Protein AF-0000000078974158 (afdb_homodimer)

InterPro domains:
  IPR003010 Carbon-nitrogen hydrolase [PF00795] (379-495)
  IPR003010 Carbon-nitrogen hydrolase [PS50263] (247-515)
  IPR036526 Carbon-nitrogen hydrolase superfamily [G3DSA:3.60.110.10] (365-525)
  IPR036526 Carbon-nitrogen hydrolase superfamily [SSF56317] (377-516)
  IPR050345 Aliphatic Amidase/Beta-Ureidopropionase [PTHR43674] (375-516)

Secondary structure (DSSP, 8-state):
---------S----HHHHHHHHHHHHHHHSSTT--THHHHHHHHHHHHHHHHHHHH-S-HHHHHHHHHHHHHHHHHHHTTTTT-SSS--HHHHHHHHHHHHHHHHHHIIIIIHHHHHHHHHHHHHSPPPPP-----TT-SS-SS--------HHHHHHHHHHHHHHHHHHHHHHHHHHHHH-STTSHHHHGGGSHHHHTTHHHHTTTTTTTHHHHHHHHHHTGGG--HHHHHHHHHHHHHHHHHHHHHHHHTTTTGGG--------------EEE--SHHHHHHHHHHHHHHHHHH---STTT---EEEEEEEE--S-HHHHHHHHHHHHHHSSS------------------------------------------EEEEEEEE-TTS-EEEEEE-SSPPTTTTTTBPP--S---EEEETTEEEEE--GGGGG-HHHHHHHHHTT-SEEEEEE---TTHHHHHHHHHHHHHHHHT-EEEEEESSEEEEEE-TTS-EEEEEEE-S-S--------PPP---HIIIIITHHHHHHHHHHHHHHHHHHHS-HHHHHHHHS---TTTHHHHHHHHHHHHHHHT--SGGG-/---------S----HHHHHHHHHHHHHHHSSTT--THHHHHHHHHHHHHHHHHHHH-S-HHHHHHHHHHHHHHHHHHHTTTTT-SSS--HHHHHHHHHHHHHHHHHHIIIIIHHHHHHHHHHHHHSPPPPP-----TT-SS-SS--------HHHHHHHHHHHHHHHHHHHHHHHHHHHHH-STTSHHHHGGGSHHHHTTHHHHTTTTTTTHHHHHHHHHHTGGG--HHHHHHHHHHHHHHHHHHHHHHHHTTTTTTT--------------EEE--SHHHHHHHHHHHHHHHHHH---STTT---EEEEEEEE--S-HHHHHHHHHHHHHHHSS------------------------------------------EEEEEEEE-TTS-EEEEEE-SSPPTTTTTTBPP--S---EEEETTEEEEE--GGGGG-HHHHHHHHHTT-SEEEEEE---TTHHHHHHHHHHHHHHHHT-EEEEEESSEEEEEE-TTS-EEEEEEE-S-S--------PPP---HIIIIITHHHHHHHHHHHHHHHHHHHS-HHHHHHHH----TTTHHHHHHHHHHHHHHHT--SGGG-

Nearest PDB structures (foldseek):
  5h8k-assembly1_H  TM=8.531E-01  e=5.763E-06  Medicago truncatula
  2dyu-assembly1_B  TM=6.683E-01  e=2.625E-07  Helicobacter pylori 26695
  2e2k-assembly1_E  TM=6.947E-01  e=7.468E-07  Helicobacter pylori 26695
  5g3p-assembly1_D  TM=6.534E-01  e=3.330E-07  Bacillus cereus
  2e2l-assembly1_E  TM=6.759E-01  e=2.569E-06  Helicobacter pylori 26695

Structure (mmCIF, N/CA/C/O backbone):
data_AF-0000000078974158-model_v1
#
loop_
_entity.id
_entity.type
_entity.pdbx_description
1 polymer 'CN hydrolase domain-containing protein'
#
loop_
_atom_site.group_PDB
_atom_site.id
_atom_site.type_symbol
_atom_site.label_atom_id
_atom_site.label_alt_id
_atom_site.label_comp_id
_atom_site.label_asym_id
_atom_site.label_entity_id
_atom_site.label_seq_id
_atom_site.pdbx_PDB_ins_code
_atom_site.Cartn_x
_atom_site.Cartn_y
_atom_site.Cartn_z
_atom_site.occupancy
_atom_site.B_iso_or_equiv
_atom_site.auth_seq_id
_atom_site.auth_comp_id
_atom_site.auth_asym_id
_atom_site.auth_atom_id
_atom_site.pdbx_PDB_model_num
ATOM 1 N N . MET A 1 1 ? 9.812 44.406 45.031 1 24.45 1 MET A N 1
ATOM 2 C CA . MET A 1 1 ? 9.266 44.031 43.75 1 24.45 1 MET A CA 1
ATOM 3 C C . MET A 1 1 ? 9.68 42.594 43.375 1 24.45 1 MET A C 1
ATOM 5 O O . MET A 1 1 ? 10.875 42.312 43.25 1 24.45 1 MET A O 1
ATOM 9 N N . ARG A 1 2 ? 8.914 41.594 43.812 1 34.78 2 ARG A N 1
ATOM 10 C CA . ARG A 1 2 ? 9.297 40.219 43.688 1 34.78 2 ARG A CA 1
ATOM 11 C C . ARG A 1 2 ? 9.422 39.812 42.219 1 34.78 2 ARG A C 1
ATOM 13 O O . ARG A 1 2 ? 8.633 40.281 41.375 1 34.78 2 ARG A O 1
ATOM 20 N N . PRO A 1 3 ? 10.633 39.406 41.812 1 33.94 3 PRO A N 1
ATOM 21 C CA . PRO A 1 3 ? 10.789 39.125 40.375 1 33.94 3 PRO A CA 1
ATOM 22 C C . PRO A 1 3 ? 9.68 38.25 39.812 1 33.94 3 PRO A C 1
ATOM 24 O O . PRO A 1 3 ? 9.07 37.469 40.562 1 33.94 3 PRO A O 1
ATOM 27 N N . PRO A 1 4 ? 9 38.719 38.719 1 33.38 4 PRO A N 1
ATOM 28 C CA . PRO A 1 4 ? 7.887 37.969 38.156 1 33.38 4 PRO A CA 1
ATOM 29 C C . PRO A 1 4 ? 8.172 36.469 38.031 1 33.38 4 PRO A C 1
ATOM 31 O O . PRO A 1 4 ? 9.336 36.094 37.906 1 33.38 4 PRO A O 1
ATOM 34 N N . ALA A 1 5 ? 7.293 35.656 38.594 1 32.59 5 ALA A N 1
ATOM 35 C CA . ALA A 1 5 ? 7.34 34.188 38.562 1 32.59 5 ALA A CA 1
ATOM 36 C C . ALA A 1 5 ? 7.707 33.688 37.156 1 32.59 5 ALA A C 1
ATOM 38 O O . ALA A 1 5 ? 7.109 34.125 36.156 1 32.59 5 ALA A O 1
ATOM 39 N N . ILE A 1 6 ? 8.898 33.312 36.938 1 31.23 6 ILE A N 1
ATOM 40 C CA . ILE A 1 6 ? 9.367 32.656 35.75 1 31.23 6 ILE A CA 1
ATOM 41 C C . ILE A 1 6 ? 8.336 31.625 35.281 1 31.23 6 ILE A C 1
ATOM 43 O O . ILE A 1 6 ? 7.973 30.719 36.062 1 31.23 6 ILE A O 1
ATOM 47 N N . VAL A 1 7 ? 7.32 32.031 34.562 1 31.41 7 VAL A N 1
ATOM 48 C CA . VAL A 1 7 ? 6.402 31.094 33.906 1 31.41 7 VAL A CA 1
ATOM 49 C C . VAL A 1 7 ? 7.133 29.797 33.562 1 31.41 7 VAL A C 1
ATOM 51 O O . VAL A 1 7 ? 8.125 29.812 32.844 1 31.41 7 VAL A O 1
ATOM 54 N N . THR A 1 8 ? 7.164 28.938 34.5 1 33.91 8 THR A N 1
ATOM 55 C CA . THR A 1 8 ? 7.664 27.594 34.25 1 33.91 8 THR A CA 1
ATOM 56 C C . THR A 1 8 ? 7.094 27.031 32.938 1 33.91 8 THR A C 1
ATOM 58 O O . THR A 1 8 ? 5.875 27 32.75 1 33.91 8 THR A O 1
ATOM 61 N N . GLY A 1 9 ? 7.652 27.25 31.812 1 33.34 9 GLY A N 1
ATOM 62 C CA . GLY A 1 9 ? 7.383 26.641 30.516 1 33.34 9 GLY A CA 1
ATOM 63 C C . GLY A 1 9 ? 6.871 25.219 30.609 1 33.34 9 GLY A C 1
ATOM 64 O O . GLY A 1 9 ? 6.93 24.609 31.672 1 33.34 9 GLY A O 1
ATOM 65 N N . PRO A 1 10 ? 5.816 24.922 29.812 1 37.66 10 PRO A N 1
ATOM 66 C CA . PRO A 1 10 ? 5.324 23.531 29.891 1 37.66 10 PRO A CA 1
ATOM 67 C C . PRO A 1 10 ? 6.41 22.547 30.297 1 37.66 10 PRO A C 1
ATOM 69 O O . PRO A 1 10 ? 7.594 22.766 30.031 1 37.66 10 PRO A O 1
ATOM 72 N N . ARG A 1 11 ? 6.215 21.859 31.312 1 43.19 11 ARG A N 1
ATOM 73 C CA . ARG A 1 11 ? 7.098 20.812 31.812 1 43.19 11 ARG A CA 1
ATOM 74 C C . ARG A 1 11 ? 7.777 20.062 30.672 1 43.19 11 ARG A C 1
ATOM 76 O O . ARG A 1 11 ? 7.152 19.797 29.641 1 43.19 11 ARG A O 1
ATOM 83 N N . PRO A 1 12 ? 9.109 20 30.375 1 44.88 12 PRO A N 1
ATOM 84 C CA . PRO A 1 12 ? 9.961 19.438 29.328 1 44.88 12 PRO A CA 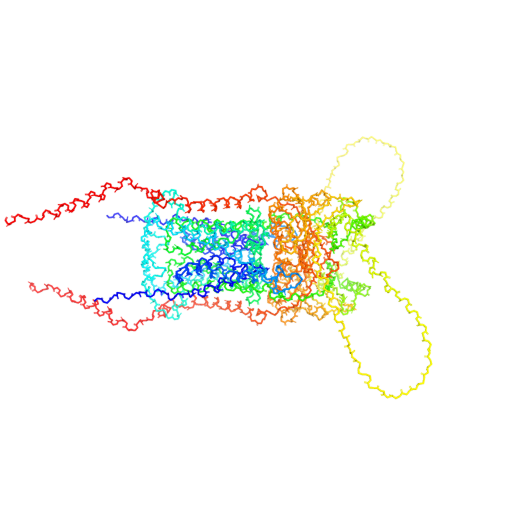1
ATOM 85 C C . PRO A 1 12 ? 9.508 18.047 28.875 1 44.88 12 PRO A C 1
ATOM 87 O O . PRO A 1 12 ? 9.383 17.141 29.703 1 44.88 12 PRO A O 1
ATOM 90 N N . VAL A 1 13 ? 8.484 17.828 28.188 1 53.09 13 VAL A N 1
ATOM 91 C CA . VAL A 1 13 ? 8.617 16.531 27.531 1 53.09 13 VAL A CA 1
ATOM 92 C C . VAL A 1 13 ? 10.086 16.109 27.531 1 53.09 13 VAL A C 1
ATOM 94 O O . VAL A 1 13 ? 10.938 16.812 26.953 1 53.09 13 VAL A O 1
ATOM 97 N N . SER A 1 14 ? 10.516 15.266 28.469 1 76.56 14 SER A N 1
ATOM 98 C CA . SER A 1 14 ? 11.898 15 28.828 1 76.56 14 SER A CA 1
ATOM 99 C C . SER A 1 14 ? 12.719 14.578 27.625 1 76.56 14 SER A C 1
ATOM 101 O O . SER A 1 14 ? 12.188 13.992 26.672 1 76.56 14 SER A O 1
ATOM 103 N N . VAL A 1 15 ? 13.719 15.344 27.328 1 86.56 15 VAL A N 1
ATOM 104 C CA . VAL A 1 15 ? 14.727 15.039 26.312 1 86.56 15 VAL A CA 1
ATOM 105 C C . VAL A 1 15 ? 14.984 13.531 26.281 1 86.56 15 VAL A C 1
ATOM 107 O O . VAL A 1 15 ? 15.18 12.953 25.203 1 86.56 15 VAL A O 1
ATOM 110 N N . LEU A 1 16 ? 14.719 12.977 27.469 1 89.25 16 LEU A N 1
ATOM 111 C CA . LEU A 1 16 ? 14.906 11.531 27.531 1 89.25 16 LEU A CA 1
ATOM 112 C C . LEU A 1 16 ? 13.805 10.812 26.766 1 89.25 16 LEU A C 1
ATOM 114 O O . LEU A 1 16 ? 14.07 9.828 26.062 1 89.25 16 LEU A O 1
ATOM 118 N N . GLY A 1 17 ? 12.609 11.289 26.969 1 91.5 17 GLY A N 1
ATOM 119 C CA . GLY A 1 17 ? 11.508 10.719 26.203 1 91.5 17 GLY A CA 1
ATOM 120 C C . GLY A 1 17 ? 11.664 10.891 24.703 1 91.5 17 GLY A C 1
ATOM 121 O O . GLY A 1 17 ? 11.391 9.969 23.938 1 91.5 17 GLY A O 1
ATOM 122 N N . LEU A 1 18 ? 12.117 12 24.344 1 90.75 18 LEU A N 1
ATOM 123 C CA . LEU A 1 18 ? 12.32 12.273 22.922 1 90.75 18 LEU A CA 1
ATOM 124 C C . LEU A 1 18 ? 13.422 11.391 22.344 1 90.75 18 LEU A C 1
ATOM 126 O O . LEU A 1 18 ? 13.32 10.922 21.219 1 90.75 18 LEU A O 1
ATOM 130 N N . LEU A 1 19 ? 14.461 11.203 23.156 1 93.69 19 LEU A N 1
ATOM 131 C CA . LEU A 1 19 ? 15.555 10.344 22.719 1 93.69 19 LEU A CA 1
ATOM 132 C C . LEU A 1 19 ? 15.078 8.906 22.531 1 93.69 19 LEU A C 1
ATOM 134 O O . LEU A 1 19 ? 15.445 8.242 21.562 1 93.69 19 LEU A O 1
ATOM 138 N N . LEU A 1 20 ? 14.227 8.492 23.375 1 93.88 20 LEU A N 1
ATOM 139 C CA . LEU A 1 20 ? 13.672 7.152 23.266 1 93.88 20 LEU A CA 1
ATOM 140 C C . LEU A 1 20 ? 12.789 7.035 22.031 1 93.88 20 LEU A C 1
ATOM 142 O O . LEU A 1 20 ? 12.859 6.043 21.297 1 93.88 20 LEU A O 1
ATOM 146 N N . VAL A 1 21 ? 11.953 8.023 21.781 1 91.94 21 VAL A N 1
ATOM 147 C CA . VAL A 1 21 ? 11.078 8 20.625 1 91.94 21 VAL A CA 1
ATOM 148 C C . VAL A 1 21 ? 11.906 8.047 19.344 1 91.94 21 VAL A C 1
ATOM 150 O O . VAL A 1 21 ? 11.547 7.426 18.328 1 91.94 21 VAL A O 1
ATOM 153 N N . THR A 1 22 ? 13 8.797 19.406 1 93.62 22 THR A N 1
ATOM 154 C CA . THR A 1 22 ? 13.914 8.828 18.266 1 93.62 22 THR A CA 1
ATOM 155 C C . THR A 1 22 ? 14.469 7.434 17.984 1 93.62 22 THR A C 1
ATOM 157 O O . THR A 1 22 ? 14.492 6.992 16.828 1 93.62 22 THR A O 1
ATOM 160 N N . THR A 1 23 ? 14.867 6.766 19.031 1 95.31 23 THR A N 1
ATOM 161 C CA . THR A 1 23 ? 15.391 5.414 18.875 1 95.31 23 THR A CA 1
ATOM 162 C C . THR A 1 23 ? 14.32 4.484 18.297 1 95.31 23 THR A C 1
ATOM 164 O O . THR A 1 23 ? 14.586 3.732 17.359 1 95.31 23 THR A O 1
ATOM 167 N N . LEU A 1 24 ? 13.148 4.609 18.766 1 92.12 24 LEU A N 1
ATOM 168 C CA . LEU A 1 24 ? 12.07 3.719 18.359 1 92.12 24 LEU A CA 1
ATOM 169 C C . LEU A 1 24 ? 11.648 4.008 16.922 1 92.12 24 LEU A C 1
ATOM 171 O O . LEU A 1 24 ? 11.43 3.08 16.141 1 92.12 24 LEU A O 1
ATOM 175 N N . THR A 1 25 ? 11.484 5.246 16.578 1 90.75 25 THR A N 1
ATOM 176 C CA . THR A 1 25 ? 11.07 5.586 15.219 1 90.75 25 THR A CA 1
ATOM 177 C C . THR A 1 25 ? 12.156 5.211 14.219 1 90.75 25 THR A C 1
ATOM 179 O O . THR A 1 25 ? 11.859 4.836 13.078 1 90.75 25 THR A O 1
ATOM 182 N N . THR A 1 26 ? 13.406 5.348 14.633 1 92.12 26 THR A N 1
ATOM 183 C CA . THR A 1 26 ? 14.5 4.922 13.766 1 92.12 26 THR A CA 1
ATOM 184 C C . THR A 1 26 ? 14.539 3.402 13.648 1 92.12 26 THR A C 1
ATOM 186 O O . THR A 1 26 ? 14.742 2.861 12.555 1 92.12 26 THR A O 1
ATOM 189 N N . ALA A 1 27 ? 14.266 2.732 14.719 1 92.5 27 ALA A N 1
ATOM 190 C CA . ALA A 1 27 ? 14.344 1.274 14.773 1 92.5 27 ALA A CA 1
ATOM 191 C C . ALA A 1 27 ? 13.25 0.629 13.93 1 92.5 27 ALA A C 1
ATOM 193 O O . ALA A 1 27 ? 13.469 -0.41 13.305 1 92.5 27 ALA A O 1
ATOM 194 N N . PHE A 1 28 ? 12.102 1.317 13.844 1 90.88 28 PHE A N 1
ATOM 195 C CA . PHE A 1 28 ? 10.969 0.617 13.25 1 90.88 28 PHE A CA 1
ATOM 196 C C . PHE A 1 28 ? 10.461 1.358 12.016 1 90.88 28 PHE A C 1
ATOM 198 O O . PHE A 1 28 ? 9.719 0.796 11.203 1 90.88 28 PHE A O 1
ATOM 205 N N . GLY A 1 29 ? 10.797 2.57 11.898 1 88.38 29 GLY A N 1
ATOM 206 C CA . GLY A 1 29 ? 10.328 3.352 10.766 1 88.38 29 GLY A CA 1
ATOM 207 C C . GLY A 1 29 ? 10.992 2.967 9.461 1 88.38 29 GLY A C 1
ATOM 208 O O . GLY A 1 29 ? 10.312 2.648 8.477 1 88.38 29 GLY A O 1
ATOM 209 N N . ASN A 1 30 ? 12.25 3.07 9.422 1 87 30 ASN A N 1
ATOM 210 C CA . ASN A 1 30 ? 13.062 2.68 8.273 1 87 30 ASN A CA 1
ATOM 211 C C . ASN A 1 30 ? 13.969 1.498 8.602 1 87 30 ASN A C 1
ATOM 213 O O . ASN A 1 30 ? 15.141 1.686 8.93 1 87 30 ASN A O 1
ATOM 217 N N . SER A 1 31 ? 13.406 0.315 8.57 1 88.5 31 SER A N 1
ATOM 218 C CA . SER A 1 31 ? 14.078 -0.92 8.945 1 88.5 31 SER A CA 1
ATOM 219 C C . SER A 1 31 ? 13.906 -1.998 7.887 1 88.5 31 SER A C 1
ATOM 221 O O . SER A 1 31 ? 13.336 -1.743 6.82 1 88.5 31 SER A O 1
ATOM 223 N N . LEU A 1 32 ? 14.484 -3.135 8.164 1 87.38 32 LEU A N 1
ATOM 224 C CA . LEU A 1 32 ? 14.281 -4.277 7.281 1 87.38 32 LEU A CA 1
ATOM 225 C C . LEU A 1 32 ? 12.805 -4.66 7.223 1 87.38 32 LEU A C 1
ATOM 227 O O . LEU A 1 32 ? 12.32 -5.117 6.184 1 87.38 32 LEU A O 1
ATOM 231 N N . GLN A 1 33 ? 12.078 -4.48 8.234 1 85.25 33 GLN A N 1
ATOM 232 C CA . GLN A 1 33 ? 10.633 -4.633 8.336 1 85.25 33 GLN A CA 1
ATOM 233 C C . GLN A 1 33 ? 9.977 -3.346 8.828 1 85.25 33 GLN A C 1
ATOM 235 O O . GLN A 1 33 ? 9.57 -3.254 9.992 1 85.25 33 GLN A O 1
ATOM 240 N N . SER A 1 34 ? 9.805 -2.492 7.914 1 89.75 34 SER A N 1
ATOM 241 C CA . SER A 1 34 ? 9.5 -1.106 8.25 1 89.75 34 SER A CA 1
ATOM 242 C C . SER A 1 34 ? 8 -0.914 8.492 1 89.75 34 SER A C 1
ATOM 244 O O . SER A 1 34 ? 7.176 -1.499 7.789 1 89.75 34 SER A O 1
ATOM 246 N N . ILE A 1 35 ? 7.719 -0.189 9.516 1 89.62 35 ILE A N 1
ATOM 247 C CA . ILE A 1 35 ? 6.406 0.429 9.672 1 89.62 35 ILE A CA 1
ATOM 248 C C . ILE A 1 35 ? 6.398 1.8 9 1 89.62 35 ILE A C 1
ATOM 250 O O . ILE A 1 35 ? 6.785 2.799 9.609 1 89.62 35 ILE A O 1
ATOM 254 N N . SER A 1 36 ? 5.918 1.83 7.773 1 87.31 36 SER A N 1
ATOM 255 C CA . SER A 1 36 ? 6.16 2.924 6.836 1 87.31 36 SER A CA 1
ATOM 256 C C . SER A 1 36 ? 5.609 4.242 7.371 1 87.31 36 SER A C 1
ATOM 258 O O . SER A 1 36 ? 6.172 5.309 7.117 1 87.31 36 SER A O 1
ATOM 260 N N . VAL A 1 37 ? 4.57 4.25 8.141 1 83.5 37 VAL A N 1
ATOM 261 C CA . VAL A 1 37 ? 3.941 5.48 8.609 1 83.5 37 VAL A CA 1
ATOM 262 C C . VAL A 1 37 ? 4.887 6.215 9.555 1 83.5 37 VAL A C 1
ATOM 264 O O . VAL A 1 37 ? 4.82 7.441 9.688 1 83.5 37 VAL A O 1
ATOM 267 N N . LEU A 1 38 ? 5.77 5.469 10.195 1 87.25 38 LEU A N 1
ATOM 268 C CA . LEU A 1 38 ? 6.703 6.066 11.148 1 87.25 38 LEU A CA 1
ATOM 269 C C . LEU A 1 38 ? 7.789 6.852 10.414 1 87.25 38 LEU A C 1
ATOM 271 O O . LEU A 1 38 ? 8.469 7.684 11.016 1 87.25 38 LEU A O 1
ATOM 275 N N . VAL A 1 39 ? 7.938 6.578 9.109 1 87.12 39 VAL A N 1
ATOM 276 C CA . VAL A 1 39 ? 8.945 7.285 8.32 1 87.12 39 VAL A CA 1
ATOM 277 C C . VAL A 1 39 ? 8.609 8.773 8.273 1 87.12 39 VAL A C 1
ATOM 279 O O . VAL A 1 39 ? 9.508 9.617 8.297 1 87.12 39 VAL A O 1
ATOM 282 N N . TRP A 1 40 ? 7.352 9.07 8.312 1 81.81 40 TRP A N 1
ATOM 283 C CA . TRP A 1 40 ? 6.918 10.461 8.211 1 81.81 40 TRP A CA 1
ATOM 284 C C . TRP A 1 40 ? 7.109 11.188 9.539 1 81.81 40 TRP A C 1
ATOM 286 O O . TRP A 1 40 ? 7.273 12.414 9.57 1 81.81 40 TRP A O 1
ATOM 296 N N . LEU A 1 41 ? 7.172 10.469 10.625 1 80.19 41 LEU A N 1
ATOM 297 C CA . LEU A 1 41 ? 7.281 11.055 11.961 1 80.19 41 LEU A CA 1
ATOM 298 C C . LEU A 1 41 ? 8.742 11.227 12.359 1 80.19 41 LEU A C 1
ATOM 300 O O . LEU A 1 41 ? 9.07 12.117 13.148 1 80.19 41 LEU A O 1
ATOM 304 N N . GLN A 1 42 ? 9.562 10.445 11.758 1 85.19 42 GLN A N 1
ATOM 305 C CA . GLN A 1 42 ? 10.945 10.352 12.227 1 85.19 42 GLN A CA 1
ATOM 306 C C . GLN A 1 42 ? 11.656 11.695 12.117 1 85.19 42 GLN A C 1
ATOM 308 O O . GLN A 1 42 ? 12.281 12.156 13.07 1 85.19 42 GLN A O 1
ATOM 313 N N . PRO A 1 43 ? 11.547 12.367 10.969 1 83.06 43 PRO A N 1
ATOM 314 C CA . PRO A 1 43 ? 12.25 13.648 10.891 1 83.06 43 PRO A CA 1
ATOM 315 C C . PRO A 1 43 ? 11.727 14.672 11.898 1 83.06 43 PRO A C 1
ATOM 317 O O . PRO A 1 43 ? 12.492 15.484 12.414 1 83.06 43 PRO A O 1
ATOM 320 N N . PHE A 1 44 ? 10.453 14.594 12.156 1 80.31 44 PHE A N 1
ATOM 321 C CA . PHE A 1 44 ? 9.852 15.508 13.125 1 80.31 44 PHE A CA 1
ATOM 322 C C . PHE A 1 44 ? 10.398 15.242 14.523 1 80.31 44 PHE A C 1
ATOM 324 O O . PHE A 1 44 ? 10.797 16.172 15.227 1 80.31 44 PHE A O 1
ATOM 331 N N . VAL A 1 45 ? 10.461 14.039 14.891 1 83.56 45 VAL A N 1
ATOM 332 C CA . VAL A 1 45 ? 10.945 13.633 16.203 1 83.56 45 VAL A CA 1
ATOM 333 C C . VAL A 1 45 ? 12.438 13.953 16.328 1 83.56 45 VAL A C 1
ATOM 335 O O . VAL A 1 45 ? 12.891 14.445 17.359 1 83.56 45 VAL A O 1
ATOM 338 N N . LEU A 1 46 ? 13.133 13.727 15.266 1 88.81 46 LEU A N 1
ATOM 339 C CA . LEU A 1 46 ? 14.57 13.953 15.273 1 88.81 46 LEU A CA 1
ATOM 340 C C . LEU A 1 46 ? 14.891 15.43 15.461 1 88.81 46 LEU A C 1
ATOM 342 O O . LEU A 1 46 ? 15.789 15.781 16.234 1 88.81 46 LEU A O 1
ATOM 346 N N . LEU A 1 47 ? 14.164 16.297 14.789 1 85.31 47 LEU A N 1
ATOM 347 C CA . LEU A 1 47 ? 14.391 17.734 14.922 1 85.31 47 LEU A CA 1
ATOM 348 C C . LEU A 1 47 ? 14.078 18.203 16.328 1 85.31 47 LEU A C 1
ATOM 350 O O . LEU A 1 47 ? 14.836 18.984 16.922 1 85.31 47 LEU A O 1
ATOM 354 N N . LEU A 1 48 ? 12.992 17.656 16.906 1 81.75 48 LEU A N 1
ATOM 355 C CA . LEU A 1 48 ? 12.625 18.016 18.281 1 81.75 48 LEU A CA 1
ATOM 356 C C . LEU A 1 48 ? 13.68 17.516 19.266 1 81.75 48 LEU A C 1
ATOM 358 O O . LEU A 1 48 ? 14.023 18.219 20.219 1 81.75 48 LEU A O 1
ATOM 362 N N . THR A 1 49 ? 14.109 16.344 19.016 1 88.44 49 THR A N 1
ATOM 363 C CA . THR A 1 49 ? 15.125 15.766 19.891 1 88.44 49 THR A CA 1
ATOM 364 C C . THR A 1 49 ? 16.422 16.562 19.828 1 88.44 49 THR A C 1
ATOM 366 O O . THR A 1 49 ? 17.031 16.828 20.859 1 88.44 49 THR A O 1
ATOM 369 N N . TYR A 1 50 ? 16.812 16.938 18.641 1 89.81 50 TYR A N 1
ATOM 370 C CA . TYR A 1 50 ? 18.047 17.703 18.484 1 89.81 50 TYR A CA 1
ATOM 371 C C . TYR A 1 50 ? 17.969 19.047 19.188 1 89.81 50 TYR A C 1
ATOM 373 O O . TYR A 1 50 ? 18.844 19.391 19.984 1 89.81 50 TYR A O 1
ATOM 381 N N . GLU A 1 51 ? 16.938 19.797 18.953 1 83.44 51 GLU A N 1
ATOM 382 C CA . GLU A 1 51 ? 16.75 21.109 19.578 1 83.44 51 GLU A CA 1
ATOM 383 C C . GLU A 1 51 ? 16.625 20.984 21.094 1 83.44 51 GLU A C 1
ATOM 385 O O . GLU A 1 51 ? 17.188 21.797 21.844 1 83.44 51 GLU A O 1
ATOM 390 N N . GLY A 1 52 ? 15.875 19.984 21.453 1 83.94 52 GLY A N 1
ATOM 391 C CA . GLY A 1 52 ? 15.734 19.75 22.891 1 83.94 52 GLY A CA 1
ATOM 392 C C . GLY A 1 52 ? 17.047 19.391 23.562 1 83.94 52 GLY A C 1
ATOM 393 O O . GLY A 1 52 ? 17.328 19.828 24.672 1 83.94 52 GLY A O 1
ATOM 394 N N . SER A 1 53 ? 17.859 18.625 22.953 1 88.62 53 SER A N 1
ATOM 395 C CA . SER A 1 53 ? 19.125 18.172 23.516 1 88.62 53 SER A CA 1
ATOM 396 C C . SER A 1 53 ? 20.125 19.328 23.594 1 88.62 53 SER A C 1
ATOM 398 O O . SER A 1 53 ? 20.844 19.453 24.594 1 88.62 53 SER A O 1
ATOM 400 N N . ILE A 1 54 ? 20.172 20.125 22.578 1 87.44 54 ILE A N 1
ATOM 401 C CA . ILE A 1 54 ? 21.109 21.25 22.562 1 87.44 54 ILE A CA 1
ATOM 402 C C . ILE A 1 54 ? 20.75 22.234 23.672 1 87.44 54 ILE A C 1
ATOM 404 O O . ILE A 1 54 ? 21.641 22.844 24.281 1 87.44 54 ILE A O 1
ATOM 408 N N . ARG A 1 55 ? 19.516 22.344 23.984 1 82.81 55 ARG A N 1
ATOM 409 C CA . ARG A 1 55 ? 19.078 23.281 25.016 1 82.81 55 ARG A CA 1
ATOM 410 C C . ARG A 1 55 ? 19.281 22.688 26.406 1 82.81 55 ARG A C 1
ATOM 412 O O . ARG A 1 55 ? 19.516 23.422 27.375 1 82.81 55 ARG A O 1
ATOM 419 N N . THR A 1 56 ? 19.141 21.453 26.531 1 82.62 56 THR A N 1
ATOM 420 C CA . THR A 1 56 ? 19.141 20.812 27.828 1 82.62 56 THR A CA 1
ATOM 421 C C . THR A 1 56 ? 20.562 20.547 28.312 1 82.62 56 THR A C 1
ATOM 423 O O . THR A 1 56 ? 20.891 20.812 29.469 1 82.62 56 THR A O 1
ATOM 426 N N . PHE A 1 57 ? 21.359 20.062 27.359 1 85.25 57 PHE A N 1
ATOM 427 C CA . PHE A 1 57 ? 22.719 19.688 27.781 1 85.25 57 PHE A CA 1
ATOM 428 C C . PHE A 1 57 ? 23.656 20.891 27.703 1 85.25 57 PHE A C 1
ATOM 430 O O . PHE A 1 57 ? 23.594 21.672 26.75 1 85.25 57 PHE A O 1
ATOM 437 N N . ARG A 1 58 ? 24.391 21.062 28.688 1 78.44 58 ARG A N 1
ATOM 438 C CA . ARG A 1 58 ? 25.312 22.203 28.781 1 78.44 58 ARG A CA 1
ATOM 439 C C . ARG A 1 58 ? 26.406 22.109 27.719 1 78.44 58 ARG A C 1
ATOM 441 O O . ARG A 1 58 ? 26.766 23.125 27.125 1 78.44 58 ARG A O 1
ATOM 448 N N . SER A 1 59 ? 26.859 20.875 27.469 1 86.5 59 SER A N 1
ATOM 449 C CA . SER A 1 59 ? 27.906 20.641 26.469 1 86.5 59 SER A CA 1
ATOM 450 C C . SER A 1 59 ? 27.297 20.266 25.125 1 86.5 59 SER A C 1
ATOM 452 O O . SER A 1 59 ? 26.562 19.281 25.016 1 86.5 59 SER A O 1
ATOM 454 N N . SER A 1 60 ? 27.656 21.078 24.141 1 89 60 SER A N 1
ATOM 455 C CA . SER A 1 60 ? 27.203 20.781 22.781 1 89 60 SER A CA 1
ATOM 456 C C . SER A 1 60 ? 27.734 19.422 22.312 1 89 60 SER A C 1
ATOM 458 O O . SER A 1 60 ? 27.031 18.688 21.609 1 89 60 SER A O 1
ATOM 460 N N . LEU A 1 61 ? 28.891 19.141 22.75 1 92 61 LEU A N 1
ATOM 461 C CA . LEU A 1 61 ? 29.5 17.875 22.359 1 92 61 LEU A CA 1
ATOM 462 C C . LEU A 1 61 ? 28.688 16.703 22.922 1 92 61 LEU A C 1
ATOM 464 O O . LEU A 1 61 ? 28.406 15.742 22.203 1 92 61 LEU A O 1
ATOM 468 N N . ILE A 1 62 ? 28.344 16.812 24.156 1 92.44 62 ILE A N 1
ATOM 469 C CA . ILE A 1 62 ? 27.578 15.75 24.797 1 92.44 62 ILE A CA 1
ATOM 470 C C . ILE A 1 62 ? 26.219 15.617 24.125 1 92.44 62 ILE A C 1
ATOM 472 O O . ILE A 1 62 ? 25.75 14.508 23.891 1 92.44 62 ILE A O 1
ATOM 476 N N . ALA A 1 63 ? 25.625 16.734 23.844 1 93.81 63 ALA A N 1
ATOM 477 C CA . ALA A 1 63 ? 24.328 16.719 23.172 1 93.81 63 ALA A CA 1
ATOM 478 C C . ALA A 1 63 ? 24.406 15.977 21.828 1 93.81 63 ALA A C 1
ATOM 480 O O . ALA A 1 63 ? 23.562 15.133 21.531 1 93.81 63 ALA A O 1
ATOM 481 N N . HIS A 1 64 ? 25.438 16.266 21.078 1 96.12 64 HIS A N 1
ATOM 482 C CA . HIS A 1 64 ? 25.594 15.625 19.781 1 96.12 64 HIS A CA 1
ATOM 483 C C . HIS A 1 64 ? 25.875 14.133 19.922 1 96.12 64 HIS A C 1
ATOM 485 O O . HIS A 1 64 ? 25.312 13.32 19.172 1 96.12 64 HIS A O 1
ATOM 491 N N . VAL A 1 65 ? 26.656 13.82 20.875 1 96 65 VAL A N 1
ATOM 492 C CA . VAL A 1 65 ? 26.984 12.414 21.078 1 96 65 VAL A CA 1
ATOM 493 C C . VAL A 1 65 ? 25.734 11.633 21.453 1 96 65 VAL A C 1
ATOM 495 O O . VAL A 1 65 ? 25.5 10.531 20.953 1 96 65 VAL A O 1
ATOM 498 N N . ILE A 1 66 ? 24.938 12.18 22.281 1 95.19 66 ILE A N 1
ATOM 499 C CA . ILE A 1 66 ? 23.75 11.484 22.75 1 95.19 66 ILE A CA 1
ATOM 500 C C . ILE A 1 66 ? 22.75 11.336 21.609 1 95.19 66 ILE A C 1
ATOM 502 O O . ILE A 1 66 ? 22.094 10.297 21.469 1 95.19 66 ILE A O 1
ATOM 506 N N . VAL A 1 67 ? 22.594 12.367 20.828 1 96.19 67 VAL A N 1
ATOM 507 C CA . VAL A 1 67 ? 21.688 12.305 19.672 1 96.19 67 VAL A CA 1
ATOM 508 C C . VAL A 1 67 ? 22.188 11.25 18.688 1 96.19 67 VAL A C 1
ATOM 510 O O . VAL A 1 67 ? 21.391 10.469 18.156 1 96.19 67 VAL A O 1
ATOM 513 N N . ILE A 1 68 ? 23.453 11.219 18.484 1 97.56 68 ILE A N 1
ATOM 514 C CA . ILE A 1 68 ? 24.062 10.234 17.578 1 97.56 68 ILE A CA 1
ATOM 515 C C . ILE A 1 68 ? 23.828 8.828 18.125 1 97.56 68 ILE A C 1
ATOM 517 O O . ILE A 1 68 ? 23.422 7.93 17.391 1 97.56 68 ILE A O 1
ATOM 521 N N . LEU A 1 69 ? 24 8.703 19.422 1 96.94 69 LEU A N 1
ATOM 522 C CA . LEU A 1 69 ? 23.844 7.387 20.031 1 96.94 69 LEU A CA 1
ATOM 523 C C . LEU A 1 69 ? 22.406 6.914 19.953 1 96.94 69 LEU A C 1
ATOM 525 O O . LEU A 1 69 ? 22.141 5.734 19.719 1 96.94 69 LEU A O 1
ATOM 529 N N . ALA A 1 70 ? 21.5 7.793 20.203 1 96.81 70 ALA A N 1
ATOM 530 C CA . ALA A 1 70 ? 20.078 7.438 20.125 1 96.81 70 ALA A CA 1
ATOM 531 C C . ALA A 1 70 ? 19.719 6.941 18.734 1 96.81 70 ALA A C 1
ATOM 533 O O . ALA A 1 70 ? 18.984 5.961 18.578 1 96.81 70 ALA A O 1
ATOM 534 N N . GLN A 1 71 ? 20.219 7.598 17.766 1 96.88 71 GLN A N 1
ATOM 535 C CA . GLN A 1 71 ? 19.953 7.176 16.391 1 96.88 71 GLN A CA 1
ATOM 536 C C . GLN A 1 71 ? 20.672 5.859 16.094 1 96.88 71 GLN A C 1
ATOM 538 O O . GLN A 1 71 ? 20.094 4.973 15.453 1 96.88 71 GLN A O 1
ATOM 543 N N . ALA A 1 72 ? 21.906 5.801 16.531 1 97.25 72 ALA A N 1
ATOM 544 C CA . ALA A 1 72 ? 22.734 4.625 16.234 1 97.25 72 ALA A CA 1
ATOM 545 C C . ALA A 1 72 ? 22.094 3.361 16.812 1 97.25 72 ALA A C 1
ATOM 547 O O . ALA A 1 72 ? 22.094 2.312 16.156 1 97.25 72 ALA A O 1
ATOM 548 N N . LEU A 1 73 ? 21.578 3.465 17.969 1 96 73 LEU A N 1
ATOM 549 C CA . LEU A 1 73 ? 20.891 2.332 18.578 1 96 73 LEU A CA 1
ATOM 550 C C . LEU A 1 73 ? 19.656 1.948 17.75 1 96 73 LEU A C 1
ATOM 552 O O . LEU A 1 73 ? 19.391 0.763 17.531 1 96 73 LEU A O 1
ATOM 556 N N . GLY A 1 74 ? 18.953 2.926 17.312 1 95.56 74 GLY A N 1
ATOM 557 C CA . GLY A 1 74 ? 17.812 2.664 16.438 1 95.56 74 GLY A CA 1
ATOM 558 C C . GLY A 1 74 ? 18.203 2 15.133 1 95.56 74 GLY A C 1
ATOM 559 O O . GLY A 1 74 ? 17.578 1.021 14.719 1 95.56 74 GLY A O 1
ATOM 560 N N . PHE A 1 75 ? 19.234 2.484 14.531 1 94.38 75 PHE A N 1
ATOM 561 C CA . PHE A 1 75 ? 19.703 1.924 13.273 1 94.38 75 PHE A CA 1
ATOM 562 C C . PHE A 1 75 ? 20.172 0.49 13.461 1 94.38 75 PHE A C 1
ATOM 564 O O . PHE A 1 75 ? 20.016 -0.347 12.57 1 94.38 75 PHE A O 1
ATOM 571 N N . THR A 1 76 ? 20.781 0.271 14.578 1 93 76 THR A N 1
ATOM 572 C CA . THR A 1 76 ? 21.266 -1.078 14.852 1 93 76 THR A CA 1
ATOM 573 C C . THR A 1 76 ? 20.109 -2.072 14.891 1 93 76 THR A C 1
ATOM 575 O O . THR A 1 76 ? 20.203 -3.156 14.312 1 93 76 THR A O 1
ATOM 578 N N . VAL A 1 77 ? 19.094 -1.666 15.523 1 90.62 77 VAL A N 1
ATOM 579 C CA . VAL A 1 77 ? 17.922 -2.525 15.578 1 90.62 77 VAL A CA 1
ATOM 580 C C . VAL A 1 77 ? 17.281 -2.613 14.188 1 90.62 77 VAL A C 1
ATOM 582 O O . VAL A 1 77 ? 16.906 -3.699 13.742 1 90.62 77 VAL A O 1
ATOM 585 N N . ALA A 1 78 ? 17.188 -1.52 13.516 1 92.81 78 ALA A N 1
ATOM 586 C CA . ALA A 1 78 ? 16.531 -1.438 12.211 1 92.81 78 ALA A CA 1
ATOM 587 C C . ALA A 1 78 ? 17.203 -2.373 11.211 1 92.81 78 ALA A C 1
ATOM 589 O O . ALA A 1 78 ? 16.531 -3 10.391 1 92.81 78 ALA A O 1
ATOM 590 N N . PHE A 1 79 ? 18.453 -2.525 11.312 1 90.88 79 PHE A N 1
ATOM 591 C CA . PHE A 1 79 ? 19.203 -3.254 10.289 1 90.88 79 PHE A CA 1
ATOM 592 C C . PHE A 1 79 ? 19.922 -4.449 10.898 1 90.88 79 PHE A C 1
ATOM 594 O O . PHE A 1 79 ? 20.922 -4.918 10.344 1 90.88 79 PHE A O 1
ATOM 601 N N . ALA A 1 80 ? 19.172 -4.828 12.008 1 84.44 80 ALA A N 1
ATOM 602 C CA . ALA A 1 80 ? 19.703 -6.035 12.641 1 84.44 80 ALA A CA 1
ATOM 603 C C . ALA A 1 80 ? 19.594 -7.234 11.703 1 84.44 80 ALA A C 1
ATOM 605 O O . ALA A 1 80 ? 18.547 -7.469 11.102 1 84.44 80 ALA A O 1
ATOM 606 N N . GLY A 1 81 ? 20.578 -7.781 11.117 1 83.69 81 GLY A N 1
ATOM 607 C CA . GLY A 1 81 ? 20.578 -8.945 10.242 1 83.69 81 GLY A CA 1
ATOM 608 C C . GLY A 1 81 ? 21.281 -8.711 8.922 1 83.69 81 GLY A C 1
ATOM 609 O O . GLY A 1 81 ? 21.625 -9.656 8.211 1 83.69 81 GLY A O 1
ATOM 610 N N . THR A 1 82 ? 21.312 -7.438 8.656 1 84.38 82 THR A N 1
ATOM 611 C CA . THR A 1 82 ? 21.891 -7.113 7.352 1 84.38 82 THR A CA 1
ATOM 612 C C . THR A 1 82 ? 23.297 -7.691 7.223 1 84.38 82 THR A C 1
ATOM 614 O O . THR A 1 82 ? 23.672 -8.203 6.164 1 84.38 82 THR A O 1
ATOM 617 N N . LEU A 1 83 ? 24.062 -7.656 8.32 1 82.56 83 LEU A N 1
ATOM 618 C CA . LEU A 1 83 ? 25.438 -8.125 8.266 1 82.56 83 LEU A CA 1
ATOM 619 C C . LEU A 1 83 ? 25.594 -9.445 9.023 1 82.56 83 LEU A C 1
ATOM 621 O O . LEU A 1 83 ? 26.688 -9.773 9.484 1 82.56 83 LEU A O 1
ATOM 625 N N . SER A 1 84 ? 24.453 -10.227 9.242 1 75.5 84 SER A N 1
ATOM 626 C CA . SER A 1 84 ? 24.469 -11.391 10.117 1 75.5 84 SER A CA 1
ATOM 627 C C . SER A 1 84 ? 24.438 -12.688 9.32 1 75.5 84 SER A C 1
ATOM 629 O O . SER A 1 84 ? 24.078 -13.742 9.844 1 75.5 84 SER A O 1
ATOM 631 N N . TYR A 1 85 ? 24.781 -12.797 8.164 1 73.19 85 TYR A N 1
ATOM 632 C CA . TYR A 1 85 ? 24.703 -14.062 7.441 1 73.19 85 TYR A CA 1
ATOM 633 C C . TYR A 1 85 ? 25.859 -14.977 7.824 1 73.19 85 TYR A C 1
ATOM 635 O O . TYR A 1 85 ? 27.031 -14.578 7.785 1 73.19 85 TYR A O 1
ATOM 643 N N . PRO A 1 86 ? 25.578 -16.188 8.25 1 70 86 PRO A N 1
ATOM 644 C CA . PRO A 1 86 ? 24.344 -16.953 8.211 1 70 86 PRO A CA 1
ATOM 645 C C . PRO A 1 86 ? 23.5 -16.781 9.469 1 70 86 PRO A C 1
ATOM 647 O O . PRO A 1 86 ? 22.312 -17.125 9.484 1 70 86 PRO A O 1
ATOM 650 N N . SER A 1 87 ? 24.234 -16.344 10.57 1 76.5 87 SER A N 1
ATOM 651 C CA . SER A 1 87 ? 23.5 -16.109 11.812 1 76.5 87 SER A CA 1
ATOM 652 C C . SER A 1 87 ? 23.891 -14.781 12.438 1 76.5 87 SER A C 1
ATOM 654 O O . SER A 1 87 ? 24.938 -14.219 12.102 1 76.5 87 SER A O 1
ATOM 656 N N . THR A 1 88 ? 23.062 -14.32 13.25 1 80.62 88 THR A N 1
ATOM 657 C CA . THR A 1 88 ? 23.375 -13.086 13.977 1 80.62 88 THR A CA 1
ATOM 658 C C . THR A 1 88 ? 24.344 -13.359 15.117 1 80.62 88 THR A C 1
ATOM 660 O O . THR A 1 88 ? 24.078 -14.211 15.969 1 80.62 88 THR A O 1
ATOM 663 N N . THR A 1 89 ? 25.547 -12.773 15.016 1 85.38 89 THR A N 1
ATOM 664 C CA . THR A 1 89 ? 26.562 -12.867 16.062 1 85.38 89 THR A CA 1
ATOM 665 C C . THR A 1 89 ? 26.797 -11.508 16.703 1 85.38 89 THR A C 1
ATOM 667 O O . THR A 1 89 ? 26.266 -10.492 16.25 1 85.38 89 THR A O 1
ATOM 670 N N . LEU A 1 90 ? 27.516 -11.539 17.75 1 87.62 90 LEU A N 1
ATOM 671 C CA . LEU A 1 90 ? 27.875 -10.281 18.406 1 87.62 90 LEU A CA 1
ATOM 672 C C . LEU A 1 90 ? 28.703 -9.398 17.484 1 87.62 90 LEU A C 1
ATOM 674 O O . LEU A 1 90 ? 28.531 -8.18 17.469 1 87.62 90 LEU A O 1
ATOM 678 N N . TYR A 1 91 ? 29.578 -10.031 16.703 1 85.94 91 TYR A N 1
ATOM 679 C CA . TYR A 1 91 ? 30.422 -9.281 15.781 1 85.94 91 TYR A CA 1
ATOM 680 C C . TYR A 1 91 ? 29.594 -8.625 14.688 1 85.94 91 TYR A C 1
ATOM 682 O O . TYR A 1 91 ? 29.828 -7.477 14.312 1 85.94 91 TYR A O 1
ATOM 690 N N . SER A 1 92 ? 28.641 -9.344 14.219 1 87.56 92 SER A N 1
ATOM 691 C CA . SER A 1 92 ? 27.781 -8.773 13.188 1 87.56 92 SER A CA 1
ATOM 692 C C . SER A 1 92 ? 26.953 -7.617 13.734 1 87.56 92 SER A C 1
ATOM 694 O O . SER A 1 92 ? 26.688 -6.641 13.023 1 87.56 92 SER A O 1
ATOM 696 N N . LEU A 1 93 ? 26.562 -7.727 14.961 1 90.25 93 LEU A N 1
ATOM 697 C CA . LEU A 1 93 ? 25.797 -6.645 15.578 1 90.25 93 LEU A CA 1
ATOM 698 C C . LEU A 1 93 ? 26.688 -5.422 15.805 1 90.25 93 LEU A C 1
ATOM 700 O O . LEU A 1 93 ? 26.219 -4.285 15.648 1 90.25 93 LEU A O 1
ATOM 704 N N . LEU A 1 94 ? 27.906 -5.688 16.156 1 91.19 94 LEU A N 1
ATOM 705 C CA . LEU A 1 94 ? 28.844 -4.582 16.328 1 91.19 94 LEU A CA 1
ATOM 706 C C . LEU A 1 94 ? 29.109 -3.881 15 1 91.19 94 LEU A C 1
ATOM 708 O O . LEU A 1 94 ? 29.219 -2.654 14.953 1 91.19 94 LEU A O 1
ATOM 712 N N . ASP A 1 95 ? 29.234 -4.68 13.984 1 90.31 95 ASP A N 1
ATOM 713 C CA . ASP A 1 95 ? 29.391 -4.086 12.656 1 90.31 95 ASP A CA 1
ATOM 714 C C . ASP A 1 95 ? 28.172 -3.248 12.281 1 90.31 95 ASP A C 1
ATOM 716 O O . ASP A 1 95 ? 28.312 -2.158 11.727 1 90.31 95 ASP A O 1
ATOM 720 N N . THR A 1 96 ? 27.047 -3.766 12.578 1 92.31 96 THR A N 1
ATOM 721 C CA . THR A 1 96 ? 25.828 -3.031 12.297 1 92.31 96 THR A CA 1
ATOM 722 C C . THR A 1 96 ? 25.75 -1.756 13.133 1 92.31 96 THR A C 1
ATOM 724 O O . THR A 1 96 ? 25.281 -0.721 12.656 1 92.31 96 THR A O 1
ATOM 727 N N . PHE A 1 97 ? 26.156 -1.879 14.344 1 94.62 97 PHE A N 1
ATOM 728 C CA . PHE A 1 97 ? 26.219 -0.692 15.188 1 94.62 97 PHE A CA 1
ATOM 729 C C . PHE A 1 97 ? 27.156 0.35 14.602 1 94.62 97 PHE A C 1
ATOM 731 O O . PHE A 1 97 ? 26.875 1.549 14.648 1 94.62 97 PHE A O 1
ATOM 738 N N . GLY A 1 98 ? 28.312 -0.091 14.109 1 93.69 98 GLY A N 1
ATOM 739 C CA . GLY A 1 98 ? 29.234 0.817 13.445 1 93.69 98 GLY A CA 1
ATOM 740 C C . GLY A 1 98 ? 28.609 1.521 12.25 1 93.69 98 GLY A C 1
ATOM 741 O O . GLY A 1 98 ? 28.75 2.736 12.102 1 93.69 98 GLY A O 1
ATOM 742 N N . LEU A 1 99 ? 27.938 0.793 11.469 1 91.69 99 LEU A N 1
ATOM 743 C CA . LEU A 1 99 ? 27.234 1.364 10.32 1 91.69 99 LEU A CA 1
ATOM 744 C C . LEU A 1 99 ? 26.172 2.365 10.773 1 91.69 99 LEU A C 1
ATOM 746 O O . LEU A 1 99 ? 26.062 3.457 10.211 1 91.69 99 LEU A O 1
ATOM 750 N N . GLY A 1 100 ? 25.422 1.955 11.75 1 94.19 100 GLY A N 1
ATOM 751 C CA . GLY A 1 100 ? 24.422 2.85 12.289 1 94.19 100 GLY A CA 1
ATOM 752 C C . GLY A 1 100 ? 25 4.129 12.867 1 94.19 100 GLY A C 1
ATOM 753 O O . GLY A 1 100 ? 24.422 5.203 12.711 1 94.19 100 GLY A O 1
ATOM 754 N N . THR A 1 101 ? 26.094 3.986 13.516 1 96.31 101 THR A N 1
ATOM 755 C CA . THR A 1 101 ? 26.75 5.156 14.078 1 96.31 101 THR A CA 1
ATOM 756 C C . THR A 1 101 ? 27.234 6.094 12.969 1 96.31 101 THR A C 1
ATOM 758 O O . THR A 1 101 ? 27.109 7.312 13.094 1 96.31 101 THR A O 1
ATOM 761 N N . ALA A 1 102 ? 27.75 5.5 11.914 1 95.31 102 ALA A N 1
ATOM 762 C CA . ALA A 1 102 ? 28.203 6.316 10.789 1 95.31 102 ALA A CA 1
ATOM 763 C C . ALA A 1 102 ? 27.047 7.086 10.172 1 95.31 102 ALA A C 1
ATOM 765 O O . ALA A 1 102 ? 27.156 8.281 9.891 1 95.31 102 ALA A O 1
ATOM 766 N N . LEU A 1 103 ? 25.938 6.473 10 1 94.5 103 LEU A N 1
ATOM 767 C CA . LEU A 1 103 ? 24.766 7.117 9.438 1 94.5 103 LEU A CA 1
ATOM 768 C C . LEU A 1 103 ? 24.234 8.188 10.383 1 94.5 103 LEU A C 1
ATOM 770 O O . LEU A 1 103 ? 23.859 9.281 9.945 1 94.5 103 LEU A O 1
ATOM 774 N N . ALA A 1 104 ? 24.188 7.852 11.648 1 97 104 ALA A N 1
ATOM 775 C CA . ALA A 1 104 ? 23.703 8.781 12.664 1 97 104 ALA A CA 1
ATOM 776 C C . ALA A 1 104 ? 24.594 10.016 12.742 1 97 104 ALA A C 1
ATOM 778 O O . ALA A 1 104 ? 24.094 11.148 12.82 1 97 104 ALA A O 1
ATOM 779 N N . ALA A 1 105 ? 25.875 9.773 12.719 1 97.12 105 ALA A N 1
ATOM 780 C CA . ALA A 1 105 ? 26.828 10.875 12.781 1 97.12 105 ALA A CA 1
ATOM 781 C C . ALA A 1 105 ? 26.703 11.773 11.547 1 97.12 105 ALA A C 1
ATOM 783 O O . ALA A 1 105 ? 26.719 13 11.664 1 97.12 105 ALA A O 1
ATOM 784 N N . SER A 1 106 ? 26.578 11.156 10.422 1 95.88 106 SER A N 1
ATOM 785 C CA . SER A 1 106 ? 26.422 11.93 9.195 1 95.88 106 SER A CA 1
ATOM 786 C C . SER A 1 106 ? 25.141 12.75 9.219 1 95.88 106 SER A C 1
ATOM 788 O O . SER A 1 106 ? 25.125 13.914 8.828 1 95.88 106 SER A O 1
ATOM 790 N N . THR A 1 107 ? 24.047 12.18 9.648 1 94 107 THR A N 1
ATOM 791 C CA . THR A 1 107 ? 22.766 12.875 9.719 1 94 107 THR A CA 1
ATOM 792 C C . THR A 1 107 ? 22.844 14.031 10.719 1 94 107 THR A C 1
ATOM 794 O O . THR A 1 107 ? 22.312 15.117 10.453 1 94 107 THR A O 1
ATOM 797 N N . THR A 1 108 ? 23.484 13.805 11.82 1 95.75 108 THR A N 1
ATOM 798 C CA . THR A 1 108 ? 23.531 14.812 12.875 1 95.75 108 THR A CA 1
ATOM 799 C C . THR A 1 108 ? 24.484 15.945 12.484 1 95.75 108 THR A C 1
ATOM 801 O O . THR A 1 108 ? 24.109 17.125 12.555 1 95.75 108 THR A O 1
ATOM 804 N N . LEU A 1 109 ? 25.672 15.578 11.961 1 94.94 109 LEU A N 1
ATOM 805 C CA . LEU A 1 109 ? 26.719 16.562 11.742 1 94.94 109 LEU A CA 1
ATOM 806 C C . LEU A 1 109 ? 26.562 17.234 10.383 1 94.94 109 LEU A C 1
ATOM 808 O O . LEU A 1 109 ? 26.953 18.391 10.211 1 94.94 109 LEU A O 1
ATOM 812 N N . CYS A 1 110 ? 25.938 16.531 9.461 1 94.69 110 CYS A N 1
ATOM 813 C CA . CYS A 1 110 ? 25.891 17.094 8.117 1 94.69 110 CYS A CA 1
ATOM 814 C C . CYS A 1 110 ? 24.484 17.547 7.758 1 94.69 110 CYS A C 1
ATOM 816 O O . CYS A 1 110 ? 24.266 18.188 6.727 1 94.69 110 CYS A O 1
ATOM 818 N N . ALA A 1 111 ? 23.516 17.25 8.547 1 92.88 111 ALA A N 1
ATOM 819 C CA . ALA A 1 111 ? 22.156 17.656 8.219 1 92.88 111 ALA A CA 1
ATOM 820 C C . ALA A 1 111 ? 21.516 18.438 9.375 1 92.88 111 ALA A C 1
ATOM 822 O O . ALA A 1 111 ? 21.234 19.625 9.25 1 92.88 111 ALA A O 1
ATOM 823 N N . LEU A 1 112 ? 21.453 17.859 10.562 1 91.56 112 LEU A N 1
ATOM 824 C CA . LEU A 1 112 ? 20.766 18.469 11.688 1 91.56 112 LEU A CA 1
ATOM 825 C C . LEU A 1 112 ? 21.484 19.734 12.141 1 91.56 112 LEU A C 1
ATOM 827 O O . LEU A 1 112 ? 20.859 20.797 12.297 1 91.56 112 LEU A O 1
ATOM 831 N N . LEU A 1 113 ? 22.75 19.625 12.367 1 93 113 LEU A N 1
ATOM 832 C CA . LEU A 1 113 ? 23.531 20.75 12.875 1 93 113 LEU A CA 1
ATOM 833 C C . LEU A 1 113 ? 23.5 21.922 11.891 1 93 113 LEU A C 1
ATOM 835 O O . LEU A 1 113 ? 23.109 23.031 12.242 1 93 113 LEU A O 1
ATOM 839 N N . PRO A 1 114 ? 23.859 21.672 10.648 1 92.62 114 PRO A N 1
ATOM 840 C CA . PRO A 1 114 ? 23.812 22.812 9.727 1 92.62 114 PRO A CA 1
ATOM 841 C C . PRO A 1 114 ? 22.406 23.359 9.531 1 92.62 114 PRO A C 1
ATOM 843 O O . PRO A 1 114 ? 22.219 24.562 9.359 1 92.62 114 PRO A O 1
ATOM 846 N N . ALA A 1 115 ? 21.406 22.516 9.484 1 89.56 115 ALA A N 1
ATOM 847 C CA . ALA A 1 115 ? 20.031 22.969 9.32 1 89.56 115 ALA A CA 1
ATOM 848 C C . ALA A 1 115 ? 19.609 23.875 10.484 1 89.56 115 ALA A C 1
ATOM 850 O O . ALA A 1 115 ? 18.953 24.906 10.281 1 89.56 115 ALA A O 1
ATOM 851 N N . SER A 1 116 ? 19.938 23.484 11.695 1 86.06 116 SER A N 1
ATOM 852 C CA . SER A 1 116 ? 19.625 24.297 12.867 1 86.06 116 SER A CA 1
ATOM 853 C C . SER A 1 116 ? 20.328 25.641 12.805 1 86.06 116 SER A C 1
ATOM 855 O O . SER A 1 116 ? 19.734 26.688 13.109 1 86.06 116 SER A O 1
ATOM 857 N N . ARG A 1 117 ? 21.547 25.641 12.414 1 86.5 117 ARG A N 1
ATOM 858 C CA . ARG A 1 117 ? 22.312 26.875 12.297 1 86.5 117 ARG A CA 1
ATOM 859 C C . ARG A 1 117 ? 21.719 27.781 11.219 1 86.5 117 ARG A C 1
ATOM 861 O O . ARG A 1 117 ? 21.656 29 11.398 1 86.5 117 ARG A O 1
ATOM 868 N N . LEU A 1 118 ? 21.375 27.203 10.148 1 86.31 118 LEU A N 1
ATOM 869 C CA . LEU A 1 118 ? 20.781 27.969 9.062 1 86.31 118 LEU A CA 1
ATOM 870 C C . LEU A 1 118 ? 19.438 28.547 9.484 1 86.31 118 LEU A C 1
ATOM 872 O O . LEU A 1 118 ? 19.109 29.688 9.141 1 86.31 118 LEU A O 1
ATOM 876 N N . SER A 1 119 ? 18.672 27.781 10.203 1 82.19 119 SER A N 1
ATOM 877 C CA . SER A 1 119 ? 17.375 28.25 10.688 1 82.19 119 SER A CA 1
ATOM 878 C C . SER A 1 119 ? 17.547 29.422 11.656 1 82.19 119 SER A C 1
ATOM 880 O O . SER A 1 119 ? 16.781 30.391 11.617 1 82.19 119 SER A O 1
ATOM 882 N N . ARG A 1 120 ? 18.484 29.344 12.492 1 77.81 120 ARG A N 1
ATOM 883 C CA . ARG A 1 120 ? 18.75 30.438 13.414 1 77.81 120 ARG A CA 1
ATOM 884 C C . ARG A 1 120 ? 19.234 31.672 12.672 1 77.81 120 ARG A C 1
ATOM 886 O O . ARG A 1 120 ? 18.859 32.812 13.008 1 77.81 120 ARG A O 1
ATOM 893 N N . LEU A 1 121 ? 20.047 31.422 11.75 1 79.38 121 LEU A N 1
ATOM 894 C CA . LEU A 1 121 ? 20.531 32.531 10.922 1 79.38 121 LEU A CA 1
ATOM 895 C C . LEU A 1 121 ? 19.375 33.219 10.219 1 79.38 121 LEU A C 1
ATOM 897 O O . LEU A 1 121 ? 19.312 34.438 10.172 1 79.38 121 LEU A O 1
ATOM 901 N N . ALA A 1 122 ? 18.5 32.469 9.688 1 79.31 122 ALA A N 1
ATOM 902 C CA . ALA A 1 122 ? 17.328 33.031 9.023 1 79.31 122 ALA A CA 1
ATOM 903 C C . ALA A 1 122 ? 16.469 33.812 10.008 1 79.31 122 ALA A C 1
ATOM 905 O O . ALA A 1 122 ? 15.961 34.875 9.672 1 79.31 122 ALA A O 1
ATOM 906 N N . ALA A 1 123 ? 16.281 33.312 11.148 1 74.5 123 ALA A N 1
ATOM 907 C CA . ALA A 1 123 ? 15.477 33.969 12.164 1 74.5 123 ALA A CA 1
ATOM 908 C C . ALA A 1 123 ? 16.094 35.312 12.578 1 74.5 123 ALA A C 1
ATOM 910 O O . ALA A 1 123 ? 15.367 36.25 12.906 1 74.5 123 ALA A O 1
ATOM 911 N N . GLU A 1 124 ? 17.328 35.344 12.578 1 75.31 124 GLU A N 1
ATOM 912 C CA . GLU A 1 124 ? 18.016 36.562 12.961 1 75.31 124 GLU A CA 1
ATOM 913 C C . GLU A 1 124 ? 17.922 37.625 11.859 1 75.31 124 GLU A C 1
ATOM 915 O O . GLU A 1 124 ? 17.906 38.812 12.148 1 75.31 124 GLU A O 1
ATOM 920 N N . LEU A 1 125 ? 17.859 37.156 10.727 1 74.44 125 LEU A N 1
ATOM 921 C CA . LEU A 1 125 ? 17.922 38.094 9.602 1 74.44 125 LEU A CA 1
ATOM 922 C C . LEU A 1 125 ? 16.516 38.562 9.211 1 74.44 125 LEU A C 1
ATOM 924 O O . LEU A 1 125 ? 16.359 39.625 8.586 1 74.44 125 LEU A O 1
ATOM 928 N N . LEU A 1 126 ? 15.484 37.781 9.516 1 73.19 126 LEU A N 1
ATOM 929 C CA . LEU A 1 126 ? 14.117 38.156 9.164 1 73.19 126 LEU A CA 1
ATOM 930 C C . LEU A 1 126 ? 13.492 39.031 10.242 1 73.19 126 LEU A C 1
ATOM 932 O O . LEU A 1 126 ? 13.797 38.875 11.43 1 73.19 126 LEU A O 1
ATOM 936 N N . PRO A 1 127 ? 12.711 40 9.703 1 65.94 127 PRO A N 1
ATOM 937 C CA . PRO A 1 127 ? 12.039 40.875 10.695 1 65.94 127 PRO A CA 1
ATOM 938 C C . PRO A 1 127 ? 11.07 40.094 11.578 1 65.94 127 PRO A C 1
ATOM 940 O O . PRO A 1 127 ? 10.586 39.031 11.18 1 65.94 127 PRO A O 1
ATOM 943 N N . PRO A 1 128 ? 10.906 40.469 12.797 1 61.06 128 PRO A N 1
ATOM 944 C CA . PRO A 1 128 ? 9.992 39.781 13.711 1 61.06 128 PRO A CA 1
ATOM 945 C C . PRO A 1 128 ? 8.578 39.688 13.164 1 61.06 128 PRO A C 1
ATOM 947 O O . PRO A 1 128 ? 8.117 40.562 12.438 1 61.06 128 PRO A O 1
ATOM 950 N N . PRO A 1 129 ? 8.008 38.5 13.258 1 58.44 129 PRO A N 1
ATOM 951 C CA . PRO A 1 129 ? 6.648 38.312 12.742 1 58.44 129 PRO A CA 1
ATOM 952 C C . PRO A 1 129 ? 5.66 39.344 13.281 1 58.44 129 PRO A C 1
ATOM 954 O O . PRO A 1 129 ? 5.777 39.781 14.43 1 58.44 129 PRO A O 1
ATOM 957 N N . PRO A 1 130 ? 4.871 39.938 12.203 1 54.53 130 PRO A N 1
ATOM 958 C CA . PRO A 1 130 ? 3.846 40.844 12.695 1 54.53 130 PRO A CA 1
ATOM 959 C C . PRO A 1 130 ? 2.92 40.188 13.727 1 54.53 130 PRO A C 1
ATOM 961 O O . PRO A 1 130 ? 2.797 38.969 13.766 1 54.53 130 PRO A O 1
ATOM 964 N N . PRO A 1 131 ? 2.445 41 14.602 1 48.25 131 PRO A N 1
ATOM 965 C CA . PRO A 1 131 ? 1.52 40.469 15.594 1 48.25 131 PRO A CA 1
ATOM 966 C C . PRO A 1 131 ? 0.368 39.688 14.969 1 48.25 131 PRO A C 1
ATOM 968 O O . PRO A 1 131 ? -0.029 39.969 13.836 1 48.25 131 PRO A O 1
ATOM 971 N N . ALA A 1 132 ? 0.037 38.531 15.398 1 48.28 132 ALA A N 1
ATOM 972 C CA . ALA A 1 132 ? -1.01 37.625 14.922 1 48.28 132 ALA A CA 1
ATOM 973 C C . ALA A 1 132 ? -2.283 38.406 14.578 1 48.28 132 ALA A C 1
ATOM 975 O O . ALA A 1 132 ? -2.678 39.312 15.312 1 48.28 132 ALA A O 1
ATOM 976 N N . PRO A 1 133 ? -2.752 38.281 13.352 1 46.09 133 PRO A N 1
ATOM 977 C CA . PRO A 1 133 ? -3.988 39 13.039 1 46.09 133 PRO A CA 1
ATOM 978 C C . PRO A 1 133 ? -5.109 38.719 14.039 1 46.09 133 PRO A C 1
ATOM 980 O O . PRO A 1 133 ? -5.164 37.625 14.609 1 46.09 133 PRO A O 1
ATOM 983 N N . THR A 1 134 ? -5.684 39.75 14.555 1 41.5 134 THR A N 1
ATOM 984 C CA . THR A 1 134 ? -6.91 39.625 15.336 1 41.5 134 THR A CA 1
ATOM 985 C C . THR A 1 134 ? -8.031 39.031 14.508 1 41.5 134 THR A C 1
ATOM 987 O O . THR A 1 134 ? -8.281 39.469 13.383 1 41.5 134 THR A O 1
ATOM 990 N N . TYR A 1 135 ? -8.156 37.75 14.477 1 38.5 135 TYR A N 1
ATOM 991 C CA . TYR A 1 135 ? -9.258 37.125 13.773 1 38.5 135 TYR A CA 1
ATOM 992 C C . TYR A 1 135 ? -10.602 37.594 14.344 1 38.5 135 TYR A C 1
ATOM 994 O O . TYR A 1 135 ? -10.781 37.625 15.562 1 38.5 135 TYR A O 1
ATOM 1002 N N . THR A 1 136 ? -11.234 38.5 13.602 1 36.25 136 THR A N 1
ATOM 1003 C CA . THR A 1 136 ? -12.617 38.688 14.016 1 36.25 136 THR A CA 1
ATOM 1004 C C . THR A 1 136 ? -13.406 37.375 13.859 1 36.25 136 THR A C 1
ATOM 1006 O O . THR A 1 136 ? -13.023 36.5 13.078 1 36.25 136 THR A O 1
ATOM 1009 N N . SER A 1 137 ? -14.484 37.281 14.672 1 34.44 137 SER A N 1
ATOM 1010 C CA . SER A 1 137 ? -15.336 36.125 15 1 34.44 137 SER A CA 1
ATOM 1011 C C . SER A 1 137 ? -15.695 35.312 13.758 1 34.44 137 SER A C 1
ATOM 1013 O O . SER A 1 137 ? -15.961 34.125 13.844 1 34.44 137 SER A O 1
ATOM 1015 N N . ASN A 1 138 ? -16.266 36.062 12.773 1 33.38 138 ASN A N 1
ATOM 1016 C CA . ASN A 1 138 ? -17.172 35.375 11.852 1 33.38 138 ASN A CA 1
ATOM 1017 C C . ASN A 1 138 ? -16.438 34.875 10.609 1 33.38 138 ASN A C 1
ATOM 1019 O O . ASN A 1 138 ? -17.047 34.344 9.695 1 33.38 138 ASN A O 1
ATOM 1023 N N . SER A 1 139 ? -15.336 35.594 10.148 1 33.75 139 SER A N 1
ATOM 1024 C CA . SER A 1 139 ? -14.906 35.25 8.789 1 33.75 139 SER A CA 1
ATOM 1025 C C . SER A 1 139 ? -13.711 34.312 8.797 1 33.75 139 SER A C 1
ATOM 1027 O O . SER A 1 139 ? -12.867 34.375 9.695 1 33.75 139 SER A O 1
ATOM 1029 N N . PHE A 1 140 ? -13.891 33.062 8.102 1 38.09 140 PHE A N 1
ATOM 1030 C CA . PHE A 1 140 ? -12.859 32.094 7.781 1 38.09 140 PHE A CA 1
ATOM 1031 C C . PHE A 1 140 ? -11.531 32.781 7.484 1 38.09 140 PHE A C 1
ATOM 1033 O O . PHE A 1 140 ? -10.469 32.188 7.637 1 38.09 140 PHE A O 1
ATOM 1040 N N . PHE A 1 141 ? -11.609 33.969 6.918 1 38.38 141 PHE A N 1
ATOM 1041 C CA . PHE A 1 141 ? -10.445 34.719 6.445 1 38.38 141 PHE A CA 1
ATOM 1042 C C . PHE A 1 141 ? -10.156 35.906 7.355 1 38.38 141 PHE A C 1
ATOM 1044 O O . PHE A 1 141 ? -11.078 36.562 7.852 1 38.38 141 PHE A O 1
ATOM 1051 N N . PRO A 1 142 ? -8.961 35.969 7.84 1 42.62 142 PRO A N 1
ATOM 1052 C CA . PRO A 1 142 ? -8.625 37.125 8.68 1 42.62 142 PRO A CA 1
ATOM 1053 C C . PRO A 1 142 ? -9.125 38.438 8.086 1 42.62 142 PRO A C 1
ATOM 1055 O O . PRO A 1 142 ? -9.234 38.562 6.863 1 42.62 142 PRO A O 1
ATOM 1058 N N . THR A 1 143 ? -9.945 39.188 8.789 1 43.47 143 THR A N 1
ATOM 1059 C CA . THR A 1 143 ? -10.5 40.438 8.344 1 43.47 143 THR A CA 1
ATOM 1060 C C . THR A 1 143 ? -9.398 41.375 7.848 1 43.47 143 THR A C 1
ATOM 1062 O O . THR A 1 143 ? -9.609 42.156 6.922 1 43.47 143 THR A O 1
ATOM 1065 N N . ALA A 1 144 ? -8.328 41.781 8.727 1 44.09 144 ALA A N 1
ATOM 1066 C CA . ALA A 1 144 ? -7.348 42.719 8.227 1 44.09 144 ALA A CA 1
ATOM 1067 C C . ALA A 1 144 ? -6.105 42 7.703 1 44.09 144 ALA A C 1
ATOM 1069 O O . ALA A 1 144 ? -5.609 41.062 8.328 1 44.09 144 ALA A O 1
ATOM 1070 N N . PRO A 1 145 ? -5.848 42.188 6.371 1 45.47 145 PRO A N 1
ATOM 1071 C CA . PRO A 1 145 ? -4.656 41.562 5.777 1 45.47 145 PRO A CA 1
ATOM 1072 C C . PRO A 1 145 ? -3.395 41.812 6.602 1 45.47 145 PRO A C 1
ATOM 1074 O O . PRO A 1 145 ? -3.15 42.938 7.039 1 45.47 145 PRO A O 1
ATOM 1077 N N . PRO A 1 146 ? -2.98 40.844 7.316 1 48.91 146 PRO A N 1
ATOM 1078 C CA . PRO A 1 146 ? -1.746 41.156 8.039 1 48.91 146 PRO A CA 1
ATOM 1079 C C . PRO A 1 146 ? -0.753 41.938 7.203 1 48.91 146 PRO A C 1
ATOM 1081 O O . PRO A 1 146 ? -0.82 41.906 5.969 1 48.91 146 PRO A O 1
ATOM 1084 N N . PRO A 1 147 ? -0.053 42.844 7.82 1 47.19 147 PRO A N 1
ATOM 1085 C CA . PRO A 1 147 ? 0.905 43.625 7.027 1 47.19 147 PRO A CA 1
ATOM 1086 C C . PRO A 1 147 ? 1.794 42.75 6.152 1 47.19 147 PRO A C 1
ATOM 1088 O O . PRO A 1 147 ? 2.268 41.688 6.605 1 47.19 147 PRO A O 1
ATOM 1091 N N . THR A 1 148 ? 1.539 42.719 4.852 1 52.97 148 THR A N 1
ATOM 1092 C CA . THR A 1 148 ? 2.363 42.031 3.854 1 52.97 148 THR A CA 1
ATOM 1093 C C . THR A 1 148 ? 3.83 42.438 4.012 1 52.97 148 THR A C 1
ATOM 1095 O O . THR A 1 148 ? 4.164 43.625 4.008 1 52.97 148 THR A O 1
ATOM 1098 N N . LEU A 1 149 ? 4.574 41.719 4.742 1 55.97 149 LEU A N 1
ATOM 1099 C CA . LEU A 1 149 ? 6.016 41.938 4.703 1 55.97 149 LEU A CA 1
ATOM 1100 C C . LEU A 1 149 ? 6.531 41.906 3.271 1 55.97 149 LEU A C 1
ATOM 1102 O O . LEU A 1 149 ? 6.281 40.938 2.537 1 55.97 149 LEU A O 1
ATOM 1106 N N . SER A 1 150 ? 6.727 43.031 2.666 1 64.31 150 SER A N 1
ATOM 1107 C CA . SER A 1 150 ? 7.363 43.062 1.354 1 64.31 150 SER A CA 1
ATOM 1108 C C . SER A 1 150 ? 8.789 42.531 1.412 1 64.31 150 SER A C 1
ATOM 1110 O O . SER A 1 150 ? 9.68 43.156 1.978 1 64.31 150 SER A O 1
ATOM 1112 N N . LEU A 1 151 ? 9.031 41.312 1.229 1 70.56 151 LEU A N 1
ATOM 1113 C CA . LEU A 1 151 ? 10.352 40.688 1.211 1 70.56 151 LEU A CA 1
ATOM 1114 C C . LEU A 1 151 ? 10.891 40.594 -0.212 1 70.56 151 LEU A C 1
ATOM 1116 O O . LEU A 1 151 ? 10.125 40.375 -1.158 1 70.56 151 LEU A O 1
ATOM 1120 N N . ASN A 1 152 ? 12.203 41 -0.384 1 75.38 152 ASN A N 1
ATOM 1121 C CA . ASN A 1 152 ? 12.852 40.688 -1.653 1 75.38 152 ASN A CA 1
ATOM 1122 C C . ASN A 1 152 ? 13.086 39.188 -1.823 1 75.38 152 ASN A C 1
ATOM 1124 O O . ASN A 1 152 ? 12.617 38.375 -1.016 1 75.38 152 ASN A O 1
ATOM 1128 N N . LEU A 1 153 ? 13.688 38.812 -2.867 1 77.88 153 LEU A N 1
ATOM 1129 C CA . LEU A 1 153 ? 13.906 37.406 -3.178 1 77.88 153 LEU A CA 1
ATOM 1130 C C . LEU A 1 153 ? 14.68 36.719 -2.061 1 77.88 153 LEU A C 1
ATOM 1132 O O . LEU A 1 153 ? 14.352 35.594 -1.671 1 77.88 153 LEU A O 1
ATOM 1136 N N . LEU A 1 154 ? 15.719 37.406 -1.629 1 76.88 154 LEU A N 1
ATOM 1137 C CA . LEU A 1 154 ? 16.516 36.844 -0.549 1 76.88 154 LEU A CA 1
ATOM 1138 C C . LEU A 1 154 ? 15.688 36.688 0.718 1 76.88 154 LEU A C 1
ATOM 1140 O O . LEU A 1 154 ? 15.836 35.719 1.442 1 76.88 154 LEU A O 1
ATOM 1144 N N . GLY A 1 155 ? 14.883 37.656 0.892 1 74.12 155 GLY A N 1
ATOM 1145 C CA . GLY A 1 155 ? 13.984 37.562 2.029 1 74.12 155 GLY A CA 1
ATOM 1146 C C . GLY A 1 155 ? 13.055 36.344 1.951 1 74.12 155 GLY A C 1
ATOM 1147 O O . GLY A 1 155 ? 12.82 35.688 2.953 1 74.12 155 GLY A O 1
ATOM 1148 N N . HIS A 1 156 ? 12.625 36.062 0.745 1 77.75 156 HIS A N 1
ATOM 1149 C CA . HIS A 1 156 ? 11.75 34.906 0.553 1 77.75 156 HIS A CA 1
ATOM 1150 C C . HIS A 1 156 ? 12.508 33.594 0.753 1 77.75 156 HIS A C 1
ATOM 1152 O O . HIS A 1 156 ? 11.977 32.656 1.338 1 77.75 156 HIS A O 1
ATOM 1158 N N . VAL A 1 157 ? 13.68 33.594 0.376 1 79.88 157 VAL A N 1
ATOM 1159 C CA . VAL A 1 157 ? 14.5 32.406 0.536 1 79.88 157 VAL A CA 1
ATOM 1160 C C . VAL A 1 157 ? 14.773 32.156 2.02 1 79.88 157 VAL A C 1
ATOM 1162 O O . VAL A 1 157 ? 14.664 31.016 2.494 1 79.88 157 VAL A O 1
ATOM 1165 N N . LEU A 1 158 ? 15.039 33.25 2.699 1 78.38 158 LEU A N 1
ATOM 1166 C CA . LEU A 1 158 ? 15.32 33.125 4.125 1 78.38 158 LEU A CA 1
ATOM 1167 C C . LEU A 1 158 ? 14.078 32.688 4.891 1 78.38 158 LEU A C 1
ATOM 1169 O O . LEU A 1 158 ? 14.18 32 5.91 1 78.38 158 LEU A O 1
ATOM 1173 N N . LEU A 1 159 ? 13.008 33.125 4.293 1 76.38 159 LEU A N 1
ATOM 1174 C CA . LEU A 1 159 ? 11.742 32.781 4.934 1 76.38 159 LEU A CA 1
ATOM 1175 C C . LEU A 1 159 ? 11.469 31.266 4.824 1 76.38 159 LEU A C 1
ATOM 1177 O O . LEU A 1 159 ? 10.961 30.656 5.766 1 76.38 159 LEU A O 1
ATOM 1181 N N . VAL A 1 160 ? 11.875 30.609 3.713 1 82.88 160 VAL A N 1
ATOM 1182 C CA . VAL A 1 160 ? 11.523 29.203 3.496 1 82.88 160 VAL A CA 1
ATOM 1183 C C . VAL A 1 160 ? 12.695 28.312 3.881 1 82.88 160 VAL A C 1
ATOM 1185 O O . VAL A 1 160 ? 12.531 27.094 4.039 1 82.88 160 VAL A O 1
ATOM 1188 N N . LEU A 1 161 ? 13.773 28.891 4.152 1 83.06 161 LEU A N 1
ATOM 1189 C CA . LEU A 1 161 ? 15.008 28.156 4.426 1 83.06 161 LEU A CA 1
ATOM 1190 C C . LEU A 1 161 ? 14.836 27.234 5.637 1 83.06 161 LEU A C 1
ATOM 1192 O O . LEU A 1 161 ? 15.234 26.062 5.598 1 83.06 161 LEU A O 1
ATOM 1196 N N . PRO A 1 162 ? 14.188 27.641 6.688 1 80.19 162 PRO A N 1
ATOM 1197 C CA . PRO A 1 162 ? 14.055 26.75 7.848 1 80.19 162 PRO A CA 1
ATOM 1198 C C . PRO A 1 162 ? 13.203 25.516 7.551 1 80.19 162 PRO A C 1
ATOM 1200 O O . PRO A 1 162 ? 13.367 24.484 8.203 1 80.19 162 PRO A O 1
ATOM 1203 N N . VAL A 1 163 ? 12.367 25.609 6.582 1 82.69 163 VAL A N 1
ATOM 1204 C CA . VAL A 1 163 ? 11.477 24.5 6.246 1 82.69 163 VAL A CA 1
ATOM 1205 C C . VAL A 1 163 ? 12.219 23.5 5.371 1 82.69 163 VAL A C 1
ATOM 1207 O O . VAL A 1 163 ? 12.031 22.281 5.52 1 82.69 163 VAL A O 1
ATOM 1210 N N . TRP A 1 164 ? 13.148 23.953 4.594 1 88.06 164 TRP A N 1
ATOM 1211 C CA . TRP A 1 164 ? 13.688 23.078 3.555 1 88.06 164 TRP A CA 1
ATOM 1212 C C . TRP A 1 164 ? 15.133 22.688 3.869 1 88.06 164 TRP A C 1
ATOM 1214 O O . TRP A 1 164 ? 15.672 21.75 3.275 1 88.06 164 TRP A O 1
ATOM 1224 N N . ALA A 1 165 ? 15.805 23.375 4.785 1 88.94 165 ALA A N 1
ATOM 1225 C CA . ALA A 1 165 ? 17.219 23.125 5.039 1 88.94 165 ALA A CA 1
ATOM 1226 C C . ALA A 1 165 ? 17.453 21.672 5.445 1 88.94 165 ALA A C 1
ATOM 1228 O O . ALA A 1 165 ? 18.297 20.984 4.848 1 88.94 165 ALA A O 1
ATOM 1229 N N . PHE A 1 166 ? 16.672 21.188 6.395 1 89.06 166 PHE A N 1
ATOM 1230 C CA . PHE A 1 166 ? 16.906 19.828 6.891 1 89.06 166 PHE A CA 1
ATOM 1231 C C . PHE A 1 166 ? 16.578 18.797 5.82 1 89.06 166 PHE A C 1
ATOM 1233 O O . PHE A 1 166 ? 17.391 17.906 5.543 1 89.06 166 PHE A O 1
ATOM 1240 N N . PRO A 1 167 ? 15.43 18.938 5.09 1 89.12 167 PRO A N 1
ATOM 1241 C CA . PRO A 1 167 ? 15.109 17.953 4.051 1 89.12 167 PRO A CA 1
ATOM 1242 C C . PRO A 1 167 ? 16.156 17.906 2.945 1 89.12 167 PRO A C 1
ATOM 1244 O O . PRO A 1 167 ? 16.5 16.812 2.465 1 89.12 167 PRO A O 1
ATOM 1247 N N . ILE A 1 168 ? 16.641 18.984 2.529 1 90.94 168 ILE A N 1
ATOM 1248 C CA . ILE A 1 168 ? 17.641 19.047 1.464 1 90.94 168 ILE A CA 1
ATOM 1249 C C . ILE A 1 168 ? 18.938 18.406 1.934 1 90.94 168 ILE A C 1
ATOM 1251 O O . ILE A 1 168 ? 19.5 17.562 1.237 1 90.94 168 ILE A O 1
ATOM 1255 N N . LEU A 1 169 ? 19.359 18.75 3.111 1 92.56 169 LEU A N 1
ATOM 1256 C CA . LEU A 1 169 ? 20.625 18.25 3.637 1 92.56 169 LEU A CA 1
ATOM 1257 C C . LEU A 1 169 ? 20.531 16.766 3.961 1 92.56 169 LEU A C 1
ATOM 1259 O O . LEU A 1 169 ? 21.453 16 3.672 1 92.56 169 LEU A O 1
ATOM 1263 N N . GLN A 1 170 ? 19.453 16.391 4.598 1 91.06 170 GLN A N 1
ATOM 1264 C CA . GLN A 1 170 ? 19.281 14.984 4.945 1 91.06 170 GLN A CA 1
ATOM 1265 C C . GLN A 1 170 ? 19.234 14.109 3.697 1 91.06 170 GLN A C 1
ATOM 1267 O O . GLN A 1 170 ? 19.844 13.031 3.668 1 91.06 170 GLN A O 1
ATOM 1272 N N . SER A 1 171 ? 18.5 14.531 2.664 1 91.31 171 SER A N 1
ATOM 1273 C CA . SER A 1 171 ? 18.422 13.766 1.421 1 91.31 171 SER A CA 1
ATOM 1274 C C . SER A 1 171 ? 19.797 13.633 0.771 1 91.31 171 SER A C 1
ATOM 1276 O O . SER A 1 171 ? 20.109 12.594 0.183 1 91.31 171 SER A O 1
ATOM 1278 N N . ALA A 1 172 ? 20.594 14.688 0.878 1 93.44 172 ALA A N 1
ATOM 1279 C CA . ALA A 1 172 ? 21.938 14.625 0.343 1 93.44 172 ALA A CA 1
ATOM 1280 C C . ALA A 1 172 ? 22.781 13.602 1.096 1 93.44 172 ALA A C 1
ATOM 1282 O O . ALA A 1 172 ? 23.562 12.859 0.487 1 93.44 172 ALA A O 1
ATOM 1283 N N . VAL A 1 173 ? 22.609 13.57 2.414 1 93.06 173 VAL A N 1
ATOM 1284 C CA . VAL A 1 173 ? 23.328 12.602 3.227 1 93.06 173 VAL A CA 1
ATOM 1285 C C . VAL A 1 173 ? 22.969 11.188 2.785 1 93.06 173 VAL A C 1
ATOM 1287 O O . VAL A 1 173 ? 23.844 10.344 2.586 1 93.06 173 VAL A O 1
ATOM 1290 N N . PHE A 1 174 ? 21.719 10.938 2.605 1 91.56 174 PHE A N 1
ATOM 1291 C CA . PHE A 1 174 ? 21.266 9.609 2.215 1 91.56 174 PHE A CA 1
ATOM 1292 C C . PHE A 1 174 ? 21.781 9.25 0.822 1 91.56 174 PHE A C 1
ATOM 1294 O O . PHE A 1 174 ? 22.203 8.117 0.581 1 91.56 174 PHE A O 1
ATOM 1301 N N . THR A 1 175 ? 21.688 10.219 -0.093 1 92 175 THR A N 1
ATOM 1302 C CA . THR A 1 175 ? 22.172 9.977 -1.452 1 92 175 THR A CA 1
ATOM 1303 C C . THR A 1 175 ? 23.641 9.617 -1.455 1 92 175 THR A C 1
ATOM 1305 O O . THR A 1 175 ? 24.047 8.625 -2.059 1 92 175 THR A O 1
ATOM 1308 N N . LEU A 1 176 ? 24.438 10.406 -0.748 1 93.94 176 LEU A N 1
ATOM 1309 C CA . LEU A 1 176 ? 25.875 10.188 -0.729 1 93.94 176 LEU A CA 1
ATOM 1310 C C . LEU A 1 176 ? 26.219 8.891 0.003 1 93.94 176 LEU A C 1
ATOM 1312 O O . LEU A 1 176 ? 27.109 8.148 -0.421 1 93.94 176 LEU A O 1
ATOM 1316 N N . ALA A 1 177 ? 25.547 8.648 1.097 1 93.19 177 ALA A N 1
ATOM 1317 C CA . ALA A 1 177 ? 25.734 7.367 1.777 1 93.19 177 ALA A CA 1
ATOM 1318 C C . ALA A 1 177 ? 25.375 6.199 0.865 1 93.19 177 ALA A C 1
ATOM 1320 O O . ALA A 1 177 ? 26.062 5.18 0.844 1 93.19 177 ALA A O 1
ATOM 1321 N N . GLY A 1 178 ? 24.328 6.352 0.104 1 92.5 178 GLY A N 1
ATOM 1322 C CA . GLY A 1 178 ? 23.875 5.316 -0.813 1 92.5 178 GLY A CA 1
ATOM 1323 C C . GLY A 1 178 ? 24.891 4.996 -1.896 1 92.5 178 GLY A C 1
ATOM 1324 O O . GLY A 1 178 ? 25.031 3.842 -2.305 1 92.5 178 GLY A O 1
ATOM 1325 N N . THR A 1 179 ? 25.656 5.984 -2.332 1 92 179 THR A N 1
ATOM 1326 C CA . THR A 1 179 ? 26.672 5.746 -3.35 1 92 179 THR A CA 1
ATOM 1327 C C . THR A 1 179 ? 27.797 4.867 -2.797 1 92 179 THR A C 1
ATOM 1329 O O . THR A 1 179 ? 28.5 4.191 -3.557 1 92 179 THR A O 1
ATOM 1332 N N . GLN A 1 180 ? 27.891 4.824 -1.475 1 90.31 180 GLN A N 1
ATOM 1333 C CA . GLN A 1 180 ? 28.984 4.074 -0.868 1 90.31 180 GLN A CA 1
ATOM 1334 C C . GLN A 1 180 ? 28.516 2.693 -0.415 1 90.31 180 GLN A C 1
ATOM 1336 O O . GLN A 1 180 ? 29.203 1.696 -0.634 1 90.31 180 GLN A O 1
ATOM 1341 N N . ILE A 1 181 ? 27.375 2.602 0.153 1 91.69 181 ILE A N 1
ATOM 1342 C CA . ILE A 1 181 ? 27 1.348 0.801 1 91.69 181 ILE A CA 1
ATOM 1343 C C . ILE A 1 181 ? 25.719 0.801 0.181 1 91.69 181 ILE A C 1
ATOM 1345 O O . ILE A 1 181 ? 25.219 -0.239 0.606 1 91.69 181 ILE A O 1
ATOM 1349 N N . GLY A 1 182 ? 25.203 1.397 -0.832 1 92.75 182 GLY A N 1
ATOM 1350 C CA . GLY A 1 182 ? 23.922 1.022 -1.383 1 92.75 182 GLY A CA 1
ATOM 1351 C C . GLY A 1 182 ? 22.766 1.846 -0.828 1 92.75 182 GLY A C 1
ATOM 1352 O O . GLY A 1 182 ? 22.922 2.512 0.198 1 92.75 182 GLY A O 1
ATOM 1353 N N . HIS A 1 183 ? 21.625 1.785 -1.438 1 92.62 183 HIS A N 1
ATOM 1354 C CA . HIS A 1 183 ? 20.531 2.691 -1.11 1 92.62 183 HIS A CA 1
ATOM 1355 C C . HIS A 1 183 ? 19.469 1.986 -0.286 1 92.62 183 HIS A C 1
ATOM 1357 O O . HIS A 1 183 ? 18.375 2.529 -0.083 1 92.62 183 HIS A O 1
ATOM 1363 N N . PHE A 1 184 ? 19.703 0.824 0.242 1 89.5 184 PHE A N 1
ATOM 1364 C CA . PHE A 1 184 ? 18.719 0.043 0.996 1 89.5 184 PHE A CA 1
ATOM 1365 C C . PHE A 1 184 ? 18.328 0.766 2.277 1 89.5 184 PHE A C 1
ATOM 1367 O O . PHE A 1 184 ? 17.234 0.529 2.816 1 89.5 184 PHE A O 1
ATOM 1374 N N . HIS A 1 185 ? 19.172 1.702 2.805 1 89.12 185 HIS A N 1
ATOM 1375 C CA . HIS A 1 185 ? 18.953 2.371 4.082 1 89.12 185 HIS A CA 1
ATOM 1376 C C . HIS A 1 185 ? 18.031 3.582 3.914 1 89.12 185 HIS A C 1
ATOM 1378 O O . HIS A 1 185 ? 17.625 4.191 4.902 1 89.12 185 HIS A O 1
ATOM 1384 N N . GLU A 1 186 ? 17.703 3.92 2.723 1 90.31 186 GLU A N 1
ATOM 1385 C CA . GLU A 1 186 ? 16.938 5.141 2.473 1 90.31 186 GLU A CA 1
ATOM 1386 C C . GLU A 1 186 ? 15.469 4.969 2.844 1 90.31 186 GLU A C 1
ATOM 1388 O O . GLU A 1 186 ? 14.883 3.914 2.588 1 90.31 186 GLU A O 1
ATOM 1393 N N . PRO A 1 187 ? 14.898 6.008 3.391 1 88.38 187 PRO A N 1
ATOM 1394 C CA . PRO A 1 187 ? 13.484 5.941 3.785 1 88.38 187 PRO A CA 1
ATOM 1395 C C . PRO A 1 187 ? 12.555 5.684 2.605 1 88.38 187 PRO A C 1
ATOM 1397 O O . PRO A 1 187 ? 11.461 5.148 2.785 1 88.38 187 PRO A O 1
ATOM 1400 N N . GLY A 1 188 ? 12.961 6.109 1.47 1 87.69 188 GLY A N 1
ATOM 1401 C CA . GLY A 1 188 ? 12.141 5.867 0.293 1 87.69 188 GLY A CA 1
ATOM 1402 C C . GLY A 1 188 ? 11.812 4.402 0.085 1 87.69 188 GLY A C 1
ATOM 1403 O O . GLY A 1 188 ? 10.758 4.07 -0.461 1 87.69 188 GLY A O 1
ATOM 1404 N N . VAL A 1 189 ? 12.664 3.482 0.48 1 91.19 189 VAL A N 1
ATOM 1405 C CA . VAL A 1 189 ? 12.445 2.049 0.319 1 91.19 189 VAL A CA 1
ATOM 1406 C C . VAL A 1 189 ? 11.344 1.587 1.274 1 91.19 189 VAL A C 1
ATOM 1408 O O . VAL A 1 189 ? 10.516 0.75 0.917 1 91.19 189 VAL A O 1
ATOM 1411 N N . ALA A 1 190 ? 11.336 2.164 2.441 1 89.12 190 ALA A N 1
ATOM 1412 C CA . ALA A 1 190 ? 10.32 1.823 3.432 1 89.12 190 ALA A CA 1
ATOM 1413 C C . ALA A 1 190 ? 8.93 2.238 2.955 1 89.12 190 ALA A C 1
ATOM 1415 O O . ALA A 1 190 ? 7.926 1.645 3.357 1 89.12 190 ALA A O 1
ATOM 1416 N N . LEU A 1 191 ? 8.859 3.217 2.102 1 88.75 191 LEU A N 1
ATOM 1417 C CA . LEU A 1 191 ? 7.586 3.775 1.67 1 88.75 191 LEU A CA 1
ATOM 1418 C C . LEU A 1 191 ? 7.094 3.086 0.402 1 88.75 191 LEU A C 1
ATOM 1420 O O . LEU A 1 191 ? 6.098 3.508 -0.191 1 88.75 191 LEU A O 1
ATOM 1424 N N . ALA A 1 192 ? 7.707 2.039 0.002 1 88.81 192 ALA A N 1
ATOM 1425 C CA . ALA A 1 192 ? 7.352 1.328 -1.223 1 88.81 192 ALA A CA 1
ATOM 1426 C C . ALA A 1 192 ? 6.051 0.553 -1.051 1 88.81 192 ALA A C 1
ATOM 1428 O O . ALA A 1 192 ? 5.457 0.098 -2.031 1 88.81 192 ALA A O 1
ATOM 1429 N N . ASP A 1 193 ? 5.559 0.423 0.121 1 88.44 193 ASP A N 1
ATOM 1430 C CA . ASP A 1 193 ? 4.387 -0.41 0.376 1 88.44 193 ASP A CA 1
ATOM 1431 C C . ASP A 1 193 ? 3.1 0.327 0.014 1 88.44 193 ASP A C 1
ATOM 1433 O O . ASP A 1 193 ? 2.016 -0.257 0.042 1 88.44 193 ASP A O 1
ATOM 1437 N N . TRP A 1 194 ? 3.164 1.533 -0.26 1 89.69 194 TRP A N 1
ATOM 1438 C CA . TRP A 1 194 ? 2.012 2.301 -0.715 1 89.69 194 TRP A CA 1
ATOM 1439 C C . TRP A 1 194 ? 2.137 2.646 -2.195 1 89.69 194 TRP A C 1
ATOM 1441 O O . TRP A 1 194 ? 2.855 3.578 -2.562 1 89.69 194 TRP A O 1
ATOM 1451 N N . PRO A 1 195 ? 1.363 2.047 -3.072 1 89.38 195 PRO A N 1
ATOM 1452 C CA . PRO A 1 195 ? 1.577 2.088 -4.52 1 89.38 195 PRO A CA 1
ATOM 1453 C C . PRO A 1 195 ? 1.544 3.506 -5.082 1 89.38 195 PRO A C 1
ATOM 1455 O O . PRO A 1 195 ? 2.393 3.869 -5.902 1 89.38 195 PRO A O 1
ATOM 1458 N N . PRO A 1 196 ? 0.625 4.418 -4.691 1 87.69 196 PRO A N 1
ATOM 1459 C CA . PRO A 1 196 ? 0.656 5.773 -5.25 1 87.69 196 PRO A CA 1
ATOM 1460 C C . PRO A 1 196 ? 1.978 6.492 -4.984 1 87.69 196 PRO A C 1
ATOM 1462 O O . PRO A 1 196 ? 2.494 7.188 -5.859 1 87.69 196 PRO A O 1
ATOM 1465 N N . LEU A 1 197 ? 2.477 6.293 -3.814 1 89.31 197 LEU A N 1
ATOM 1466 C CA . LEU A 1 197 ? 3.752 6.918 -3.482 1 89.31 197 LEU A CA 1
ATOM 1467 C C . LEU A 1 197 ? 4.902 6.219 -4.195 1 89.31 197 LEU A C 1
ATOM 1469 O O . LEU A 1 197 ? 5.852 6.871 -4.645 1 89.31 197 LEU A O 1
ATOM 1473 N N . ALA A 1 198 ? 4.844 4.895 -4.273 1 91.88 198 ALA A N 1
ATOM 1474 C CA . ALA A 1 198 ? 5.883 4.125 -4.945 1 91.88 198 ALA A CA 1
ATOM 1475 C C . ALA A 1 198 ? 6.016 4.539 -6.41 1 91.88 198 ALA A C 1
ATOM 1477 O O . ALA A 1 198 ? 7.117 4.57 -6.957 1 91.88 198 ALA A O 1
ATOM 1478 N N . GLN A 1 199 ? 4.93 4.957 -7.008 1 92.5 199 GLN A N 1
ATOM 1479 C CA . GLN A 1 199 ? 4.934 5.305 -8.43 1 92.5 199 GLN A CA 1
ATOM 1480 C C . GLN A 1 199 ? 5.703 6.598 -8.672 1 92.5 199 GLN A C 1
ATOM 1482 O O . GLN A 1 199 ? 6.109 6.875 -9.805 1 92.5 199 GLN A O 1
ATOM 1487 N N . LEU A 1 200 ? 5.84 7.391 -7.668 1 91.06 200 LEU A N 1
ATOM 1488 C CA . LEU A 1 200 ? 6.582 8.633 -7.836 1 91.06 200 LEU A CA 1
ATOM 1489 C C . LEU A 1 200 ? 8.047 8.352 -8.164 1 91.06 200 LEU A C 1
ATOM 1491 O O . LEU A 1 200 ? 8.758 9.227 -8.664 1 91.06 200 LEU A O 1
ATOM 1495 N N . ALA A 1 201 ? 8.5 7.16 -7.871 1 93.62 201 ALA A N 1
ATOM 1496 C CA . ALA A 1 201 ? 9.859 6.777 -8.25 1 93.62 201 ALA A CA 1
ATOM 1497 C C . ALA A 1 201 ? 10.047 6.82 -9.758 1 93.62 201 ALA A C 1
ATOM 1499 O O . ALA A 1 201 ? 11.164 7.004 -10.25 1 93.62 201 ALA A O 1
ATOM 1500 N N . SER A 1 202 ? 8.984 6.625 -10.523 1 94.31 202 SER A N 1
ATOM 1501 C CA . SER A 1 202 ? 9.062 6.676 -11.984 1 94.31 202 SER A CA 1
ATOM 1502 C C . SER A 1 202 ? 9.289 8.102 -12.477 1 94.31 202 SER A C 1
ATOM 1504 O O . SER A 1 202 ? 9.578 8.32 -13.648 1 94.31 202 SER A O 1
ATOM 1506 N N . ILE A 1 203 ? 9.148 9.078 -11.586 1 92.19 203 ILE A N 1
ATOM 1507 C CA . ILE A 1 203 ? 9.312 10.477 -11.969 1 92.19 203 ILE A CA 1
ATOM 1508 C C . ILE A 1 203 ? 10.578 11.039 -11.328 1 92.19 203 ILE A C 1
ATOM 1510 O O . ILE A 1 203 ? 11.445 11.578 -12.023 1 92.19 203 ILE A O 1
ATOM 1514 N N . ILE A 1 204 ? 10.734 10.852 -9.992 1 90.81 204 ILE A N 1
ATOM 1515 C CA . ILE A 1 204 ? 11.789 11.57 -9.289 1 90.81 204 ILE A CA 1
ATOM 1516 C C . ILE A 1 204 ? 12.742 10.578 -8.633 1 90.81 204 ILE A C 1
ATOM 1518 O O . ILE A 1 204 ? 13.664 10.977 -7.91 1 90.81 204 ILE A O 1
ATOM 1522 N N . GLY A 1 205 ? 12.562 9.297 -8.789 1 91.25 205 GLY A N 1
ATOM 1523 C CA . GLY A 1 205 ? 13.422 8.305 -8.164 1 91.25 205 GLY A CA 1
ATOM 1524 C C . GLY A 1 205 ? 13.258 8.242 -6.656 1 91.25 205 GLY A C 1
ATOM 1525 O O . GLY A 1 205 ? 12.148 8.375 -6.141 1 91.25 205 GLY A O 1
ATOM 1526 N N . LEU A 1 206 ? 14.266 7.953 -5.949 1 87.69 206 LEU A N 1
ATOM 1527 C CA . LEU A 1 206 ? 14.219 7.812 -4.496 1 87.69 206 LEU A CA 1
ATOM 1528 C C . LEU A 1 206 ? 14.383 9.164 -3.814 1 87.69 206 LEU A C 1
ATOM 1530 O O . LEU A 1 206 ? 14.227 9.273 -2.596 1 87.69 206 LEU A O 1
ATOM 1534 N N . TRP A 1 207 ? 14.555 10.156 -4.582 1 81.31 207 TRP A N 1
ATOM 1535 C CA . TRP A 1 207 ? 14.867 11.477 -4.043 1 81.31 207 TRP A CA 1
ATOM 1536 C C . TRP A 1 207 ? 13.688 12.031 -3.248 1 81.31 207 TRP A C 1
ATOM 1538 O O . TRP A 1 207 ? 12.555 12.023 -3.727 1 81.31 207 TRP A O 1
ATOM 1548 N N . GLY A 1 208 ? 13.93 12.469 -2.123 1 72.62 208 GLY A N 1
ATOM 1549 C CA . GLY A 1 208 ? 12.992 13.305 -1.392 1 72.62 208 GLY A CA 1
ATOM 1550 C C . GLY A 1 208 ? 11.906 12.5 -0.692 1 72.62 208 GLY A C 1
ATOM 1551 O O . GLY A 1 208 ? 11.07 13.07 0.012 1 72.62 208 GLY A O 1
ATOM 1552 N N . ARG A 1 209 ? 11.773 11.055 -0.984 1 74.75 209 ARG A N 1
ATOM 1553 C CA . ARG A 1 209 ? 10.664 10.25 -0.49 1 74.75 209 ARG A CA 1
ATOM 1554 C C . ARG A 1 209 ? 10.789 10 1.009 1 74.75 209 ARG A C 1
ATOM 1556 O O . ARG A 1 209 ? 9.805 9.688 1.679 1 74.75 209 ARG A O 1
ATOM 1563 N N . GLY A 1 210 ? 11.07 10.742 1.841 1 66.12 210 GLY A N 1
ATOM 1564 C CA . GLY A 1 210 ? 11.156 10.695 3.293 1 66.12 210 GLY A CA 1
ATOM 1565 C C . GLY A 1 210 ? 11.336 12.062 3.93 1 66.12 210 GLY A C 1
ATOM 1566 O O . GLY A 1 210 ? 11.055 12.242 5.117 1 66.12 210 GLY A O 1
ATOM 1567 N N . SER A 1 211 ? 11.75 12.891 3.129 1 71.06 211 SER A N 1
ATOM 1568 C CA . SER A 1 211 ? 12.094 14.188 3.711 1 71.06 211 SER A CA 1
ATOM 1569 C C . SER A 1 211 ? 10.867 15.07 3.865 1 71.06 211 SER A C 1
ATOM 1571 O O . SER A 1 211 ? 10.906 16.078 4.566 1 71.06 211 SER A O 1
ATOM 1573 N N . GLY A 1 212 ? 9.758 14.602 3.188 1 67.94 212 GLY A N 1
ATOM 1574 C CA . GLY A 1 212 ? 8.531 15.367 3.348 1 67.94 212 GLY A CA 1
ATOM 1575 C C . GLY A 1 212 ? 8.086 15.492 4.793 1 67.94 212 GLY A C 1
ATOM 1576 O O . GLY A 1 212 ? 7.562 16.531 5.203 1 67.94 212 GLY A O 1
ATOM 1577 N N . GLY A 1 213 ? 8.461 14.469 5.484 1 63.91 213 GLY A N 1
ATOM 1578 C CA . GLY A 1 213 ? 8.141 14.539 6.898 1 63.91 213 GLY A CA 1
ATOM 1579 C C . GLY A 1 213 ? 8.891 15.641 7.629 1 63.91 213 GLY A C 1
ATOM 1580 O O . GLY A 1 213 ? 8.336 16.312 8.5 1 63.91 213 GLY A O 1
ATOM 1581 N N . GLY A 1 214 ? 10.117 15.82 7.148 1 64.56 214 GLY A N 1
ATOM 1582 C CA . GLY A 1 214 ? 10.898 16.875 7.77 1 64.56 214 GLY A CA 1
ATOM 1583 C C . GLY A 1 214 ? 10.359 18.266 7.488 1 64.56 214 GLY A C 1
ATOM 1584 O O . GLY A 1 214 ? 10.281 19.109 8.391 1 64.56 214 GLY A O 1
ATOM 1585 N N . ALA A 1 215 ? 9.945 18.438 6.277 1 69.88 215 ALA A N 1
ATOM 1586 C CA . ALA A 1 215 ? 9.375 19.734 5.918 1 69.88 215 ALA A CA 1
ATOM 1587 C C . ALA A 1 215 ? 8.078 19.984 6.676 1 69.88 215 ALA A C 1
ATOM 1589 O O . ALA A 1 215 ? 7.832 21.109 7.141 1 69.88 215 ALA A O 1
ATOM 1590 N N . ALA A 1 216 ? 7.379 18.953 6.805 1 66.69 216 ALA A N 1
ATOM 1591 C CA . ALA A 1 216 ? 6.117 19.078 7.523 1 66.69 216 ALA A CA 1
ATOM 1592 C C . ALA A 1 216 ? 6.359 19.391 9 1 66.69 216 ALA A C 1
ATOM 1594 O O . ALA A 1 216 ? 5.656 20.219 9.586 1 66.69 216 ALA A O 1
ATOM 1595 N N . ALA A 1 217 ? 7.355 18.781 9.422 1 62.41 217 ALA A N 1
ATOM 1596 C CA . ALA A 1 217 ? 7.695 19 10.828 1 62.41 217 ALA A CA 1
ATOM 1597 C C . ALA A 1 217 ? 8.102 20.453 11.086 1 62.41 217 ALA A C 1
ATOM 1599 O O . ALA A 1 217 ? 7.617 21.078 12.031 1 62.41 217 ALA A O 1
ATOM 1600 N N . GLU A 1 218 ? 8.898 20.922 10.234 1 65.5 218 GLU A N 1
ATOM 1601 C CA . GLU A 1 218 ? 9.375 22.281 10.398 1 65.5 218 GLU A CA 1
ATOM 1602 C C . GLU A 1 218 ? 8.242 23.281 10.188 1 65.5 218 GLU A C 1
ATOM 1604 O O . GLU A 1 218 ? 8.148 24.281 10.906 1 65.5 218 GLU A O 1
ATOM 1609 N N . ALA A 1 219 ? 7.469 22.906 9.266 1 66.19 219 ALA A N 1
ATOM 1610 C CA . ALA A 1 219 ? 6.324 23.766 9.008 1 66.19 219 ALA A CA 1
ATOM 1611 C C . ALA A 1 219 ? 5.398 23.844 10.219 1 66.19 219 ALA A C 1
ATOM 1613 O O . ALA A 1 219 ? 4.93 24.922 10.586 1 66.19 219 ALA A O 1
ATOM 1614 N N . THR A 1 220 ? 5.203 22.734 10.789 1 60.09 220 THR A N 1
ATOM 1615 C CA . THR A 1 220 ? 4.285 22.672 11.922 1 60.09 220 THR A CA 1
ATOM 1616 C C . THR A 1 220 ? 4.879 23.375 13.141 1 60.09 220 THR A C 1
ATOM 1618 O O . THR A 1 220 ? 4.16 24.047 13.891 1 60.09 220 THR A O 1
ATOM 1621 N N . SER A 1 221 ? 6.133 23.188 13.312 1 56.75 221 SER A N 1
ATOM 1622 C CA . SER A 1 221 ? 6.777 23.781 14.484 1 56.75 221 SER A CA 1
ATOM 1623 C C . SER A 1 221 ? 6.789 25.297 14.406 1 56.75 221 SER A C 1
ATOM 1625 O O . SER A 1 221 ? 6.82 25.984 15.43 1 56.75 221 SER A O 1
ATOM 1627 N N . ARG A 1 222 ? 6.707 25.719 13.203 1 59.81 222 ARG A N 1
ATOM 1628 C CA . ARG A 1 222 ? 6.816 27.156 13.023 1 59.81 222 ARG A CA 1
ATOM 1629 C C . ARG A 1 222 ? 5.469 27.766 12.656 1 59.81 222 ARG A C 1
ATOM 1631 O O . ARG A 1 222 ? 5.387 28.953 12.344 1 59.81 222 ARG A O 1
ATOM 1638 N N . TRP A 1 223 ? 4.535 26.875 12.664 1 56.78 223 TRP A N 1
ATOM 1639 C CA . TRP A 1 223 ? 3.232 27.312 12.164 1 56.78 223 TRP A CA 1
ATOM 1640 C C . TRP A 1 223 ? 2.74 28.547 12.906 1 56.78 223 TRP A C 1
ATOM 1642 O O . TRP A 1 223 ? 2.191 29.469 12.297 1 56.78 223 TRP A O 1
ATOM 1652 N N . SER A 1 224 ? 2.883 28.438 14.203 1 51 224 SER A N 1
ATOM 1653 C CA . SER A 1 224 ? 2.346 29.547 15 1 51 224 SER A CA 1
ATOM 1654 C C . SER A 1 224 ? 3.076 30.844 14.703 1 51 224 SER A C 1
ATOM 1656 O O . SER A 1 224 ? 2.533 31.938 14.922 1 51 224 SER A O 1
ATOM 1658 N N . ARG A 1 225 ? 4.32 30.625 14.188 1 51.28 225 ARG A N 1
ATOM 1659 C CA . ARG A 1 225 ? 5.129 31.812 13.93 1 51.28 225 ARG A CA 1
ATOM 1660 C C . ARG A 1 225 ? 5.047 32.219 12.461 1 51.28 225 ARG A C 1
ATOM 1662 O O . ARG A 1 225 ? 5.73 33.156 12.039 1 51.28 225 ARG A O 1
ATOM 1669 N N . LEU A 1 226 ? 4.27 31.391 11.812 1 55.97 226 LEU A N 1
ATOM 1670 C CA . LEU A 1 226 ? 4.406 31.5 10.359 1 55.97 226 LEU A CA 1
ATOM 1671 C C . LEU A 1 226 ? 3.678 32.719 9.828 1 55.97 226 LEU A C 1
ATOM 1673 O O . LEU A 1 226 ? 2.545 33 10.234 1 55.97 226 LEU A O 1
ATOM 1677 N N . TYR A 1 227 ? 4.613 33.562 9.172 1 60.03 227 TYR A N 1
ATOM 1678 C CA . TYR A 1 227 ? 4.133 34.656 8.352 1 60.03 227 TYR A CA 1
ATOM 1679 C C . TYR A 1 227 ? 3.225 34.156 7.238 1 60.03 227 TYR A C 1
ATOM 1681 O O . TYR A 1 227 ? 3.289 33 6.855 1 60.03 227 TYR A O 1
ATOM 1689 N N . ARG A 1 228 ? 2.26 34.969 6.863 1 62.5 228 ARG A N 1
ATOM 1690 C CA . ARG A 1 228 ? 1.325 34.656 5.785 1 62.5 228 ARG A CA 1
ATOM 1691 C C . ARG A 1 228 ? 2.049 34.031 4.594 1 62.5 228 ARG A C 1
ATOM 1693 O O . ARG A 1 228 ? 1.615 33 4.062 1 62.5 228 ARG A O 1
ATOM 1700 N N . PRO A 1 229 ? 3.207 34.688 4.262 1 67.5 229 PRO A N 1
ATOM 1701 C CA . PRO A 1 229 ? 3.861 34.094 3.094 1 67.5 229 PRO A CA 1
ATOM 1702 C C . PRO A 1 229 ? 4.352 32.656 3.354 1 67.5 229 PRO A C 1
ATOM 1704 O O . PRO A 1 229 ? 4.309 31.812 2.455 1 67.5 229 PRO A O 1
ATOM 1707 N N . LEU A 1 230 ? 4.734 32.406 4.523 1 73.31 230 LEU A N 1
ATOM 1708 C CA . LEU A 1 230 ? 5.215 31.062 4.848 1 73.31 230 LEU A CA 1
ATOM 1709 C C . LEU A 1 230 ? 4.062 30.062 4.875 1 73.31 230 LEU A C 1
ATOM 1711 O O . LEU A 1 230 ? 4.207 28.938 4.414 1 73.31 230 LEU A O 1
ATOM 1715 N N . ARG A 1 231 ? 2.959 30.547 5.328 1 72.38 231 ARG A N 1
ATOM 1716 C CA . ARG A 1 231 ? 1.786 29.672 5.359 1 72.38 231 ARG A CA 1
ATOM 1717 C C . ARG A 1 231 ? 1.35 29.297 3.945 1 72.38 231 ARG A C 1
ATOM 1719 O O . ARG A 1 231 ? 1 28.141 3.686 1 72.38 231 ARG A O 1
ATOM 1726 N N . ARG A 1 232 ? 1.392 30.281 3.066 1 74.62 232 ARG A N 1
ATOM 1727 C CA . ARG A 1 232 ? 1.026 30.016 1.678 1 74.62 232 ARG A CA 1
ATOM 1728 C C . ARG A 1 232 ? 2.008 29.047 1.028 1 74.62 232 ARG A C 1
ATOM 1730 O O . ARG A 1 232 ? 1.607 28.188 0.242 1 74.62 232 ARG A O 1
ATOM 1737 N N . HIS A 1 233 ? 3.219 29.219 1.407 1 79.19 233 HIS A N 1
ATOM 1738 C CA . HIS A 1 233 ? 4.23 28.328 0.874 1 79.19 233 HIS A CA 1
ATOM 1739 C C . HIS A 1 233 ? 4 26.891 1.349 1 79.19 233 HIS A C 1
ATOM 1741 O O . HIS A 1 233 ? 4.023 25.953 0.547 1 79.19 233 HIS A O 1
ATOM 1747 N N . ILE A 1 234 ? 3.705 26.797 2.568 1 77.38 234 ILE A N 1
ATOM 1748 C CA . ILE A 1 234 ? 3.512 25.469 3.146 1 77.38 234 ILE A CA 1
ATOM 1749 C C . ILE A 1 234 ? 2.26 24.828 2.551 1 77.38 234 ILE A C 1
ATOM 1751 O O . ILE A 1 234 ? 2.27 23.641 2.201 1 77.38 234 ILE A O 1
ATOM 1755 N N . LEU A 1 235 ? 1.249 25.594 2.41 1 75.81 235 LEU A N 1
ATOM 1756 C CA . LEU A 1 235 ? 0.015 25.078 1.817 1 75.81 235 LEU A CA 1
ATOM 1757 C C . LEU A 1 235 ? 0.231 24.703 0.357 1 75.81 235 LEU A C 1
ATOM 1759 O O . LEU A 1 235 ? -0.301 23.688 -0.11 1 75.81 235 LEU A O 1
ATOM 1763 N N . GLY A 1 236 ? 1.001 25.516 -0.317 1 79.62 236 GLY A N 1
ATOM 1764 C CA . GLY A 1 236 ? 1.327 25.188 -1.696 1 79.62 236 GLY A CA 1
ATOM 1765 C C . GLY A 1 236 ? 2.094 23.891 -1.835 1 79.62 236 GLY A C 1
ATOM 1766 O O . GLY A 1 236 ? 1.771 23.062 -2.689 1 79.62 236 GLY A O 1
ATOM 1767 N N . VAL A 1 237 ? 2.984 23.656 -0.951 1 79.94 237 VAL A N 1
ATOM 1768 C CA . VAL A 1 237 ? 3.791 22.438 -0.976 1 79.94 237 VAL A CA 1
ATOM 1769 C C . VAL A 1 237 ? 2.918 21.234 -0.641 1 79.94 237 VAL A C 1
ATOM 1771 O O . VAL A 1 237 ? 3.045 20.172 -1.262 1 79.94 237 VAL A O 1
ATOM 1774 N N . ALA A 1 238 ? 2.08 21.391 0.304 1 77.81 238 ALA A N 1
ATOM 1775 C CA . ALA A 1 238 ? 1.17 20.312 0.68 1 77.81 238 ALA A CA 1
ATOM 1776 C C . ALA A 1 238 ? 0.264 19.922 -0.486 1 77.81 238 ALA A C 1
ATOM 1778 O O . ALA A 1 238 ? 0.053 18.75 -0.751 1 77.81 238 ALA A O 1
ATOM 1779 N N . CYS A 1 239 ? -0.251 20.938 -1.18 1 81.19 239 CYS A N 1
ATOM 1780 C CA . CYS A 1 239 ? -1.135 20.703 -2.314 1 81.19 239 CYS A CA 1
ATOM 1781 C C . CYS A 1 239 ? -0.393 20 -3.441 1 81.19 239 CYS A C 1
ATOM 1783 O O . CYS A 1 239 ? -0.901 19.031 -4.016 1 81.19 239 CYS A O 1
ATOM 1785 N N . VAL A 1 240 ? 0.787 20.438 -3.686 1 82.25 240 VAL A N 1
ATOM 1786 C CA . VAL A 1 240 ? 1.573 19.844 -4.754 1 82.25 240 VAL A CA 1
ATOM 1787 C C . VAL A 1 240 ? 1.922 18.406 -4.391 1 82.25 240 VAL A C 1
ATOM 1789 O O . VAL A 1 240 ? 1.862 17.5 -5.238 1 82.25 240 VAL A O 1
ATOM 1792 N N . SER A 1 241 ? 2.273 18.172 -3.133 1 81.94 241 SER A N 1
ATOM 1793 C CA . SER A 1 241 ? 2.592 16.828 -2.686 1 81.94 241 SER A CA 1
ATOM 1794 C C . SER A 1 241 ? 1.387 15.898 -2.826 1 81.94 241 SER A C 1
ATOM 1796 O O . SER A 1 241 ? 1.521 14.758 -3.279 1 81.94 241 SER A O 1
ATOM 1798 N N . TRP A 1 242 ? 0.268 16.406 -2.443 1 81.56 242 TRP A N 1
ATOM 1799 C CA . TRP A 1 242 ? -0.951 15.617 -2.561 1 81.56 242 TRP A CA 1
ATOM 1800 C C . TRP A 1 242 ? -1.266 15.32 -4.023 1 81.56 242 TRP A C 1
ATOM 1802 O O . TRP A 1 242 ? -1.649 14.195 -4.363 1 81.56 242 TRP A O 1
ATOM 1812 N N . LEU A 1 243 ? -1.128 16.328 -4.859 1 84.56 243 LEU A N 1
ATOM 1813 C CA . LEU A 1 243 ? -1.362 16.141 -6.289 1 84.56 243 LEU A CA 1
ATOM 1814 C C . LEU A 1 243 ? -0.41 15.109 -6.871 1 84.56 243 LEU A C 1
ATOM 1816 O O . LEU A 1 243 ? -0.81 14.289 -7.699 1 84.56 243 LEU A O 1
ATOM 1820 N N . LEU A 1 244 ? 0.781 15.148 -6.395 1 84.38 244 LEU A N 1
ATOM 1821 C CA . LEU A 1 244 ? 1.753 14.172 -6.871 1 84.38 244 LEU A CA 1
ATOM 1822 C C . LEU A 1 244 ? 1.353 12.758 -6.457 1 84.38 244 LEU A C 1
ATOM 1824 O O . LEU A 1 244 ? 1.508 11.812 -7.234 1 84.38 244 LEU A O 1
ATOM 1828 N N . VAL A 1 245 ? 0.846 12.617 -5.297 1 83.44 245 VAL A N 1
ATOM 1829 C CA . VAL A 1 245 ? 0.408 11.297 -4.844 1 83.44 245 VAL A CA 1
ATOM 1830 C C . VAL A 1 245 ? -0.807 10.852 -5.656 1 83.44 245 VAL A C 1
ATOM 1832 O O . VAL A 1 245 ? -0.943 9.672 -5.98 1 83.44 245 VAL A O 1
ATOM 1835 N N . VAL A 1 246 ? -1.674 11.82 -6.02 1 83.06 246 VAL A N 1
ATOM 1836 C CA . VAL A 1 246 ? -2.814 11.508 -6.875 1 83.06 246 VAL A CA 1
ATOM 1837 C C . VAL A 1 246 ? -2.322 11.039 -8.242 1 83.06 246 VAL A C 1
ATOM 1839 O O . VAL A 1 246 ? -2.814 10.047 -8.781 1 83.06 246 VAL A O 1
ATOM 1842 N N . VAL A 1 247 ? -1.362 11.727 -8.742 1 82.69 247 VAL A N 1
ATOM 1843 C CA . VAL A 1 247 ? -0.774 11.344 -10.016 1 82.69 247 VAL A CA 1
ATOM 1844 C C . VAL A 1 247 ? -0.18 9.938 -9.914 1 82.69 247 VAL A C 1
ATOM 1846 O O . VAL A 1 247 ? -0.385 9.102 -10.789 1 82.69 247 VAL A O 1
ATOM 1849 N N . GLY A 1 248 ? 0.524 9.781 -8.812 1 84.12 248 GLY A N 1
ATOM 1850 C CA . GLY A 1 248 ? 1.05 8.445 -8.578 1 84.12 248 GLY A CA 1
ATOM 1851 C C . GLY A 1 248 ? -0.027 7.379 -8.555 1 84.12 248 GLY A C 1
ATOM 1852 O O . GLY A 1 248 ? 0.156 6.289 -9.102 1 84.12 248 GLY A O 1
ATOM 1853 N N . GLY A 1 249 ? -1.1 7.672 -7.902 1 83.75 249 GLY A N 1
ATOM 1854 C CA . GLY A 1 249 ? -2.219 6.746 -7.875 1 83.75 249 GLY A CA 1
ATOM 1855 C C . GLY A 1 249 ? -2.764 6.426 -9.258 1 83.75 249 GLY A C 1
ATOM 1856 O O . GLY A 1 249 ? -3.133 5.281 -9.531 1 83.75 249 GLY A O 1
ATOM 1857 N N . GLY A 1 250 ? -2.861 7.41 -10.102 1 81.62 250 GLY A N 1
ATOM 1858 C CA . GLY A 1 250 ? -3.271 7.184 -11.477 1 81.62 250 GLY A CA 1
ATOM 1859 C C . GLY A 1 250 ? -2.287 6.34 -12.266 1 81.62 250 GLY A C 1
ATOM 1860 O O . GLY A 1 250 ? -2.689 5.492 -13.062 1 81.62 250 GLY A O 1
ATOM 1861 N N . LEU A 1 251 ? -1.018 6.508 -12.031 1 80.81 251 LEU A N 1
ATOM 1862 C CA . LEU A 1 251 ? 0.032 5.809 -12.758 1 80.81 251 LEU A CA 1
ATOM 1863 C C . LEU A 1 251 ? 0.026 4.32 -12.43 1 80.81 251 LEU A C 1
ATOM 1865 O O . LEU A 1 251 ? 0.534 3.506 -13.203 1 80.81 251 LEU A O 1
ATOM 1869 N N . VAL A 1 252 ? -0.49 3.951 -11.258 1 76.12 252 VAL A N 1
ATOM 1870 C CA . VAL A 1 252 ? -0.599 2.543 -10.891 1 76.12 252 VAL A CA 1
ATOM 1871 C C . VAL A 1 252 ? -1.378 1.786 -11.961 1 76.12 252 VAL A C 1
ATOM 1873 O O . VAL A 1 252 ? -1.08 0.625 -12.25 1 76.12 252 VAL A O 1
ATOM 1876 N N . TYR A 1 253 ? -2.348 2.387 -12.594 1 73.31 253 TYR A N 1
ATOM 1877 C CA . TYR A 1 253 ? -3.254 1.727 -13.523 1 73.31 253 TYR A CA 1
ATOM 1878 C C . TYR A 1 253 ? -2.93 2.107 -14.961 1 73.31 253 TYR A C 1
ATOM 1880 O O . TYR A 1 253 ? -3.721 1.85 -15.875 1 73.31 253 TYR A O 1
ATOM 1888 N N . SER A 1 254 ? -1.947 2.805 -15.234 1 63.16 254 SER A N 1
ATOM 1889 C CA . SER A 1 254 ? -1.656 3.332 -16.562 1 63.16 254 SER A CA 1
ATOM 1890 C C . SER A 1 254 ? -1.577 2.215 -17.594 1 63.16 254 SER A C 1
ATOM 1892 O O . SER A 1 254 ? -1.873 2.43 -18.766 1 63.16 254 SER A O 1
ATOM 1894 N N . ASP A 1 255 ? -1.102 1.014 -17.219 1 58 255 ASP A N 1
ATOM 1895 C CA . ASP A 1 255 ? -1.038 -0.038 -18.219 1 58 255 ASP A CA 1
ATOM 1896 C C . ASP A 1 255 ? -2.334 -0.843 -18.266 1 58 255 ASP A C 1
ATOM 1898 O O . ASP A 1 255 ? -2.535 -1.668 -19.156 1 58 255 ASP A O 1
ATOM 1902 N N . SER A 1 256 ? -2.953 -1.041 -17.141 1 54.03 256 SER A N 1
ATOM 1903 C CA . SER A 1 256 ? -4.082 -1.96 -17.031 1 54.03 256 SER A CA 1
ATOM 1904 C C . SER A 1 256 ? -5.312 -1.417 -17.75 1 54.03 256 SER A C 1
ATOM 1906 O O . SER A 1 256 ? -6.324 -2.111 -17.875 1 54.03 256 SER A O 1
ATOM 1908 N N . PHE A 1 257 ? -5.305 -0.041 -17.953 1 40.81 257 PHE A N 1
ATOM 1909 C CA . PHE A 1 257 ? -6.574 0.266 -18.594 1 40.81 257 PHE A CA 1
ATOM 1910 C C . PHE A 1 257 ? -6.809 -0.659 -19.781 1 40.81 257 PHE A C 1
ATOM 1912 O O . PHE A 1 257 ? -7.949 -1.013 -20.094 1 40.81 257 PHE A O 1
ATOM 1919 N N . TYR A 1 258 ? -5.625 -0.968 -20.547 1 32.53 258 TYR A N 1
ATOM 1920 C CA . TYR A 1 258 ? -5.82 -1.75 -21.766 1 32.53 258 TYR A CA 1
ATOM 1921 C C . TYR A 1 258 ? -5.23 -3.146 -21.609 1 32.53 258 TYR A C 1
ATOM 1923 O O . TYR A 1 258 ? -4.012 -3.324 -21.672 1 32.53 258 TYR A O 1
ATOM 1931 N N . GLN A 1 259 ? -5.734 -3.934 -20.766 1 37.94 259 GLN A N 1
ATOM 1932 C CA . GLN A 1 259 ? -5.309 -5.309 -20.531 1 37.94 259 GLN A CA 1
ATOM 1933 C C . GLN A 1 259 ? -4.953 -5.996 -21.859 1 37.94 259 GLN A C 1
ATOM 1935 O O . GLN A 1 259 ? -5.828 -6.25 -22.688 1 37.94 259 GLN A O 1
ATOM 1940 N N . ARG A 1 260 ? -3.977 -5.602 -22.547 1 37.56 260 ARG A N 1
ATOM 1941 C CA . ARG A 1 260 ? -3.605 -6.477 -23.656 1 37.56 260 ARG A CA 1
ATOM 1942 C C . ARG A 1 260 ? -3.342 -7.895 -23.156 1 37.56 260 ARG A C 1
ATOM 1944 O O . ARG A 1 260 ? -2.807 -8.094 -22.062 1 37.56 260 ARG A O 1
ATOM 1951 N N . PRO A 1 261 ? -4.059 -8.781 -23.672 1 39.97 261 PRO A N 1
ATOM 1952 C CA . PRO A 1 261 ? -3.789 -10.195 -23.391 1 39.97 261 PRO A CA 1
ATOM 1953 C C . PRO A 1 261 ? -2.299 -10.531 -23.422 1 39.97 261 PRO A C 1
ATOM 1955 O O . PRO A 1 261 ? -1.594 -10.125 -24.359 1 39.97 261 PRO A O 1
ATOM 1958 N N . VAL A 1 262 ? -1.652 -10.445 -22.344 1 40.25 262 VAL A N 1
ATOM 1959 C CA . VAL A 1 262 ? -0.249 -10.844 -22.359 1 40.25 262 VAL A CA 1
ATOM 1960 C C . VAL A 1 262 ? -0.141 -12.336 -22.656 1 40.25 262 VAL A C 1
ATOM 1962 O O . VAL A 1 262 ? -0.884 -13.148 -22.094 1 40.25 262 VAL A O 1
ATOM 1965 N N . GLY A 1 263 ? 0.196 -12.672 -23.781 1 43.03 263 GLY A N 1
ATOM 1966 C CA . GLY A 1 263 ? 0.488 -14.062 -24.078 1 43.03 263 GLY A CA 1
ATOM 1967 C C . GLY A 1 263 ? 1.254 -14.758 -22.984 1 43.03 263 GLY A C 1
ATOM 1968 O O . GLY A 1 263 ? 1.979 -14.117 -22.219 1 43.03 263 GLY A O 1
ATOM 1969 N N . ASP A 1 264 ? 0.646 -15.875 -22.438 1 45.59 264 ASP A N 1
ATOM 1970 C CA . ASP A 1 264 ? 1.135 -16.766 -21.391 1 45.59 264 ASP A CA 1
ATOM 1971 C C . ASP A 1 264 ? 2.527 -17.297 -21.719 1 45.59 264 ASP A C 1
ATOM 1973 O O . ASP A 1 264 ? 2.672 -18.203 -22.547 1 45.59 264 ASP A O 1
ATOM 1977 N N . ARG A 1 265 ? 3.482 -16.516 -22.094 1 46.19 265 ARG A N 1
ATOM 1978 C CA . ARG A 1 265 ? 4.77 -17.156 -22.328 1 46.19 265 ARG A CA 1
ATOM 1979 C C . ARG A 1 265 ? 5.406 -17.594 -21.016 1 46.19 265 ARG A C 1
ATOM 1981 O O . ARG A 1 265 ? 5.359 -16.844 -20.016 1 46.19 265 ARG A O 1
ATOM 1988 N N . ILE A 1 266 ? 5.523 -18.969 -20.844 1 46.59 266 ILE A N 1
ATOM 1989 C CA . ILE A 1 266 ? 6.176 -19.578 -19.688 1 46.59 266 ILE A CA 1
ATOM 1990 C C . ILE A 1 266 ? 7.691 -19.469 -19.828 1 46.59 266 ILE A C 1
ATOM 1992 O O . ILE A 1 266 ? 8.242 -19.797 -20.891 1 46.59 266 ILE A O 1
ATOM 1996 N N . VAL A 1 267 ? 8.336 -18.641 -19.078 1 46.78 267 VAL A N 1
ATOM 1997 C CA . VAL A 1 267 ? 9.789 -18.656 -19 1 46.78 267 VAL A CA 1
ATOM 1998 C C . VAL A 1 267 ? 10.227 -19.531 -17.828 1 46.78 267 VAL A C 1
ATOM 2000 O O . VAL A 1 267 ? 9.734 -19.391 -16.703 1 46.78 267 VAL A O 1
ATOM 2003 N N . LEU A 1 268 ? 10.805 -20.719 -18.203 1 45.78 268 LEU A N 1
ATOM 2004 C CA . LEU A 1 268 ? 11.383 -21.562 -17.156 1 45.78 268 LEU A CA 1
ATOM 2005 C C . LEU A 1 268 ? 12.773 -21.062 -16.766 1 45.78 268 LEU A C 1
ATOM 2007 O O . LEU A 1 268 ? 13.586 -20.734 -17.641 1 45.78 268 LEU A O 1
ATOM 2011 N N . TRP A 1 269 ? 12.875 -20.5 -15.562 1 46.12 269 TRP A N 1
ATOM 2012 C CA . TRP A 1 269 ? 14.188 -20.141 -15.047 1 46.12 269 TRP A CA 1
ATOM 2013 C C . TRP A 1 269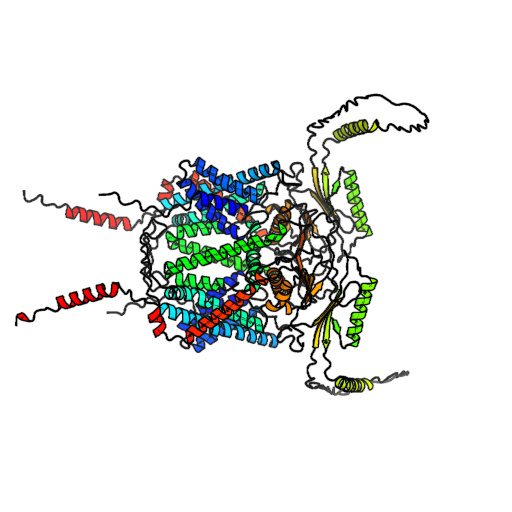 ? 14.547 -20.969 -13.82 1 46.12 269 TRP A C 1
ATOM 2015 O O . TRP A 1 269 ? 13.68 -21.281 -13 1 46.12 269 TRP A O 1
ATOM 2025 N N . ALA A 1 270 ? 15.562 -21.859 -13.992 1 46.47 270 ALA A N 1
ATOM 2026 C CA . ALA A 1 270 ? 16.094 -22.516 -12.805 1 46.47 270 ALA A CA 1
ATOM 2027 C C . ALA A 1 270 ? 17.453 -21.969 -12.422 1 46.47 270 ALA A C 1
ATOM 2029 O O . ALA A 1 270 ? 18.266 -21.641 -13.297 1 46.47 270 ALA A O 1
ATOM 2030 N N . GLU A 1 271 ? 17.578 -21.359 -11.188 1 49.88 271 GLU A N 1
ATOM 2031 C CA . GLU A 1 271 ? 18.875 -20.891 -10.734 1 49.88 271 GLU A CA 1
ATOM 2032 C C . GLU A 1 271 ? 19.406 -21.75 -9.578 1 49.88 271 GLU A C 1
ATOM 2034 O O . GLU A 1 271 ? 18.625 -22.219 -8.75 1 49.88 271 GLU A O 1
ATOM 2039 N N . GLU A 1 272 ? 20.516 -22.406 -9.844 1 51.59 272 GLU A N 1
ATOM 2040 C CA . GLU A 1 272 ? 21.203 -22.984 -8.695 1 51.59 272 GLU A CA 1
ATOM 2041 C C . GLU A 1 272 ? 22.484 -22.219 -8.375 1 51.59 272 GLU A C 1
ATOM 2043 O O . GLU A 1 272 ? 23.266 -21.906 -9.273 1 51.59 272 GLU A O 1
ATOM 2048 N N . ALA A 1 273 ? 22.484 -21.547 -7.191 1 55.91 273 ALA A N 1
ATOM 2049 C CA . ALA A 1 273 ? 23.766 -21 -6.734 1 55.91 273 ALA A CA 1
ATOM 2050 C C . ALA A 1 273 ? 24.781 -22.109 -6.48 1 55.91 273 ALA A C 1
ATOM 2052 O O . ALA A 1 273 ? 24.562 -22.984 -5.648 1 55.91 273 ALA A O 1
ATOM 2053 N N . VAL A 1 274 ? 25.797 -22.188 -7.445 1 67.56 274 VAL A N 1
ATOM 2054 C CA . VAL A 1 274 ? 26.812 -23.219 -7.301 1 67.56 274 VAL A CA 1
ATOM 2055 C C . VAL A 1 274 ? 28.188 -22.562 -7.113 1 67.56 274 VAL A C 1
ATOM 2057 O O . VAL A 1 274 ? 28.406 -21.438 -7.543 1 67.56 274 VAL A O 1
ATOM 2060 N N . ARG A 1 275 ? 28.969 -23.109 -6.336 1 75.62 275 ARG A N 1
ATOM 2061 C CA . ARG A 1 275 ? 30.375 -22.734 -6.246 1 75.62 275 ARG A CA 1
ATOM 2062 C C . ARG A 1 275 ? 31.234 -23.609 -7.152 1 75.62 275 ARG A C 1
ATOM 2064 O O . ARG A 1 275 ? 31.156 -24.844 -7.094 1 75.62 275 ARG A O 1
ATOM 2071 N N . VAL A 1 276 ? 31.891 -22.891 -8.133 1 83.31 276 VAL A N 1
ATOM 2072 C CA . VAL A 1 276 ? 32.812 -23.625 -8.984 1 83.31 276 VAL A CA 1
ATOM 2073 C C . VAL A 1 276 ? 34.25 -23.438 -8.469 1 83.31 276 VAL A C 1
ATOM 2075 O O . VAL A 1 276 ? 34.625 -22.359 -8.023 1 83.31 276 VAL A O 1
ATOM 2078 N N . ARG A 1 277 ? 35.188 -24.516 -8.445 1 76.81 277 ARG A N 1
ATOM 2079 C CA . ARG A 1 277 ? 36.5 -24.516 -7.812 1 76.81 277 ARG A CA 1
ATOM 2080 C C . ARG A 1 277 ? 37.562 -23.984 -8.766 1 76.81 277 ARG A C 1
ATOM 2082 O O . ARG A 1 277 ? 38.594 -23.453 -8.32 1 76.81 277 ARG A O 1
ATOM 2089 N N . ASN A 1 278 ? 37.156 -24.172 -10.055 1 83.5 278 ASN A N 1
ATOM 2090 C CA . ASN A 1 278 ? 38.156 -23.766 -11.055 1 83.5 278 ASN A CA 1
ATOM 2091 C C . ASN A 1 278 ? 37.531 -23.594 -12.43 1 83.5 278 ASN A C 1
ATOM 2093 O O . ASN A 1 278 ? 36.312 -23.719 -12.578 1 83.5 278 ASN A O 1
ATOM 2097 N N . SER A 1 279 ? 38.406 -23.266 -13.406 1 89 279 SER A N 1
ATOM 2098 C CA . SER A 1 279 ? 37.938 -22.984 -14.758 1 89 279 SER A CA 1
ATOM 2099 C C . SER A 1 279 ? 37.406 -24.25 -15.43 1 89 279 SER A C 1
ATOM 2101 O O . SER A 1 279 ? 36.5 -24.172 -16.266 1 89 279 SER A O 1
ATOM 2103 N N . ALA A 1 280 ? 37.938 -25.344 -15.047 1 88.69 280 ALA A N 1
ATOM 2104 C CA . ALA A 1 280 ? 37.469 -26.594 -15.625 1 88.69 280 ALA A CA 1
ATOM 2105 C C . ALA A 1 280 ? 36.031 -26.891 -15.188 1 88.69 280 ALA A C 1
ATOM 2107 O O . ALA A 1 280 ? 35.188 -27.312 -16 1 88.69 280 ALA A O 1
ATOM 2108 N N . GLU A 1 281 ? 35.812 -26.719 -13.961 1 88.69 281 GLU A N 1
ATOM 2109 C CA . GLU A 1 281 ? 34.469 -26.922 -13.453 1 88.69 281 GLU A CA 1
ATOM 2110 C C . GLU A 1 281 ? 33.5 -25.906 -14.039 1 88.69 281 GLU A C 1
ATOM 2112 O O . GLU A 1 281 ? 32.312 -26.234 -14.281 1 88.69 281 GLU A O 1
ATOM 2117 N N . GLU A 1 282 ? 33.969 -24.719 -14.188 1 89.75 282 GLU A N 1
ATOM 2118 C CA . GLU A 1 282 ? 33.156 -23.719 -14.852 1 89.75 282 GLU A CA 1
ATOM 2119 C C . GLU A 1 282 ? 32.781 -24.156 -16.266 1 89.75 282 GLU A C 1
ATOM 2121 O O . GLU A 1 282 ? 31.609 -24.094 -16.656 1 89.75 282 GLU A O 1
ATOM 2126 N N . ALA A 1 283 ? 33.75 -24.594 -16.984 1 91.88 283 ALA A N 1
ATOM 2127 C CA . ALA A 1 283 ? 33.531 -25.062 -18.359 1 91.88 283 ALA A CA 1
ATOM 2128 C C . ALA A 1 283 ? 32.562 -26.234 -18.375 1 91.88 283 ALA A C 1
ATOM 2130 O O . ALA A 1 283 ? 31.703 -26.328 -19.266 1 91.88 283 ALA A O 1
ATOM 2131 N N . ALA A 1 284 ? 32.688 -27.078 -17.422 1 90.12 284 ALA A N 1
ATOM 2132 C CA . ALA A 1 284 ? 31.781 -28.234 -17.328 1 90.12 284 ALA A CA 1
ATOM 2133 C C . ALA A 1 284 ? 30.344 -27.797 -17.047 1 90.12 284 ALA A C 1
ATOM 2135 O O . ALA A 1 284 ? 29.406 -28.344 -17.609 1 90.12 284 ALA A O 1
ATOM 2136 N N . LEU A 1 285 ? 30.25 -26.859 -16.156 1 88.25 285 LEU A N 1
ATOM 2137 C CA . LEU A 1 285 ? 28.938 -26.328 -15.828 1 88.25 285 LEU A CA 1
ATOM 2138 C C . LEU A 1 285 ? 28.266 -25.719 -17.062 1 88.25 285 LEU A C 1
ATOM 2140 O O . LEU A 1 285 ? 27.094 -25.969 -17.328 1 88.25 285 LEU A O 1
ATOM 2144 N N . LEU A 1 286 ? 29 -24.953 -17.797 1 90.44 286 LEU A N 1
ATOM 2145 C CA . LEU A 1 286 ? 28.469 -24.297 -18.984 1 90.44 286 LEU A CA 1
ATOM 2146 C C . LEU A 1 286 ? 28.125 -25.328 -20.062 1 90.44 286 LEU A C 1
ATOM 2148 O O . LEU A 1 286 ? 27.109 -25.188 -20.75 1 90.44 286 LEU A O 1
ATOM 2152 N N . ALA A 1 287 ? 28.953 -26.297 -20.141 1 91.12 287 ALA A N 1
ATOM 2153 C CA . ALA A 1 287 ? 28.688 -27.359 -21.094 1 91.12 287 ALA A CA 1
ATOM 2154 C C . ALA A 1 287 ? 27.406 -28.109 -20.75 1 91.12 287 ALA A C 1
ATOM 2156 O O . ALA A 1 287 ? 26.609 -28.453 -21.625 1 91.12 287 ALA A O 1
ATOM 2157 N N . ALA A 1 288 ? 27.312 -28.406 -19.5 1 86.19 288 ALA A N 1
ATOM 2158 C CA . ALA A 1 288 ? 26.094 -29.078 -19.047 1 86.19 288 ALA A CA 1
ATOM 2159 C C . ALA A 1 288 ? 24.859 -28.234 -19.344 1 86.19 288 ALA A C 1
ATOM 2161 O O . ALA A 1 288 ? 23.828 -28.766 -19.734 1 86.19 288 ALA A O 1
ATOM 2162 N N . GLY A 1 289 ? 24.969 -26.938 -19.109 1 85.38 289 GLY A N 1
ATOM 2163 C CA . GLY A 1 289 ? 23.859 -26.047 -19.438 1 85.38 289 GLY A CA 1
ATOM 2164 C C . GLY A 1 289 ? 23.516 -26.047 -20.906 1 85.38 289 GLY A C 1
ATOM 2165 O O . GLY A 1 289 ? 22.344 -26.078 -21.266 1 85.38 289 GLY A O 1
ATOM 2166 N N . ARG A 1 290 ? 24.484 -26.094 -21.688 1 89.06 290 ARG A N 1
ATOM 2167 C CA . ARG A 1 290 ? 24.266 -26.141 -23.141 1 89.06 290 ARG A CA 1
ATOM 2168 C C . ARG A 1 290 ? 23.578 -27.438 -23.547 1 89.06 290 ARG A C 1
ATOM 2170 O O . ARG A 1 290 ? 22.672 -27.438 -24.375 1 89.06 290 ARG A O 1
ATOM 2177 N N . ASP A 1 291 ? 24.016 -28.484 -22.938 1 87.31 291 ASP A N 1
ATOM 2178 C CA . ASP A 1 291 ? 23.438 -29.781 -23.234 1 87.31 291 ASP A CA 1
ATOM 2179 C C . ASP A 1 291 ? 21.953 -29.828 -22.844 1 87.31 291 ASP A C 1
ATOM 2181 O O . ASP A 1 291 ? 21.125 -30.359 -23.594 1 87.31 291 ASP A O 1
ATOM 2185 N N . LEU A 1 292 ? 21.703 -29.281 -21.719 1 84.25 292 LEU A N 1
ATOM 2186 C CA . LEU A 1 292 ? 20.328 -29.234 -21.25 1 84.25 292 LEU A CA 1
ATOM 2187 C C . LEU A 1 292 ? 19.453 -28.453 -22.219 1 84.25 292 LEU A C 1
ATOM 2189 O O . LEU A 1 292 ? 18.312 -28.859 -22.5 1 84.25 292 LEU A O 1
ATOM 2193 N N . LEU A 1 293 ? 19.906 -27.344 -22.719 1 83.81 293 LEU A N 1
ATOM 2194 C CA . LEU A 1 293 ? 19.141 -26.5 -23.641 1 83.81 293 LEU A CA 1
ATOM 2195 C C . LEU A 1 293 ? 18.922 -27.188 -24.969 1 83.81 293 LEU A C 1
ATOM 2197 O O . LEU A 1 293 ? 17.844 -27.109 -25.562 1 83.81 293 LEU A O 1
ATOM 2201 N N . VAL A 1 294 ? 19.938 -27.906 -25.391 1 83.31 294 VAL A N 1
ATOM 2202 C CA . VAL A 1 294 ? 19.859 -28.578 -26.688 1 83.31 294 VAL A CA 1
ATOM 2203 C C . VAL A 1 294 ? 18.891 -29.75 -26.594 1 83.31 294 VAL A C 1
ATOM 2205 O O . VAL A 1 294 ? 18.141 -30.016 -27.547 1 83.31 294 VAL A O 1
ATOM 2208 N N . THR A 1 295 ? 18.906 -30.375 -25.438 1 83.44 295 THR A N 1
ATOM 2209 C CA . THR A 1 295 ? 18.094 -31.578 -25.297 1 83.44 295 THR A CA 1
ATOM 2210 C C . THR A 1 295 ? 16.656 -31.234 -24.953 1 83.44 295 THR A C 1
ATOM 2212 O O . THR A 1 295 ? 15.727 -31.891 -25.453 1 83.44 295 THR A O 1
ATOM 2215 N N . HIS A 1 296 ? 16.516 -30.297 -24.125 1 78.06 296 HIS A N 1
ATOM 2216 C CA . HIS A 1 296 ? 15.18 -30.094 -23.562 1 78.06 296 HIS A CA 1
ATOM 2217 C C . HIS A 1 296 ? 14.617 -28.719 -23.938 1 78.06 296 HIS A C 1
ATOM 2219 O O . HIS A 1 296 ? 13.43 -28.453 -23.734 1 78.06 296 HIS A O 1
ATOM 2225 N N . GLY A 1 297 ? 15.469 -27.875 -24.469 1 77.25 297 GLY A N 1
ATOM 2226 C CA . GLY A 1 297 ? 15.023 -26.516 -24.766 1 77.25 297 GLY A CA 1
ATOM 2227 C C . GLY A 1 297 ? 14.359 -26.391 -26.125 1 77.25 297 GLY A C 1
ATOM 2228 O O . GLY A 1 297 ? 14.328 -27.359 -26.891 1 77.25 297 GLY A O 1
ATOM 2229 N N . SER A 1 298 ? 13.648 -25.25 -26.234 1 77.94 298 SER A N 1
ATOM 2230 C CA . SER A 1 298 ? 13.055 -24.891 -27.516 1 77.94 298 SER A CA 1
ATOM 2231 C C . SER A 1 298 ? 13.703 -23.625 -28.078 1 77.94 298 SER A C 1
ATOM 2233 O O . SER A 1 298 ? 14.18 -22.781 -27.328 1 77.94 298 SER A O 1
ATOM 2235 N N . SER A 1 299 ? 13.867 -23.578 -29.375 1 75.19 299 SER A N 1
ATOM 2236 C CA . SER A 1 299 ? 14.43 -22.406 -30.031 1 75.19 299 SER A CA 1
ATOM 2237 C C . SER A 1 299 ? 13.375 -21.672 -30.859 1 75.19 299 SER A C 1
ATOM 2239 O O . SER A 1 299 ? 13.711 -20.844 -31.703 1 75.19 299 SER A O 1
ATOM 2241 N N . GLY A 1 300 ? 12.195 -22.062 -30.625 1 74.06 300 GLY A N 1
ATOM 2242 C CA . GLY A 1 300 ? 11.125 -21.422 -31.375 1 74.06 300 GLY A CA 1
ATOM 2243 C C . GLY A 1 300 ? 10.891 -19.984 -30.969 1 74.06 300 GLY A C 1
ATOM 2244 O O . GLY A 1 300 ? 11.25 -19.578 -29.859 1 74.06 300 GLY A O 1
ATOM 2245 N N . PRO A 1 301 ? 10.367 -19.203 -31.938 1 72.25 301 PRO A N 1
ATOM 2246 C CA . PRO A 1 301 ? 10.141 -17.781 -31.656 1 72.25 301 PRO A CA 1
ATOM 2247 C C . PRO A 1 301 ? 9.164 -17.547 -30.516 1 72.25 301 PRO A C 1
ATOM 2249 O O . PRO A 1 301 ? 9.227 -16.516 -29.844 1 72.25 301 PRO A O 1
ATOM 2252 N N . GLU A 1 302 ? 8.297 -18.547 -30.219 1 71.75 302 GLU A N 1
ATOM 2253 C CA . GLU A 1 302 ? 7.262 -18.312 -29.219 1 71.75 302 GLU A CA 1
ATOM 2254 C C . GLU A 1 302 ? 7.574 -19.078 -27.922 1 71.75 302 GLU A C 1
ATOM 2256 O O . GLU A 1 302 ? 6.988 -18.812 -26.875 1 71.75 302 GLU A O 1
ATOM 2261 N N . ASP A 1 303 ? 8.562 -19.953 -27.906 1 75 303 ASP A N 1
ATOM 2262 C CA . ASP A 1 303 ? 8.812 -20.797 -26.734 1 75 303 ASP A CA 1
ATOM 2263 C C . ASP A 1 303 ? 10.312 -20.969 -26.5 1 75 303 ASP A C 1
ATOM 2265 O O . ASP A 1 303 ? 10.75 -22.031 -26.062 1 75 303 ASP A O 1
ATOM 2269 N N . ALA A 1 304 ? 11.055 -19.953 -26.953 1 80.62 304 ALA A N 1
ATOM 2270 C CA . ALA A 1 304 ? 12.508 -20.047 -26.781 1 80.62 304 ALA A CA 1
ATOM 2271 C C . ALA A 1 304 ? 12.875 -20.203 -25.312 1 80.62 304 ALA A C 1
ATOM 2273 O O . ALA A 1 304 ? 12.305 -19.531 -24.453 1 80.62 304 ALA A O 1
ATOM 2274 N N . THR A 1 305 ? 13.781 -21.141 -25.094 1 82.25 305 THR A N 1
ATOM 2275 C CA . THR A 1 305 ? 14.219 -21.422 -23.734 1 82.25 305 THR A CA 1
ATOM 2276 C C . THR A 1 305 ? 15.586 -20.812 -23.469 1 82.25 305 THR A C 1
ATOM 2278 O O . THR A 1 305 ? 16.5 -20.938 -24.281 1 82.25 305 THR A O 1
ATOM 2281 N N . TYR A 1 306 ? 15.656 -20.062 -22.438 1 84.5 306 TYR A N 1
ATOM 2282 C CA . TYR A 1 306 ? 16.906 -19.484 -21.953 1 84.5 306 TYR A CA 1
ATOM 2283 C C . TYR A 1 306 ? 17.312 -20.078 -20.609 1 84.5 306 TYR A C 1
ATOM 2285 O O . TYR A 1 306 ? 16.453 -20.5 -19.844 1 84.5 306 TYR A O 1
ATOM 2293 N N . LEU A 1 307 ? 18.625 -20.188 -20.344 1 83.81 307 LEU A N 1
ATOM 2294 C CA . LEU A 1 307 ? 19.141 -20.688 -19.078 1 83.81 307 LEU A CA 1
ATOM 2295 C C . LEU A 1 307 ? 20.125 -19.719 -18.469 1 83.81 307 LEU A C 1
ATOM 2297 O O . LEU A 1 307 ? 21.109 -19.344 -19.094 1 83.81 307 LEU A O 1
ATOM 2301 N N . GLY A 1 308 ? 19.734 -19.219 -17.297 1 86.12 308 GLY A N 1
ATOM 2302 C CA . GLY A 1 308 ? 20.656 -18.422 -16.516 1 86.12 308 GLY A CA 1
ATOM 2303 C C . GLY A 1 308 ? 21.422 -19.219 -15.477 1 86.12 308 GLY A C 1
ATOM 2304 O O . GLY A 1 308 ? 20.812 -19.953 -14.695 1 86.12 308 GLY A O 1
ATOM 2305 N N . LEU A 1 309 ? 22.781 -19.094 -15.5 1 84.94 309 LEU A N 1
ATOM 2306 C CA . LEU A 1 309 ? 23.641 -19.734 -14.523 1 84.94 309 LEU A CA 1
ATOM 2307 C C . LEU A 1 309 ? 24.375 -18.703 -13.672 1 84.94 309 LEU A C 1
ATOM 2309 O O . LEU A 1 309 ? 25.031 -17.812 -14.203 1 84.94 309 LEU A O 1
ATOM 2313 N N . CYS A 1 310 ? 24.203 -18.828 -12.43 1 88.75 310 CYS A N 1
ATOM 2314 C CA . CYS A 1 310 ? 24.891 -17.969 -11.484 1 88.75 310 CYS A CA 1
ATOM 2315 C C . CYS A 1 310 ? 25.812 -18.766 -10.57 1 88.75 310 CYS A C 1
ATOM 2317 O O . CYS A 1 310 ? 25.391 -19.766 -9.984 1 88.75 310 CYS A O 1
ATOM 2319 N N . TYR A 1 311 ? 27.094 -18.344 -10.453 1 87.56 311 TYR A N 1
ATOM 2320 C CA . TYR A 1 311 ? 28.047 -19.109 -9.656 1 87.56 311 TYR A CA 1
ATOM 2321 C C . TYR A 1 311 ? 29.188 -18.219 -9.164 1 87.56 311 TYR A C 1
ATOM 2323 O O . TYR A 1 311 ? 29.453 -17.156 -9.734 1 87.56 311 TYR A O 1
ATOM 2331 N N . GLU A 1 312 ? 29.781 -18.656 -8.078 1 88.5 312 GLU A N 1
ATOM 2332 C CA . GLU A 1 312 ? 30.984 -18.047 -7.547 1 88.5 312 GLU A CA 1
ATOM 2333 C C . GLU A 1 312 ? 32.219 -18.828 -7.949 1 88.5 312 GLU A C 1
ATOM 2335 O O . GLU A 1 312 ? 32.219 -20.062 -7.922 1 88.5 312 GLU A O 1
ATOM 2340 N N . LYS A 1 313 ? 33.312 -18.062 -8.383 1 88 313 LYS A N 1
ATOM 2341 C CA . LYS A 1 313 ? 34.531 -18.688 -8.828 1 88 313 LYS A CA 1
ATOM 2342 C C . LYS A 1 313 ? 35.75 -18.062 -8.133 1 88 313 LYS A C 1
ATOM 2344 O O . LYS A 1 313 ? 35.906 -16.844 -8.102 1 88 313 LYS A O 1
ATOM 2349 N N . PRO A 1 314 ? 36.594 -18.828 -7.488 1 87.5 314 PRO A N 1
ATOM 2350 C CA . PRO A 1 314 ? 37.844 -18.281 -6.914 1 87.5 314 PRO A CA 1
ATOM 2351 C C . PRO A 1 314 ? 38.812 -17.812 -7.977 1 87.5 314 PRO A C 1
ATOM 2353 O O . PRO A 1 314 ? 38.906 -18.406 -9.047 1 87.5 314 PRO A O 1
ATOM 2356 N N . LEU A 1 315 ? 39.344 -16.656 -7.766 1 79.69 315 LEU A N 1
ATOM 2357 C CA . LEU A 1 315 ? 40.406 -16.141 -8.641 1 79.69 315 LEU A CA 1
ATOM 2358 C C . LEU A 1 315 ? 41.75 -16.734 -8.258 1 79.69 315 LEU A C 1
ATOM 2360 O O . LEU A 1 315 ? 42.125 -16.719 -7.086 1 79.69 315 LEU A O 1
ATOM 2364 N N . LEU A 1 316 ? 42.094 -17.812 -8.742 1 58.94 316 LEU A N 1
ATOM 2365 C CA . LEU A 1 316 ? 43.406 -18.406 -8.445 1 58.94 316 LEU A CA 1
ATOM 2366 C C . LEU A 1 316 ? 44.531 -17.391 -8.672 1 58.94 316 LEU A C 1
ATOM 2368 O O . LEU A 1 316 ? 44.531 -16.703 -9.688 1 58.94 316 LEU A O 1
ATOM 2372 N N . LEU A 1 317 ? 45.125 -16.688 -7.613 1 51.62 317 LEU A N 1
ATOM 2373 C CA . LEU A 1 317 ? 46.344 -15.961 -7.883 1 51.62 317 LEU A CA 1
ATOM 2374 C C . LEU A 1 317 ? 47.156 -16.656 -8.969 1 51.62 317 LEU A C 1
ATOM 2376 O O . LEU A 1 317 ? 46.781 -17.719 -9.461 1 51.62 317 LEU A O 1
ATOM 2380 N N . ASN A 1 318 ? 48.594 -16.828 -8.672 1 40.72 318 ASN A N 1
ATOM 2381 C CA . ASN A 1 318 ? 49.594 -17.422 -9.555 1 40.72 318 ASN A CA 1
ATOM 2382 C C . ASN A 1 318 ? 49.219 -18.859 -9.93 1 40.72 318 ASN A C 1
ATOM 2384 O O . ASN A 1 318 ? 48.812 -19.641 -9.078 1 40.72 318 ASN A O 1
ATOM 2388 N N . GLU A 1 319 ? 48.844 -19.188 -11.086 1 41 319 GLU A N 1
ATOM 2389 C CA . GLU A 1 319 ? 48.938 -20.547 -11.594 1 41 319 GLU A CA 1
ATOM 2390 C C . GLU A 1 319 ? 49.938 -21.375 -10.789 1 41 319 GLU A C 1
ATOM 2392 O O . GLU A 1 319 ? 49.781 -22.578 -10.648 1 41 319 GLU A O 1
ATOM 2397 N N . ASP A 1 320 ? 51.094 -20.75 -10.375 1 38.28 320 ASP A N 1
ATOM 2398 C CA . ASP A 1 320 ? 52.188 -21.359 -9.641 1 38.28 320 ASP A CA 1
ATOM 2399 C C . ASP A 1 320 ? 51.812 -21.656 -8.188 1 38.28 320 ASP A C 1
ATOM 2401 O O . ASP A 1 320 ? 52.438 -22.453 -7.512 1 38.28 320 ASP A O 1
ATOM 2405 N N . ASP A 1 321 ? 50.906 -20.969 -7.621 1 39.25 321 ASP A N 1
ATOM 2406 C CA . ASP A 1 321 ? 50.625 -21.234 -6.211 1 39.25 321 ASP A CA 1
ATOM 2407 C C . ASP A 1 321 ? 49.625 -22.391 -6.055 1 39.25 321 ASP A C 1
ATOM 2409 O O . ASP A 1 321 ? 49.406 -22.875 -4.945 1 39.25 321 ASP A O 1
ATOM 2413 N N . LEU A 1 322 ? 48.812 -22.766 -6.961 1 38.62 322 LEU A N 1
ATOM 2414 C CA . LEU A 1 322 ? 48.094 -24.047 -6.902 1 38.62 322 LEU A CA 1
ATOM 2415 C C . LEU A 1 322 ? 49.062 -25.219 -7.004 1 38.62 322 LEU A C 1
ATOM 2417 O O . LEU A 1 322 ? 48.75 -26.328 -6.578 1 38.62 322 LEU A O 1
ATOM 2421 N N . ALA A 1 323 ? 50.125 -25.156 -7.742 1 35.75 323 ALA A N 1
ATOM 2422 C CA . ALA A 1 323 ? 51.094 -26.25 -7.777 1 35.75 323 ALA A CA 1
ATOM 2423 C C . ALA A 1 323 ? 51.688 -26.516 -6.391 1 35.75 323 ALA A C 1
ATOM 2425 O O . ALA A 1 323 ? 51.938 -27.672 -6.031 1 35.75 323 ALA A O 1
ATOM 2426 N N . ALA A 1 324 ? 51.938 -25.422 -5.57 1 36.22 324 ALA A N 1
ATOM 2427 C CA . ALA A 1 324 ? 52.531 -25.672 -4.273 1 36.22 324 ALA A CA 1
ATOM 2428 C C . ALA A 1 324 ? 51.5 -26.172 -3.262 1 36.22 324 ALA A C 1
ATOM 2430 O O . ALA A 1 324 ? 51.812 -27.016 -2.418 1 36.22 324 ALA A O 1
ATOM 2431 N N . GLY A 1 325 ? 50.219 -25.719 -3.287 1 36.66 325 GLY A N 1
ATOM 2432 C CA . GLY A 1 325 ? 49.281 -26.188 -2.299 1 36.66 325 GLY A CA 1
ATOM 2433 C C . GLY A 1 325 ? 48.688 -27.547 -2.645 1 36.66 325 GLY A C 1
ATOM 2434 O O . GLY A 1 325 ? 48.062 -28.188 -1.796 1 36.66 325 GLY A O 1
ATOM 2435 N N . ALA A 1 326 ? 48.562 -27.984 -3.877 1 34.31 326 ALA A N 1
ATOM 2436 C CA . ALA A 1 326 ? 48.25 -29.375 -4.211 1 34.31 326 ALA A CA 1
ATOM 2437 C C . ALA A 1 326 ? 49.344 -30.312 -3.727 1 34.31 326 ALA A C 1
ATOM 2439 O O . ALA A 1 326 ? 49.031 -31.422 -3.275 1 34.31 326 ALA A O 1
ATOM 2440 N N . GLU A 1 327 ? 50.625 -29.906 -3.824 1 34.47 327 GLU A N 1
ATOM 2441 C CA . GLU A 1 327 ? 51.688 -30.75 -3.324 1 34.47 327 GLU A CA 1
ATOM 2442 C C . GLU A 1 327 ? 51.625 -30.906 -1.81 1 34.47 327 GLU A C 1
ATOM 2444 O O . GLU A 1 327 ? 51.938 -31.984 -1.274 1 34.47 327 GLU A O 1
ATOM 2449 N N . GLN A 1 328 ? 51.156 -29.844 -1.077 1 33.06 328 GLN A N 1
ATOM 2450 C CA . GLN A 1 328 ? 51.125 -30.031 0.37 1 33.06 328 GLN A CA 1
ATOM 2451 C C . GLN A 1 328 ? 49.938 -30.859 0.808 1 33.06 328 GLN A C 1
ATOM 2453 O O . GLN A 1 328 ? 50 -31.625 1.779 1 33.06 328 GLN A O 1
ATOM 2458 N N . ALA A 1 329 ? 48.812 -30.75 0.108 1 31.3 329 ALA A N 1
ATOM 2459 C CA . ALA A 1 329 ? 47.719 -31.609 0.541 1 31.3 329 ALA A CA 1
ATOM 2460 C C . ALA A 1 329 ? 47.938 -33.062 0.088 1 31.3 329 ALA A C 1
ATOM 2462 O O . ALA A 1 329 ? 47.469 -34 0.748 1 31.3 329 ALA A O 1
ATOM 2463 N N . GLU A 1 330 ? 48.594 -33.281 -1.097 1 32.22 330 GLU A N 1
ATOM 2464 C CA . GLU A 1 330 ? 48.875 -34.688 -1.417 1 32.22 330 GLU A CA 1
ATOM 2465 C C . GLU A 1 330 ? 49.844 -35.281 -0.382 1 32.22 330 GLU A C 1
ATOM 2467 O O . GLU A 1 330 ? 49.906 -36.531 -0.233 1 32.22 330 GLU A O 1
ATOM 2472 N N . GLY A 1 331 ? 50.688 -34.344 0.249 1 29.2 331 GLY A N 1
ATOM 2473 C CA . GLY A 1 331 ? 51.562 -34.969 1.231 1 29.2 331 GLY A CA 1
ATOM 2474 C C . GLY A 1 331 ? 50.812 -35.5 2.443 1 29.2 331 GLY A C 1
ATOM 2475 O O . GLY A 1 331 ? 51.312 -36.375 3.156 1 29.2 331 GLY A O 1
ATOM 2476 N N . ALA A 1 332 ? 49.781 -34.719 2.812 1 28.72 332 ALA A N 1
ATOM 2477 C CA . ALA A 1 332 ? 49.281 -35.156 4.121 1 28.72 332 ALA A CA 1
ATOM 2478 C C . ALA A 1 332 ? 48.406 -36.406 4.004 1 28.72 332 ALA A C 1
ATOM 2480 O O . ALA A 1 332 ? 48.094 -37.062 5.004 1 28.72 332 ALA A O 1
ATOM 2481 N N . VAL A 1 333 ? 47.688 -36.469 2.811 1 28.2 333 VAL A N 1
ATOM 2482 C CA . VAL A 1 333 ? 46.812 -37.625 2.836 1 28.2 333 VAL A CA 1
ATOM 2483 C C . VAL A 1 333 ? 47.625 -38.906 2.619 1 28.2 333 VAL A C 1
ATOM 2485 O O . VAL A 1 333 ? 47.062 -40 2.549 1 28.2 333 VAL A O 1
ATOM 2488 N N . SER A 1 334 ? 48.938 -38.75 2.246 1 24.16 334 SER A N 1
ATOM 2489 C CA . SER A 1 334 ? 49.438 -40.062 1.857 1 24.16 334 SER A CA 1
ATOM 2490 C C . SER A 1 334 ? 49.375 -41.031 3.021 1 24.16 334 SER A C 1
ATOM 2492 O O . SER A 1 334 ? 49.625 -42.219 2.844 1 24.16 334 SER A O 1
ATOM 2494 N N . SER A 1 335 ? 49.688 -40.531 4.23 1 23.08 335 SER A N 1
ATOM 2495 C CA . SER A 1 335 ? 50.25 -41.625 5.016 1 23.08 335 SER A CA 1
ATOM 2496 C C . SER A 1 335 ? 49.156 -42.625 5.395 1 23.08 335 SER A C 1
ATOM 2498 O O . SER A 1 335 ? 49.438 -43.812 5.621 1 23.08 335 SER A O 1
ATOM 2500 N N . THR A 1 336 ? 48.031 -42.156 6 1 23.34 336 THR A N 1
ATOM 2501 C CA . THR A 1 336 ? 47.594 -43.062 7.043 1 23.34 336 THR A CA 1
ATOM 2502 C C . THR A 1 336 ? 46.75 -44.188 6.461 1 23.34 336 THR A C 1
ATOM 2504 O O . THR A 1 336 ? 45.5 -44.094 6.445 1 23.34 336 THR A O 1
ATOM 2507 N N . THR A 1 337 ? 46.688 -44.344 5.141 1 22.53 337 THR A N 1
ATOM 2508 C CA . THR A 1 337 ? 45.781 -45.438 4.812 1 22.53 337 THR A CA 1
ATOM 2509 C C . THR A 1 337 ? 46.344 -46.75 5.348 1 22.53 337 THR A C 1
ATOM 2511 O O . THR A 1 337 ? 47.219 -47.344 4.742 1 22.53 337 THR A O 1
ATOM 2514 N N . THR A 1 338 ? 46.844 -46.781 6.664 1 21.11 338 THR A N 1
ATOM 2515 C CA . THR A 1 338 ? 47.281 -48.156 7.012 1 21.11 338 THR A CA 1
ATOM 2516 C C . THR A 1 338 ? 46.125 -49.125 6.863 1 21.11 338 THR A C 1
ATOM 2518 O O . THR A 1 338 ? 45 -48.875 7.316 1 21.11 338 THR A O 1
ATOM 2521 N N . ASP A 1 339 ? 46.25 -50 5.91 1 19.62 339 ASP A N 1
ATOM 2522 C CA . ASP A 1 339 ? 45.562 -51.219 5.477 1 19.62 339 ASP A CA 1
ATOM 2523 C C . ASP A 1 339 ? 45.438 -52.219 6.625 1 19.62 339 ASP A C 1
ATOM 2525 O O . ASP A 1 339 ? 46.312 -53.094 6.789 1 19.62 339 ASP A O 1
ATOM 2529 N N . ASN A 1 340 ? 45.125 -51.781 7.93 1 19.64 340 ASN A N 1
ATOM 2530 C CA . ASN A 1 340 ? 45.25 -52.875 8.875 1 19.64 340 ASN A CA 1
ATOM 2531 C C . ASN A 1 340 ? 44.219 -53.969 8.57 1 19.64 340 ASN A C 1
ATOM 2533 O O . ASN A 1 340 ? 43.031 -53.781 8.727 1 19.64 340 ASN A O 1
ATOM 2537 N N . SER A 1 341 ? 44.469 -54.75 7.629 1 19.36 341 SER A N 1
ATOM 2538 C CA . SER A 1 341 ? 43.812 -56.031 7.32 1 19.36 341 SER A CA 1
ATOM 2539 C C . SER A 1 341 ? 43.906 -57 8.492 1 19.36 341 SER A C 1
ATOM 2541 O O . SER A 1 341 ? 43.594 -58.188 8.352 1 19.36 341 SER A O 1
ATOM 2543 N N . ARG A 1 342 ? 44.375 -56.656 9.688 1 18.72 342 ARG A N 1
ATOM 2544 C CA . ARG A 1 342 ? 44.688 -57.844 10.461 1 18.72 342 ARG A CA 1
ATOM 2545 C C . ARG A 1 342 ? 43.438 -58.719 10.617 1 18.72 342 ARG A C 1
ATOM 2547 O O . ARG A 1 342 ? 42.375 -58.25 11.047 1 18.72 342 ARG A O 1
ATOM 2554 N N . THR A 1 343 ? 43.438 -59.844 9.992 1 18.78 343 THR A N 1
ATOM 2555 C CA . THR A 1 343 ? 42.656 -61.062 9.984 1 18.78 343 THR A CA 1
ATOM 2556 C C . THR A 1 343 ? 42.656 -61.719 11.367 1 18.78 343 THR A C 1
ATOM 2558 O O . THR A 1 343 ? 42.125 -62.812 11.539 1 18.78 343 THR A O 1
ATOM 2561 N N . SER A 1 344 ? 43.031 -61 12.469 1 17.81 344 SER A N 1
ATOM 2562 C CA . SER A 1 344 ? 43.438 -61.938 13.508 1 17.81 344 SER A CA 1
ATOM 2563 C C . SER A 1 344 ? 42.281 -62.844 13.914 1 17.81 344 SER A C 1
ATOM 2565 O O . SER A 1 344 ? 41.156 -62.375 14.039 1 17.81 344 SER A O 1
ATOM 2567 N N . SER A 1 345 ? 42.594 -64.125 13.797 1 17.94 345 SER A N 1
ATOM 2568 C CA . SER A 1 345 ? 41.969 -65.438 14.047 1 17.94 345 SER A CA 1
ATOM 2569 C C . SER A 1 345 ? 41.5 -65.562 15.484 1 17.94 345 SER A C 1
ATOM 2571 O O . SER A 1 345 ? 40.344 -65.938 15.727 1 17.94 345 SER A O 1
ATOM 2573 N N . SER A 1 346 ? 42.469 -65.812 16.359 1 17.61 346 SER A N 1
ATOM 2574 C CA . SER A 1 346 ? 42.406 -67.062 17.141 1 17.61 346 SER A CA 1
ATOM 2575 C C . SER A 1 346 ? 41.5 -66.938 18.344 1 17.61 346 SER A C 1
ATOM 2577 O O . SER A 1 346 ? 41.094 -65.812 18.703 1 17.61 346 SER A O 1
ATOM 2579 N N . SER A 1 347 ? 41.844 -67.875 19.344 1 18.06 347 SER A N 1
ATOM 2580 C CA . SER A 1 347 ? 41.188 -68.875 20.219 1 18.06 347 SER A CA 1
ATOM 2581 C C . SER A 1 347 ? 40.688 -68.188 21.5 1 18.06 347 SER A C 1
ATOM 2583 O O . SER A 1 347 ? 39.5 -68.312 21.859 1 18.06 347 SER A O 1
ATOM 2585 N N . SER A 1 348 ? 41.531 -68.438 22.562 1 18.17 348 SER A N 1
ATOM 2586 C CA . SER A 1 348 ? 41.219 -69.125 23.781 1 18.17 348 SER A CA 1
ATOM 2587 C C . SER A 1 348 ? 40.562 -68.25 24.812 1 18.17 348 SER A C 1
ATOM 2589 O O . SER A 1 348 ? 40.531 -67 24.641 1 18.17 348 SER A O 1
ATOM 2591 N N . ASN A 1 349 ? 41 -68.5 26.141 1 16.77 349 ASN A N 1
ATOM 2592 C CA . ASN A 1 349 ? 40.406 -68.875 27.422 1 16.77 349 ASN A CA 1
ATOM 2593 C C . ASN A 1 349 ? 40.188 -67.625 28.297 1 16.77 349 ASN A C 1
ATOM 2595 O O . ASN A 1 349 ? 39.094 -67.438 28.828 1 16.77 349 ASN A O 1
ATOM 2599 N N . ARG A 1 350 ? 41.469 -67.188 28.938 1 16.64 350 ARG A N 1
ATOM 2600 C CA . ARG A 1 350 ? 41.531 -67.188 30.391 1 16.64 350 ARG A CA 1
ATOM 2601 C C . ARG A 1 350 ? 40.844 -66 30.984 1 16.64 350 ARG A C 1
ATOM 2603 O O . ARG A 1 350 ? 40.531 -65 30.281 1 16.64 350 ARG A O 1
ATOM 2610 N N . SER A 1 351 ? 41.656 -65.375 31.969 1 17.88 351 SER A N 1
ATOM 2611 C CA . SER A 1 351 ? 41.5 -65.125 33.375 1 17.88 351 SER A CA 1
ATOM 2612 C C . SER A 1 351 ? 41 -63.688 33.625 1 17.88 351 SER A C 1
ATOM 2614 O O . SER A 1 351 ? 41 -62.875 32.688 1 17.88 351 SER A O 1
ATOM 2616 N N . ASN A 1 352 ? 41.312 -63.25 34.875 1 18.8 352 ASN A N 1
ATOM 2617 C CA . ASN A 1 352 ? 40.688 -62.562 36 1 18.8 352 ASN A CA 1
ATOM 2618 C C . ASN A 1 352 ? 40.719 -61.031 35.812 1 18.8 352 ASN A C 1
ATOM 2620 O O . ASN A 1 352 ? 40.938 -60.531 34.688 1 18.8 352 ASN A O 1
ATOM 2624 N N . GLY A 1 353 ? 41.562 -60.406 36.719 1 18.48 353 GLY A N 1
ATOM 2625 C CA . GLY A 1 353 ? 41.188 -59.438 37.719 1 18.48 353 GLY A CA 1
ATOM 2626 C C . GLY A 1 353 ? 41.312 -58 37.219 1 18.48 353 GLY A C 1
ATOM 2627 O O . GLY A 1 353 ? 40.375 -57.219 37.344 1 18.48 353 GLY A O 1
ATOM 2628 N N . ASP A 1 354 ? 42.625 -57.5 37.156 1 19 354 ASP A N 1
ATOM 2629 C CA . ASP A 1 354 ? 43.094 -56.406 38 1 19 354 ASP A CA 1
ATOM 2630 C C . ASP A 1 354 ? 42.781 -55.062 37.344 1 19 354 ASP A C 1
ATOM 2632 O O . ASP A 1 354 ? 42.531 -54.969 36.156 1 19 354 ASP A O 1
ATOM 2636 N N . SER A 1 355 ? 43.281 -53.938 38.031 1 21.97 355 SER A N 1
ATOM 2637 C CA . SER A 1 355 ? 42.969 -52.625 38.562 1 21.97 355 SER A CA 1
ATOM 2638 C C . SER A 1 355 ? 43.406 -51.531 37.562 1 21.97 355 SER A C 1
ATOM 2640 O O . SER A 1 355 ? 43.281 -50.344 37.844 1 21.97 355 SER A O 1
ATOM 2642 N N . SER A 1 356 ? 44 -51.875 36.344 1 18.75 356 SER A N 1
ATOM 2643 C CA . SER A 1 356 ? 45 -50.875 35.938 1 18.75 356 SER A CA 1
ATOM 2644 C C . SER A 1 356 ? 44.375 -49.531 35.594 1 18.75 356 SER A C 1
ATOM 2646 O O . SER A 1 356 ? 43.25 -49.5 35.094 1 18.75 356 SER A O 1
ATOM 2648 N N . SER A 1 357 ? 45.062 -48.469 36.156 1 22.02 357 SER A N 1
ATOM 2649 C CA . SER A 1 357 ? 45 -47 36.312 1 22.02 357 SER A CA 1
ATOM 2650 C C . SER A 1 357 ? 45.094 -46.312 34.969 1 22.02 357 SER A C 1
ATOM 2652 O O . SER A 1 357 ? 46.156 -46.344 34.312 1 22.02 357 SER A O 1
ATOM 2654 N N . SER A 1 358 ? 44.094 -46.469 34.094 1 21.28 358 SER A N 1
ATOM 2655 C CA . SER A 1 358 ? 44.188 -46.031 32.719 1 21.28 358 SER A CA 1
ATOM 2656 C C . SER A 1 358 ? 44.312 -44.5 32.625 1 21.28 358 SER A C 1
ATOM 2658 O O . SER A 1 358 ? 43.438 -43.781 33.062 1 21.28 358 SER A O 1
ATOM 2660 N N . GLY A 1 359 ? 45.625 -44 32.781 1 21.22 359 GLY A N 1
ATOM 2661 C CA . GLY A 1 359 ? 46 -42.625 32.625 1 21.22 359 GLY A CA 1
ATOM 2662 C C . GLY A 1 359 ? 45.656 -42.062 31.281 1 21.22 359 GLY A C 1
ATOM 2663 O O . GLY A 1 359 ? 46.062 -42.562 30.234 1 21.22 359 GLY A O 1
ATOM 2664 N N . SER A 1 360 ? 44.406 -41.5 31.141 1 21.39 360 SER A N 1
ATOM 2665 C CA . SER A 1 360 ? 43.781 -41 29.922 1 21.39 360 SER A CA 1
ATOM 2666 C C . SER A 1 360 ? 44.562 -39.781 29.391 1 21.39 360 SER A C 1
ATOM 2668 O O . SER A 1 360 ? 44.688 -38.781 30.078 1 21.39 360 SER A O 1
ATOM 2670 N N . GLY A 1 361 ? 45.844 -39.938 28.844 1 21.62 361 GLY A N 1
ATOM 2671 C CA . GLY A 1 361 ? 46.562 -38.844 28.266 1 21.62 361 GLY A CA 1
ATOM 2672 C C . GLY A 1 361 ? 45.844 -38.188 27.109 1 21.62 361 GLY A C 1
ATOM 2673 O O . GLY A 1 361 ? 45.594 -38.812 26.078 1 21.62 361 GLY A O 1
ATOM 2674 N N . SER A 1 362 ? 44.906 -37.219 27.391 1 22.33 362 SER A N 1
ATOM 2675 C CA . SER A 1 362 ? 44.156 -36.438 26.422 1 22.33 362 SER A CA 1
ATOM 2676 C C . SER A 1 362 ? 45.094 -35.562 25.578 1 22.33 362 SER A C 1
ATOM 2678 O O . SER A 1 362 ? 45.812 -34.719 26.109 1 22.33 362 SER A O 1
ATOM 2680 N N . SER A 1 363 ? 45.875 -36.094 24.594 1 23.7 363 SER A N 1
ATOM 2681 C CA . SER A 1 363 ? 46.688 -35.25 23.719 1 23.7 363 SER A CA 1
ATOM 2682 C C . SER A 1 363 ? 45.812 -34.312 22.891 1 23.7 363 SER A C 1
ATOM 2684 O O . SER A 1 363 ? 44.969 -34.781 22.125 1 23.7 363 SER A O 1
ATOM 2686 N N . SER A 1 364 ? 45.469 -33.156 23.438 1 24.38 364 SER A N 1
ATOM 2687 C CA . SER A 1 364 ? 44.812 -32.031 22.75 1 24.38 364 SER A CA 1
ATOM 2688 C C . SER A 1 364 ? 45.656 -31.516 21.609 1 24.38 364 SER A C 1
ATOM 2690 O O . SER A 1 364 ? 46.719 -30.938 21.844 1 24.38 364 SER A O 1
ATOM 2692 N N . SER A 1 365 ? 45.875 -32.188 20.484 1 25.53 365 SER A N 1
ATOM 2693 C CA . SER A 1 365 ? 46.531 -31.578 19.328 1 25.53 365 SER A CA 1
ATOM 2694 C C . SER A 1 365 ? 45.75 -30.359 18.844 1 25.53 365 SER A C 1
ATOM 2696 O O . SER A 1 365 ? 44.625 -30.484 18.391 1 25.53 365 SER A O 1
ATOM 2698 N N . SER A 1 366 ? 46 -29.203 19.469 1 27.48 366 SER A N 1
ATOM 2699 C CA . SER A 1 366 ? 45.594 -27.891 18.984 1 27.48 366 SER A CA 1
ATOM 2700 C C . SER A 1 366 ? 46.156 -27.578 17.625 1 27.48 366 SER A C 1
ATOM 2702 O O . SER A 1 366 ? 47.375 -27.406 17.484 1 27.48 366 SER A O 1
ATOM 2704 N N . SER A 1 367 ? 45.719 -28.188 16.5 1 27.38 367 SER A N 1
ATOM 2705 C CA . SER A 1 367 ? 46.094 -27.781 15.156 1 27.38 367 SER A CA 1
ATOM 2706 C C . SER A 1 367 ? 45.812 -26.297 14.938 1 27.38 367 SER A C 1
ATOM 2708 O O . SER A 1 367 ? 44.656 -25.875 14.938 1 27.38 367 SER A O 1
ATOM 2710 N N . SER A 1 368 ? 46.719 -25.438 15.445 1 30.09 368 SER A N 1
ATOM 2711 C CA . SER A 1 368 ? 46.812 -24.016 15.109 1 30.09 368 SER A CA 1
ATOM 2712 C C . SER A 1 368 ? 46.938 -23.797 13.609 1 30.09 368 SER A C 1
ATOM 2714 O O . SER A 1 368 ? 48.031 -23.453 13.125 1 30.09 368 SER A O 1
ATOM 2716 N N . ASP A 1 369 ? 46.344 -24.547 12.781 1 29.64 369 ASP A N 1
ATOM 2717 C CA . ASP A 1 369 ? 46.406 -24.156 11.375 1 29.64 369 ASP A CA 1
ATOM 2718 C C . ASP A 1 369 ? 45.875 -22.734 11.172 1 29.64 369 ASP A C 1
ATOM 2720 O O . ASP A 1 369 ? 44.812 -22.562 10.609 1 29.64 369 ASP A O 1
ATOM 2724 N N . ASN A 1 370 ? 46.125 -21.812 12.117 1 30.48 370 ASN A N 1
ATOM 2725 C CA . ASN A 1 370 ? 45.781 -20.422 11.867 1 30.48 370 ASN A CA 1
ATOM 2726 C C . ASN A 1 370 ? 46.656 -19.812 10.773 1 30.48 370 ASN A C 1
ATOM 2728 O O . ASN A 1 370 ? 47.406 -18.859 11.023 1 30.48 370 ASN A O 1
ATOM 2732 N N . LYS A 1 371 ? 47.531 -20.484 9.945 1 33.75 371 LYS A N 1
ATOM 2733 C CA . LYS A 1 371 ? 48.188 -19.688 8.922 1 33.75 371 LYS A CA 1
ATOM 2734 C C . LYS A 1 371 ? 47.219 -18.797 8.188 1 33.75 371 LYS A C 1
ATOM 2736 O O . LYS A 1 371 ? 46.125 -19.234 7.789 1 33.75 371 LYS A O 1
ATOM 2741 N N . SER A 1 372 ? 47.25 -17.516 8.344 1 36.97 372 SER A N 1
ATOM 2742 C CA . SER A 1 372 ? 46.562 -16.406 7.672 1 36.97 372 SER A CA 1
ATOM 2743 C C . SER A 1 372 ? 46.375 -16.719 6.191 1 36.97 372 SER A C 1
ATOM 2745 O O . SER A 1 372 ? 47.25 -16.484 5.371 1 36.97 372 SER A O 1
ATOM 2747 N N . GLY A 1 373 ? 45.969 -17.828 5.727 1 41 373 GLY A N 1
ATOM 2748 C CA . GLY A 1 373 ? 45.719 -18.094 4.32 1 41 373 GLY A CA 1
ATOM 2749 C C . GLY A 1 373 ? 45.156 -16.906 3.578 1 41 373 GLY A C 1
ATOM 2750 O O . GLY A 1 373 ? 44.312 -16.156 4.113 1 41 373 GLY A O 1
ATOM 2751 N N . ALA A 1 374 ? 46 -16.188 2.816 1 47.06 374 ALA A N 1
ATOM 2752 C CA . ALA A 1 374 ? 45.562 -15.078 1.945 1 47.06 374 ALA A CA 1
ATOM 2753 C C . ALA A 1 374 ? 44.156 -15.281 1.449 1 47.06 374 ALA A C 1
ATOM 2755 O O . ALA A 1 374 ? 43.812 -16.344 0.923 1 47.06 374 ALA A O 1
ATOM 2756 N N . ALA A 1 375 ? 43.188 -14.836 2.041 1 58.34 375 ALA A N 1
ATOM 2757 C CA . ALA A 1 375 ? 41.781 -14.93 1.758 1 58.34 375 ALA A CA 1
ATOM 2758 C C . ALA A 1 375 ? 41.5 -14.93 0.255 1 58.34 375 ALA A C 1
ATOM 2760 O O . ALA A 1 375 ? 41.938 -14.016 -0.456 1 58.34 375 ALA A O 1
ATOM 2761 N N . VAL A 1 376 ? 41.344 -16.062 -0.435 1 76.56 376 VAL A N 1
ATOM 2762 C CA . VAL A 1 376 ? 41.062 -16.312 -1.844 1 76.56 376 VAL A CA 1
ATOM 2763 C C . VAL A 1 376 ? 39.969 -15.375 -2.338 1 76.56 376 VAL A C 1
ATOM 2765 O O . VAL A 1 376 ? 38.906 -15.273 -1.728 1 76.56 376 VAL A O 1
ATOM 2768 N N . ARG A 1 377 ? 40.469 -14.461 -3.262 1 89.31 377 ARG A N 1
ATOM 2769 C CA . ARG A 1 377 ? 39.5 -13.578 -3.906 1 89.31 377 ARG A CA 1
ATOM 2770 C C . ARG A 1 377 ? 38.594 -14.352 -4.879 1 89.31 377 ARG A C 1
ATOM 2772 O O . ARG A 1 377 ? 39.031 -15.344 -5.465 1 89.31 377 ARG A O 1
ATOM 2779 N N . THR A 1 378 ? 37.375 -14.039 -4.91 1 91.62 378 THR A N 1
ATOM 2780 C CA . THR A 1 378 ? 36.406 -14.734 -5.754 1 91.62 378 THR A CA 1
ATOM 2781 C C . THR A 1 378 ? 35.688 -13.75 -6.676 1 91.62 378 THR A C 1
ATOM 2783 O O . THR A 1 378 ? 35.844 -12.539 -6.535 1 91.62 378 THR A O 1
ATOM 2786 N N . THR A 1 379 ? 35.062 -14.297 -7.719 1 92.88 379 THR A N 1
ATOM 2787 C CA . THR A 1 379 ? 34.156 -13.539 -8.562 1 92.88 379 THR A CA 1
ATOM 2788 C C . THR A 1 379 ? 32.75 -14.156 -8.523 1 92.88 379 THR A C 1
ATOM 2790 O O . THR A 1 379 ? 32.594 -15.367 -8.367 1 92.88 379 THR A O 1
ATOM 2793 N N . ASN A 1 380 ? 31.734 -13.383 -8.531 1 93.31 380 ASN A N 1
ATOM 2794 C CA . ASN A 1 380 ? 30.344 -13.789 -8.703 1 93.31 380 ASN A CA 1
ATOM 2795 C C . ASN A 1 380 ? 29.875 -13.594 -10.148 1 93.31 380 ASN A C 1
ATOM 2797 O O . ASN A 1 380 ? 29.844 -12.469 -10.648 1 93.31 380 ASN A O 1
ATOM 2801 N N . ASN A 1 381 ? 29.531 -14.688 -10.734 1 92.06 381 ASN A N 1
ATOM 2802 C CA . ASN A 1 381 ? 29.266 -14.68 -12.172 1 92.06 381 ASN A CA 1
ATOM 2803 C C . ASN A 1 381 ? 27.812 -15.023 -12.484 1 92.06 381 ASN A C 1
ATOM 2805 O O . ASN A 1 381 ? 27.203 -15.828 -11.781 1 92.06 381 ASN A O 1
ATOM 2809 N N . PHE A 1 382 ? 27.266 -14.422 -13.578 1 92.81 382 PHE A N 1
ATOM 2810 C CA . PHE A 1 382 ? 25.938 -14.703 -14.133 1 92.81 382 PHE A CA 1
ATOM 2811 C C . PHE A 1 382 ? 26.016 -14.828 -15.648 1 92.81 382 PHE A C 1
ATOM 2813 O O . PHE A 1 382 ? 26.141 -13.82 -16.359 1 92.81 382 PHE A O 1
ATOM 2820 N N . VAL A 1 383 ? 25.875 -16.062 -16.109 1 91.38 383 VAL A N 1
ATOM 2821 C CA . VAL A 1 383 ? 25.938 -16.344 -17.531 1 91.38 383 VAL A CA 1
ATOM 2822 C C . VAL A 1 383 ? 24.547 -16.688 -18.062 1 91.38 383 VAL A C 1
ATOM 2824 O O . VAL A 1 383 ? 23.828 -17.484 -17.469 1 91.38 383 VAL A O 1
ATOM 2827 N N . LEU A 1 384 ? 24.141 -16.031 -19.109 1 91.56 384 LEU A N 1
ATOM 2828 C CA . LEU A 1 384 ? 22.891 -16.359 -19.781 1 91.56 384 LEU A CA 1
ATOM 2829 C C . LEU A 1 384 ? 23.156 -17.094 -21.094 1 91.56 384 LEU A C 1
ATOM 2831 O O . LEU A 1 384 ? 23.859 -16.594 -21.969 1 91.56 384 LEU A O 1
ATOM 2835 N N . LEU A 1 385 ? 22.609 -18.297 -21.156 1 88.38 385 LEU A N 1
ATOM 2836 C CA . LEU A 1 385 ? 22.672 -19.109 -22.375 1 88.38 385 LEU A CA 1
ATOM 2837 C C . LEU A 1 385 ? 21.375 -18.984 -23.172 1 88.38 385 LEU A C 1
ATOM 2839 O O . LEU A 1 385 ? 20.281 -19.047 -22.594 1 88.38 385 LEU A O 1
ATOM 2843 N N . GLY A 1 386 ? 21.531 -18.781 -24.453 1 87.25 386 GLY A N 1
ATOM 2844 C CA . GLY A 1 386 ? 20.375 -18.719 -25.344 1 87.25 386 GLY A CA 1
ATOM 2845 C C . GLY A 1 386 ? 19.922 -20.078 -25.828 1 87.25 386 GLY A C 1
ATOM 2846 O O . GLY A 1 386 ? 20.5 -21.109 -25.438 1 87.25 386 GLY A O 1
ATOM 2847 N N . PRO A 1 387 ? 18.812 -20.156 -26.609 1 82.5 387 PRO A N 1
ATOM 2848 C CA . PRO A 1 387 ? 18.188 -21.406 -27.031 1 82.5 387 PRO A CA 1
ATOM 2849 C C . PRO A 1 387 ? 19.172 -22.344 -27.719 1 82.5 387 PRO A C 1
ATOM 2851 O O . PRO A 1 387 ? 19.047 -23.562 -27.594 1 82.5 387 PRO A O 1
ATOM 2854 N N . ASN A 1 388 ? 20.188 -21.969 -28.484 1 81.94 388 ASN A N 1
ATOM 2855 C CA . ASN A 1 388 ? 21.125 -22.828 -29.172 1 81.94 388 ASN A CA 1
ATOM 2856 C C . ASN A 1 388 ? 22.406 -23.047 -28.359 1 81.94 388 ASN A C 1
ATOM 2858 O O . ASN A 1 388 ? 23.406 -23.531 -28.875 1 81.94 388 ASN A O 1
ATOM 2862 N N . GLY A 1 389 ? 22.234 -22.641 -27.047 1 83.62 389 GLY A N 1
ATOM 2863 C CA . GLY A 1 389 ? 23.406 -22.797 -26.188 1 83.62 389 GLY A CA 1
ATOM 2864 C C . GLY A 1 389 ? 24.391 -21.656 -26.297 1 83.62 389 GLY A C 1
ATOM 2865 O O . GLY A 1 389 ? 25.422 -21.656 -25.609 1 83.62 389 GLY A O 1
ATOM 2866 N N . THR A 1 390 ? 24.109 -20.75 -27.125 1 90.12 390 THR A N 1
ATOM 2867 C CA . THR A 1 390 ? 25 -19.594 -27.281 1 90.12 390 THR A CA 1
ATOM 2868 C C . THR A 1 390 ? 25.016 -18.75 -26.016 1 90.12 390 THR A C 1
ATOM 2870 O O . THR A 1 390 ? 23.984 -18.547 -25.391 1 90.12 390 THR A O 1
ATOM 2873 N N . THR A 1 391 ? 26.266 -18.297 -25.688 1 93.62 391 THR A N 1
ATOM 2874 C CA . THR A 1 391 ? 26.375 -17.391 -24.547 1 93.62 391 THR A CA 1
ATOM 2875 C C . THR A 1 391 ? 25.953 -15.984 -24.938 1 93.62 391 THR A C 1
ATOM 2877 O O . THR A 1 391 ? 26.578 -15.367 -25.812 1 93.62 391 THR A O 1
ATOM 2880 N N . LEU A 1 392 ? 24.938 -15.484 -24.375 1 94.25 392 LEU A N 1
ATOM 2881 C CA . LEU A 1 392 ? 24.453 -14.148 -24.688 1 94.25 392 LEU A CA 1
ATOM 2882 C C . LEU A 1 392 ? 25.188 -13.094 -23.875 1 94.25 392 LEU A C 1
ATOM 2884 O O . LEU A 1 392 ? 25.453 -11.984 -24.359 1 94.25 392 LEU A O 1
ATOM 2888 N N . TRP A 1 393 ? 25.484 -13.383 -22.531 1 95.88 393 TRP A N 1
ATOM 2889 C CA . TRP A 1 393 ? 26.375 -12.547 -21.734 1 95.88 393 TRP A CA 1
ATOM 2890 C C . TRP A 1 393 ? 27.078 -13.375 -20.672 1 95.88 393 TRP A C 1
ATOM 2892 O O . TRP A 1 393 ? 26.641 -14.477 -20.328 1 95.88 393 TRP A O 1
ATOM 2902 N N . SER A 1 394 ? 28.234 -12.984 -20.312 1 95.19 394 SER A N 1
ATOM 2903 C CA . SER A 1 394 ? 28.984 -13.398 -19.141 1 95.19 394 SER A CA 1
ATOM 2904 C C . SER A 1 394 ? 29.266 -12.219 -18.219 1 95.19 394 SER A C 1
ATOM 2906 O O . SER A 1 394 ? 30.25 -11.492 -18.406 1 95.19 394 SER A O 1
ATOM 2908 N N . TYR A 1 395 ? 28.453 -12.125 -17.266 1 96.19 395 TYR A N 1
ATOM 2909 C CA . TYR A 1 395 ? 28.453 -10.953 -16.391 1 96.19 395 TYR A CA 1
ATOM 2910 C C . TYR A 1 395 ? 29.078 -11.266 -15.039 1 96.19 395 TYR A C 1
ATOM 2912 O O . TYR A 1 395 ? 28.844 -12.336 -14.477 1 96.19 395 TYR A O 1
ATOM 2920 N N . ARG A 1 396 ? 29.922 -10.359 -14.602 1 96.25 396 ARG A N 1
ATOM 2921 C CA . ARG A 1 396 ? 30.438 -10.391 -13.242 1 96.25 396 ARG A CA 1
ATOM 2922 C C . ARG A 1 396 ? 29.781 -9.312 -12.383 1 96.25 396 ARG A C 1
ATOM 2924 O O . ARG A 1 396 ? 29.625 -8.172 -12.82 1 96.25 396 ARG A O 1
ATOM 2931 N N . LYS A 1 397 ? 29.484 -9.727 -11.227 1 95.88 397 LYS A N 1
ATOM 2932 C CA . LYS A 1 397 ? 28.812 -8.805 -10.312 1 95.88 397 LYS A CA 1
ATOM 2933 C C . LYS A 1 397 ? 29.594 -7.5 -10.188 1 95.88 397 LYS A C 1
ATOM 2935 O O . LYS A 1 397 ? 30.797 -7.504 -9.938 1 95.88 397 LYS A O 1
ATOM 2940 N N . ALA A 1 398 ? 28.875 -6.395 -10.375 1 97.56 398 ALA A N 1
ATOM 2941 C CA . ALA A 1 398 ? 29.5 -5.078 -10.383 1 97.56 398 ALA A CA 1
ATOM 2942 C C . ALA A 1 398 ? 29.656 -4.531 -8.969 1 97.56 398 ALA A C 1
ATOM 2944 O O . ALA A 1 398 ? 30.609 -3.822 -8.664 1 97.56 398 ALA A O 1
ATOM 2945 N N . PHE A 1 399 ? 28.672 -4.852 -8.102 1 96.81 399 PHE A N 1
ATOM 2946 C CA . PHE A 1 399 ? 28.672 -4.258 -6.77 1 96.81 399 PHE A CA 1
ATOM 2947 C C . PHE A 1 399 ? 28.547 -5.336 -5.695 1 96.81 399 PHE A C 1
ATOM 2949 O O . PHE A 1 399 ? 27.438 -5.609 -5.219 1 96.81 399 PHE A O 1
ATOM 2956 N N . PRO A 1 400 ? 29.656 -5.879 -5.277 1 94.31 400 PRO A N 1
ATOM 2957 C CA . PRO A 1 400 ? 29.594 -6.805 -4.141 1 94.31 400 PRO A CA 1
ATOM 2958 C C . PRO A 1 400 ? 29.094 -6.141 -2.863 1 94.31 400 PRO A C 1
ATOM 2960 O O . PRO A 1 400 ? 29.25 -4.934 -2.682 1 94.31 400 PRO A O 1
ATOM 2963 N N . VAL A 1 401 ? 28.422 -6.914 -2.029 1 90.75 401 VAL A N 1
ATOM 2964 C CA . VAL A 1 401 ? 27.875 -6.395 -0.772 1 90.75 401 VAL A CA 1
ATOM 2965 C C . VAL A 1 401 ? 29.031 -5.926 0.121 1 90.75 401 VAL A C 1
ATOM 2967 O O . VAL A 1 401 ? 29.953 -6.695 0.413 1 90.75 401 VAL A O 1
ATOM 2970 N N . PRO A 1 402 ? 28.969 -4.715 0.604 1 86.69 402 PRO A N 1
ATOM 2971 C CA . PRO A 1 402 ? 30.047 -4.246 1.485 1 86.69 402 PRO A CA 1
ATOM 2972 C C . PRO A 1 402 ? 30.203 -5.113 2.73 1 86.69 402 PRO A C 1
ATOM 2974 O O . PRO A 1 402 ? 29.219 -5.539 3.326 1 86.69 402 PRO A O 1
ATOM 2977 N N . ILE A 1 403 ? 31.406 -5.41 3.115 1 82.12 403 ILE A N 1
ATOM 2978 C CA . ILE A 1 403 ? 31.797 -6.152 4.305 1 82.12 403 ILE A CA 1
ATOM 2979 C C . ILE A 1 403 ? 31.516 -7.637 4.109 1 82.12 403 ILE A C 1
ATOM 2981 O O . ILE A 1 403 ? 32.406 -8.477 4.242 1 82.12 403 ILE A O 1
ATOM 2985 N N . LEU A 1 404 ? 30.297 -8.023 3.635 1 85.38 404 LEU A N 1
ATOM 2986 C CA . LEU A 1 404 ? 29.922 -9.43 3.535 1 85.38 404 LEU A CA 1
ATOM 2987 C C . LEU A 1 404 ? 30.609 -10.086 2.342 1 85.38 404 LEU A C 1
ATOM 2989 O O . LEU A 1 404 ? 30.891 -11.289 2.369 1 85.38 404 LEU A O 1
ATOM 2993 N N . GLU A 1 405 ? 30.797 -9.305 1.283 1 89.12 405 GLU A N 1
ATOM 2994 C CA . GLU A 1 405 ? 31.453 -9.812 0.083 1 89.12 405 GLU A CA 1
ATOM 2995 C C . GLU A 1 405 ? 32.781 -9.109 -0.16 1 89.12 405 GLU A C 1
ATOM 2997 O O . GLU A 1 405 ? 33.125 -8.781 -1.3 1 89.12 405 GLU A O 1
ATOM 3002 N N . ALA A 1 406 ? 33.469 -8.961 0.894 1 86.19 406 ALA A N 1
ATOM 3003 C CA . ALA A 1 406 ? 34.75 -8.25 0.822 1 86.19 406 ALA A CA 1
ATOM 3004 C C . ALA A 1 406 ? 35.75 -9 -0.054 1 86.19 406 ALA A C 1
ATOM 3006 O O . ALA A 1 406 ? 36.625 -8.391 -0.643 1 86.19 406 ALA A O 1
ATOM 3007 N N . ARG A 1 407 ? 35.594 -10.234 -0.229 1 88.56 407 ARG A N 1
ATOM 3008 C CA . ARG A 1 407 ? 36.531 -11.047 -0.987 1 88.56 407 ARG A CA 1
ATOM 3009 C C . ARG A 1 407 ? 36.125 -11.109 -2.459 1 88.56 407 ARG A C 1
ATOM 3011 O O . ARG A 1 407 ? 36.906 -11.594 -3.291 1 88.56 407 ARG A O 1
ATOM 3018 N N . VAL A 1 408 ? 34.969 -10.688 -2.803 1 92.44 408 VAL A N 1
ATOM 3019 C CA . VAL A 1 408 ? 34.469 -10.734 -4.18 1 92.44 408 VAL A CA 1
ATOM 3020 C C . VAL A 1 408 ? 35.031 -9.547 -4.961 1 92.44 408 VAL A C 1
ATOM 3022 O O . VAL A 1 408 ? 34.906 -8.398 -4.535 1 92.44 408 VAL A O 1
ATOM 3025 N N . VAL A 1 409 ? 35.688 -9.828 -6.043 1 94.25 409 VAL A N 1
ATOM 3026 C CA . VAL A 1 409 ? 36.219 -8.781 -6.91 1 94.25 409 VAL A CA 1
ATOM 3027 C C . VAL A 1 409 ? 35.094 -8.227 -7.793 1 94.25 409 VAL A C 1
ATOM 3029 O O . VAL A 1 409 ? 34.438 -8.977 -8.508 1 94.25 409 VAL A O 1
ATOM 3032 N N . PRO A 1 410 ? 34.906 -6.961 -7.746 1 96 410 PRO A N 1
ATOM 3033 C CA . PRO A 1 410 ? 33.844 -6.359 -8.562 1 96 410 PRO A CA 1
ATOM 3034 C C . PRO A 1 410 ? 34.094 -6.496 -10.055 1 96 410 PRO A C 1
ATOM 3036 O O . PRO A 1 410 ? 35.25 -6.414 -10.5 1 96 410 PRO A O 1
ATOM 3039 N N . GLY A 1 411 ? 33.094 -6.754 -10.859 1 96.56 411 GLY A N 1
ATOM 3040 C CA . GLY A 1 411 ? 33.156 -6.734 -12.305 1 96.56 411 GLY A CA 1
ATOM 3041 C C . GLY A 1 411 ? 32.969 -5.352 -12.898 1 96.56 411 GLY A C 1
ATOM 3042 O O . GLY A 1 411 ? 32.875 -4.363 -12.164 1 96.56 411 GLY A O 1
ATOM 3043 N N . PRO A 1 412 ? 32.969 -5.305 -14.203 1 96.44 412 PRO A N 1
ATOM 3044 C CA . PRO A 1 412 ? 32.688 -4.027 -14.867 1 96.44 412 PRO A CA 1
ATOM 3045 C C . PRO A 1 412 ? 31.312 -3.48 -14.539 1 96.44 412 PRO A C 1
ATOM 3047 O O . PRO A 1 412 ? 30.359 -4.25 -14.406 1 96.44 412 PRO A O 1
ATOM 3050 N N . ARG A 1 413 ? 31.219 -2.18 -14.453 1 96.75 413 ARG A N 1
ATOM 3051 C CA . ARG A 1 413 ? 29.969 -1.53 -14.102 1 96.75 413 ARG A CA 1
ATOM 3052 C C . ARG A 1 413 ? 29.109 -1.277 -15.344 1 96.75 413 ARG A C 1
ATOM 3054 O O . ARG A 1 413 ? 28.688 -0.149 -15.586 1 96.75 413 ARG A O 1
ATOM 3061 N N . HIS A 1 414 ? 28.922 -2.289 -16.078 1 97.69 414 HIS A N 1
ATOM 3062 C CA . HIS A 1 414 ? 28.047 -2.285 -17.25 1 97.69 414 HIS A CA 1
ATOM 3063 C C . HIS A 1 414 ? 27 -3.391 -17.172 1 97.69 414 HIS A C 1
ATOM 3065 O O . HIS A 1 414 ? 27.344 -4.57 -17.047 1 97.69 414 HIS A O 1
ATOM 3071 N N . LEU A 1 415 ? 25.797 -3.025 -17.188 1 98.31 415 LEU A N 1
ATOM 3072 C CA . LEU A 1 415 ? 24.703 -3.988 -17.094 1 98.31 415 LEU A CA 1
ATOM 3073 C C . LEU A 1 415 ? 24.516 -4.723 -18.422 1 98.31 415 LEU A C 1
ATOM 3075 O O . LEU A 1 415 ? 24.375 -4.094 -19.469 1 98.31 415 LEU A O 1
ATOM 3079 N N . PRO A 1 416 ? 24.531 -6.004 -18.453 1 98.25 416 PRO A N 1
ATOM 3080 C CA . PRO A 1 416 ? 24.406 -6.766 -19.703 1 98.25 416 PRO A CA 1
ATOM 3081 C C . PRO A 1 416 ? 22.984 -6.781 -20.234 1 98.25 416 PRO A C 1
ATOM 3083 O O . PRO A 1 416 ? 22.016 -6.816 -19.453 1 98.25 416 PRO A O 1
ATOM 3086 N N . THR A 1 417 ? 22.812 -6.754 -21.547 1 97.25 417 THR A N 1
ATOM 3087 C CA . THR A 1 417 ? 21.516 -6.848 -22.203 1 97.25 417 THR A CA 1
ATOM 3088 C C . THR A 1 417 ? 21.578 -7.809 -23.391 1 97.25 417 THR A C 1
ATOM 3090 O O . THR A 1 417 ? 22.672 -8.102 -23.906 1 97.25 417 THR A O 1
ATOM 3093 N N . ALA A 1 418 ? 20.453 -8.383 -23.766 1 94.75 418 ALA A N 1
ATOM 3094 C CA . ALA A 1 418 ? 20.312 -9.242 -24.938 1 94.75 418 ALA A CA 1
ATOM 3095 C C . ALA A 1 418 ? 18.922 -9.156 -25.531 1 94.75 418 ALA A C 1
ATOM 3097 O O . ALA A 1 418 ? 17.922 -9.07 -24.797 1 94.75 418 ALA A O 1
ATOM 3098 N N . ALA A 1 419 ? 18.891 -9.18 -26.812 1 91.31 419 ALA A N 1
ATOM 3099 C CA . ALA A 1 419 ? 17.594 -9.25 -27.484 1 91.31 419 ALA A CA 1
ATOM 3100 C C . ALA A 1 419 ? 17 -10.648 -27.375 1 91.31 419 ALA A C 1
ATOM 3102 O O . ALA A 1 419 ? 17.734 -11.641 -27.359 1 91.31 419 ALA A O 1
ATOM 3103 N N . SER A 1 420 ? 15.672 -10.766 -27.234 1 84.88 420 SER A N 1
ATOM 3104 C CA . SER A 1 420 ? 14.945 -12.023 -27.188 1 84.88 420 SER A CA 1
ATOM 3105 C C . SER A 1 420 ? 13.523 -11.867 -27.734 1 84.88 420 SER A C 1
ATOM 3107 O O . SER A 1 420 ? 13.055 -10.75 -27.922 1 84.88 420 SER A O 1
ATOM 3109 N N . PRO A 1 421 ? 12.93 -13.008 -27.984 1 80.5 421 PRO A N 1
ATOM 3110 C CA . PRO A 1 421 ? 11.523 -12.922 -28.391 1 80.5 421 PRO A CA 1
ATOM 3111 C C . PRO A 1 421 ? 10.625 -12.344 -27.297 1 80.5 421 PRO A C 1
ATOM 3113 O O . PRO A 1 421 ? 9.484 -11.961 -27.578 1 80.5 421 PRO A O 1
ATOM 3116 N N . TYR A 1 422 ? 11.125 -12.242 -26.156 1 79.94 422 TYR A N 1
ATOM 3117 C CA . TYR A 1 422 ? 10.359 -11.719 -25.031 1 79.94 422 TYR A CA 1
ATOM 3118 C C . TYR A 1 422 ? 10.719 -10.258 -24.766 1 79.94 422 TYR A C 1
ATOM 3120 O O . TYR A 1 422 ? 10.344 -9.703 -23.719 1 79.94 422 TYR A O 1
ATOM 3128 N N . GLY A 1 423 ? 11.414 -9.711 -25.688 1 86 423 GLY A N 1
ATOM 3129 C CA . GLY A 1 423 ? 11.922 -8.367 -25.516 1 86 423 GLY A CA 1
ATOM 3130 C C . GLY A 1 423 ? 13.391 -8.328 -25.125 1 86 423 GLY A C 1
ATOM 3131 O O . GLY A 1 423 ? 14.094 -9.336 -25.25 1 86 423 GLY A O 1
ATOM 3132 N N . THR A 1 424 ? 13.773 -7.18 -24.75 1 92.06 424 THR A N 1
ATOM 3133 C CA . THR A 1 424 ? 15.164 -7.027 -24.328 1 92.06 424 THR A CA 1
ATOM 3134 C C . THR A 1 424 ? 15.367 -7.539 -22.906 1 92.06 424 THR A C 1
ATOM 3136 O O . THR A 1 424 ? 14.656 -7.129 -21.984 1 92.06 424 THR A O 1
ATOM 3139 N N . LEU A 1 425 ? 16.297 -8.484 -22.75 1 91.62 425 LEU A N 1
ATOM 3140 C CA . LEU A 1 425 ? 16.641 -9.023 -21.438 1 91.62 425 LEU A CA 1
ATOM 3141 C C . LEU A 1 425 ? 17.781 -8.25 -20.812 1 91.62 425 LEU A C 1
ATOM 3143 O O . LEU A 1 425 ? 18.656 -7.742 -21.531 1 91.62 425 LEU A O 1
ATOM 3147 N N . GLY A 1 426 ? 17.75 -8.055 -19.531 1 95.31 426 GLY A N 1
ATOM 3148 C CA . GLY A 1 426 ? 18.859 -7.523 -18.75 1 95.31 426 GLY A CA 1
ATOM 3149 C C . GLY A 1 426 ? 19.219 -8.383 -17.547 1 95.31 426 GLY A C 1
ATOM 3150 O O . GLY A 1 426 ? 18.422 -9.234 -17.141 1 95.31 426 GLY A O 1
ATOM 3151 N N . GLY A 1 427 ? 20.438 -8.18 -17.078 1 95.19 427 GLY A N 1
ATOM 3152 C CA . GLY A 1 427 ? 20.891 -8.977 -15.945 1 95.19 427 GLY A CA 1
ATOM 3153 C C . GLY A 1 427 ? 21.547 -8.141 -14.852 1 95.19 427 GLY A C 1
ATOM 3154 O O . GLY A 1 427 ? 22.234 -7.16 -15.141 1 95.19 427 GLY A O 1
ATOM 3155 N N . ALA A 1 428 ? 21.312 -8.469 -13.602 1 96.69 428 ALA A N 1
ATOM 3156 C CA . ALA A 1 428 ? 21.938 -7.922 -12.414 1 96.69 428 ALA A CA 1
ATOM 3157 C C . ALA A 1 428 ? 21.922 -8.93 -11.266 1 96.69 428 ALA A C 1
ATOM 3159 O O . ALA A 1 428 ? 20.984 -9.711 -11.133 1 96.69 428 ALA A O 1
ATOM 3160 N N . ILE A 1 429 ? 22.953 -8.93 -10.477 1 94.69 429 ILE A N 1
ATOM 3161 C CA . ILE A 1 429 ? 23.031 -9.906 -9.391 1 94.69 429 ILE A CA 1
ATOM 3162 C C . ILE A 1 429 ? 22.719 -9.227 -8.062 1 94.69 429 ILE A C 1
ATOM 3164 O O . ILE A 1 429 ? 23.484 -8.367 -7.609 1 94.69 429 ILE A O 1
ATOM 3168 N N . CYS A 1 430 ? 21.688 -9.594 -7.426 1 93.56 430 CYS A N 1
ATOM 3169 C CA . CYS A 1 430 ? 21.375 -9.32 -6.031 1 93.56 430 CYS A CA 1
ATOM 3170 C C . CYS A 1 430 ? 21.594 -7.848 -5.703 1 93.56 430 CYS A C 1
ATOM 3172 O O . CYS A 1 430 ? 20.844 -6.984 -6.141 1 93.56 430 CYS A O 1
ATOM 3174 N N . PHE A 1 431 ? 22.703 -7.512 -5.086 1 95.38 431 PHE A N 1
ATOM 3175 C CA . PHE A 1 431 ? 22.984 -6.195 -4.527 1 95.38 431 PHE A CA 1
ATOM 3176 C C . PHE A 1 431 ? 23.219 -5.172 -5.637 1 95.38 431 PHE A C 1
ATOM 3178 O O . PHE A 1 431 ? 23.188 -3.965 -5.391 1 95.38 431 PHE A O 1
ATOM 3185 N N . ASP A 1 432 ? 23.469 -5.555 -6.91 1 97.5 432 ASP A N 1
ATOM 3186 C CA . ASP A 1 432 ? 23.516 -4.633 -8.047 1 97.5 432 ASP A CA 1
ATOM 3187 C C . ASP A 1 432 ? 22.25 -3.766 -8.094 1 97.5 432 ASP A C 1
ATOM 3189 O O . ASP A 1 432 ? 22.312 -2.592 -8.461 1 97.5 432 ASP A O 1
ATOM 3193 N N . MET A 1 433 ? 21.172 -4.387 -7.648 1 97.38 433 MET A N 1
ATOM 3194 C CA . MET A 1 433 ? 19.875 -3.717 -7.738 1 97.38 433 MET A CA 1
ATOM 3195 C C . MET A 1 433 ? 19.766 -2.613 -6.691 1 97.38 433 MET A C 1
ATOM 3197 O O . MET A 1 433 ? 18.844 -1.789 -6.75 1 97.38 433 MET A O 1
ATOM 3201 N N . ASP A 1 434 ? 20.656 -2.555 -5.734 1 96.25 434 ASP A N 1
ATOM 3202 C CA . ASP A 1 434 ? 20.625 -1.513 -4.715 1 96.25 434 ASP A CA 1
ATOM 3203 C C . ASP A 1 434 ? 21.391 -0.271 -5.172 1 96.25 434 ASP A C 1
ATOM 3205 O O . ASP A 1 434 ? 21.641 0.632 -4.375 1 96.25 434 ASP A O 1
ATOM 3209 N N . ARG A 1 435 ? 21.797 -0.268 -6.422 1 96.44 435 ARG A N 1
ATOM 3210 C CA . ARG A 1 435 ? 22.484 0.864 -7.047 1 96.44 435 ARG A CA 1
ATOM 3211 C C . ARG A 1 435 ? 21.641 1.455 -8.172 1 96.44 435 ARG A C 1
ATOM 3213 O O . ARG A 1 435 ? 21.844 1.139 -9.344 1 96.44 435 ARG A O 1
ATOM 3220 N N . PRO A 1 436 ? 20.734 2.428 -7.812 1 95.62 436 PRO A N 1
ATOM 3221 C CA . PRO A 1 436 ? 19.781 2.939 -8.797 1 95.62 436 PRO A CA 1
ATOM 3222 C C . PRO A 1 436 ? 20.453 3.482 -10.055 1 95.62 436 PRO A C 1
ATOM 3224 O O . PRO A 1 436 ? 19.969 3.275 -11.164 1 95.62 436 PRO A O 1
ATOM 3227 N N . GLN A 1 437 ? 21.578 4.164 -9.914 1 94.31 437 GLN A N 1
ATOM 3228 C CA . GLN A 1 437 ? 22.266 4.727 -11.078 1 94.31 437 GLN A CA 1
ATOM 3229 C C . GLN A 1 437 ? 22.766 3.629 -12.008 1 94.31 437 GLN A C 1
ATOM 3231 O O . GLN A 1 437 ? 22.719 3.775 -13.227 1 94.31 437 GLN A O 1
ATOM 3236 N N . PHE A 1 438 ? 23.234 2.533 -11.484 1 97.19 438 PHE A N 1
ATOM 3237 C CA . PHE A 1 438 ? 23.656 1.386 -12.281 1 97.19 438 PHE A CA 1
ATOM 3238 C C . PHE A 1 438 ? 22.469 0.75 -12.992 1 97.19 438 PHE A C 1
ATOM 3240 O O . PHE A 1 438 ? 22.531 0.454 -14.188 1 97.19 438 PHE A O 1
ATOM 3247 N N . VAL A 1 439 ? 21.375 0.591 -12.266 1 98.19 439 VAL A N 1
ATOM 3248 C CA . VAL A 1 439 ? 20.188 -0.087 -12.797 1 98.19 439 VAL A CA 1
ATOM 3249 C C . VAL A 1 439 ? 19.531 0.781 -13.867 1 98.19 439 VAL A C 1
ATOM 3251 O O . VAL A 1 439 ? 18.859 0.268 -14.766 1 98.19 439 VAL A O 1
ATOM 3254 N N . ARG A 1 440 ? 19.703 2.068 -13.797 1 97.5 440 ARG A N 1
ATOM 3255 C CA . ARG A 1 440 ? 19.141 2.979 -14.789 1 97.5 440 ARG A CA 1
ATOM 3256 C C . ARG A 1 440 ? 19.625 2.619 -16.188 1 97.5 440 ARG A C 1
ATOM 3258 O O . ARG A 1 440 ? 18.922 2.881 -17.172 1 97.5 440 ARG A O 1
ATOM 3265 N N . GLN A 1 441 ? 20.781 2.002 -16.297 1 98.25 441 GLN A N 1
ATOM 3266 C CA . GLN A 1 441 ? 21.266 1.545 -17.594 1 98.25 441 GLN A CA 1
ATOM 3267 C C . GLN A 1 441 ? 20.25 0.634 -18.266 1 98.25 441 GLN A C 1
ATOM 3269 O O . GLN A 1 441 ? 20.125 0.644 -19.5 1 98.25 441 GLN A O 1
ATOM 3274 N N . ALA A 1 442 ? 19.578 -0.148 -17.484 1 98.06 442 ALA A N 1
ATOM 3275 C CA . ALA A 1 442 ? 18.531 -1.021 -18.031 1 98.06 442 ALA A CA 1
ATOM 3276 C C . ALA A 1 442 ? 17.406 -0.207 -18.641 1 98.06 442 ALA A C 1
ATOM 3278 O O . ALA A 1 442 ? 16.891 -0.547 -19.719 1 98.06 442 ALA A O 1
ATOM 3279 N N . GLY A 1 443 ? 17.016 0.816 -17.922 1 97.31 443 GLY A N 1
ATOM 3280 C CA . GLY A 1 443 ? 15.984 1.694 -18.469 1 97.31 443 GLY A CA 1
ATOM 3281 C C . GLY A 1 443 ? 16.391 2.361 -19.766 1 97.31 443 GLY A C 1
ATOM 3282 O O . GLY A 1 443 ? 15.617 2.414 -20.719 1 97.31 443 GLY A O 1
ATOM 3283 N N . VAL A 1 444 ? 17.609 2.848 -19.797 1 97.5 444 VAL A N 1
ATOM 3284 C CA . VAL A 1 444 ? 18.141 3.523 -20.984 1 97.5 444 VAL A CA 1
ATOM 3285 C C . VAL A 1 444 ? 18.219 2.539 -22.141 1 97.5 444 VAL A C 1
ATOM 3287 O O . VAL A 1 444 ? 17.906 2.889 -23.281 1 97.5 444 VAL A O 1
ATOM 3290 N N . ALA A 1 445 ? 18.547 1.301 -21.828 1 97.5 445 ALA A N 1
ATOM 3291 C CA . ALA A 1 445 ? 18.734 0.279 -22.859 1 97.5 445 ALA A CA 1
ATOM 3292 C C . ALA A 1 445 ? 17.391 -0.306 -23.297 1 97.5 445 ALA A C 1
ATOM 3294 O O . ALA A 1 445 ? 17.344 -1.123 -24.219 1 97.5 445 ALA A O 1
ATOM 3295 N N . GLY A 1 446 ? 16.344 0.067 -22.609 1 96 446 GLY A N 1
ATOM 3296 C CA . GLY A 1 446 ? 15.016 -0.421 -22.969 1 96 446 GLY A CA 1
ATOM 3297 C C . GLY A 1 446 ? 14.781 -1.861 -22.562 1 96 446 GLY A C 1
ATOM 3298 O O . GLY A 1 446 ? 14.156 -2.627 -23.297 1 96 446 GLY A O 1
ATOM 3299 N N . VAL A 1 447 ? 15.273 -2.303 -21.484 1 95.19 447 VAL A N 1
ATOM 3300 C CA . VAL A 1 447 ? 15.078 -3.654 -20.969 1 95.19 447 VAL A CA 1
ATOM 3301 C C . VAL A 1 447 ? 13.609 -3.871 -20.625 1 95.19 447 VAL A C 1
ATOM 3303 O O . VAL A 1 447 ? 12.977 -3.018 -20 1 95.19 447 VAL A O 1
ATOM 3306 N N . ASP A 1 448 ? 13.094 -5.02 -21.062 1 91.25 448 ASP A N 1
ATOM 3307 C CA . ASP A 1 448 ? 11.719 -5.414 -20.766 1 91.25 448 ASP A CA 1
ATOM 3308 C C . ASP A 1 448 ? 11.664 -6.328 -19.547 1 91.25 448 ASP A C 1
ATOM 3310 O O . ASP A 1 448 ? 10.766 -6.203 -18.719 1 91.25 448 ASP A O 1
ATOM 3314 N N . LEU A 1 449 ? 12.594 -7.223 -19.5 1 90.56 449 LEU A N 1
ATOM 3315 C CA . LEU A 1 449 ? 12.672 -8.211 -18.422 1 90.56 449 LEU A CA 1
ATOM 3316 C C . LEU A 1 449 ? 14.07 -8.242 -17.812 1 90.56 449 LEU A C 1
ATOM 3318 O O . LEU A 1 449 ? 15.047 -8.531 -18.516 1 90.56 449 LEU A O 1
ATOM 3322 N N . LEU A 1 450 ? 14.148 -7.891 -16.578 1 94.12 450 LEU A N 1
ATOM 3323 C CA . LEU A 1 450 ? 15.422 -7.941 -15.859 1 94.12 450 LEU A CA 1
ATOM 3324 C C . LEU A 1 450 ? 15.523 -9.211 -15.023 1 94.12 450 LEU A C 1
ATOM 3326 O O . LEU A 1 450 ? 14.664 -9.469 -14.172 1 94.12 450 LEU A O 1
ATOM 3330 N N . LEU A 1 451 ? 16.516 -10.008 -15.273 1 91.94 451 LEU A N 1
ATOM 3331 C CA . LEU A 1 451 ? 16.766 -11.25 -14.562 1 91.94 451 LEU A CA 1
ATOM 3332 C C . LEU A 1 451 ? 17.719 -11.016 -13.398 1 91.94 451 LEU A C 1
ATOM 3334 O O . LEU A 1 451 ? 18.828 -10.5 -13.586 1 91.94 451 LEU A O 1
ATOM 3338 N N . GLN A 1 452 ? 17.312 -11.43 -12.195 1 93.38 452 GLN A N 1
ATOM 3339 C CA . GLN A 1 452 ? 18.125 -11.148 -11.016 1 93.38 452 GLN A CA 1
ATOM 3340 C C . GLN A 1 452 ? 18.312 -12.414 -10.18 1 93.38 452 GLN A C 1
ATOM 3342 O O . GLN A 1 452 ? 17.5 -12.727 -9.32 1 93.38 452 GLN A O 1
ATOM 3347 N N . PRO A 1 453 ? 19.453 -13.086 -10.359 1 90.25 453 PRO A N 1
ATOM 3348 C CA . PRO A 1 453 ? 19.828 -14.055 -9.32 1 90.25 453 PRO A CA 1
ATOM 3349 C C . PRO A 1 453 ? 20.172 -13.383 -7.992 1 90.25 453 PRO A C 1
ATOM 3351 O O . PRO A 1 453 ? 20.766 -12.297 -7.984 1 90.25 453 PRO A O 1
ATOM 3354 N N . SER A 1 454 ? 19.734 -13.945 -6.922 1 89 454 SER A N 1
ATOM 3355 C CA . SER A 1 454 ? 19.969 -13.328 -5.617 1 89 454 SER A CA 1
ATOM 3356 C C . SER A 1 454 ? 20.125 -14.383 -4.527 1 89 454 SER A C 1
ATOM 3358 O O . SER A 1 454 ? 19.75 -15.547 -4.723 1 89 454 SER A O 1
ATOM 3360 N N . TRP A 1 455 ? 20.812 -14.008 -3.494 1 85 455 TRP A N 1
ATOM 3361 C CA . TRP A 1 455 ? 20.906 -14.758 -2.25 1 85 455 TRP A CA 1
ATOM 3362 C C . TRP A 1 455 ? 20.75 -13.844 -1.041 1 85 455 TRP A C 1
ATOM 3364 O O . TRP A 1 455 ? 21.656 -13.062 -0.724 1 85 455 TRP A O 1
ATOM 3374 N N . THR A 1 456 ? 19.625 -13.922 -0.446 1 85.62 456 THR A N 1
ATOM 3375 C CA . THR A 1 456 ? 19.328 -13.109 0.732 1 85.62 456 THR A CA 1
ATOM 3376 C C . THR A 1 456 ? 18.891 -13.992 1.899 1 85.62 456 THR A C 1
ATOM 3378 O O . THR A 1 456 ? 18.984 -15.219 1.828 1 85.62 456 THR A O 1
ATOM 3381 N N . TRP A 1 457 ? 18.641 -13.375 3 1 79.75 457 TRP A N 1
ATOM 3382 C CA . TRP A 1 457 ? 18.281 -14.133 4.195 1 79.75 457 TRP A CA 1
ATOM 3383 C C . TRP A 1 457 ? 17.375 -13.32 5.102 1 79.75 457 TRP A C 1
ATOM 3385 O O . TRP A 1 457 ? 17.422 -12.086 5.109 1 79.75 457 TRP A O 1
ATOM 3395 N N . GLY A 1 458 ? 16.578 -14.055 5.766 1 80.12 458 GLY A N 1
ATOM 3396 C CA . GLY A 1 458 ? 15.734 -13.414 6.754 1 80.12 458 GLY A CA 1
ATOM 3397 C C . GLY A 1 458 ? 14.984 -12.219 6.203 1 80.12 458 GLY A C 1
ATOM 3398 O O . GLY A 1 458 ? 14.422 -12.281 5.105 1 80.12 458 GLY A O 1
ATOM 3399 N N . ALA A 1 459 ? 15.055 -11.07 7 1 84.19 459 ALA A N 1
ATOM 3400 C CA . ALA A 1 459 ? 14.289 -9.883 6.656 1 84.19 459 ALA A CA 1
ATOM 3401 C C . ALA A 1 459 ? 14.969 -9.094 5.543 1 84.19 459 ALA A C 1
ATOM 3403 O O . ALA A 1 459 ? 14.367 -8.188 4.957 1 84.19 459 ALA A O 1
ATOM 3404 N N . VAL A 1 460 ? 16.172 -9.469 5.223 1 88.19 460 VAL A N 1
ATOM 3405 C CA . VAL A 1 460 ? 16.875 -8.82 4.125 1 88.19 460 VAL A CA 1
ATOM 3406 C C . VAL A 1 460 ? 16.188 -9.141 2.803 1 88.19 460 VAL A C 1
ATOM 3408 O O . VAL A 1 460 ? 16.125 -8.289 1.907 1 88.19 460 VAL A O 1
ATOM 3411 N N . GLY A 1 461 ? 15.641 -10.336 2.719 1 87.75 461 GLY A N 1
ATOM 3412 C CA . GLY A 1 461 ? 14.93 -10.75 1.518 1 87.75 461 GLY A CA 1
ATOM 3413 C C . GLY A 1 461 ? 13.789 -9.82 1.152 1 87.75 461 GLY A C 1
ATOM 3414 O O . GLY A 1 461 ? 13.812 -9.188 0.096 1 87.75 461 GLY A O 1
ATOM 3415 N N . PRO A 1 462 ? 12.875 -9.664 2.064 1 87.38 462 PRO A N 1
ATOM 3416 C CA . PRO A 1 462 ? 11.75 -8.766 1.802 1 87.38 462 PRO A CA 1
ATOM 3417 C C . PRO A 1 462 ? 12.188 -7.328 1.547 1 87.38 462 PRO A C 1
ATOM 3419 O O . PRO A 1 462 ? 11.625 -6.648 0.69 1 87.38 462 PRO A O 1
ATOM 3422 N N . ARG A 1 463 ? 13.125 -6.852 2.248 1 91.19 463 ARG A N 1
ATOM 3423 C CA . ARG A 1 463 ? 13.609 -5.488 2.057 1 91.19 463 ARG A CA 1
ATOM 3424 C C . ARG A 1 463 ? 14.195 -5.305 0.663 1 91.19 463 ARG A C 1
ATOM 3426 O O . ARG A 1 463 ? 13.93 -4.301 -0.001 1 91.19 463 ARG A O 1
ATOM 3433 N N . HIS A 1 464 ? 14.984 -6.234 0.216 1 93.12 464 HIS A N 1
ATOM 3434 C CA . HIS A 1 464 ? 15.578 -6.141 -1.112 1 93.12 464 HIS A CA 1
ATOM 3435 C C . HIS A 1 464 ? 14.523 -6.312 -2.201 1 93.12 464 HIS A C 1
ATOM 3437 O O . HIS A 1 464 ? 14.633 -5.711 -3.271 1 93.12 464 HIS A O 1
ATOM 3443 N N . PHE A 1 465 ? 13.57 -7.129 -1.914 1 92.69 465 PHE A N 1
ATOM 3444 C CA . PHE A 1 465 ? 12.461 -7.254 -2.854 1 92.69 465 PHE A CA 1
ATOM 3445 C C . PHE A 1 465 ? 11.75 -5.918 -3.031 1 92.69 465 PHE A C 1
ATOM 3447 O O . PHE A 1 465 ? 11.391 -5.547 -4.148 1 92.69 465 PHE A O 1
ATOM 3454 N N . ALA A 1 466 ? 11.555 -5.211 -1.944 1 93 466 ALA A N 1
ATOM 3455 C CA . ALA A 1 466 ? 10.961 -3.877 -2.01 1 93 466 ALA A CA 1
ATOM 3456 C C . ALA A 1 466 ? 11.836 -2.924 -2.82 1 93 466 ALA A C 1
ATOM 3458 O O . ALA A 1 466 ? 11.328 -2.104 -3.586 1 93 466 ALA A O 1
ATOM 3459 N N . SER A 1 467 ? 13.117 -3.006 -2.641 1 94.88 467 SER A N 1
ATOM 3460 C CA . SER A 1 467 ? 14.055 -2.209 -3.434 1 94.88 467 SER A CA 1
ATOM 3461 C C . SER A 1 467 ? 13.93 -2.531 -4.918 1 94.88 467 SER A C 1
ATOM 3463 O O . SER A 1 467 ? 13.922 -1.626 -5.758 1 94.88 467 SER A O 1
ATOM 3465 N N . ASP A 1 468 ? 13.805 -3.834 -5.223 1 96.38 468 ASP A N 1
ATOM 3466 C CA . ASP A 1 468 ? 13.648 -4.27 -6.605 1 96.38 468 ASP A CA 1
ATOM 3467 C C . ASP A 1 468 ? 12.383 -3.678 -7.223 1 96.38 468 ASP A C 1
ATOM 3469 O O . ASP A 1 468 ? 12.383 -3.287 -8.391 1 96.38 468 ASP A O 1
ATOM 3473 N N . ALA A 1 469 ? 11.391 -3.656 -6.398 1 95.25 469 ALA A N 1
ATOM 3474 C CA . ALA A 1 469 ? 10.133 -3.09 -6.875 1 95.25 469 ALA A CA 1
ATOM 3475 C C . ALA A 1 469 ? 10.305 -1.626 -7.27 1 95.25 469 ALA A C 1
ATOM 3477 O O . ALA A 1 469 ? 9.773 -1.186 -8.289 1 95.25 469 ALA A O 1
ATOM 3478 N N . LEU A 1 470 ? 10.992 -0.884 -6.516 1 95.88 470 LEU A N 1
ATOM 3479 C CA . LEU A 1 470 ? 11.227 0.522 -6.828 1 95.88 470 LEU A CA 1
ATOM 3480 C C . LEU A 1 470 ? 12.07 0.665 -8.086 1 95.88 470 LEU A C 1
ATOM 3482 O O . LEU A 1 470 ? 11.828 1.553 -8.906 1 95.88 470 LEU A O 1
ATOM 3486 N N . ARG A 1 471 ? 13.055 -0.224 -8.242 1 97.5 471 ARG A N 1
ATOM 3487 C CA . ARG A 1 471 ? 13.859 -0.204 -9.461 1 97.5 471 ARG A CA 1
ATOM 3488 C C . ARG A 1 471 ? 13 -0.467 -10.688 1 97.5 471 ARG A C 1
ATOM 3490 O O . ARG A 1 471 ? 13.188 0.157 -11.734 1 97.5 471 ARG A O 1
ATOM 3497 N N . ALA A 1 472 ? 12.117 -1.394 -10.531 1 96 472 ALA A N 1
ATOM 3498 C CA . ALA A 1 472 ? 11.195 -1.685 -11.633 1 96 472 ALA A CA 1
ATOM 3499 C C . ALA A 1 472 ? 10.359 -0.458 -11.984 1 96 472 ALA A C 1
ATOM 3501 O O . ALA A 1 472 ? 10.18 -0.141 -13.164 1 96 472 ALA A O 1
ATOM 3502 N N . VAL A 1 473 ? 9.867 0.237 -11.008 1 95.06 473 VAL A N 1
ATOM 3503 C CA . VAL A 1 473 ? 9.031 1.42 -11.211 1 95.06 473 VAL A CA 1
ATOM 3504 C C . VAL A 1 473 ? 9.867 2.535 -11.836 1 95.06 473 VAL A C 1
ATOM 3506 O O . VAL A 1 473 ? 9.406 3.23 -12.742 1 95.06 473 VAL A O 1
ATOM 3509 N N . GLU A 1 474 ? 11.078 2.75 -11.344 1 96.69 474 GLU A N 1
ATOM 3510 C CA . GLU A 1 474 ? 11.977 3.785 -11.852 1 96.69 474 GLU A CA 1
ATOM 3511 C C . GLU A 1 474 ? 12.234 3.607 -13.344 1 96.69 474 GLU A C 1
ATOM 3513 O O . GLU A 1 474 ? 12.281 4.586 -14.094 1 96.69 474 GLU A O 1
ATOM 3518 N N . ASN A 1 475 ? 12.344 2.332 -13.734 1 97.31 475 ASN A N 1
ATOM 3519 C CA . ASN A 1 475 ? 12.898 2.084 -15.062 1 97.31 475 ASN A CA 1
ATOM 3520 C C . ASN A 1 475 ? 11.859 1.496 -16 1 97.31 475 ASN A C 1
ATOM 3522 O O . ASN A 1 475 ? 12.062 1.452 -17.219 1 97.31 475 ASN A O 1
ATOM 3526 N N . GLY A 1 476 ? 10.75 1.001 -15.484 1 93.75 476 GLY A N 1
ATOM 3527 C CA . GLY A 1 476 ? 9.625 0.562 -16.297 1 93.75 476 GLY A CA 1
ATOM 3528 C C . GLY A 1 476 ? 9.789 -0.847 -16.828 1 93.75 476 GLY A C 1
ATOM 3529 O O . GLY A 1 476 ? 9.289 -1.166 -17.906 1 93.75 476 GLY A O 1
ATOM 3530 N N . PHE A 1 477 ? 10.562 -1.733 -16.188 1 93.12 477 PHE A N 1
ATOM 3531 C CA . PHE A 1 477 ? 10.742 -3.109 -16.641 1 93.12 477 PHE A CA 1
ATOM 3532 C C . PHE A 1 477 ? 10.094 -4.086 -15.664 1 93.12 477 PHE A C 1
ATOM 3534 O O . PHE A 1 477 ? 9.719 -3.699 -14.555 1 93.12 477 PHE A O 1
ATOM 3541 N N . THR A 1 478 ? 9.93 -5.355 -16.078 1 90.06 478 THR A N 1
ATOM 3542 C CA . THR A 1 478 ? 9.562 -6.461 -15.203 1 90.06 478 THR A CA 1
ATOM 3543 C C . THR A 1 478 ? 10.805 -7.125 -14.617 1 90.06 478 THR A C 1
ATOM 3545 O O . THR A 1 478 ? 11.805 -7.312 -15.312 1 90.06 478 THR A O 1
ATOM 3548 N N . THR A 1 479 ? 10.789 -7.375 -13.359 1 92.38 479 THR A N 1
ATOM 3549 C CA . THR A 1 479 ? 11.914 -8.047 -12.711 1 92.38 479 THR A CA 1
ATOM 3550 C C . THR A 1 479 ? 11.562 -9.484 -12.367 1 92.38 479 THR A C 1
ATOM 3552 O O . THR A 1 479 ? 10.477 -9.758 -11.844 1 92.38 479 THR A O 1
ATOM 3555 N N . PHE A 1 480 ? 12.383 -10.383 -12.734 1 89.44 480 PHE A N 1
ATOM 3556 C CA . PHE A 1 480 ? 12.344 -11.766 -12.266 1 89.44 480 PHE A CA 1
ATOM 3557 C C . PHE A 1 480 ? 13.477 -12.039 -11.281 1 89.44 480 PHE A C 1
ATOM 3559 O O . PHE A 1 480 ? 14.648 -12.102 -11.672 1 89.44 480 PHE A O 1
ATOM 3566 N N . ARG A 1 481 ? 13.133 -12.164 -10.031 1 89.12 481 ARG A N 1
ATOM 3567 C CA . ARG A 1 481 ? 14.094 -12.398 -8.961 1 89.12 481 ARG A CA 1
ATOM 3568 C C . ARG A 1 481 ? 14.102 -13.875 -8.555 1 89.12 481 ARG A C 1
ATOM 3570 O O . ARG A 1 481 ? 13.078 -14.414 -8.148 1 89.12 481 ARG A O 1
ATOM 3577 N N . CYS A 1 482 ? 15.172 -14.5 -8.773 1 83.69 482 CYS A N 1
ATOM 3578 C CA . CYS A 1 482 ? 15.398 -15.867 -8.305 1 83.69 482 CYS A CA 1
ATOM 3579 C C . CYS A 1 482 ? 16.438 -15.891 -7.184 1 83.69 482 CYS A C 1
ATOM 3581 O O . CYS A 1 482 ? 17.625 -15.672 -7.418 1 83.69 482 CYS A O 1
ATOM 3583 N N . SER A 1 483 ? 15.938 -16.156 -6.012 1 82 483 SER A N 1
ATOM 3584 C CA . SER A 1 483 ? 16.828 -16.125 -4.852 1 82 483 SER A CA 1
ATOM 3585 C C . SER A 1 483 ? 17.031 -17.531 -4.281 1 82 483 SER A C 1
ATOM 3587 O O . SER A 1 483 ? 16.094 -18.312 -4.172 1 82 483 SER A O 1
ATOM 3589 N N . SER A 1 484 ? 18.281 -17.844 -4.035 1 77.25 484 SER A N 1
ATOM 3590 C CA . SER A 1 484 ? 18.594 -19.125 -3.434 1 77.25 484 SER A CA 1
ATOM 3591 C C . SER A 1 484 ? 18.062 -19.234 -2.012 1 77.25 484 SER A C 1
ATOM 3593 O O . SER A 1 484 ? 17.812 -20.328 -1.51 1 77.25 484 SER A O 1
ATOM 3595 N N . ASP A 1 485 ? 17.891 -18.062 -1.422 1 77.75 485 ASP A N 1
ATOM 3596 C CA . ASP A 1 485 ? 17.25 -17.938 -0.113 1 77.75 485 ASP A CA 1
ATOM 3597 C C . ASP A 1 485 ? 16.578 -16.562 0.041 1 77.75 485 ASP A C 1
ATOM 3599 O O . ASP A 1 485 ? 16.875 -15.641 -0.712 1 77.75 485 ASP A O 1
ATOM 3603 N N . GLY A 1 486 ? 15.641 -16.547 0.937 1 80.88 486 GLY A N 1
ATOM 3604 C CA . GLY A 1 486 ? 14.938 -15.289 1.165 1 80.88 486 GLY A CA 1
ATOM 3605 C C . GLY A 1 486 ? 13.648 -15.18 0.385 1 80.88 486 GLY A C 1
ATOM 3606 O O . GLY A 1 486 ? 12.656 -15.844 0.713 1 80.88 486 GLY A O 1
ATOM 3607 N N . VAL A 1 487 ? 13.688 -14.344 -0.724 1 82.69 487 VAL A N 1
ATOM 3608 C CA . VAL A 1 487 ? 12.445 -14.125 -1.445 1 82.69 487 VAL A CA 1
ATOM 3609 C C . VAL A 1 487 ? 12.695 -14.203 -2.949 1 82.69 487 VAL A C 1
ATOM 3611 O O . VAL A 1 487 ? 13.625 -13.57 -3.461 1 82.69 487 VAL A O 1
ATOM 3614 N N . SER A 1 488 ? 11.953 -15.016 -3.652 1 82.88 488 SER A N 1
ATOM 3615 C CA . SER A 1 488 ? 11.875 -15.031 -5.109 1 82.88 488 SER A CA 1
ATOM 3616 C C . SER A 1 488 ? 10.547 -14.461 -5.598 1 82.88 488 SER A C 1
ATOM 3618 O O . SER A 1 488 ? 9.562 -14.438 -4.855 1 82.88 488 SER A O 1
ATOM 3620 N N . GLY A 1 489 ? 10.609 -13.938 -6.754 1 83.62 489 GLY A N 1
ATOM 3621 C CA . GLY A 1 489 ? 9.336 -13.438 -7.238 1 83.62 489 GLY A CA 1
ATOM 3622 C C . GLY A 1 489 ? 9.453 -12.641 -8.523 1 83.62 489 GLY A C 1
ATOM 3623 O O . GLY A 1 489 ? 10.516 -12.609 -9.141 1 83.62 489 GLY A O 1
ATOM 3624 N N . VAL A 1 490 ? 8.289 -12.164 -8.977 1 86.69 490 VAL A N 1
ATOM 3625 C CA . VAL A 1 490 ? 8.156 -11.352 -10.18 1 86.69 490 VAL A CA 1
ATOM 3626 C C . VAL A 1 490 ? 7.547 -9.992 -9.82 1 86.69 490 VAL A C 1
ATOM 3628 O O . VAL A 1 490 ? 6.539 -9.93 -9.117 1 86.69 490 VAL A O 1
ATOM 3631 N N . VAL A 1 491 ? 8.195 -8.945 -10.25 1 90.38 491 VAL A N 1
ATOM 3632 C CA . VAL A 1 491 ? 7.699 -7.598 -10 1 90.38 491 VAL A CA 1
ATOM 3633 C C . VAL A 1 491 ? 7.32 -6.938 -11.328 1 90.38 491 VAL A C 1
ATOM 3635 O O . VAL A 1 491 ? 8.102 -6.957 -12.281 1 90.38 491 VAL A O 1
ATOM 3638 N N . SER A 1 492 ? 6.156 -6.375 -11.43 1 87.62 492 SER A N 1
ATOM 3639 C CA . SER A 1 492 ? 5.688 -5.684 -12.625 1 87.62 492 SER A CA 1
ATOM 3640 C C . SER A 1 492 ? 6.375 -4.328 -12.781 1 87.62 492 SER A C 1
ATOM 3642 O O . SER A 1 492 ? 6.98 -3.82 -11.836 1 87.62 492 SER A O 1
ATOM 3644 N N . PRO A 1 493 ? 6.215 -3.695 -14.016 1 89.81 493 PRO A N 1
ATOM 3645 C CA . PRO A 1 493 ? 6.809 -2.373 -14.234 1 89.81 493 PRO A CA 1
ATOM 3646 C C . PRO A 1 493 ? 6.234 -1.311 -13.297 1 89.81 493 PRO A C 1
ATOM 3648 O O . PRO A 1 493 ? 6.816 -0.233 -13.148 1 89.81 493 PRO A O 1
ATOM 3651 N N . HIS A 1 494 ? 5.133 -1.639 -12.609 1 89.5 494 HIS A N 1
ATOM 3652 C CA . HIS A 1 494 ? 4.516 -0.679 -11.703 1 89.5 494 HIS A CA 1
ATOM 3653 C C . HIS A 1 494 ? 4.797 -1.039 -10.25 1 89.5 494 HIS A C 1
ATOM 3655 O O . HIS A 1 494 ? 4.199 -0.465 -9.336 1 89.5 494 HIS A O 1
ATOM 3661 N N . GLY A 1 495 ? 5.656 -2.016 -10.055 1 90.88 495 GLY A N 1
ATOM 3662 C CA . GLY A 1 495 ? 6.141 -2.312 -8.719 1 90.88 495 GLY A CA 1
ATOM 3663 C C . GLY A 1 495 ? 5.285 -3.326 -7.984 1 90.88 495 GLY A C 1
ATOM 3664 O O . GLY A 1 495 ? 5.551 -3.643 -6.82 1 90.88 495 GLY A O 1
ATOM 3665 N N . ALA A 1 496 ? 4.312 -3.816 -8.57 1 87 496 ALA A N 1
ATOM 3666 C CA . ALA A 1 496 ? 3.436 -4.793 -7.93 1 87 496 ALA A CA 1
ATOM 3667 C C . ALA A 1 496 ? 4.051 -6.191 -7.973 1 87 496 ALA A C 1
ATOM 3669 O O . ALA A 1 496 ? 4.559 -6.621 -9.008 1 87 496 ALA A O 1
ATOM 3670 N N . ALA A 1 497 ? 3.996 -6.859 -6.812 1 85.12 497 ALA A N 1
ATOM 3671 C CA . ALA A 1 497 ? 4.41 -8.258 -6.773 1 85.12 497 ALA A CA 1
ATOM 3672 C C . ALA A 1 497 ? 3.375 -9.156 -7.449 1 85.12 497 ALA A C 1
ATOM 3674 O O . ALA A 1 497 ? 2.244 -9.281 -6.977 1 85.12 497 ALA A O 1
ATOM 3675 N N . ARG A 1 498 ? 3.74 -9.703 -8.516 1 79.44 498 ARG A N 1
ATOM 3676 C CA . ARG A 1 498 ? 2.852 -10.641 -9.203 1 79.44 498 ARG A CA 1
ATOM 3677 C C . ARG A 1 498 ? 3 -12.047 -8.633 1 79.44 498 ARG A C 1
ATOM 3679 O O . ARG A 1 498 ? 2.043 -12.828 -8.625 1 79.44 498 ARG A O 1
ATOM 3686 N N . GLN A 1 499 ? 4.227 -12.234 -8.227 1 79.62 499 GLN A N 1
ATOM 3687 C CA . GLN A 1 499 ? 4.555 -13.445 -7.477 1 79.62 499 GLN A CA 1
ATOM 3688 C C . GLN A 1 499 ? 5.555 -13.141 -6.359 1 79.62 499 GLN A C 1
ATOM 3690 O O . GLN A 1 499 ? 6.504 -12.383 -6.559 1 79.62 499 GLN A O 1
ATOM 3695 N N . TYR A 1 500 ? 5.301 -13.57 -5.262 1 79.5 500 TYR A N 1
ATOM 3696 C CA . TYR A 1 500 ? 6.129 -13.391 -4.078 1 79.5 500 TYR A CA 1
ATOM 3697 C C . TYR A 1 500 ? 6.215 -14.688 -3.273 1 79.5 500 TYR A C 1
ATOM 3699 O O . TYR A 1 500 ? 5.23 -15.109 -2.666 1 79.5 500 TYR A O 1
ATOM 3707 N N . LEU A 1 501 ? 7.348 -15.344 -3.322 1 74.69 501 LEU A N 1
ATOM 3708 C CA . LEU A 1 501 ? 7.523 -16.625 -2.656 1 74.69 501 LEU A CA 1
ATOM 3709 C C . LEU A 1 501 ? 8.703 -16.594 -1.694 1 74.69 501 LEU A C 1
ATOM 3711 O O . LEU A 1 501 ? 9.797 -16.141 -2.062 1 74.69 501 LEU A O 1
ATOM 3715 N N . LEU A 1 502 ? 8.391 -16.844 -0.41 1 70.12 502 LEU A N 1
ATOM 3716 C CA . LEU A 1 502 ? 9.508 -17.031 0.51 1 70.12 502 LEU A CA 1
ATOM 3717 C C . LEU A 1 502 ? 10.336 -18.25 0.119 1 70.12 502 LEU A C 1
ATOM 3719 O O . LEU A 1 502 ? 9.789 -19.312 -0.152 1 70.12 502 LEU A O 1
ATOM 3723 N N . THR A 1 503 ? 11.594 -17.891 -0.307 1 61.59 503 THR A N 1
ATOM 3724 C CA . THR A 1 503 ? 12.461 -18.969 -0.783 1 61.59 503 THR A CA 1
ATOM 3725 C C . THR A 1 503 ? 13.234 -19.594 0.376 1 61.59 503 THR A C 1
ATOM 3727 O O . THR A 1 503 ? 13.734 -18.875 1.249 1 61.59 503 THR A O 1
ATOM 3730 N N . GLY A 1 504 ? 12.859 -20.688 0.85 1 57.69 504 GLY A N 1
ATOM 3731 C CA . GLY A 1 504 ? 13.711 -21.5 1.695 1 57.69 504 GLY A CA 1
ATOM 3732 C C . GLY A 1 504 ? 14.68 -22.375 0.908 1 57.69 504 GLY A C 1
ATOM 3733 O O . GLY A 1 504 ? 15.031 -22.047 -0.229 1 57.69 504 GLY A O 1
ATOM 3734 N N . THR A 1 505 ? 15.25 -23.359 1.598 1 51.97 505 THR A N 1
ATOM 3735 C CA . THR A 1 505 ? 16.188 -24.312 1.013 1 51.97 505 THR A CA 1
ATOM 3736 C C . THR A 1 505 ? 15.523 -25.109 -0.108 1 51.97 505 THR A C 1
ATOM 3738 O O . THR A 1 505 ? 15.852 -26.266 -0.335 1 51.97 505 THR A O 1
ATOM 3741 N N . ARG A 1 506 ? 14.547 -24.328 -0.663 1 55.31 506 ARG A N 1
ATOM 3742 C CA . ARG A 1 506 ? 13.797 -25.156 -1.594 1 55.31 506 ARG A CA 1
ATOM 3743 C C . ARG A 1 506 ? 14.586 -25.406 -2.873 1 55.31 506 ARG A C 1
ATOM 3745 O O . ARG A 1 506 ? 15.383 -24.562 -3.291 1 55.31 506 ARG A O 1
ATOM 3752 N N . ASP A 1 507 ? 14.414 -26.641 -3.455 1 57.41 507 ASP A N 1
ATOM 3753 C CA . ASP A 1 507 ? 15.07 -27.219 -4.625 1 57.41 507 ASP A CA 1
ATOM 3754 C C . ASP A 1 507 ? 14.57 -26.578 -5.914 1 57.41 507 ASP A C 1
ATOM 3756 O O . ASP A 1 507 ? 15.359 -26.094 -6.723 1 57.41 507 ASP A O 1
ATOM 3760 N N . LEU A 1 508 ? 13.188 -26.531 -6.219 1 64.25 508 LEU A N 1
ATOM 3761 C CA . LEU A 1 508 ? 12.672 -26.062 -7.5 1 64.25 508 LEU A CA 1
ATOM 3762 C C . LEU A 1 508 ? 11.492 -25.109 -7.301 1 64.25 508 LEU A C 1
ATOM 3764 O O . LEU A 1 508 ? 10.586 -25.406 -6.516 1 64.25 508 LEU A O 1
ATOM 3768 N N . LEU A 1 509 ? 11.648 -23.891 -7.789 1 67.69 509 LEU A N 1
ATOM 3769 C CA . LEU A 1 509 ? 10.523 -22.953 -7.816 1 67.69 509 LEU A CA 1
ATOM 3770 C C . LEU A 1 509 ? 10.094 -22.672 -9.25 1 67.69 509 LEU A C 1
ATOM 3772 O O . LEU A 1 509 ? 10.938 -22.484 -10.125 1 67.69 509 LEU A O 1
ATOM 3776 N N . THR A 1 510 ? 8.781 -22.766 -9.516 1 68.81 510 THR A N 1
ATOM 3777 C CA . THR A 1 510 ? 8.234 -22.391 -10.812 1 68.81 510 THR A CA 1
ATOM 3778 C C . THR A 1 510 ? 7.371 -21.141 -10.703 1 68.81 510 THR A C 1
ATOM 3780 O O . THR A 1 510 ? 6.512 -21.047 -9.828 1 68.81 510 THR A O 1
ATOM 3783 N N . LEU A 1 511 ? 7.703 -20.156 -11.508 1 72.69 511 LEU A N 1
ATOM 3784 C CA . LEU A 1 511 ? 6.941 -18.906 -11.531 1 72.69 511 LEU A CA 1
ATOM 3785 C C . LEU A 1 511 ? 6.402 -18.641 -12.93 1 72.69 511 LEU A C 1
ATOM 3787 O O . LEU A 1 511 ? 7.047 -18.969 -13.93 1 72.69 511 LEU A O 1
ATOM 3791 N N . THR A 1 512 ? 5.145 -18.125 -13.016 1 67.62 512 THR A N 1
ATOM 3792 C CA . THR A 1 512 ? 4.527 -17.688 -14.258 1 67.62 512 THR A CA 1
ATOM 3793 C C . THR A 1 512 ? 4.406 -16.156 -14.289 1 67.62 512 THR A C 1
ATOM 3795 O O . THR A 1 512 ? 3.93 -15.555 -13.328 1 67.62 512 THR A O 1
ATOM 3798 N N . LEU A 1 513 ? 4.957 -15.625 -15.375 1 68.19 513 LEU A N 1
ATOM 3799 C CA . LEU A 1 513 ? 4.945 -14.164 -15.438 1 68.19 513 LEU A CA 1
ATOM 3800 C C . LEU A 1 513 ? 4.32 -13.68 -16.734 1 68.19 513 LEU A C 1
ATOM 3802 O O . LEU A 1 513 ? 4.633 -14.195 -17.812 1 68.19 513 LEU A O 1
ATOM 3806 N N . PRO A 1 514 ? 3.334 -12.867 -16.625 1 62.91 514 PRO A N 1
ATOM 3807 C CA . PRO A 1 514 ? 2.945 -12.141 -17.844 1 62.91 514 PRO A CA 1
ATOM 3808 C C . PRO A 1 514 ? 3.947 -11.055 -18.234 1 62.91 514 PRO A C 1
ATOM 3810 O O . PRO A 1 514 ? 4.43 -10.32 -17.359 1 62.91 514 PRO A O 1
ATOM 3813 N N . LEU A 1 515 ? 4.535 -11.156 -19.391 1 66.12 515 LEU A N 1
ATOM 3814 C CA . LEU A 1 515 ? 5.414 -10.07 -19.797 1 66.12 515 LEU A CA 1
ATOM 3815 C C . LEU A 1 515 ? 4.602 -8.844 -20.219 1 66.12 515 LEU A C 1
ATOM 3817 O O . LEU A 1 515 ? 3.803 -8.914 -21.156 1 66.12 515 LEU A O 1
ATOM 3821 N N . GLN A 1 516 ? 4.664 -7.902 -19.406 1 71.94 516 GLN A N 1
ATOM 3822 C CA . GLN A 1 516 ? 4.027 -6.621 -19.688 1 71.94 516 GLN A CA 1
ATOM 3823 C C . GLN A 1 516 ? 4.961 -5.711 -20.484 1 71.94 516 GLN A C 1
ATOM 3825 O O . GLN A 1 516 ? 6.188 -5.824 -20.375 1 71.94 516 GLN A O 1
ATOM 3830 N N . PRO A 1 517 ? 4.332 -4.934 -21.297 1 74.56 517 PRO A N 1
ATOM 3831 C CA . PRO A 1 517 ? 5.176 -3.984 -22.016 1 74.56 517 PRO A CA 1
ATOM 3832 C C . PRO A 1 517 ? 5.934 -3.041 -21.094 1 74.56 517 PRO A C 1
ATOM 3834 O O . PRO A 1 517 ? 5.41 -2.645 -20.047 1 74.56 517 PRO A O 1
ATOM 3837 N N . ARG A 1 518 ? 7.051 -2.738 -21.547 1 83.62 518 ARG A N 1
ATOM 3838 C CA . ARG A 1 518 ? 7.859 -1.786 -20.797 1 83.62 518 ARG A CA 1
ATOM 3839 C C . ARG A 1 518 ? 7.176 -0.427 -20.719 1 83.62 518 ARG A C 1
ATOM 3841 O O . ARG A 1 518 ? 6.523 0.003 -21.672 1 83.62 518 ARG A O 1
ATOM 3848 N N . VAL A 1 519 ? 7.402 0.218 -19.594 1 87.69 519 VAL A N 1
ATOM 3849 C CA . VAL A 1 519 ? 6.867 1.56 -19.391 1 87.69 519 VAL A CA 1
ATOM 3850 C C . VAL A 1 519 ? 7.992 2.586 -19.484 1 87.69 519 VAL A C 1
ATOM 3852 O O . VAL A 1 519 ? 9.031 2.432 -18.828 1 87.69 519 VAL A O 1
ATOM 3855 N N . ARG A 1 520 ? 7.832 3.572 -20.312 1 91.19 520 ARG A N 1
ATOM 3856 C CA . ARG A 1 520 ? 8.797 4.668 -20.344 1 91.19 520 ARG A CA 1
ATOM 3857 C C . ARG A 1 520 ? 8.562 5.629 -19.188 1 91.19 520 ARG A C 1
ATOM 3859 O O . ARG A 1 520 ? 7.445 6.094 -18.969 1 91.19 520 ARG A O 1
ATOM 3866 N N . THR A 1 521 ? 9.633 5.84 -18.438 1 94.5 521 THR A N 1
ATOM 3867 C CA . THR A 1 521 ? 9.484 6.664 -17.25 1 94.5 521 THR A CA 1
ATOM 3868 C C . THR A 1 521 ? 10.305 7.945 -17.359 1 94.5 521 THR A C 1
ATOM 3870 O O . THR A 1 521 ? 11.398 7.934 -17.922 1 94.5 521 THR A O 1
ATOM 3873 N N . PRO A 1 522 ? 9.852 9.125 -16.859 1 93.75 522 PRO A N 1
ATOM 3874 C CA . PRO A 1 522 ? 10.625 10.367 -16.812 1 93.75 522 PRO A CA 1
ATOM 3875 C C . PRO A 1 522 ? 11.898 10.234 -15.984 1 93.75 522 PRO A C 1
ATOM 3877 O O . PRO A 1 522 ? 12.852 11 -16.188 1 93.75 522 PRO A O 1
ATOM 3880 N N . TYR A 1 523 ? 11.914 9.328 -15.094 1 95.62 523 TYR A N 1
ATOM 3881 C CA . TYR A 1 523 ? 13.109 9.117 -14.281 1 95.62 523 TYR A CA 1
ATOM 3882 C C . TYR A 1 523 ? 14.312 8.797 -15.148 1 95.62 523 TYR A C 1
ATOM 3884 O O . TYR A 1 523 ? 15.398 9.352 -14.953 1 95.62 523 TYR A O 1
ATOM 3892 N N . VAL A 1 524 ? 14.156 7.879 -16.062 1 96.81 524 VAL A N 1
ATOM 3893 C CA . VAL A 1 524 ? 15.25 7.43 -16.906 1 96.81 524 VAL A CA 1
ATOM 3894 C C . VAL A 1 524 ? 15.773 8.602 -17.734 1 96.81 524 VAL A C 1
ATOM 3896 O O . VAL A 1 524 ? 16.984 8.742 -17.922 1 96.81 524 VAL A O 1
ATOM 3899 N N . ALA A 1 525 ? 14.945 9.484 -18.141 1 95.75 525 ALA A N 1
ATOM 3900 C CA . ALA A 1 525 ? 15.328 10.594 -19.016 1 95.75 525 ALA A CA 1
ATOM 3901 C C . ALA A 1 525 ? 15.938 11.742 -18.203 1 95.75 525 ALA A C 1
ATOM 3903 O O . ALA A 1 525 ? 17 12.258 -18.547 1 95.75 525 ALA A O 1
ATOM 3904 N N . VAL A 1 526 ? 15.281 12.133 -17.062 1 94.44 526 VAL A N 1
ATOM 3905 C CA . VAL A 1 526 ? 15.727 13.367 -16.422 1 94.44 526 VAL A CA 1
ATOM 3906 C C . VAL A 1 526 ? 15.625 13.234 -14.906 1 94.44 526 VAL A C 1
ATOM 3908 O O . VAL A 1 526 ? 16.312 13.945 -14.164 1 94.44 526 VAL A O 1
ATOM 3911 N N . GLY A 1 527 ? 14.719 12.414 -14.43 1 93.56 527 GLY A N 1
ATOM 3912 C CA . GLY A 1 527 ? 14.445 12.336 -13 1 93.56 527 GLY A CA 1
ATOM 3913 C C . GLY A 1 527 ? 15.664 12 -12.172 1 93.56 527 GLY A C 1
ATOM 3914 O O . GLY A 1 527 ? 15.781 12.43 -11.023 1 93.56 527 GLY A O 1
ATOM 3915 N N . TRP A 1 528 ? 16.562 11.219 -12.703 1 93.12 528 TRP A N 1
ATOM 3916 C CA . TRP A 1 528 ? 17.766 10.789 -11.992 1 93.12 528 TRP A CA 1
ATOM 3917 C C . TRP A 1 528 ? 18.641 11.984 -11.641 1 93.12 528 TRP A C 1
ATOM 3919 O O . TRP A 1 528 ? 19.422 11.938 -10.688 1 93.12 528 TRP A O 1
ATOM 3929 N N . LEU A 1 529 ? 18.531 13.141 -12.305 1 94.62 529 LEU A N 1
ATOM 3930 C CA . LEU A 1 529 ? 19.359 14.32 -12.102 1 94.62 529 LEU A CA 1
ATOM 3931 C C . LEU A 1 529 ? 18.938 15.062 -10.836 1 94.62 529 LEU A C 1
ATOM 3933 O O . LEU A 1 529 ? 19.719 15.828 -10.273 1 94.62 529 LEU A O 1
ATOM 3937 N N . LEU A 1 530 ? 17.703 14.867 -10.422 1 91.56 530 LEU A N 1
ATOM 3938 C CA . LEU A 1 530 ? 17.172 15.633 -9.297 1 91.56 530 LEU A CA 1
ATOM 3939 C C . LEU A 1 530 ? 17.938 15.312 -8.016 1 91.56 530 LEU A C 1
ATOM 3941 O O . LEU A 1 530 ? 18.125 16.188 -7.168 1 91.56 530 LEU A O 1
ATOM 3945 N N . GLU A 1 531 ? 18.344 14.078 -7.848 1 91.38 531 GLU A N 1
ATOM 3946 C CA . GLU A 1 531 ? 19.125 13.727 -6.672 1 91.38 531 GLU A CA 1
ATOM 3947 C C . GLU A 1 531 ? 20.453 14.469 -6.656 1 91.38 531 GLU A C 1
ATOM 3949 O O . GLU A 1 531 ? 20.922 14.906 -5.602 1 91.38 531 GLU A O 1
ATOM 3954 N N . TRP A 1 532 ? 21.016 14.672 -7.77 1 93.94 532 TRP A N 1
ATOM 3955 C CA . TRP A 1 532 ? 22.312 15.352 -7.852 1 93.94 532 TRP A CA 1
ATOM 3956 C C . TRP A 1 532 ? 22.141 16.859 -7.75 1 93.94 532 TRP A C 1
ATOM 3958 O O . TRP A 1 532 ? 22.984 17.562 -7.188 1 93.94 532 TRP A O 1
ATOM 3968 N N . VAL A 1 533 ? 21.094 17.297 -8.305 1 94.75 533 VAL A N 1
ATOM 3969 C CA . VAL A 1 533 ? 20.766 18.703 -8.117 1 94.75 533 VAL A CA 1
ATOM 3970 C C . VAL A 1 533 ? 20.594 19 -6.625 1 94.75 533 VAL A C 1
ATOM 3972 O O . VAL A 1 533 ? 21.078 20.016 -6.129 1 94.75 533 VAL A O 1
ATOM 3975 N N . ASN A 1 534 ? 19.938 18.078 -5.957 1 93.31 534 ASN A N 1
ATOM 3976 C CA . ASN A 1 534 ? 19.766 18.25 -4.52 1 93.31 534 ASN A CA 1
ATOM 3977 C C . ASN A 1 534 ? 21.109 18.234 -3.791 1 93.31 534 ASN A C 1
ATOM 3979 O O . ASN A 1 534 ? 21.312 19 -2.855 1 93.31 534 ASN A O 1
ATOM 3983 N N . VAL A 1 535 ? 22 17.344 -4.152 1 94.62 535 VAL A N 1
ATOM 3984 C CA . VAL A 1 535 ? 23.328 17.297 -3.553 1 94.62 535 VAL A CA 1
ATOM 3985 C C . VAL A 1 535 ? 24.047 18.625 -3.789 1 94.62 535 VAL A C 1
ATOM 3987 O O . VAL A 1 535 ? 24.688 19.156 -2.887 1 94.62 535 VAL A O 1
ATOM 3990 N N . GLY A 1 536 ? 23.922 19.172 -5.008 1 96.31 536 GLY A N 1
ATOM 3991 C CA . GLY A 1 536 ? 24.484 20.484 -5.297 1 96.31 536 GLY A CA 1
ATOM 3992 C C . GLY A 1 536 ? 23.906 21.578 -4.426 1 96.31 536 GLY A C 1
ATOM 3993 O O . GLY A 1 536 ? 24.641 22.438 -3.936 1 96.31 536 GLY A O 1
ATOM 3994 N N . LEU A 1 537 ? 22.594 21.5 -4.199 1 93.81 537 LEU A N 1
ATOM 3995 C CA . LEU A 1 537 ? 21.922 22.484 -3.355 1 93.81 537 LEU A CA 1
ATOM 3996 C C . LEU A 1 537 ? 22.406 22.375 -1.912 1 93.81 537 LEU A C 1
ATOM 3998 O O . LEU A 1 537 ? 22.594 23.391 -1.239 1 93.81 537 LEU A O 1
ATOM 4002 N N . ALA A 1 538 ? 22.547 21.172 -1.441 1 94.44 538 ALA A N 1
ATOM 4003 C CA . ALA A 1 538 ? 23.062 20.953 -0.091 1 94.44 538 ALA A CA 1
ATOM 4004 C C . ALA A 1 538 ? 24.469 21.531 0.062 1 94.44 538 ALA A C 1
ATOM 4006 O O . ALA A 1 538 ? 24.766 22.172 1.063 1 94.44 538 ALA A O 1
ATOM 4007 N N . ALA A 1 539 ? 25.266 21.312 -0.928 1 95.19 539 ALA A N 1
ATOM 4008 C CA . ALA A 1 539 ? 26.625 21.859 -0.912 1 95.19 539 ALA A CA 1
ATOM 4009 C C . ALA A 1 539 ? 26.594 23.391 -0.885 1 95.19 539 ALA A C 1
ATOM 4011 O O . ALA A 1 539 ? 27.391 24.016 -0.175 1 95.19 539 ALA A O 1
ATOM 4012 N N . ALA A 1 540 ? 25.719 23.953 -1.621 1 93.19 540 ALA A N 1
ATOM 4013 C CA . ALA A 1 540 ? 25.578 25.406 -1.654 1 93.19 540 ALA A CA 1
ATOM 4014 C C . ALA A 1 540 ? 25.156 25.938 -0.29 1 93.19 540 ALA A C 1
ATOM 4016 O O . ALA A 1 540 ? 25.656 26.969 0.156 1 93.19 540 ALA A O 1
ATOM 4017 N N . LEU A 1 541 ? 24.219 25.234 0.358 1 91.06 541 LEU A N 1
ATOM 4018 C CA . LEU A 1 541 ? 23.781 25.641 1.686 1 91.06 541 LEU A CA 1
ATOM 4019 C C . LEU A 1 541 ? 24.922 25.578 2.686 1 91.06 541 LEU A C 1
ATOM 4021 O O . LEU A 1 541 ? 25.094 26.484 3.51 1 91.06 541 LEU A O 1
ATOM 4025 N N . LEU A 1 542 ? 25.703 24.531 2.613 1 90.94 542 LEU A N 1
ATOM 4026 C CA . LEU A 1 542 ? 26.859 24.391 3.51 1 90.94 542 LEU A CA 1
ATOM 4027 C C . LEU A 1 542 ? 27.891 25.469 3.234 1 90.94 542 LEU A C 1
ATOM 4029 O O . LEU A 1 542 ? 28.484 26.031 4.164 1 90.94 542 LEU A O 1
ATOM 4033 N N . ALA A 1 543 ? 28.062 25.797 1.977 1 88.5 543 ALA A N 1
ATOM 4034 C CA . ALA A 1 543 ? 28.984 26.859 1.604 1 88.5 543 ALA A CA 1
ATOM 4035 C C . ALA A 1 543 ? 28.516 28.203 2.135 1 88.5 543 ALA A C 1
ATOM 4037 O O . ALA A 1 543 ? 29.328 29.016 2.586 1 88.5 543 ALA A O 1
ATOM 4038 N N . LEU A 1 544 ? 27.25 28.406 2.029 1 82.12 544 LEU A N 1
ATOM 4039 C CA . LEU A 1 544 ? 26.688 29.656 2.549 1 82.12 544 LEU A CA 1
ATOM 4040 C C . LEU A 1 544 ? 26.953 29.781 4.043 1 82.12 544 LEU A C 1
ATOM 4042 O O . LEU A 1 544 ? 27.234 30.891 4.531 1 82.12 544 LEU A O 1
ATOM 4046 N N . LEU A 1 545 ? 26.906 28.734 4.754 1 82.5 545 LEU A N 1
ATOM 4047 C CA . LEU A 1 545 ? 27.109 28.75 6.199 1 82.5 545 LEU A CA 1
ATOM 4048 C C . LEU A 1 545 ? 28.562 29.031 6.535 1 82.5 545 LEU A C 1
ATOM 4050 O O . LEU A 1 545 ? 28.859 29.734 7.508 1 82.5 545 LEU A O 1
ATOM 4054 N N . VAL A 1 546 ? 29.422 28.594 5.68 1 79.94 546 VAL A N 1
ATOM 4055 C CA . VAL A 1 546 ? 30.844 28.719 5.992 1 79.94 546 VAL A CA 1
ATOM 4056 C C . VAL A 1 546 ? 31.391 30.031 5.434 1 79.94 546 VAL A C 1
ATOM 4058 O O . VAL A 1 546 ? 32.188 30.719 6.086 1 79.94 546 VAL A O 1
ATOM 4061 N N . ALA A 1 547 ? 30.953 30.406 4.273 1 76.75 547 ALA A N 1
ATOM 4062 C CA . ALA A 1 547 ? 31.625 31.469 3.529 1 76.75 547 ALA A CA 1
ATOM 4063 C C . ALA A 1 547 ? 30.984 32.812 3.775 1 76.75 547 ALA A C 1
ATOM 4065 O O . ALA A 1 547 ? 31.625 33.875 3.615 1 76.75 547 ALA A O 1
ATOM 4066 N N . VAL A 1 548 ? 29.656 32.938 3.988 1 68.94 548 VAL A N 1
ATOM 4067 C CA . VAL A 1 548 ? 29.031 34.281 3.941 1 68.94 548 VAL A CA 1
ATOM 4068 C C . VAL A 1 548 ? 28.969 34.875 5.344 1 68.94 548 VAL A C 1
ATOM 4070 O O . VAL A 1 548 ? 28.359 34.281 6.25 1 68.94 548 VAL A O 1
ATOM 4073 N N . PRO A 1 549 ? 29.797 35.938 5.547 1 70.19 549 PRO A N 1
ATOM 4074 C CA . PRO A 1 549 ? 29.734 36.625 6.844 1 70.19 549 PRO A CA 1
ATOM 4075 C C . PRO A 1 549 ? 28.328 37.156 7.168 1 70.19 549 PRO A C 1
ATOM 4077 O O . PRO A 1 549 ? 27.609 37.594 6.27 1 70.19 549 PRO A O 1
ATOM 4080 N N . ARG A 1 550 ? 27.766 36.906 8.359 1 65.62 550 ARG A N 1
ATOM 4081 C CA . ARG A 1 550 ? 26.453 37.281 8.875 1 65.62 550 ARG A CA 1
ATOM 4082 C C . ARG A 1 550 ? 26.109 38.719 8.539 1 65.62 550 ARG A C 1
ATOM 4084 O O . ARG A 1 550 ? 24.953 39.031 8.227 1 65.62 550 ARG A O 1
ATOM 4091 N N . ARG A 1 551 ? 27.094 39.594 8.664 1 63.41 551 ARG A N 1
ATOM 4092 C CA . ARG A 1 551 ? 26.891 41.031 8.445 1 63.41 551 ARG A CA 1
ATOM 4093 C C . ARG A 1 551 ? 26.438 41.312 7.02 1 63.41 551 ARG A C 1
ATOM 4095 O O . ARG A 1 551 ? 25.562 42.156 6.789 1 63.41 551 ARG A O 1
ATOM 4102 N N . ARG A 1 552 ? 26.875 40.562 6.129 1 61.25 552 ARG A N 1
ATOM 4103 C CA . ARG A 1 552 ? 26.547 40.781 4.723 1 61.25 552 ARG A CA 1
ATOM 4104 C C . ARG A 1 552 ? 25.125 40.312 4.426 1 61.25 552 ARG A C 1
ATOM 4106 O O . ARG A 1 552 ? 24.406 40.938 3.637 1 61.25 552 ARG A O 1
ATOM 4113 N N . LEU A 1 553 ? 24.75 39.281 5.035 1 62.44 553 LEU A N 1
ATOM 4114 C CA . LEU A 1 553 ? 23.422 38.75 4.793 1 62.44 553 LEU A CA 1
ATOM 4115 C C . LEU A 1 553 ? 22.344 39.688 5.344 1 62.44 553 LEU A C 1
ATOM 4117 O O . LEU A 1 553 ? 21.297 39.844 4.73 1 62.44 553 LEU A O 1
ATOM 4121 N N . ALA A 1 554 ? 22.609 40.281 6.453 1 60.44 554 ALA A N 1
ATOM 4122 C CA . ALA A 1 554 ? 21.688 41.25 7.055 1 60.44 554 ALA A CA 1
ATOM 4123 C C . ALA A 1 554 ? 21.469 42.438 6.141 1 60.44 554 ALA A C 1
ATOM 4125 O O . ALA A 1 554 ? 20.344 42.938 6.02 1 60.44 554 ALA A O 1
ATOM 4126 N N . ASP A 1 555 ? 22.5 42.875 5.531 1 60.16 555 ASP A N 1
ATOM 4127 C CA . ASP A 1 555 ? 22.422 44.031 4.633 1 60.16 555 ASP A CA 1
ATOM 4128 C C . ASP A 1 555 ? 21.547 43.688 3.424 1 60.16 555 ASP A C 1
ATOM 4130 O O . ASP A 1 555 ? 20.875 44.594 2.889 1 60.16 555 ASP A O 1
ATOM 4134 N N . TRP A 1 556 ? 21.516 42.469 3.076 1 56.16 556 TRP A N 1
ATOM 4135 C CA . TRP A 1 556 ? 20.812 42.062 1.858 1 56.16 556 TRP A CA 1
ATOM 4136 C C . TRP A 1 556 ? 19.312 41.938 2.102 1 56.16 556 TRP A C 1
ATOM 4138 O O . TRP A 1 556 ? 18.516 42.125 1.182 1 56.16 556 TRP A O 1
ATOM 4148 N N . VAL A 1 557 ? 18.953 41.5 3.227 1 57.84 557 VAL A N 1
ATOM 4149 C CA . VAL A 1 557 ? 17.547 41.188 3.51 1 57.84 557 VAL A CA 1
ATOM 4150 C C . VAL A 1 557 ? 16.75 42.469 3.623 1 57.84 557 VAL A C 1
ATOM 4152 O O . VAL A 1 557 ? 15.602 42.531 3.168 1 57.84 557 VAL A O 1
ATOM 4155 N N . VAL A 1 558 ? 17.203 43.531 4.473 1 50.62 558 VAL A N 1
ATOM 4156 C CA . VAL A 1 558 ? 16.422 44.719 4.738 1 50.62 558 VAL A CA 1
ATOM 4157 C C . VAL A 1 558 ? 16.594 45.719 3.574 1 50.62 558 VAL A C 1
ATOM 4159 O O . VAL A 1 558 ? 17.703 46.156 3.27 1 50.62 558 VAL A O 1
ATOM 4162 N N . GLN A 1 559 ? 15.969 45.5 2.59 1 48.22 559 GLN A N 1
ATOM 4163 C CA . GLN A 1 559 ? 15.992 46.625 1.675 1 48.22 559 GLN A CA 1
ATOM 4164 C C . GLN A 1 559 ? 15.656 47.938 2.404 1 48.22 559 GLN A C 1
ATOM 4166 O O . GLN A 1 559 ? 14.648 48 3.105 1 48.22 559 GLN A O 1
ATOM 4171 N N . PRO A 1 560 ? 16.672 48.75 2.73 1 40.91 560 PRO A N 1
ATOM 4172 C CA . PRO A 1 560 ? 16.203 50.062 3.203 1 40.91 560 PRO A CA 1
ATOM 4173 C C . PRO A 1 560 ? 14.984 50.562 2.449 1 40.91 560 PRO A C 1
ATOM 4175 O O . PRO A 1 560 ? 14.898 50.438 1.227 1 40.91 560 PRO A O 1
ATOM 4178 N N . ARG A 1 561 ? 13.789 50.406 3.02 1 39.25 561 ARG A N 1
ATOM 4179 C CA . ARG A 1 561 ? 12.805 51.281 2.379 1 39.25 561 ARG A CA 1
ATOM 4180 C C . ARG A 1 561 ? 13.445 52.594 1.951 1 39.25 561 ARG A C 1
ATOM 4182 O O . ARG A 1 561 ? 13.969 53.344 2.785 1 39.25 561 ARG A O 1
ATOM 4189 N N . ARG A 1 562 ? 14.102 52.688 0.994 1 37.84 562 ARG A N 1
ATOM 4190 C CA . ARG A 1 562 ? 14.469 54.031 0.566 1 37.84 562 ARG A CA 1
ATOM 4191 C C . ARG A 1 562 ? 13.43 55.062 1.015 1 37.84 562 ARG A C 1
ATOM 4193 O O . ARG A 1 562 ? 13.773 56.188 1.331 1 37.84 562 ARG A O 1
ATOM 4200 N N . GLY A 1 563 ? 12.109 54.781 0.76 1 34.22 563 GLY A N 1
ATOM 4201 C CA . GLY A 1 563 ? 11.258 55.938 0.932 1 34.22 563 GLY A CA 1
ATOM 4202 C C . GLY A 1 563 ? 10.945 56.25 2.387 1 34.22 563 GLY A C 1
ATOM 4203 O O . GLY A 1 563 ? 10.438 57.312 2.707 1 34.22 563 GLY A O 1
ATOM 4204 N N . ALA A 1 564 ? 10.75 55.25 3.301 1 34.56 564 ALA A N 1
ATOM 4205 C CA . ALA A 1 564 ? 10.195 55.719 4.57 1 34.56 564 ALA A CA 1
ATOM 4206 C C . ALA A 1 564 ? 11.305 56.156 5.52 1 34.56 564 ALA A C 1
ATOM 4208 O O . ALA A 1 564 ? 11.078 56.312 6.715 1 34.56 564 ALA A O 1
ATOM 4209 N N . GLY A 1 565 ? 12.602 56.062 5.258 1 33.62 565 GLY A N 1
ATOM 4210 C CA . GLY A 1 565 ? 13.555 56.719 6.145 1 33.62 565 GLY A CA 1
ATOM 4211 C C . GLY A 1 565 ? 13.195 58.156 6.477 1 33.62 565 GLY A C 1
ATOM 4212 O O . GLY A 1 565 ? 13.766 58.75 7.391 1 33.62 565 GLY A O 1
ATOM 4213 N N . ALA A 1 566 ? 12.656 58.875 5.504 1 34.53 566 ALA A N 1
ATOM 4214 C CA . ALA A 1 566 ? 12.508 60.312 5.789 1 34.53 566 ALA A CA 1
ATOM 4215 C C . ALA A 1 566 ? 11.453 60.562 6.863 1 34.53 566 ALA A C 1
ATOM 4217 O O . ALA A 1 566 ? 11.539 61.531 7.617 1 34.53 566 ALA A O 1
ATOM 4218 N N . ALA A 1 567 ? 10.344 59.688 6.914 1 32.56 567 ALA A N 1
ATOM 4219 C CA . ALA A 1 567 ? 9.289 60.219 7.781 1 32.56 567 ALA A CA 1
ATOM 4220 C C . ALA A 1 567 ? 9.531 59.812 9.234 1 32.56 567 ALA A C 1
ATOM 4222 O O . ALA A 1 567 ? 9.133 60.531 10.156 1 32.56 567 ALA A O 1
ATOM 4223 N N . LEU A 1 568 ? 10.156 58.656 9.508 1 31.47 568 LEU A N 1
ATOM 4224 C CA . LEU A 1 568 ? 10.133 58.344 10.938 1 31.47 568 LEU A CA 1
ATOM 4225 C C . LEU A 1 568 ? 11.258 59.062 11.664 1 31.47 568 LEU A C 1
ATOM 4227 O O . LEU A 1 568 ? 11.227 59.219 12.891 1 31.47 568 LEU A O 1
ATOM 4231 N N . THR A 1 569 ? 12.367 59.312 11.023 1 32.06 569 THR A N 1
ATOM 4232 C CA . THR A 1 569 ? 13.391 60.031 11.781 1 32.06 569 THR A CA 1
ATOM 4233 C C . THR A 1 569 ? 12.984 61.5 11.984 1 32.06 569 THR A C 1
ATOM 4235 O O . THR A 1 569 ? 13.523 62.156 12.859 1 32.06 569 THR A O 1
ATOM 4238 N N . GLY A 1 570 ? 12.164 62 11.008 1 32.53 570 GLY A N 1
ATOM 4239 C CA . GLY A 1 570 ? 11.867 63.406 11.18 1 32.53 570 GLY A CA 1
ATOM 4240 C C . GLY A 1 570 ? 10.93 63.688 12.344 1 32.53 570 GLY A C 1
ATOM 4241 O O . GLY A 1 570 ? 10.891 64.812 12.852 1 32.53 570 GLY A O 1
ATOM 4242 N N . GLY A 1 571 ? 10.008 62.656 12.602 1 31.64 571 GLY A N 1
ATOM 4243 C CA . GLY A 1 571 ? 9.031 63.062 13.609 1 31.64 571 GLY A CA 1
ATOM 4244 C C . GLY A 1 571 ? 9.539 62.906 15.023 1 31.64 571 GLY A C 1
ATOM 4245 O O . GLY A 1 571 ? 9.047 63.562 15.945 1 31.64 571 GLY A O 1
ATOM 4246 N N . TYR A 1 572 ? 10.398 61.875 15.203 1 32.47 572 TYR A N 1
ATOM 4247 C CA . TYR A 1 572 ? 10.789 61.75 16.594 1 32.47 572 TYR A CA 1
ATOM 4248 C C . TYR A 1 572 ? 11.797 62.812 17 1 32.47 572 TYR A C 1
ATOM 4250 O O . TYR A 1 572 ? 11.945 63.125 18.188 1 32.47 572 TYR A O 1
ATOM 4258 N N . GLN A 1 573 ? 12.625 63.219 15.984 1 33.25 573 GLN A N 1
ATOM 4259 C CA . GLN A 1 573 ? 13.539 64.312 16.391 1 33.25 573 GLN A CA 1
ATOM 4260 C C . GLN A 1 573 ? 12.789 65.562 16.688 1 33.25 573 GLN A C 1
ATOM 4262 O O . GLN A 1 573 ? 13.188 66.375 17.562 1 33.25 573 GLN A O 1
ATOM 4267 N N . GLN A 1 574 ? 11.719 65.75 15.883 1 34.38 574 GLN A N 1
ATOM 4268 C CA . GLN A 1 574 ? 11.055 67.062 16.172 1 34.38 574 GLN A CA 1
ATOM 4269 C C . GLN A 1 574 ? 10.32 67 17.5 1 34.38 574 GLN A C 1
ATOM 4271 O O . GLN A 1 574 ? 10.203 68 18.188 1 34.38 574 GLN A O 1
ATOM 4276 N N . GLN A 1 575 ? 9.859 65.812 17.844 1 33.75 575 GLN A N 1
ATOM 4277 C CA . GLN A 1 575 ? 9.133 65.875 19.109 1 33.75 575 GLN A CA 1
ATOM 4278 C C . GLN A 1 575 ? 10.102 65.938 20.281 1 33.75 575 GLN A C 1
ATOM 4280 O O . GLN A 1 575 ? 9.766 66.5 21.328 1 33.75 575 GLN A O 1
ATOM 4285 N N . GLN A 1 576 ? 11.281 65.312 20.109 1 33.78 576 GLN A N 1
ATOM 4286 C CA . GLN A 1 576 ? 12.18 65.5 21.234 1 33.78 576 GLN A CA 1
ATOM 4287 C C . GLN A 1 576 ? 12.703 66.875 21.328 1 33.78 576 GLN A C 1
ATOM 4289 O O . GLN A 1 576 ? 13.125 67.375 22.391 1 33.78 576 GLN A O 1
ATOM 4294 N N . GLN A 1 577 ? 12.875 67.5 20.094 1 34.12 577 GLN A N 1
ATOM 4295 C CA . GLN A 1 577 ? 13.375 68.875 20.203 1 34.12 577 GLN A CA 1
ATOM 4296 C C . GLN A 1 577 ? 12.336 69.812 20.859 1 34.12 577 GLN A C 1
ATOM 4298 O O . GLN A 1 577 ? 12.688 70.812 21.438 1 34.12 577 GLN A O 1
ATOM 4303 N N . GLN A 1 578 ? 11.062 69.5 20.531 1 34.28 578 GLN A N 1
ATOM 4304 C CA . GLN A 1 578 ? 10.125 70.438 21.094 1 34.28 578 GLN A CA 1
ATOM 4305 C C . GLN A 1 578 ? 10.055 70.312 22.609 1 34.28 578 GLN A C 1
ATOM 4307 O O . GLN A 1 578 ? 9.617 71.25 23.281 1 34.28 578 GLN A O 1
ATOM 4312 N N . GLN A 1 579 ? 10.242 69.062 23.109 1 32.59 579 GLN A N 1
ATOM 4313 C CA . GLN A 1 579 ? 9.984 69.062 24.547 1 32.59 579 GLN A CA 1
ATOM 4314 C C . GLN A 1 579 ? 11.156 69.625 25.328 1 32.59 579 GLN A C 1
ATOM 4316 O O . GLN A 1 579 ? 11.102 69.75 26.562 1 32.59 579 GLN A O 1
ATOM 4321 N N . GLN A 1 580 ? 12.359 69.625 24.703 1 31.59 580 GLN A N 1
ATOM 4322 C CA . GLN A 1 580 ? 13.461 70.062 25.547 1 31.59 580 GLN A CA 1
ATOM 4323 C C . GLN A 1 580 ? 13.414 71.562 25.734 1 31.59 580 GLN A C 1
ATOM 4325 O O . GLN A 1 580 ? 14.352 72.188 26.281 1 31.59 580 GLN A O 1
ATOM 4330 N N . GLU A 1 581 ? 12.539 72.25 25.047 1 31.59 581 GLU A N 1
ATOM 4331 C CA . GLU A 1 581 ? 12.641 73.688 25.297 1 31.59 581 GLU A CA 1
ATOM 4332 C C . GLU A 1 581 ? 12.25 74 26.734 1 31.59 581 GLU A C 1
ATOM 4334 O O . GLU A 1 581 ? 11.086 74.312 27.016 1 31.59 581 GLU A O 1
ATOM 4339 N N . PRO A 1 582 ? 12.555 73 27.75 1 28.47 582 PRO A N 1
ATOM 4340 C CA . PRO A 1 582 ? 12.031 73.5 29.016 1 28.47 582 PRO A CA 1
ATOM 4341 C C . PRO A 1 582 ? 12.477 74.938 29.328 1 28.47 582 PRO A C 1
ATOM 4343 O O . PRO A 1 582 ? 13.375 75.438 28.656 1 28.47 582 PRO A O 1
ATOM 4346 N N . LEU A 1 583 ? 12.414 75.188 30.672 1 30.38 583 LEU A N 1
ATOM 4347 C CA . LEU A 1 583 ? 12.141 76.125 31.766 1 30.38 583 LEU A CA 1
ATOM 4348 C C . LEU A 1 583 ? 13.383 77 32.062 1 30.38 583 LEU A C 1
ATOM 4350 O O . LEU A 1 583 ? 13.469 77.562 33.156 1 30.38 583 LEU A O 1
ATOM 4354 N N . LEU A 1 584 ? 14.383 77.125 31.203 1 28.16 584 LEU A N 1
ATOM 4355 C CA . LEU A 1 584 ? 15.516 77.875 31.734 1 28.16 584 LEU A CA 1
ATOM 4356 C C . LEU A 1 584 ? 15.117 79.312 32.031 1 28.16 584 LEU A C 1
ATOM 4358 O O . LEU A 1 584 ? 15.953 80.125 32.469 1 28.16 584 LEU A O 1
ATOM 4362 N N . GLY A 1 585 ? 14.023 79.812 31.406 1 25.11 585 GLY A N 1
ATOM 4363 C CA . GLY A 1 585 ? 13.992 81.25 31.547 1 25.11 585 GLY A CA 1
ATOM 4364 C C . GLY A 1 585 ? 13.945 81.75 32.969 1 25.11 585 GLY A C 1
ATOM 4365 O O . GLY A 1 585 ? 14.195 82.938 33.281 1 25.11 585 GLY A O 1
ATOM 4366 N N . GLN A 1 586 ? 13.023 81.188 33.844 1 23.19 586 GLN A N 1
ATOM 4367 C CA . GLN A 1 586 ? 12.695 82.062 34.969 1 23.19 586 GLN A CA 1
ATOM 4368 C C . GLN A 1 586 ? 13.805 82.125 36 1 23.19 586 GLN A C 1
ATOM 4370 O O . GLN A 1 586 ? 13.688 82.75 37.031 1 23.19 586 GLN A O 1
ATOM 4375 N N . VAL A 1 587 ? 14.961 81.5 35.781 1 22.06 587 VAL A N 1
ATOM 4376 C CA . VAL A 1 587 ? 15.883 82.125 36.719 1 22.06 587 VAL A CA 1
ATOM 4377 C C . VAL A 1 587 ? 16.484 83.375 36.125 1 22.06 587 VAL A C 1
ATOM 4379 O O . VAL A 1 587 ? 16.828 83.438 34.938 1 22.06 587 VAL A O 1
ATOM 4382 N N . MET B 1 1 ? -24.391 58.844 4.98 1 24.8 1 MET B N 1
ATOM 4383 C CA . MET B 1 1 ? -23.625 57.75 5.555 1 24.8 1 MET B CA 1
ATOM 4384 C C . MET B 1 1 ? -23.703 56.5 4.66 1 24.8 1 MET B C 1
ATOM 4386 O O . MET B 1 1 ? -24.797 55.969 4.418 1 24.8 1 MET B O 1
ATOM 4390 N N . ARG B 1 2 ? -22.812 56.406 3.695 1 33.94 2 ARG B N 1
ATOM 4391 C CA . ARG B 1 2 ? -22.859 55.375 2.68 1 33.94 2 ARG B CA 1
ATOM 4392 C C . ARG B 1 2 ? -22.734 53.969 3.314 1 33.94 2 ARG B C 1
ATOM 4394 O O . ARG B 1 2 ? -22 53.812 4.285 1 33.94 2 ARG B O 1
ATOM 4401 N N . PRO B 1 3 ? -23.781 53.156 3.125 1 34.03 3 PRO B N 1
ATOM 4402 C CA . PRO B 1 3 ? -23.734 51.844 3.791 1 34.03 3 PRO B CA 1
ATOM 4403 C C . PRO B 1 3 ? -22.406 51.156 3.6 1 34.03 3 PRO B C 1
ATOM 4405 O O . PRO B 1 3 ? -21.703 51.375 2.604 1 34.03 3 PRO B O 1
ATOM 4408 N N . PRO B 1 4 ? -21.75 50.781 4.762 1 33.81 4 PRO B N 1
ATOM 4409 C CA . PRO B 1 4 ? -20.438 50.125 4.68 1 33.81 4 PRO B CA 1
ATOM 4410 C C . PRO B 1 4 ? -20.359 49.062 3.59 1 33.81 4 PRO B C 1
ATOM 4412 O O . PRO B 1 4 ? -21.375 48.438 3.254 1 33.81 4 PRO B O 1
ATOM 4415 N N . ALA B 1 5 ? -19.406 49.188 2.68 1 33.19 5 ALA B N 1
ATOM 4416 C CA . ALA B 1 5 ? -19.109 48.281 1.59 1 33.19 5 ALA B CA 1
ATOM 4417 C C . ALA B 1 5 ? -19.188 46.812 2.07 1 33.19 5 ALA B C 1
ATOM 4419 O O . ALA B 1 5 ? -18.562 46.469 3.078 1 33.19 5 ALA B O 1
ATOM 4420 N N . ILE B 1 6 ? -20.234 46.188 1.779 1 31.25 6 ILE B N 1
ATOM 4421 C CA . ILE B 1 6 ? -20.391 44.75 1.976 1 31.25 6 ILE B CA 1
ATOM 4422 C C . ILE B 1 6 ? -19.109 44.031 1.562 1 31.25 6 ILE B C 1
ATOM 4424 O O . ILE B 1 6 ? -18.656 44.156 0.42 1 31.25 6 ILE B O 1
ATOM 4428 N N . VAL B 1 7 ? -18.141 43.938 2.447 1 31.8 7 VAL B N 1
ATOM 4429 C CA . VAL B 1 7 ? -16.953 43.125 2.221 1 31.8 7 VAL B CA 1
ATOM 4430 C C . VAL B 1 7 ? -17.328 41.906 1.365 1 31.8 7 VAL B C 1
ATOM 4432 O O . VAL B 1 7 ? -18.188 41.125 1.746 1 31.8 7 VAL B O 1
ATOM 4435 N N . THR B 1 8 ? -17.297 42.125 0.111 1 33.59 8 THR B N 1
ATOM 4436 C CA . THR B 1 8 ? -17.453 41 -0.822 1 33.59 8 THR B CA 1
ATOM 4437 C C . THR B 1 8 ? -16.594 39.812 -0.389 1 33.59 8 THR B C 1
ATOM 4439 O O . THR B 1 8 ? -15.391 39.938 -0.186 1 33.59 8 THR B O 1
ATOM 4442 N N . GLY B 1 9 ? -17.031 38.906 0.408 1 33.44 9 GLY B N 1
ATOM 4443 C CA . GLY B 1 9 ? -16.469 37.625 0.771 1 33.44 9 GLY B CA 1
ATOM 4444 C C . GLY B 1 9 ? -15.656 37 -0.343 1 33.44 9 GLY B C 1
ATOM 4445 O O . GLY B 1 9 ? -15.711 37.438 -1.489 1 33.44 9 GLY B O 1
ATOM 4446 N N . PRO B 1 10 ? -14.477 36.469 0.002 1 37.91 10 PRO B N 1
ATOM 4447 C CA . PRO B 1 10 ? -13.695 35.844 -1.07 1 37.91 10 PRO B CA 1
ATOM 4448 C C . PRO B 1 10 ? -14.578 35.312 -2.205 1 37.91 10 PRO B C 1
ATOM 4450 O O . PRO B 1 10 ? -15.734 34.938 -1.979 1 37.91 10 PRO B O 1
ATOM 4453 N N . ARG B 1 11 ? -14.383 35.75 -3.367 1 43.12 11 ARG B N 1
ATOM 4454 C CA . ARG B 1 11 ? -15.062 35.281 -4.578 1 43.12 11 ARG B CA 1
ATOM 4455 C C . ARG B 1 11 ? -15.391 33.812 -4.504 1 43.12 11 ARG B C 1
ATOM 4457 O O . ARG B 1 11 ? -14.57 33 -4.043 1 43.12 11 ARG B O 1
ATOM 4464 N N . PRO B 1 12 ? -16.625 33.188 -4.445 1 45.19 12 PRO B N 1
ATOM 4465 C CA . PRO B 1 12 ? -17.172 31.859 -4.281 1 45.19 12 PRO B CA 1
ATOM 4466 C C . PRO B 1 12 ? -16.391 30.797 -5.055 1 45.19 12 PRO B C 1
ATOM 4468 O O . PRO B 1 12 ? -16.188 30.938 -6.262 1 45.19 12 PRO B O 1
ATOM 4471 N N . VAL B 1 13 ? -15.281 30.359 -4.688 1 53.22 13 VAL B N 1
ATOM 4472 C CA . VAL B 1 13 ? -15.031 29.062 -5.312 1 53.22 13 VAL B CA 1
ATOM 4473 C C . VAL B 1 13 ? -16.344 28.484 -5.828 1 53.22 13 VAL B C 1
ATOM 4475 O O . VAL B 1 13 ? -17.281 28.25 -5.051 1 53.22 13 VAL B O 1
ATOM 4478 N N . SER B 1 14 ? -16.641 28.609 -7.145 1 76.56 14 SER B N 1
ATOM 4479 C CA . SER B 1 14 ? -17.953 28.406 -7.758 1 76.56 14 SER B CA 1
ATOM 4480 C C . SER B 1 14 ? -18.5 27.016 -7.43 1 76.56 14 SER B C 1
ATOM 4482 O O . SER B 1 14 ? -17.734 26.062 -7.234 1 76.56 14 SER B O 1
ATOM 4484 N N . VAL B 1 15 ? -19.609 27 -6.781 1 86.62 15 VAL B N 1
ATOM 4485 C CA . VAL B 1 15 ? -20.391 25.797 -6.512 1 86.62 15 VAL B CA 1
ATOM 4486 C C . VAL B 1 15 ? -20.281 24.828 -7.688 1 86.62 15 VAL B C 1
ATOM 4488 O O . VAL B 1 15 ? -20.203 23.609 -7.496 1 86.62 15 VAL B O 1
ATOM 4491 N N . LEU B 1 16 ? -20.031 25.469 -8.82 1 89.19 16 LEU B N 1
ATOM 4492 C CA . LEU B 1 16 ? -19.875 24.625 -10 1 89.19 16 LEU B CA 1
ATOM 4493 C C . LEU B 1 16 ? -18.547 23.875 -9.953 1 89.19 16 LEU B C 1
ATOM 4495 O O . LEU B 1 16 ? -18.484 22.703 -10.312 1 89.19 16 LEU B O 1
ATOM 4499 N N . GLY B 1 17 ? -17.531 24.609 -9.555 1 91.25 17 GLY B N 1
ATOM 4500 C CA . GLY B 1 17 ? -16.25 23.938 -9.398 1 91.25 17 GLY B CA 1
ATOM 4501 C C . GLY B 1 17 ? -16.266 22.844 -8.352 1 91.25 17 GLY B C 1
ATOM 4502 O O . GLY B 1 17 ? -15.695 21.781 -8.562 1 91.25 17 GLY B O 1
ATOM 4503 N N . LEU B 1 18 ? -16.938 23.094 -7.328 1 90.56 18 LEU B N 1
ATOM 4504 C CA . LEU B 1 18 ? -17.031 22.109 -6.262 1 90.56 18 LEU B CA 1
ATOM 4505 C C . LEU B 1 18 ? -17.828 20.891 -6.727 1 90.56 18 LEU B C 1
ATOM 4507 O O . LEU B 1 18 ? -17.484 19.75 -6.379 1 90.56 18 LEU B O 1
ATOM 4511 N N . LEU B 1 19 ? -18.875 21.172 -7.48 1 93.62 19 LEU B N 1
ATOM 4512 C CA . LEU B 1 19 ? -19.672 20.062 -8.008 1 93.62 19 LEU B CA 1
ATOM 4513 C C . LEU B 1 19 ? -18.844 19.203 -8.953 1 93.62 19 LEU B C 1
ATOM 4515 O O . LEU B 1 19 ? -18.922 17.969 -8.914 1 93.62 19 LEU B O 1
ATOM 4519 N N . LEU B 1 20 ? -18.016 19.797 -9.703 1 93.75 20 LEU B N 1
ATOM 4520 C CA . LEU B 1 20 ? -17.141 19.062 -10.602 1 93.75 20 LEU B CA 1
ATOM 4521 C C . LEU B 1 20 ? -16.125 18.234 -9.812 1 93.75 20 LEU B C 1
ATOM 4523 O O . LEU B 1 20 ? -15.875 17.078 -10.141 1 93.75 20 LEU B O 1
ATOM 4527 N N . VAL B 1 21 ? -15.531 18.828 -8.805 1 91.94 21 VAL B N 1
ATOM 4528 C CA . VAL B 1 21 ? -14.539 18.125 -7.992 1 91.94 21 VAL B CA 1
ATOM 4529 C C . VAL B 1 21 ? -15.211 16.969 -7.266 1 91.94 21 VAL B C 1
ATOM 4531 O O . VAL B 1 21 ? -14.602 15.906 -7.082 1 91.94 21 VAL B O 1
ATOM 4534 N N . THR B 1 22 ? -16.453 17.188 -6.844 1 93.69 22 THR B N 1
ATOM 4535 C CA . THR B 1 22 ? -17.203 16.109 -6.227 1 93.69 22 THR B CA 1
ATOM 4536 C C . THR B 1 22 ? -17.375 14.945 -7.195 1 93.69 22 THR B C 1
ATOM 4538 O O . THR B 1 22 ? -17.172 13.789 -6.832 1 93.69 22 THR B O 1
ATOM 4541 N N . THR B 1 23 ? -17.734 15.281 -8.414 1 95.38 23 THR B N 1
ATOM 4542 C CA . THR B 1 23 ? -17.891 14.242 -9.422 1 95.38 23 THR B CA 1
ATOM 4543 C C . THR B 1 23 ? -16.578 13.508 -9.664 1 95.38 23 THR B C 1
ATOM 4545 O O . THR B 1 23 ? -16.547 12.273 -9.695 1 95.38 23 THR B O 1
ATOM 4548 N N . LEU B 1 24 ? -15.516 14.227 -9.719 1 92.12 24 LEU B N 1
ATOM 4549 C CA . LEU B 1 24 ? -14.219 13.641 -10.023 1 92.12 24 LEU B CA 1
ATOM 4550 C C . LEU B 1 24 ? -13.719 12.789 -8.867 1 92.12 24 LEU B C 1
ATOM 4552 O O . LEU B 1 24 ? -13.188 11.695 -9.07 1 92.12 24 LEU B O 1
ATOM 4556 N N . THR B 1 25 ? -13.812 13.289 -7.672 1 90.69 25 THR B N 1
ATOM 4557 C CA . THR B 1 25 ? -13.344 12.531 -6.52 1 90.69 25 THR B CA 1
ATOM 4558 C C . THR B 1 25 ? -14.188 11.273 -6.316 1 90.69 25 THR B C 1
ATOM 4560 O O . THR B 1 25 ? -13.68 10.25 -5.867 1 90.69 25 THR B O 1
ATOM 4563 N N . THR B 1 26 ? -15.469 11.383 -6.613 1 92.06 26 THR B N 1
ATOM 4564 C CA . THR B 1 26 ? -16.312 10.195 -6.531 1 92.06 26 THR B CA 1
ATOM 4565 C C . THR B 1 26 ? -15.984 9.211 -7.645 1 92.06 26 THR B C 1
ATOM 4567 O O . THR B 1 26 ? -15.922 8 -7.414 1 92.06 26 THR B O 1
ATOM 4570 N N . ALA B 1 27 ? -15.688 9.711 -8.789 1 92.44 27 ALA B N 1
ATOM 4571 C CA . ALA B 1 27 ? -15.43 8.883 -9.969 1 92.44 27 ALA B CA 1
ATOM 4572 C C . ALA B 1 27 ? -14.117 8.117 -9.82 1 92.44 27 ALA B C 1
ATOM 4574 O O . ALA B 1 27 ? -14.008 6.969 -10.266 1 92.44 27 ALA B O 1
ATOM 4575 N N . PHE B 1 28 ? -13.156 8.734 -9.109 1 90.88 28 PHE B N 1
ATOM 4576 C CA . PHE B 1 28 ? -11.828 8.133 -9.156 1 90.88 28 PHE B CA 1
ATOM 4577 C C . PHE B 1 28 ? -11.367 7.738 -7.754 1 90.88 28 PHE B C 1
ATOM 4579 O O . PHE B 1 28 ? -10.422 6.961 -7.605 1 90.88 28 PHE B O 1
ATOM 4586 N N . GLY B 1 29 ? -11.969 8.273 -6.773 1 88.25 29 GLY B N 1
ATOM 4587 C CA . GLY B 1 29 ? -11.57 7.965 -5.41 1 88.25 29 GLY B CA 1
ATOM 4588 C C . GLY B 1 29 ? -11.953 6.566 -4.977 1 88.25 29 GLY B C 1
ATOM 4589 O O . GLY B 1 29 ? -11.109 5.789 -4.531 1 88.25 29 GLY B O 1
ATOM 4590 N N . ASN B 1 30 ? -13.18 6.293 -5.016 1 87.06 30 ASN B N 1
ATOM 4591 C CA . ASN B 1 30 ? -13.727 4.98 -4.688 1 87.06 30 ASN B CA 1
ATOM 4592 C C . ASN B 1 30 ? -14.359 4.316 -5.91 1 87.06 30 ASN B C 1
ATOM 4594 O O . ASN B 1 30 ? -15.578 4.375 -6.086 1 87.06 30 ASN B O 1
ATOM 4598 N N . SER B 1 31 ? -13.523 3.76 -6.766 1 88.62 31 SER B N 1
ATOM 4599 C CA . SER B 1 31 ? -13.93 3.168 -8.039 1 88.62 31 SER B CA 1
ATOM 4600 C C . SER B 1 31 ? -13.383 1.753 -8.188 1 88.62 31 SER B C 1
ATOM 4602 O O . SER B 1 31 ? -12.758 1.222 -7.266 1 88.62 31 SER B O 1
ATOM 4604 N N . LEU B 1 32 ? -13.703 1.155 -9.297 1 87.38 32 LEU B N 1
ATOM 4605 C CA . LEU B 1 32 ? -13.125 -0.149 -9.609 1 87.38 32 LEU B CA 1
ATOM 4606 C C . LEU B 1 32 ? -11.609 -0.062 -9.703 1 87.38 32 LEU B C 1
ATOM 4608 O O . LEU B 1 32 ? -10.906 -1.01 -9.344 1 87.38 32 LEU B O 1
ATOM 4612 N N . GLN B 1 33 ? -11.086 0.998 -10.125 1 85.12 33 GLN B N 1
ATOM 4613 C CA . GLN B 1 33 ? -9.664 1.341 -10.148 1 85.12 33 GLN B CA 1
ATOM 4614 C C . GLN B 1 33 ? -9.398 2.633 -9.383 1 85.12 33 GLN B C 1
ATOM 4616 O O . GLN B 1 33 ? -9.18 3.686 -9.984 1 85.12 33 GLN B O 1
ATOM 4621 N N . SER B 1 34 ? -9.312 2.461 -8.133 1 89.69 34 SER B N 1
ATOM 4622 C CA . SER B 1 34 ? -9.383 3.605 -7.234 1 89.69 34 SER B CA 1
ATOM 4623 C C . SER B 1 34 ? -8.016 4.266 -7.066 1 89.69 34 SER B C 1
ATOM 4625 O O . SER B 1 34 ? -6.996 3.578 -6.988 1 89.69 34 SER B O 1
ATOM 4627 N N . ILE B 1 35 ? -8.055 5.551 -7.098 1 89.44 35 ILE B N 1
ATOM 4628 C CA . ILE B 1 35 ? -6.957 6.348 -6.559 1 89.44 35 ILE B CA 1
ATOM 4629 C C . ILE B 1 35 ? -7.199 6.625 -5.078 1 89.44 35 ILE B C 1
ATOM 4631 O O . ILE B 1 35 ? -7.879 7.59 -4.727 1 89.44 35 ILE B O 1
ATOM 4635 N N . SER B 1 36 ? -6.602 5.801 -4.23 1 87.25 36 SER B N 1
ATOM 4636 C CA . SER B 1 36 ? -6.988 5.656 -2.832 1 87.25 36 SER B CA 1
ATOM 4637 C C . SER B 1 36 ? -6.824 6.973 -2.076 1 87.25 36 SER B C 1
ATOM 4639 O O . SER B 1 36 ? -7.586 7.258 -1.15 1 87.25 36 SER B O 1
ATOM 4641 N N . VAL B 1 37 ? -5.922 7.816 -2.416 1 83.44 37 VAL B N 1
ATOM 4642 C CA . VAL B 1 37 ? -5.656 9.047 -1.683 1 83.44 37 VAL B CA 1
ATOM 4643 C C . VAL B 1 37 ? -6.852 9.992 -1.811 1 83.44 37 VAL B C 1
ATOM 4645 O O . VAL B 1 37 ? -7.098 10.82 -0.928 1 83.44 37 VAL B O 1
ATOM 4648 N N . LEU B 1 38 ? -7.598 9.844 -2.889 1 87.12 38 LEU B N 1
ATOM 4649 C CA . LEU B 1 38 ? -8.75 10.703 -3.119 1 87.12 38 LEU B CA 1
ATOM 4650 C C . LEU B 1 38 ? -9.898 10.336 -2.182 1 87.12 38 LEU B C 1
ATOM 4652 O O . LEU B 1 38 ? -10.828 11.125 -1.989 1 87.12 38 LEU B O 1
ATOM 4656 N N . VAL B 1 39 ? -9.828 9.125 -1.602 1 87.44 39 VAL B N 1
ATOM 4657 C CA . VAL B 1 39 ? -10.875 8.688 -0.682 1 87.44 39 VAL B CA 1
ATOM 4658 C C . VAL B 1 39 ? -10.898 9.602 0.542 1 87.44 39 VAL B C 1
ATOM 4660 O O . VAL B 1 39 ? -11.969 9.891 1.086 1 87.44 39 VAL B O 1
ATOM 4663 N N . TRP B 1 40 ? -9.758 10.102 0.896 1 81.94 40 TRP B N 1
ATOM 4664 C CA . TRP B 1 40 ? -9.656 10.945 2.086 1 81.94 40 TRP B CA 1
ATOM 4665 C C . TRP B 1 40 ? -10.172 12.352 1.803 1 81.94 40 TRP B C 1
ATOM 4667 O O . TRP B 1 40 ? -10.617 13.055 2.715 1 81.94 40 TRP B O 1
ATOM 4677 N N . LEU B 1 41 ? -10.188 12.758 0.564 1 80.5 41 LEU B N 1
ATOM 4678 C CA . LEU B 1 41 ? -10.594 14.102 0.183 1 80.5 41 LEU B CA 1
ATOM 4679 C C . LEU B 1 41 ? -12.094 14.172 -0.095 1 80.5 41 LEU B C 1
ATOM 4681 O O . LEU B 1 41 ? -12.711 15.227 0.055 1 80.5 41 LEU B O 1
ATOM 4685 N N . GLN B 1 42 ? -12.625 13.047 -0.41 1 85.44 42 GLN B N 1
ATOM 4686 C CA . GLN B 1 42 ? -13.984 13.023 -0.936 1 85.44 42 GLN B CA 1
ATOM 4687 C C . GLN B 1 42 ? -14.984 13.547 0.094 1 85.44 42 GLN B C 1
ATOM 4689 O O . GLN B 1 42 ? -15.812 14.406 -0.216 1 85.44 42 GLN B O 1
ATOM 4694 N N . PRO B 1 43 ? -14.898 13.078 1.317 1 83.38 43 PRO B N 1
ATOM 4695 C CA . PRO B 1 43 ? -15.875 13.594 2.283 1 83.38 43 PRO B CA 1
ATOM 4696 C C . PRO B 1 43 ? -15.727 15.102 2.516 1 83.38 43 PRO B C 1
ATOM 4698 O O . PRO B 1 43 ? -16.734 15.789 2.736 1 83.38 43 PRO B O 1
ATOM 4701 N N . PHE B 1 44 ? -14.531 15.594 2.402 1 80.06 44 PHE B N 1
ATOM 4702 C CA . PHE B 1 44 ? -14.281 17.031 2.566 1 80.06 44 PHE B CA 1
ATOM 4703 C C . PHE B 1 44 ? -14.914 17.812 1.43 1 80.06 44 PHE B C 1
ATOM 4705 O O . PHE B 1 44 ? -15.594 18.812 1.668 1 80.06 44 PHE B O 1
ATOM 4712 N N . VAL B 1 45 ? -14.719 17.344 0.299 1 83.81 45 VAL B N 1
ATOM 4713 C CA . VAL B 1 45 ? -15.25 18.016 -0.884 1 83.81 45 VAL B CA 1
ATOM 4714 C C . VAL B 1 45 ? -16.781 17.938 -0.878 1 83.81 45 VAL B C 1
ATOM 4716 O O . VAL B 1 45 ? -17.453 18.922 -1.204 1 83.81 45 VAL B O 1
ATOM 4719 N N . LEU B 1 46 ? -17.266 16.828 -0.468 1 88.94 46 LEU B N 1
ATOM 4720 C CA . LEU B 1 46 ? -18.703 16.625 -0.462 1 88.94 46 LEU B CA 1
ATOM 4721 C C . LEU B 1 46 ? -19.391 17.562 0.531 1 88.94 46 LEU B C 1
ATOM 4723 O O . LEU B 1 46 ? -20.422 18.156 0.223 1 88.94 46 LEU B O 1
ATOM 4727 N N . LEU B 1 47 ? -18.828 17.719 1.699 1 85.38 47 LEU B N 1
ATOM 4728 C CA . LEU B 1 47 ? -19.391 18.609 2.707 1 85.38 47 LEU B CA 1
ATOM 4729 C C . LEU B 1 47 ? -19.359 20.062 2.23 1 85.38 47 LEU B C 1
ATOM 4731 O O . LEU B 1 47 ? -20.344 20.781 2.387 1 85.38 47 LEU B O 1
ATOM 4735 N N . LEU B 1 48 ? -18.25 20.438 1.577 1 82.12 48 LEU B N 1
ATOM 4736 C CA . LEU B 1 48 ? -18.156 21.781 1.045 1 82.12 48 LEU B CA 1
ATOM 4737 C C . LEU B 1 48 ? -19.156 22.016 -0.078 1 82.12 48 LEU B C 1
ATOM 4739 O O . LEU B 1 48 ? -19.766 23.078 -0.165 1 82.12 48 LEU B O 1
ATOM 4743 N N . THR B 1 49 ? -19.266 21.031 -0.874 1 88.25 49 THR B N 1
ATOM 4744 C CA . THR B 1 49 ? -20.203 21.125 -1.988 1 88.25 49 THR B CA 1
ATOM 4745 C C . THR B 1 49 ? -21.641 21.25 -1.482 1 88.25 49 THR B C 1
ATOM 4747 O O . THR B 1 49 ? -22.422 22.047 -1.996 1 88.25 49 THR B O 1
ATOM 4750 N N . TYR B 1 50 ? -21.984 20.453 -0.505 1 89.88 50 TYR B N 1
ATOM 4751 C CA . TYR B 1 50 ? -23.328 20.469 0.04 1 89.88 50 TYR B CA 1
ATOM 4752 C C . TYR B 1 50 ? -23.656 21.828 0.651 1 89.88 50 TYR B C 1
ATOM 4754 O O . TYR B 1 50 ? -24.672 22.453 0.317 1 89.88 50 TYR B O 1
ATOM 4762 N N . GLU B 1 51 ? -22.797 22.344 1.492 1 83.5 51 GLU B N 1
ATOM 4763 C CA . GLU B 1 51 ? -23.016 23.625 2.143 1 83.5 51 GLU B CA 1
ATOM 4764 C C . GLU B 1 51 ? -23.047 24.766 1.122 1 83.5 51 GLU B C 1
ATOM 4766 O O . GLU B 1 51 ? -23.859 25.688 1.225 1 83.5 51 GLU B O 1
ATOM 4771 N N . GLY B 1 52 ? -22.109 24.641 0.207 1 83.94 52 GLY B N 1
ATOM 4772 C CA . GLY B 1 52 ? -22.094 25.656 -0.842 1 83.94 52 GLY B CA 1
ATOM 4773 C C . GLY B 1 52 ? -23.344 25.641 -1.699 1 83.94 52 GLY B C 1
ATOM 4774 O O . GLY B 1 52 ? -23.844 26.703 -2.074 1 83.94 52 GLY B O 1
ATOM 4775 N N . SER B 1 53 ? -23.875 24.531 -1.995 1 88.69 53 SER B N 1
ATOM 4776 C CA . SER B 1 53 ? -25.047 24.406 -2.844 1 88.69 53 SER B CA 1
ATOM 4777 C C . SER B 1 53 ? -26.297 24.906 -2.129 1 88.69 53 SER B C 1
ATOM 4779 O O . SER B 1 53 ? -27.141 25.594 -2.729 1 88.69 53 SER B O 1
ATOM 4781 N N . ILE B 1 54 ? -26.422 24.578 -0.878 1 87.56 54 ILE B N 1
ATOM 4782 C CA . ILE B 1 54 ? -27.594 25 -0.115 1 87.56 54 ILE B CA 1
ATOM 4783 C C . ILE B 1 54 ? -27.609 26.516 0.008 1 87.56 54 ILE B C 1
ATOM 4785 O O . ILE B 1 54 ? -28.672 27.141 -0.007 1 87.56 54 ILE B O 1
ATOM 4789 N N . ARG B 1 55 ? -26.484 27.125 0.032 1 83 55 ARG B N 1
ATOM 4790 C CA . ARG B 1 55 ? -26.391 28.562 0.163 1 83 55 ARG B CA 1
ATOM 4791 C C . ARG B 1 55 ? -26.609 29.25 -1.181 1 83 55 ARG B C 1
ATOM 4793 O O . ARG B 1 55 ? -27.125 30.375 -1.235 1 83 55 ARG B O 1
ATOM 4800 N N . THR B 1 56 ? -26.188 28.656 -2.184 1 82.62 56 THR B N 1
ATOM 4801 C CA . THR B 1 56 ? -26.188 29.281 -3.502 1 82.62 56 THR B CA 1
ATOM 4802 C C . THR B 1 56 ? -27.562 29.156 -4.164 1 82.62 56 THR B C 1
ATOM 4804 O O . THR B 1 56 ? -28.062 30.141 -4.719 1 82.62 56 THR B O 1
ATOM 4807 N N . PHE B 1 57 ? -28.125 27.953 -4.051 1 85.44 57 PHE B N 1
ATOM 4808 C CA . PHE B 1 57 ? -29.375 27.734 -4.75 1 85.44 57 PHE B CA 1
ATOM 4809 C C . PHE B 1 57 ? -30.562 28.156 -3.883 1 85.44 57 PHE B C 1
ATOM 4811 O O . PHE B 1 57 ? -30.594 27.875 -2.682 1 85.44 57 PHE B O 1
ATOM 4818 N N . ARG B 1 58 ? -31.438 28.844 -4.449 1 78.38 58 ARG B N 1
ATOM 4819 C CA . ARG B 1 58 ? -32.594 29.359 -3.734 1 78.38 58 ARG B CA 1
ATOM 4820 C C . ARG B 1 58 ? -33.5 28.234 -3.271 1 78.38 58 ARG B C 1
ATOM 4822 O O . ARG B 1 58 ? -34.031 28.266 -2.158 1 78.38 58 ARG B O 1
ATOM 4829 N N . SER B 1 59 ? -33.625 27.203 -4.137 1 86.31 59 SER B N 1
ATOM 4830 C CA . SER B 1 59 ? -34.438 26.047 -3.812 1 86.31 59 SER B CA 1
ATOM 4831 C C . SER B 1 59 ? -33.625 24.922 -3.191 1 86.31 59 SER B C 1
ATOM 4833 O O . SER B 1 59 ? -32.656 24.453 -3.797 1 86.31 59 SER B O 1
A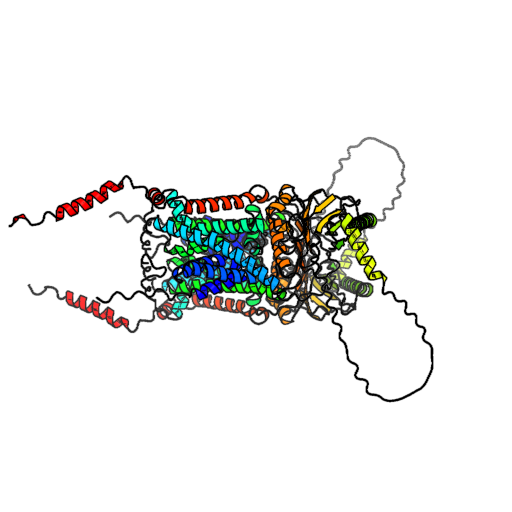TOM 4835 N N . SER B 1 60 ? -34.062 24.562 -1.993 1 89.31 60 SER B N 1
ATOM 4836 C CA . SER B 1 60 ? -33.406 23.438 -1.332 1 89.31 60 SER B CA 1
ATOM 4837 C C . SER B 1 60 ? -33.531 22.156 -2.145 1 89.31 60 SER B C 1
ATOM 4839 O O . SER B 1 60 ? -32.594 21.344 -2.195 1 89.31 60 SER B O 1
ATOM 4841 N N . LEU B 1 61 ? -34.625 22.047 -2.771 1 92.31 61 LEU B N 1
ATOM 4842 C CA . LEU B 1 61 ? -34.844 20.859 -3.586 1 92.31 61 LEU B CA 1
ATOM 4843 C C . LEU B 1 61 ? -33.875 20.797 -4.746 1 92.31 61 LEU B C 1
ATOM 4845 O O . LEU B 1 61 ? -33.281 19.75 -5.008 1 92.31 61 LEU B O 1
ATOM 4849 N N . ILE B 1 62 ? -33.688 21.906 -5.383 1 92.5 62 ILE B N 1
ATOM 4850 C CA . ILE B 1 62 ? -32.781 21.969 -6.516 1 92.5 62 ILE B CA 1
ATOM 4851 C C . ILE B 1 62 ? -31.359 21.688 -6.039 1 92.5 62 ILE B C 1
ATOM 4853 O O . ILE B 1 62 ? -30.609 20.969 -6.695 1 92.5 62 ILE B O 1
ATOM 4857 N N . ALA B 1 63 ? -31.016 22.266 -4.93 1 93.88 63 ALA B N 1
ATOM 4858 C CA . ALA B 1 63 ? -29.688 22.047 -4.375 1 93.88 63 ALA B CA 1
ATOM 4859 C C . ALA B 1 63 ? -29.438 20.562 -4.125 1 93.88 63 ALA B C 1
ATOM 4861 O O . ALA B 1 63 ? -28.375 20.031 -4.488 1 93.88 63 ALA B O 1
ATOM 4862 N N . HIS B 1 64 ? -30.406 19.906 -3.562 1 96.25 64 HIS B N 1
ATOM 4863 C CA . HIS B 1 64 ? -30.25 18.484 -3.262 1 96.25 64 HIS B CA 1
ATOM 4864 C C . HIS B 1 64 ? -30.188 17.656 -4.539 1 96.25 64 HIS B C 1
ATOM 4866 O O . HIS B 1 64 ? -29.375 16.734 -4.637 1 96.25 64 HIS B O 1
ATOM 4872 N N . VAL B 1 65 ? -30.969 18.016 -5.465 1 96.12 65 VAL B N 1
ATOM 4873 C CA . VAL B 1 65 ? -30.984 17.266 -6.719 1 96.12 65 VAL B CA 1
ATOM 4874 C C . VAL B 1 65 ? -29.625 17.406 -7.41 1 96.12 65 VAL B C 1
ATOM 4876 O O . VAL B 1 65 ? -29.094 16.422 -7.93 1 96.12 65 VAL B O 1
ATOM 4879 N N . ILE B 1 66 ? -29.094 18.547 -7.406 1 95.25 66 ILE B N 1
ATOM 4880 C CA . ILE B 1 66 ? -27.828 18.797 -8.094 1 95.25 66 ILE B CA 1
ATOM 4881 C C . ILE B 1 66 ? -26.703 18.062 -7.383 1 95.25 66 ILE B C 1
ATOM 4883 O O . ILE B 1 66 ? -25.812 17.5 -8.031 1 95.25 66 ILE B O 1
ATOM 4887 N N . VAL B 1 67 ? -26.703 18.109 -6.082 1 96.19 67 VAL B N 1
ATOM 4888 C CA . VAL B 1 67 ? -25.688 17.391 -5.316 1 96.19 67 VAL B CA 1
ATOM 4889 C C . VAL B 1 67 ? -25.797 15.891 -5.582 1 96.19 67 VAL B C 1
ATOM 4891 O O . VAL B 1 67 ? -24.797 15.211 -5.762 1 96.19 67 VAL B O 1
ATOM 4894 N N . ILE B 1 68 ? -27 15.406 -5.609 1 97.62 68 ILE B N 1
ATOM 4895 C CA . ILE B 1 68 ? -27.234 13.992 -5.887 1 97.62 68 ILE B CA 1
ATOM 4896 C C . ILE B 1 68 ? -26.75 13.648 -7.289 1 97.62 68 ILE B C 1
ATOM 4898 O O . ILE B 1 68 ? -26.047 12.648 -7.484 1 97.62 68 ILE B O 1
ATOM 4902 N N . LEU B 1 69 ? -27.031 14.523 -8.211 1 96.94 69 LEU B N 1
ATOM 4903 C CA . LEU B 1 69 ? -26.641 14.273 -9.594 1 96.94 69 LEU B CA 1
ATOM 4904 C C . LEU B 1 69 ? -25.125 14.281 -9.742 1 96.94 69 LEU B C 1
ATOM 4906 O O . LEU B 1 69 ? -24.562 13.469 -10.484 1 96.94 69 LEU B O 1
ATOM 4910 N N . ALA B 1 70 ? -24.484 15.203 -9.117 1 96.75 70 ALA B N 1
ATOM 4911 C CA . ALA B 1 70 ? -23.016 15.273 -9.172 1 96.75 70 ALA B CA 1
ATOM 4912 C C . ALA B 1 70 ? -22.391 13.984 -8.648 1 96.75 70 ALA B C 1
ATOM 4914 O O . ALA B 1 70 ? -21.438 13.469 -9.234 1 96.75 70 ALA B O 1
ATOM 4915 N N . GLN B 1 71 ? -22.922 13.508 -7.605 1 96.88 71 GLN B N 1
ATOM 4916 C CA . GLN B 1 71 ? -22.422 12.258 -7.055 1 96.88 71 GLN B CA 1
ATOM 4917 C C . GLN B 1 71 ? -22.766 11.078 -7.961 1 96.88 71 GLN B C 1
ATOM 4919 O O . GLN B 1 71 ? -21.922 10.203 -8.188 1 96.88 71 GLN B O 1
ATOM 4924 N N . ALA B 1 72 ? -23.984 11.086 -8.422 1 97.31 72 ALA B N 1
ATOM 4925 C CA . ALA B 1 72 ? -24.469 9.984 -9.25 1 97.31 72 ALA B CA 1
ATOM 4926 C C . ALA B 1 72 ? -23.625 9.828 -10.508 1 97.31 72 ALA B C 1
ATOM 4928 O O . ALA B 1 72 ? -23.297 8.711 -10.914 1 97.31 72 ALA B O 1
ATOM 4929 N N . LEU B 1 73 ? -23.281 10.922 -11.102 1 95.94 73 LEU B N 1
ATOM 4930 C CA . LEU B 1 73 ? -22.422 10.883 -12.266 1 95.94 73 LEU B CA 1
ATOM 4931 C C . LEU B 1 73 ? -21.047 10.312 -11.914 1 95.94 73 LEU B C 1
ATOM 4933 O O . LEU B 1 73 ? -20.484 9.516 -12.664 1 95.94 73 LEU B O 1
ATOM 4937 N N . GLY B 1 74 ? -20.547 10.711 -10.805 1 95.56 74 GLY B N 1
ATOM 4938 C CA . GLY B 1 74 ? -19.281 10.156 -10.336 1 95.56 74 GLY B CA 1
ATOM 4939 C C . GLY B 1 74 ? -19.344 8.664 -10.078 1 95.56 74 GLY B C 1
ATOM 4940 O O . GLY B 1 74 ? -18.453 7.918 -10.508 1 95.56 74 GLY B O 1
ATOM 4941 N N . PHE B 1 75 ? -20.391 8.234 -9.461 1 94.44 75 PHE B N 1
ATOM 4942 C CA . PHE B 1 75 ? -20.562 6.816 -9.164 1 94.44 75 PHE B CA 1
ATOM 4943 C C . PHE B 1 75 ? -20.703 6.012 -10.445 1 94.44 75 PHE B C 1
ATOM 4945 O O . PHE B 1 75 ? -20.25 4.871 -10.523 1 94.44 75 PHE B O 1
ATOM 4952 N N . THR B 1 76 ? -21.359 6.617 -11.375 1 93 76 THR B N 1
ATOM 4953 C CA . THR B 1 76 ? -21.547 5.922 -12.648 1 93 76 THR B CA 1
ATOM 4954 C C . THR B 1 76 ? -20.203 5.648 -13.312 1 93 76 THR B C 1
ATOM 4956 O O . THR B 1 76 ? -19.953 4.547 -13.797 1 93 76 THR B O 1
ATOM 4959 N N . VAL B 1 77 ? -19.391 6.613 -13.273 1 90.62 77 VAL B N 1
ATOM 4960 C CA . VAL B 1 77 ? -18.062 6.43 -13.836 1 90.62 77 VAL B CA 1
ATOM 4961 C C . VAL B 1 77 ? -17.266 5.457 -12.969 1 90.62 77 VAL B C 1
ATOM 4963 O O . VAL B 1 77 ? -16.594 4.562 -13.484 1 90.62 77 VAL B O 1
ATOM 4966 N N . ALA B 1 78 ? -17.344 5.602 -11.695 1 92.81 78 ALA B N 1
ATOM 4967 C CA . ALA B 1 78 ? -16.578 4.789 -10.742 1 92.81 78 ALA B CA 1
ATOM 4968 C C . ALA B 1 78 ? -16.891 3.307 -10.922 1 92.81 78 ALA B C 1
ATOM 4970 O O . ALA B 1 78 ? -15.984 2.465 -10.82 1 92.81 78 ALA B O 1
ATOM 4971 N N . PHE B 1 79 ? -18.062 3.004 -11.242 1 90.75 79 PHE B N 1
ATOM 4972 C CA . PHE B 1 79 ? -18.484 1.607 -11.258 1 90.75 79 PHE B CA 1
ATOM 4973 C C . PHE B 1 79 ? -18.984 1.204 -12.641 1 90.75 79 PHE B C 1
ATOM 4975 O O . PHE B 1 79 ? -19.75 0.259 -12.781 1 90.75 79 PHE B O 1
ATOM 4982 N N . ALA B 1 80 ? -18.281 2.021 -13.547 1 84 80 ALA B N 1
ATOM 4983 C CA . ALA B 1 80 ? -18.578 1.681 -14.938 1 84 80 ALA B CA 1
ATOM 4984 C C . ALA B 1 80 ? -18.078 0.279 -15.281 1 84 80 ALA B C 1
ATOM 4986 O O . ALA B 1 80 ? -16.938 -0.077 -14.953 1 84 80 ALA B O 1
ATOM 4987 N N . GLY B 1 81 ? -18.828 -0.742 -15.43 1 83.12 81 GLY B N 1
ATOM 4988 C CA . GLY B 1 81 ? -18.453 -2.098 -15.789 1 83.12 81 GLY B CA 1
ATOM 4989 C C . GLY B 1 81 ? -19.031 -3.15 -14.867 1 83.12 81 GLY B C 1
ATOM 4990 O O . GLY B 1 81 ? -19.062 -4.336 -15.211 1 83.12 81 GLY B O 1
ATOM 4991 N N . THR B 1 82 ? -19.344 -2.625 -13.734 1 84.25 82 THR B N 1
ATOM 4992 C CA . THR B 1 82 ? -19.812 -3.578 -12.742 1 84.25 82 THR B CA 1
ATOM 4993 C C . THR B 1 82 ? -21.031 -4.352 -13.273 1 84.25 82 THR B C 1
ATOM 4995 O O . THR B 1 82 ? -21.141 -5.559 -13.055 1 84.25 82 THR B O 1
ATOM 4998 N N . LEU B 1 83 ? -21.891 -3.654 -14.008 1 82.62 83 LEU B N 1
ATOM 4999 C CA . LEU B 1 83 ? -23.109 -4.297 -14.5 1 82.62 83 LEU B CA 1
ATOM 5000 C C . LEU B 1 83 ? -23.031 -4.52 -16 1 82.62 83 LEU B C 1
ATOM 5002 O O . LEU B 1 83 ? -24.062 -4.625 -16.672 1 82.62 83 LEU B O 1
ATOM 5006 N N . SER B 1 84 ? -21.781 -4.531 -16.609 1 75.62 84 SER B N 1
ATOM 5007 C CA . SER B 1 84 ? -21.609 -4.543 -18.062 1 75.62 84 SER B CA 1
ATOM 5008 C C . SER B 1 84 ? -21.172 -5.914 -18.562 1 75.62 84 SER B C 1
ATOM 5010 O O . SER B 1 84 ? -20.562 -6.027 -19.625 1 75.62 84 SER B O 1
ATOM 5012 N N . TYR B 1 85 ? -21.391 -6.953 -18 1 73.5 85 TYR B N 1
ATOM 5013 C CA . TYR B 1 85 ? -20.922 -8.242 -18.516 1 73.5 85 TYR B CA 1
ATOM 5014 C C . TYR B 1 85 ? -21.859 -8.758 -19.594 1 73.5 85 TYR B C 1
ATOM 5016 O O . TYR B 1 85 ? -23.078 -8.836 -19.391 1 73.5 85 TYR B O 1
ATOM 5024 N N . PRO B 1 86 ? -21.344 -9.055 -20.734 1 70.06 86 PRO B N 1
ATOM 5025 C CA . PRO B 1 86 ? -19.969 -9.242 -21.188 1 70.06 86 PRO B CA 1
ATOM 5026 C C . PRO B 1 86 ? -19.344 -7.961 -21.719 1 70.06 86 PRO B C 1
ATOM 5028 O O . PRO B 1 86 ? -18.109 -7.879 -21.859 1 70.06 86 PRO B O 1
ATOM 5031 N N . SER B 1 87 ? -20.281 -7.027 -22.156 1 76.31 87 SER B N 1
ATOM 5032 C CA . SER B 1 87 ? -19.766 -5.754 -22.656 1 76.31 87 SER B CA 1
ATOM 5033 C C . SER B 1 87 ? -20.547 -4.582 -22.062 1 76.31 87 SER B C 1
ATOM 5035 O O . SER B 1 87 ? -21.641 -4.758 -21.531 1 76.31 87 SER B O 1
ATOM 5037 N N . THR B 1 88 ? -19.953 -3.488 -22.109 1 80.5 88 THR B N 1
ATOM 5038 C CA . THR B 1 88 ? -20.625 -2.281 -21.641 1 80.5 88 THR B CA 1
ATOM 5039 C C . THR B 1 88 ? -21.641 -1.789 -22.672 1 80.5 88 THR B C 1
ATOM 5041 O O . THR B 1 88 ? -21.281 -1.569 -23.844 1 80.5 88 THR B O 1
ATOM 5044 N N . THR B 1 89 ? -22.922 -1.807 -22.297 1 85.38 89 THR B N 1
ATOM 5045 C CA . THR B 1 89 ? -24 -1.3 -23.125 1 85.38 89 THR B CA 1
ATOM 5046 C C . THR B 1 89 ? -24.625 -0.058 -22.5 1 85.38 89 THR B C 1
ATOM 5048 O O . THR B 1 89 ? -24.297 0.312 -21.375 1 85.38 89 THR B O 1
ATOM 5051 N N . LEU B 1 90 ? -25.438 0.573 -23.266 1 87.62 90 LEU B N 1
ATOM 5052 C CA . LEU B 1 90 ? -26.156 1.729 -22.734 1 87.62 90 LEU B CA 1
ATOM 5053 C C . LEU B 1 90 ? -27.047 1.326 -21.562 1 87.62 90 LEU B C 1
ATOM 5055 O O . LEU B 1 90 ? -27.172 2.068 -20.594 1 87.62 90 LEU B O 1
ATOM 5059 N N . TYR B 1 91 ? -27.656 0.145 -21.688 1 86.12 91 TYR B N 1
ATOM 5060 C CA . TYR B 1 91 ? -28.531 -0.337 -20.625 1 86.12 91 TYR B CA 1
ATOM 5061 C C . TYR B 1 91 ? -27.75 -0.605 -19.344 1 86.12 91 TYR B C 1
ATOM 5063 O O . TYR B 1 91 ? -28.219 -0.273 -18.25 1 86.12 91 TYR B O 1
ATOM 5071 N N . SER B 1 92 ? -26.609 -1.168 -19.5 1 87.69 92 SER B N 1
ATOM 5072 C CA . SER B 1 92 ? -25.797 -1.429 -18.312 1 87.69 92 SER B CA 1
ATOM 5073 C C . SER B 1 92 ? -25.344 -0.13 -17.656 1 87.69 92 SER B C 1
ATOM 5075 O O . SER B 1 92 ? -25.234 -0.044 -16.438 1 87.69 92 SER B O 1
ATOM 5077 N N . LEU B 1 93 ? -25.078 0.852 -18.469 1 90.25 93 LEU B N 1
ATOM 5078 C CA . LEU B 1 93 ? -24.672 2.145 -17.922 1 90.25 93 LEU B CA 1
ATOM 5079 C C . LEU B 1 93 ? -25.828 2.826 -17.219 1 90.25 93 LEU B C 1
ATOM 5081 O O . LEU B 1 93 ? -25.641 3.48 -16.188 1 90.25 93 LEU B O 1
ATOM 5085 N N . LEU B 1 94 ? -27 2.654 -17.781 1 91.31 94 LEU B N 1
ATOM 5086 C CA . LEU B 1 94 ? -28.188 3.217 -17.141 1 91.31 94 LEU B CA 1
ATOM 5087 C C . LEU B 1 94 ? -28.453 2.531 -15.805 1 91.31 94 LEU B C 1
ATOM 5089 O O . LEU B 1 94 ? -28.844 3.188 -14.828 1 91.31 94 LEU B O 1
ATOM 5093 N N . ASP B 1 95 ? -28.266 1.238 -15.797 1 90.44 95 ASP B N 1
ATOM 5094 C CA . ASP B 1 95 ? -28.406 0.52 -14.539 1 90.44 95 ASP B CA 1
ATOM 5095 C C . ASP B 1 95 ? -27.375 1.009 -13.516 1 90.44 95 ASP B C 1
ATOM 5097 O O . ASP B 1 95 ? -27.703 1.182 -12.336 1 90.44 95 ASP B O 1
ATOM 5101 N N . THR B 1 96 ? -26.203 1.208 -13.969 1 92.25 96 THR B N 1
ATOM 5102 C CA . THR B 1 96 ? -25.172 1.713 -13.078 1 92.25 96 THR B CA 1
ATOM 5103 C C . THR B 1 96 ? -25.5 3.121 -12.602 1 92.25 96 THR B C 1
ATOM 5105 O O . THR B 1 96 ? -25.234 3.467 -11.445 1 92.25 96 THR B O 1
ATOM 5108 N N . PHE B 1 97 ? -26.016 3.887 -13.5 1 94.69 97 PHE B N 1
ATOM 5109 C CA . PHE B 1 97 ? -26.438 5.223 -13.109 1 94.69 97 PHE B CA 1
ATOM 5110 C C . PHE B 1 97 ? -27.531 5.152 -12.047 1 94.69 97 PHE B C 1
ATOM 5112 O O . PHE B 1 97 ? -27.547 5.953 -11.109 1 94.69 97 PHE B O 1
ATOM 5119 N N . GLY B 1 98 ? -28.484 4.242 -12.211 1 93.69 98 GLY B N 1
ATOM 5120 C CA . GLY B 1 98 ? -29.516 4.035 -11.195 1 93.69 98 GLY B CA 1
ATOM 5121 C C . GLY B 1 98 ? -28.938 3.67 -9.836 1 93.69 98 GLY B C 1
ATOM 5122 O O . GLY B 1 98 ? -29.344 4.227 -8.812 1 93.69 98 GLY B O 1
ATOM 5123 N N . LEU B 1 99 ? -28.016 2.809 -9.844 1 91.69 99 LEU B N 1
ATOM 5124 C CA . LEU B 1 99 ? -27.344 2.418 -8.609 1 91.69 99 LEU B CA 1
ATOM 5125 C C . LEU B 1 99 ? -26.625 3.605 -7.992 1 91.69 99 LEU B C 1
ATOM 5127 O O . LEU B 1 99 ? -26.703 3.832 -6.781 1 91.69 99 LEU B O 1
ATOM 5131 N N . GLY B 1 100 ? -25.906 4.293 -8.828 1 94.31 100 GLY B N 1
ATOM 5132 C CA . GLY B 1 100 ? -25.219 5.477 -8.352 1 94.31 100 GLY B CA 1
ATOM 5133 C C . GLY B 1 100 ? -26.141 6.535 -7.785 1 94.31 100 GLY B C 1
ATOM 5134 O O . GLY B 1 100 ? -25.812 7.184 -6.789 1 94.31 100 GLY B O 1
ATOM 5135 N N . THR B 1 101 ? -27.234 6.688 -8.43 1 96.31 101 THR B N 1
ATOM 5136 C CA . THR B 1 101 ? -28.219 7.656 -7.953 1 96.31 101 THR B CA 1
ATOM 5137 C C . THR B 1 101 ? -28.766 7.234 -6.594 1 96.31 101 THR B C 1
ATOM 5139 O O . THR B 1 101 ? -28.953 8.07 -5.711 1 96.31 101 THR B O 1
ATOM 5142 N N . ALA B 1 102 ? -29.016 5.949 -6.449 1 95.38 102 ALA B N 1
ATOM 5143 C CA . ALA B 1 102 ? -29.516 5.449 -5.168 1 95.38 102 ALA B CA 1
ATOM 5144 C C . ALA B 1 102 ? -28.5 5.703 -4.055 1 95.38 102 ALA B C 1
ATOM 5146 O O . ALA B 1 102 ? -28.859 6.164 -2.969 1 95.38 102 ALA B O 1
ATOM 5147 N N . LEU B 1 103 ? -27.266 5.461 -4.305 1 94.56 103 LEU B N 1
ATOM 5148 C CA . LEU B 1 103 ? -26.219 5.688 -3.322 1 94.56 103 LEU B CA 1
ATOM 5149 C C . LEU B 1 103 ? -26.062 7.172 -3.016 1 94.56 103 LEU B C 1
ATOM 5151 O O . LEU B 1 103 ? -25.922 7.559 -1.854 1 94.56 103 LEU B O 1
ATOM 5155 N N . ALA B 1 104 ? -26.094 7.957 -4.066 1 97.06 104 ALA B N 1
ATOM 5156 C CA . ALA B 1 104 ? -25.969 9.406 -3.918 1 97.06 104 ALA B CA 1
ATOM 5157 C C . ALA B 1 104 ? -27.125 9.984 -3.115 1 97.06 104 ALA B C 1
ATOM 5159 O O . ALA B 1 104 ? -26.922 10.828 -2.238 1 97.06 104 ALA B O 1
ATOM 5160 N N . ALA B 1 105 ? -28.297 9.516 -3.432 1 97.19 105 ALA B N 1
ATOM 5161 C CA . ALA B 1 105 ? -29.484 9.992 -2.723 1 97.19 105 ALA B CA 1
ATOM 5162 C C . ALA B 1 105 ? -29.453 9.594 -1.251 1 97.19 105 ALA B C 1
ATOM 5164 O O . ALA B 1 105 ? -29.766 10.398 -0.373 1 97.19 105 ALA B O 1
ATOM 5165 N N . SER B 1 106 ? -29.047 8.391 -1.007 1 95.94 106 SER B N 1
ATOM 5166 C CA . SER B 1 106 ? -28.938 7.934 0.375 1 95.94 106 SER B CA 1
ATOM 5167 C C . SER B 1 106 ? -27.891 8.734 1.142 1 95.94 106 SER B C 1
ATOM 5169 O O . SER B 1 106 ? -28.109 9.117 2.293 1 95.94 106 SER B O 1
ATOM 5171 N N . THR B 1 107 ? -26.75 8.992 0.557 1 94.06 107 THR B N 1
ATOM 5172 C CA . THR B 1 107 ? -25.688 9.758 1.194 1 94.06 107 THR B CA 1
ATOM 5173 C C . THR B 1 107 ? -26.156 11.195 1.461 1 94.06 107 THR B C 1
ATOM 5175 O O . THR B 1 107 ? -25.875 11.75 2.521 1 94.06 107 THR B O 1
ATOM 5178 N N . THR B 1 108 ? -26.844 11.758 0.517 1 95.88 108 THR B N 1
ATOM 5179 C CA . THR B 1 108 ? -27.266 13.148 0.634 1 95.88 108 THR B CA 1
ATOM 5180 C C . THR B 1 108 ? -28.391 13.289 1.647 1 95.88 108 THR B C 1
ATOM 5182 O O . THR B 1 108 ? -28.328 14.125 2.551 1 95.88 108 THR B O 1
ATOM 5185 N N . LEU B 1 109 ? -29.391 12.391 1.549 1 94.94 109 LEU B N 1
ATOM 5186 C CA . LEU B 1 109 ? -30.609 12.555 2.328 1 94.94 109 LEU B CA 1
ATOM 5187 C C . LEU B 1 109 ? -30.469 11.938 3.715 1 94.94 109 LEU B C 1
ATOM 5189 O O . LEU B 1 109 ? -31.094 12.391 4.672 1 94.94 109 LEU B O 1
ATOM 5193 N N . CYS B 1 110 ? -29.594 10.969 3.826 1 94.81 110 CYS B N 1
ATOM 5194 C CA . CYS B 1 110 ? -29.516 10.258 5.098 1 94.81 110 CYS B CA 1
ATOM 5195 C C . CYS B 1 110 ? -28.219 10.578 5.832 1 94.81 110 CYS B C 1
ATOM 5197 O O . CYS B 1 110 ? -28.047 10.203 6.992 1 94.81 110 CYS B O 1
ATOM 5199 N N . ALA B 1 111 ? -27.312 11.25 5.223 1 93.06 111 ALA B N 1
ATOM 5200 C CA . ALA B 1 111 ? -26.047 11.555 5.898 1 93.06 111 ALA B CA 1
ATOM 5201 C C . ALA B 1 111 ? -25.75 13.055 5.848 1 93.06 111 ALA B C 1
ATOM 5203 O O . ALA B 1 111 ? -25.75 13.727 6.883 1 93.06 111 ALA B O 1
ATOM 5204 N N . LEU B 1 112 ? -25.703 13.648 4.672 1 91.75 112 LEU B N 1
ATOM 5205 C CA . LEU B 1 112 ? -25.312 15.047 4.531 1 91.75 112 LEU B CA 1
ATOM 5206 C C . LEU B 1 112 ? -26.359 15.969 5.145 1 91.75 112 LEU B C 1
ATOM 5208 O O . LEU B 1 112 ? -26.031 16.859 5.941 1 91.75 112 LEU B O 1
ATOM 5212 N N . LEU B 1 113 ? -27.578 15.773 4.77 1 93.06 113 LEU B N 1
ATOM 5213 C CA . LEU B 1 113 ? -28.656 16.641 5.242 1 93.06 113 LEU B CA 1
ATOM 5214 C C . LEU B 1 113 ? -28.797 16.562 6.758 1 93.06 113 LEU B C 1
ATOM 5216 O O . LEU B 1 113 ? -28.719 17.578 7.441 1 93.06 113 LEU B O 1
ATOM 5220 N N . PRO B 1 114 ? -28.938 15.375 7.297 1 92.69 114 PRO B N 1
ATOM 5221 C CA . PRO B 1 114 ? -29.062 15.344 8.758 1 92.69 114 PRO B CA 1
ATOM 5222 C C . PRO B 1 114 ? -27.797 15.852 9.461 1 92.69 114 PRO B C 1
ATOM 5224 O O . PRO B 1 114 ? -27.891 16.469 10.523 1 92.69 114 PRO B O 1
ATOM 5227 N N . ALA B 1 115 ? -26.641 15.555 8.961 1 89.62 115 ALA B N 1
ATOM 5228 C CA . ALA B 1 115 ? -25.406 16.031 9.57 1 89.62 115 ALA B CA 1
ATOM 5229 C C . ALA B 1 115 ? -25.359 17.562 9.602 1 89.62 115 ALA B C 1
ATOM 5231 O O . ALA B 1 115 ? -24.938 18.156 10.594 1 89.62 115 ALA B O 1
ATOM 5232 N N . SER B 1 116 ? -25.703 18.188 8.508 1 86.12 116 SER B N 1
ATOM 5233 C CA . SER B 1 116 ? -25.75 19.641 8.438 1 86.12 116 SER B CA 1
ATOM 5234 C C . SER B 1 116 ? -26.734 20.219 9.445 1 86.12 116 SER B C 1
ATOM 5236 O O . SER B 1 116 ? -26.438 21.203 10.125 1 86.12 116 SER B O 1
ATOM 5238 N N . ARG B 1 117 ? -27.859 19.625 9.547 1 86.56 117 ARG B N 1
ATOM 5239 C CA . ARG B 1 117 ? -28.875 20.078 10.492 1 86.56 117 ARG B CA 1
ATOM 5240 C C . ARG B 1 117 ? -28.391 19.922 11.93 1 86.56 117 ARG B C 1
ATOM 5242 O O . ARG B 1 117 ? -28.641 20.781 12.773 1 86.56 117 ARG B O 1
ATOM 5249 N N . LEU B 1 118 ? -27.812 18.828 12.188 1 86.44 118 LEU B N 1
ATOM 5250 C CA . LEU B 1 118 ? -27.281 18.578 13.523 1 86.44 118 LEU B CA 1
ATOM 5251 C C . LEU B 1 118 ? -26.172 19.562 13.867 1 86.44 118 LEU B C 1
ATOM 5253 O O . LEU B 1 118 ? -26.094 20.047 15.008 1 86.44 118 LEU B O 1
ATOM 5257 N N . SER B 1 119 ? -25.328 19.844 12.906 1 82.31 119 SER B N 1
ATOM 5258 C CA . SER B 1 119 ? -24.25 20.812 13.133 1 82.31 119 SER B CA 1
ATOM 5259 C C . SER B 1 119 ? -24.797 22.203 13.414 1 82.31 119 SER B C 1
ATOM 5261 O O . SER B 1 119 ? -24.281 22.922 14.273 1 82.31 119 SER B O 1
ATOM 5263 N N . ARG B 1 120 ? -25.797 22.578 12.727 1 78 120 ARG B N 1
ATOM 5264 C CA . ARG B 1 120 ? -26.422 23.875 12.961 1 78 120 ARG B CA 1
ATOM 5265 C C . ARG B 1 120 ? -27.094 23.906 14.336 1 78 120 ARG B C 1
ATOM 5267 O O . ARG B 1 120 ? -27.031 24.922 15.039 1 78 120 ARG B O 1
ATOM 5274 N N . LEU B 1 121 ? -27.703 22.844 14.609 1 79.75 121 LEU B N 1
ATOM 5275 C CA . LEU B 1 121 ? -28.328 22.734 15.922 1 79.75 121 LEU B CA 1
ATOM 5276 C C . LEU B 1 121 ? -27.297 22.875 17.031 1 79.75 121 LEU B C 1
ATOM 5278 O O . LEU B 1 121 ? -27.547 23.578 18.031 1 79.75 121 LEU B O 1
ATOM 5282 N N . ALA B 1 122 ? -26.219 22.219 16.875 1 79.62 122 ALA B N 1
ATOM 5283 C CA . ALA B 1 122 ? -25.156 22.328 17.859 1 79.62 122 ALA B CA 1
ATOM 5284 C C . ALA B 1 122 ? -24.625 23.75 17.969 1 79.62 122 ALA B C 1
ATOM 5286 O O . ALA B 1 122 ? -24.359 24.25 19.062 1 79.62 122 ALA B O 1
ATOM 5287 N N . ALA B 1 123 ? -24.469 24.391 16.875 1 74.62 123 ALA B N 1
ATOM 5288 C CA . ALA B 1 123 ? -23.953 25.75 16.859 1 74.62 123 ALA B CA 1
ATOM 5289 C C . ALA B 1 123 ? -24.922 26.703 17.562 1 74.62 123 ALA B C 1
ATOM 5291 O O . ALA B 1 123 ? -24.484 27.688 18.172 1 74.62 123 ALA B O 1
ATOM 5292 N N . GLU B 1 124 ? -26.125 26.438 17.453 1 75.38 124 GLU B N 1
ATOM 5293 C CA . GLU B 1 124 ? -27.141 27.281 18.078 1 75.38 124 GLU B CA 1
ATOM 5294 C C . GLU B 1 124 ? -27.172 27.078 19.594 1 75.38 124 GLU B C 1
ATOM 5296 O O . GLU B 1 124 ? -27.469 28 20.344 1 75.38 124 GLU B O 1
ATOM 5301 N N . LEU B 1 125 ? -26.859 25.938 19.953 1 74.75 125 LEU B N 1
ATOM 5302 C CA . LEU B 1 125 ? -27.016 25.594 21.359 1 74.75 125 LEU B CA 1
ATOM 5303 C C . LEU B 1 125 ? -25.734 25.906 22.125 1 74.75 125 LEU B C 1
ATOM 5305 O O . LEU B 1 125 ? -25.75 26.078 23.359 1 74.75 125 LEU B O 1
ATOM 5309 N N . LEU B 1 126 ? -24.578 25.938 21.469 1 73.31 126 LEU B N 1
ATOM 5310 C CA . LEU B 1 126 ? -23.312 26.203 22.125 1 73.31 126 LEU B CA 1
ATOM 5311 C C . LEU B 1 126 ? -23.047 27.703 22.219 1 73.31 126 LEU B C 1
ATOM 5313 O O . LEU B 1 126 ? -23.422 28.453 21.312 1 73.31 126 LEU B O 1
ATOM 5317 N N . PRO B 1 127 ? -22.453 28.047 23.391 1 66.19 127 PRO B N 1
ATOM 5318 C CA . PRO B 1 127 ? -22.125 29.469 23.516 1 66.19 127 PRO B CA 1
ATOM 5319 C C . PRO B 1 127 ? -21.109 29.922 22.469 1 66.19 127 PRO B C 1
ATOM 5321 O O . PRO B 1 127 ? -20.344 29.094 21.953 1 66.19 127 PRO B O 1
ATOM 5324 N N . PRO B 1 128 ? -21.188 31.141 22.047 1 61.28 128 PRO B N 1
ATOM 5325 C CA . PRO B 1 128 ? -20.25 31.656 21.047 1 61.28 128 PRO B CA 1
ATOM 5326 C C . PRO B 1 128 ? -18.781 31.5 21.469 1 61.28 128 PRO B C 1
ATOM 5328 O O . PRO B 1 128 ? -18.484 31.562 22.672 1 61.28 128 PRO B O 1
ATOM 5331 N N . PRO B 1 129 ? -17.953 31.031 20.562 1 58.5 129 PRO B N 1
ATOM 5332 C CA . PRO B 1 129 ? -16.547 30.828 20.906 1 58.5 129 PRO B CA 1
ATOM 5333 C C . PRO B 1 129 ? -15.906 32.094 21.484 1 58.5 129 PRO B C 1
ATOM 5335 O O . PRO B 1 129 ? -16.25 33.219 21.094 1 58.5 129 PRO B O 1
ATOM 5338 N N . PRO B 1 130 ? -15.156 31.781 22.703 1 54.62 130 PRO B N 1
ATOM 5339 C CA . PRO B 1 130 ? -14.445 32.938 23.234 1 54.62 130 PRO B CA 1
ATOM 5340 C C . PRO B 1 130 ? -13.516 33.594 22.203 1 54.62 130 PRO B C 1
ATOM 5342 O O . PRO B 1 130 ? -13.109 32.938 21.25 1 54.62 130 PRO B O 1
ATOM 5345 N N . PRO B 1 131 ? -13.359 34.844 22.359 1 48.56 131 PRO B N 1
ATOM 5346 C CA . PRO B 1 131 ? -12.453 35.531 21.422 1 48.56 131 PRO B CA 1
ATOM 5347 C C . PRO B 1 131 ? -11.078 34.875 21.344 1 48.56 131 PRO B C 1
ATOM 5349 O O . PRO B 1 131 ? -10.633 34.25 22.312 1 48.56 131 PRO B O 1
ATOM 5352 N N . ALA B 1 132 ? -10.523 34.594 20.219 1 48.28 132 ALA B N 1
ATOM 5353 C CA . ALA B 1 132 ? -9.242 33.969 19.938 1 48.28 132 ALA B CA 1
ATOM 5354 C C . ALA B 1 132 ? -8.164 34.469 20.891 1 48.28 132 ALA B C 1
ATOM 5356 O O . ALA B 1 132 ? -8.086 35.656 21.188 1 48.28 132 ALA B O 1
ATOM 5357 N N . PRO B 1 133 ? -7.543 33.562 21.625 1 46.25 133 PRO B N 1
ATOM 5358 C CA . PRO B 1 133 ? -6.488 34.031 22.531 1 46.25 133 PRO B CA 1
ATOM 5359 C C . PRO B 1 133 ? -5.453 34.875 21.812 1 46.25 133 PRO B C 1
ATOM 5361 O O . PRO B 1 133 ? -5.203 34.688 20.609 1 46.25 133 PRO B O 1
ATOM 5364 N N . THR B 1 134 ? -5.211 36.031 22.344 1 41.31 134 THR B N 1
ATOM 5365 C CA . THR B 1 134 ? -4.094 36.875 21.906 1 41.31 134 THR B CA 1
ATOM 5366 C C . THR B 1 134 ? -2.77 36.125 22.078 1 41.31 134 THR B C 1
ATOM 5368 O O . THR B 1 134 ? -2.492 35.594 23.141 1 41.31 134 THR B O 1
ATOM 5371 N N . TYR B 1 135 ? -2.346 35.406 21.141 1 38.5 135 TYR B N 1
ATOM 5372 C CA . TYR B 1 135 ? -1.044 34.75 21.219 1 38.5 135 TYR B CA 1
ATOM 5373 C C . TYR B 1 135 ? 0.074 35.75 21.359 1 38.5 135 TYR B C 1
ATOM 5375 O O . TYR B 1 135 ? 0.092 36.781 20.656 1 38.5 135 TYR B O 1
ATOM 5383 N N . THR B 1 136 ? 0.558 35.875 22.609 1 36.28 136 THR B N 1
ATOM 5384 C CA . THR B 1 136 ? 1.804 36.625 22.656 1 36.28 136 THR B CA 1
ATOM 5385 C C . THR B 1 136 ? 2.893 35.938 21.844 1 36.28 136 THR B C 1
ATOM 5387 O O . THR B 1 136 ? 2.826 34.719 21.609 1 36.28 136 THR B O 1
ATOM 5390 N N . SER B 1 137 ? 3.865 36.75 21.359 1 34.59 137 SER B N 1
ATOM 5391 C CA . SER B 1 137 ? 4.914 36.531 20.375 1 34.59 137 SER B CA 1
ATOM 5392 C C . SER B 1 137 ? 5.598 35.188 20.562 1 34.59 137 SER B C 1
ATOM 5394 O O . SER B 1 137 ? 6.121 34.625 19.594 1 34.59 137 SER B O 1
ATOM 5396 N N . ASN B 1 138 ? 6.109 35 21.781 1 33.41 138 ASN B N 1
ATOM 5397 C CA . ASN B 1 138 ? 7.25 34.094 21.922 1 33.41 138 ASN B CA 1
ATOM 5398 C C . ASN B 1 138 ? 6.809 32.656 22.234 1 33.41 138 ASN B C 1
ATOM 5400 O O . ASN B 1 138 ? 7.641 31.781 22.453 1 33.41 138 ASN B O 1
ATOM 5404 N N . SER B 1 139 ? 5.637 32.469 22.922 1 33.81 139 SER B N 1
ATOM 5405 C CA . SER B 1 139 ? 5.461 31.125 23.469 1 33.81 139 SER B CA 1
ATOM 5406 C C . SER B 1 139 ? 4.539 30.281 22.594 1 33.81 139 SER B C 1
ATOM 5408 O O . SER B 1 139 ? 3.609 30.797 21.969 1 33.81 139 SER B O 1
ATOM 5410 N N . PHE B 1 140 ? 5.09 29.062 22.094 1 38.03 140 PHE B N 1
ATOM 5411 C CA . PHE B 1 140 ? 4.375 27.984 21.422 1 38.03 140 PHE B CA 1
ATOM 5412 C C . PHE B 1 140 ? 2.967 27.828 21.984 1 38.03 140 PHE B C 1
ATOM 5414 O O . PHE B 1 140 ? 2.078 27.312 21.297 1 38.03 140 PHE B O 1
ATOM 5421 N N . PHE B 1 141 ? 2.818 28.125 23.266 1 38.41 141 PHE B N 1
ATOM 5422 C CA . PHE B 1 141 ? 1.577 27.922 24 1 38.41 141 PHE B CA 1
ATOM 5423 C C . PHE B 1 141 ? 0.907 29.25 24.328 1 38.41 141 PHE B C 1
ATOM 5425 O O . PHE B 1 141 ? 1.584 30.234 24.609 1 38.41 141 PHE B O 1
ATOM 5432 N N . PRO B 1 142 ? -0.308 29.359 23.938 1 42.69 142 PRO B N 1
ATOM 5433 C CA . PRO B 1 142 ? -1.011 30.594 24.281 1 42.69 142 PRO B CA 1
ATOM 5434 C C . PRO B 1 142 ? -0.775 31.031 25.719 1 42.69 142 PRO B C 1
ATOM 5436 O O . PRO B 1 142 ? -0.561 30.188 26.594 1 42.69 142 PRO B O 1
ATOM 5439 N N . THR B 1 143 ? -0.25 32.188 25.938 1 43.66 143 THR B N 1
ATOM 5440 C CA . THR B 1 143 ? 0.039 32.719 27.266 1 43.66 143 THR B CA 1
ATOM 5441 C C . THR B 1 143 ? -1.187 32.625 28.156 1 43.66 143 THR B C 1
ATOM 5443 O O . THR B 1 143 ? -1.06 32.406 29.375 1 43.66 143 THR B O 1
ATOM 5446 N N . ALA B 1 144 ? -2.424 33.281 27.812 1 44.41 144 ALA B N 1
ATOM 5447 C CA . ALA B 1 144 ? -3.539 33.219 28.75 1 44.41 144 ALA B CA 1
ATOM 5448 C C . ALA B 1 144 ? -4.512 32.094 28.375 1 44.41 144 ALA B C 1
ATOM 5450 O O . ALA B 1 144 ? -4.844 31.922 27.203 1 44.41 144 ALA B O 1
ATOM 5451 N N . PRO B 1 145 ? -4.656 31.094 29.312 1 45.62 145 PRO B N 1
ATOM 5452 C CA . PRO B 1 145 ? -5.598 30 29.062 1 45.62 145 PRO B CA 1
ATOM 5453 C C . PRO B 1 145 ? -6.973 30.484 28.609 1 45.62 145 PRO B C 1
ATOM 5455 O O . PRO B 1 145 ? -7.52 31.422 29.188 1 45.62 145 PRO B O 1
ATOM 5458 N N . PRO B 1 146 ? -7.23 30.375 27.344 1 48.75 146 PRO B N 1
ATOM 5459 C CA . PRO B 1 146 ? -8.578 30.844 27 1 48.75 146 PRO B CA 1
ATOM 5460 C C . PRO B 1 146 ? -9.625 30.422 28.031 1 48.75 146 PRO B C 1
ATOM 5462 O O . PRO B 1 146 ? -9.414 29.469 28.781 1 48.75 146 PRO B O 1
ATOM 5465 N N . PRO B 1 147 ? -10.586 31.25 28.266 1 47.38 147 PRO B N 1
ATOM 5466 C CA . PRO B 1 147 ? -11.602 30.859 29.25 1 47.38 147 PRO B CA 1
ATOM 5467 C C . PRO B 1 147 ? -12.156 29.453 29 1 47.38 147 PRO B C 1
ATOM 5469 O O . PRO B 1 147 ? -12.406 29.078 27.859 1 47.38 147 PRO B O 1
ATOM 5472 N N . THR B 1 148 ? -11.75 28.484 29.797 1 53.16 148 THR B N 1
ATOM 5473 C CA . THR B 1 148 ? -12.273 27.125 29.812 1 53.16 148 THR B CA 1
ATOM 5474 C C . THR B 1 148 ? -13.797 27.125 29.844 1 53.16 148 THR B C 1
ATOM 5476 O O . THR B 1 148 ? -14.398 27.75 30.719 1 53.16 148 THR B O 1
ATOM 5479 N N . LEU B 1 149 ? -14.43 27.109 28.766 1 56.28 149 LEU B N 1
ATOM 5480 C CA . LEU B 1 149 ? -15.867 26.859 28.797 1 56.28 149 LEU B CA 1
ATOM 5481 C C . LEU B 1 149 ? -16.188 25.609 29.594 1 56.28 149 LEU B C 1
ATOM 5483 O O . LEU B 1 149 ? -15.648 24.531 29.312 1 56.28 149 LEU B O 1
ATOM 5487 N N . SER B 1 150 ? -16.578 25.75 30.812 1 64.44 150 SER B N 1
ATOM 5488 C CA . SER B 1 150 ? -17.047 24.609 31.578 1 64.44 150 SER B CA 1
ATOM 5489 C C . SER B 1 150 ? -18.297 23.984 30.953 1 64.44 150 SER B C 1
ATOM 5491 O O . SER B 1 150 ? -19.375 24.594 30.969 1 64.44 150 SER B O 1
ATOM 5493 N N . LEU B 1 151 ? -18.219 23.062 30.094 1 70.81 151 LEU B N 1
ATOM 5494 C CA . LEU B 1 151 ? -19.344 22.375 29.453 1 70.81 151 LEU B CA 1
ATOM 5495 C C . LEU B 1 151 ? -19.672 21.094 30.203 1 70.81 151 LEU B C 1
ATOM 5497 O O . LEU B 1 151 ? -18.781 20.422 30.734 1 70.81 151 LEU B O 1
ATOM 5501 N N . ASN B 1 152 ? -21.016 20.875 30.469 1 75.5 152 ASN B N 1
ATOM 5502 C CA . ASN B 1 152 ? -21.438 19.562 30.953 1 75.5 152 ASN B CA 1
ATOM 5503 C C . ASN B 1 152 ? -21.281 18.5 29.859 1 75.5 152 ASN B C 1
ATOM 5505 O O . ASN B 1 152 ? -20.734 18.781 28.797 1 75.5 152 ASN B O 1
ATOM 5509 N N . LEU B 1 153 ? -21.656 17.328 30.156 1 78.06 153 LEU B N 1
ATOM 5510 C CA . LEU B 1 153 ? -21.5 16.219 29.234 1 78.06 153 LEU B CA 1
ATOM 5511 C C . LEU B 1 153 ? -22.219 16.5 27.906 1 78.06 153 LEU B C 1
ATOM 5513 O O . LEU B 1 153 ? -21.672 16.219 26.844 1 78.06 153 LEU B O 1
ATOM 5517 N N . LEU B 1 154 ? -23.422 16.984 28.078 1 77.12 154 LEU B N 1
ATOM 5518 C CA . LEU B 1 154 ? -24.188 17.312 26.875 1 77.12 154 LEU B CA 1
ATOM 5519 C C . LEU B 1 154 ? -23.5 18.391 26.062 1 77.12 154 LEU B C 1
ATOM 5521 O O . LEU B 1 154 ? -23.5 18.344 24.828 1 77.12 154 LEU B O 1
ATOM 5525 N N . GLY B 1 155 ? -22.969 19.281 26.781 1 74.38 155 GLY B N 1
ATOM 5526 C CA . GLY B 1 155 ? -22.203 20.328 26.109 1 74.38 155 GLY B CA 1
ATOM 5527 C C . GLY B 1 155 ? -21.016 19.781 25.344 1 74.38 155 GLY B C 1
ATOM 5528 O O . GLY B 1 155 ? -20.734 20.219 24.219 1 74.38 155 GLY B O 1
ATOM 5529 N N . HIS B 1 156 ? -20.406 18.766 25.922 1 77.81 156 HIS B N 1
ATOM 5530 C CA . HIS B 1 156 ? -19.266 18.156 25.25 1 77.81 156 HIS B CA 1
ATOM 5531 C C . HIS B 1 156 ? -19.703 17.375 24.016 1 77.81 156 HIS B C 1
ATOM 5533 O O . HIS B 1 156 ? -19.031 17.391 22.984 1 77.81 156 HIS B O 1
ATOM 5539 N N . VAL B 1 157 ? -20.781 16.797 24.094 1 80.06 157 VAL B N 1
ATOM 5540 C CA . VAL B 1 157 ? -21.312 16.031 22.969 1 80.06 157 VAL B CA 1
ATOM 5541 C C . VAL B 1 157 ? -21.688 16.984 21.828 1 80.06 157 VAL B C 1
ATOM 5543 O O . VAL B 1 157 ? -21.375 16.719 20.672 1 80.06 157 VAL B O 1
ATOM 5546 N N . LEU B 1 158 ? -22.281 18.094 22.234 1 78.38 158 LEU B N 1
ATOM 5547 C CA . LEU B 1 158 ? -22.688 19.062 21.219 1 78.38 158 LEU B CA 1
ATOM 5548 C C . LEU B 1 158 ? -21.469 19.703 20.562 1 78.38 158 LEU B C 1
ATOM 5550 O O . LEU B 1 158 ? -21.516 20.078 19.391 1 78.38 158 LEU B O 1
ATOM 5554 N N . LEU B 1 159 ? -20.469 19.719 21.391 1 76.5 159 LEU B N 1
ATOM 5555 C CA . LEU B 1 159 ? -19.234 20.312 20.875 1 76.5 159 LEU B CA 1
ATOM 5556 C C . LEU B 1 159 ? -18.609 19.422 19.812 1 76.5 159 LEU B C 1
ATOM 5558 O O . LEU B 1 159 ? -18.078 19.922 18.812 1 76.5 159 LEU B O 1
ATOM 5562 N N . VAL B 1 160 ? -18.719 18.078 19.938 1 83 160 VAL B N 1
ATOM 5563 C CA . VAL B 1 160 ? -18.016 17.188 19.016 1 83 160 VAL B CA 1
ATOM 5564 C C . VAL B 1 160 ? -18.969 16.672 17.953 1 83 160 VAL B C 1
ATOM 5566 O O . VAL B 1 160 ? -18.547 16.125 16.938 1 83 160 VAL B O 1
ATOM 5569 N N . LEU B 1 161 ? -20.172 16.953 18.094 1 83.25 161 LEU B N 1
ATOM 5570 C CA . LEU B 1 161 ? -21.219 16.453 17.203 1 83.25 161 LEU B CA 1
ATOM 5571 C C . LEU B 1 161 ? -20.984 16.891 15.766 1 83.25 161 LEU B C 1
ATOM 5573 O O . LEU B 1 161 ? -21.094 16.094 14.836 1 83.25 161 LEU B O 1
ATOM 5577 N N . PRO B 1 162 ? -20.578 18.094 15.508 1 80.5 162 PRO B N 1
ATOM 5578 C CA . PRO B 1 162 ? -20.375 18.516 14.125 1 80.5 162 PRO B CA 1
ATOM 5579 C C . PRO B 1 162 ? -19.219 17.766 13.445 1 80.5 162 PRO B C 1
ATOM 5581 O O . PRO B 1 162 ? -19.203 17.625 12.219 1 80.5 162 PRO B O 1
ATOM 5584 N N . VAL B 1 163 ? -18.312 17.266 14.219 1 82.75 163 VAL B N 1
ATOM 5585 C CA . VAL B 1 163 ? -17.156 16.562 13.672 1 82.75 163 VAL B CA 1
ATOM 5586 C C . VAL B 1 163 ? -17.531 15.125 13.344 1 82.75 163 VAL B C 1
ATOM 5588 O O . VAL B 1 163 ? -17.078 14.578 12.336 1 82.75 163 VAL B O 1
ATOM 5591 N N . TRP B 1 164 ? -18.453 14.578 14.07 1 88.06 164 TRP B N 1
ATOM 5592 C CA . TRP B 1 164 ? -18.641 13.133 13.977 1 88.06 164 TRP B CA 1
ATOM 5593 C C . TRP B 1 164 ? -19.969 12.805 13.312 1 88.06 164 TRP B C 1
ATOM 5595 O O . TRP B 1 164 ? -20.203 11.664 12.891 1 88.06 164 TRP B O 1
ATOM 5605 N N . ALA B 1 165 ? -20.891 13.75 13.195 1 89.06 165 ALA B N 1
ATOM 5606 C CA . ALA B 1 165 ? -22.219 13.469 12.68 1 89.06 165 ALA B CA 1
ATOM 5607 C C . ALA B 1 165 ? -22.156 12.875 11.281 1 89.06 165 ALA B C 1
ATOM 5609 O O . ALA B 1 165 ? -22.734 11.812 11.023 1 89.06 165 ALA B O 1
ATOM 5610 N N . PHE B 1 166 ? -21.406 13.5 10.383 1 89.19 166 PHE B N 1
ATOM 5611 C CA . PHE B 1 166 ? -21.359 13.031 9 1 89.19 166 PHE B CA 1
ATOM 5612 C C . PHE B 1 166 ? -20.688 11.68 8.906 1 89.19 166 PHE B C 1
ATOM 5614 O O . PHE B 1 166 ? -21.219 10.75 8.289 1 89.19 166 PHE B O 1
ATOM 5621 N N . PRO B 1 167 ? -19.5 11.469 9.602 1 89.25 167 PRO B N 1
ATOM 5622 C CA . PRO B 1 167 ? -18.844 10.164 9.523 1 89.25 167 PRO B CA 1
ATOM 5623 C C . PRO B 1 167 ? -19.719 9.031 10.055 1 89.25 167 PRO B C 1
ATOM 5625 O O . PRO B 1 167 ? -19.75 7.941 9.469 1 89.25 167 PRO B O 1
ATOM 5628 N N . ILE B 1 168 ? -20.406 9.234 11.094 1 91.06 168 ILE B N 1
ATOM 5629 C CA . ILE B 1 168 ? -21.25 8.211 11.688 1 91.06 168 ILE B CA 1
ATOM 5630 C C . ILE B 1 168 ? -22.406 7.883 10.742 1 91.06 168 ILE B C 1
ATOM 5632 O O . ILE B 1 168 ? -22.672 6.715 10.453 1 91.06 168 ILE B O 1
ATOM 5636 N N . LEU B 1 169 ? -23.031 8.906 10.242 1 92.75 169 LEU B N 1
ATOM 5637 C CA . LEU B 1 169 ? -24.188 8.719 9.375 1 92.75 169 LEU B CA 1
ATOM 5638 C C . LEU B 1 169 ? -23.781 8.117 8.039 1 92.75 169 LEU B C 1
ATOM 5640 O O . LEU B 1 169 ? -24.453 7.227 7.516 1 92.75 169 LEU B O 1
ATOM 5644 N N . GLN B 1 170 ? -22.719 8.641 7.473 1 91.19 170 GLN B N 1
ATOM 5645 C CA . GLN B 1 170 ? -22.266 8.133 6.188 1 91.19 170 GLN B CA 1
ATOM 5646 C C . GLN B 1 170 ? -21.875 6.66 6.289 1 91.19 170 GLN B C 1
ATOM 5648 O O . GLN B 1 170 ? -22.203 5.863 5.406 1 91.19 170 GLN B O 1
ATOM 5653 N N . SER B 1 171 ? -21.156 6.285 7.34 1 91.38 171 SER B N 1
ATOM 5654 C CA . SER B 1 171 ? -20.75 4.895 7.531 1 91.38 171 SER B CA 1
ATOM 5655 C C . SER B 1 171 ? -21.969 3.986 7.672 1 91.38 171 SER B C 1
ATOM 5657 O O . SER B 1 171 ? -21.953 2.848 7.199 1 91.38 171 SER B O 1
ATOM 5659 N N . ALA B 1 172 ? -22.984 4.5 8.328 1 93.56 172 ALA B N 1
ATOM 5660 C CA . ALA B 1 172 ? -24.219 3.73 8.461 1 93.56 172 ALA B CA 1
ATOM 5661 C C . ALA B 1 172 ? -24.875 3.516 7.102 1 93.56 172 ALA B C 1
ATOM 5663 O O . ALA B 1 172 ? -25.375 2.426 6.812 1 93.56 172 ALA B O 1
ATOM 5664 N N . VAL B 1 173 ? -24.859 4.562 6.277 1 93.19 173 VAL B N 1
ATOM 5665 C CA . VAL B 1 173 ? -25.406 4.449 4.934 1 93.19 173 VAL B CA 1
ATOM 5666 C C . VAL B 1 173 ? -24.672 3.363 4.156 1 93.19 173 VAL B C 1
ATOM 5668 O O . VAL B 1 173 ? -25.297 2.508 3.525 1 93.19 173 VAL B O 1
ATOM 5671 N N . PHE B 1 174 ? -23.391 3.367 4.215 1 91.69 174 PHE B N 1
ATOM 5672 C CA . PHE B 1 174 ? -22.594 2.389 3.482 1 91.69 174 PHE B CA 1
ATOM 5673 C C . PHE B 1 174 ? -22.828 0.982 4.016 1 91.69 174 PHE B C 1
ATOM 5675 O O . PHE B 1 174 ? -22.953 0.031 3.238 1 91.69 174 PHE B O 1
ATOM 5682 N N . THR B 1 175 ? -22.875 0.869 5.34 1 92.19 175 THR B N 1
ATOM 5683 C CA . THR B 1 175 ? -23.125 -0.438 5.941 1 92.19 175 THR B CA 1
ATOM 5684 C C . THR B 1 175 ? -24.469 -1.002 5.492 1 92.19 175 THR B C 1
ATOM 5686 O O . THR B 1 175 ? -24.547 -2.15 5.055 1 92.19 175 THR B O 1
ATOM 5689 N N . LEU B 1 176 ? -25.5 -0.179 5.574 1 94.06 176 LEU B N 1
ATOM 5690 C CA . LEU B 1 176 ? -26.828 -0.638 5.223 1 94.06 176 LEU B CA 1
ATOM 5691 C C . LEU B 1 176 ? -26.938 -0.909 3.729 1 94.06 176 LEU B C 1
ATOM 5693 O O . LEU B 1 176 ? -27.578 -1.884 3.312 1 94.06 176 LEU B O 1
ATOM 5697 N N . ALA B 1 177 ? -26.359 -0.041 2.932 1 93.31 177 ALA B N 1
ATOM 5698 C CA . ALA B 1 177 ? -26.312 -0.308 1.495 1 93.31 177 ALA B CA 1
ATOM 5699 C C . ALA B 1 177 ? -25.578 -1.614 1.202 1 93.31 177 ALA B C 1
ATOM 5701 O O . ALA B 1 177 ? -26 -2.393 0.346 1 93.31 177 ALA B O 1
ATOM 5702 N N . GLY B 1 178 ? -24.531 -1.863 1.914 1 92.62 178 GLY B N 1
ATOM 5703 C CA . GLY B 1 178 ? -23.75 -3.074 1.736 1 92.62 178 GLY B CA 1
ATOM 5704 C C . GLY B 1 178 ? -24.516 -4.34 2.047 1 92.62 178 GLY B C 1
ATOM 5705 O O . GLY B 1 178 ? -24.344 -5.363 1.386 1 92.62 178 GLY B O 1
ATOM 5706 N N . THR B 1 179 ? -25.438 -4.277 2.998 1 92.06 179 THR B N 1
ATOM 5707 C CA . THR B 1 179 ? -26.25 -5.445 3.332 1 92.06 179 THR B CA 1
ATOM 5708 C C . THR B 1 179 ? -27.188 -5.797 2.18 1 92.06 179 THR B C 1
ATOM 5710 O O . THR B 1 179 ? -27.609 -6.945 2.047 1 92.06 179 THR B O 1
ATOM 5713 N N . GLN B 1 180 ? -27.422 -4.816 1.316 1 90.38 180 GLN B N 1
ATOM 5714 C CA . GLN B 1 180 ? -28.359 -5.047 0.231 1 90.38 180 GLN B CA 1
ATOM 5715 C C . GLN B 1 180 ? -27.641 -5.398 -1.065 1 90.38 180 GLN B C 1
ATOM 5717 O O . GLN B 1 180 ? -28.047 -6.312 -1.782 1 90.38 180 GLN B O 1
ATOM 5722 N N . ILE B 1 181 ? -26.578 -4.75 -1.359 1 91.69 181 ILE B N 1
ATOM 5723 C CA . ILE B 1 181 ? -26 -4.898 -2.693 1 91.69 181 ILE B CA 1
ATOM 5724 C C . ILE B 1 181 ? -24.562 -5.398 -2.588 1 91.69 181 ILE B C 1
ATOM 5726 O O . ILE B 1 181 ? -23.875 -5.559 -3.602 1 91.69 181 ILE B O 1
ATOM 5730 N N . GLY B 1 182 ? -24.094 -5.711 -1.437 1 92.81 182 GLY B N 1
ATOM 5731 C CA . GLY B 1 182 ? -22.688 -6.051 -1.238 1 92.81 182 GLY B CA 1
ATOM 5732 C C . GLY B 1 182 ? -21.844 -4.867 -0.816 1 92.81 182 GLY B C 1
ATOM 5733 O O . GLY B 1 182 ? -22.25 -3.715 -0.967 1 92.81 182 GLY B O 1
ATOM 5734 N N . HIS B 1 183 ? -20.656 -5.109 -0.339 1 92.69 183 HIS B N 1
ATOM 5735 C CA . HIS B 1 183 ? -19.859 -4.062 0.285 1 92.69 183 HIS B CA 1
ATOM 5736 C C . HIS B 1 183 ? -18.75 -3.588 -0.65 1 92.69 183 HIS B C 1
ATOM 5738 O O . HIS B 1 183 ? -17.844 -2.859 -0.23 1 92.69 183 HIS B O 1
ATOM 5744 N N . PHE B 1 184 ? -18.766 -3.912 -1.914 1 89.44 184 PHE B N 1
ATOM 5745 C CA . PHE B 1 184 ? -17.719 -3.557 -2.875 1 89.44 184 PHE B CA 1
ATOM 5746 C C . PHE B 1 184 ? -17.656 -2.047 -3.064 1 89.44 184 PHE B C 1
ATOM 5748 O O . PHE B 1 184 ? -16.609 -1.512 -3.455 1 89.44 184 PHE B O 1
ATOM 5755 N N . HIS B 1 185 ? -18.766 -1.286 -2.766 1 89.25 185 HIS B N 1
ATOM 5756 C CA . HIS B 1 185 ? -18.859 0.148 -3.014 1 89.25 185 HIS B CA 1
ATOM 5757 C C . HIS B 1 185 ? -18.234 0.945 -1.867 1 89.25 185 HIS B C 1
ATOM 5759 O O . HIS B 1 185 ? -18.094 2.166 -1.963 1 89.25 185 HIS B O 1
ATOM 5765 N N . GLU B 1 186 ? -17.844 0.296 -0.826 1 90.5 186 GLU B N 1
ATOM 5766 C CA . GLU B 1 186 ? -17.375 0.999 0.365 1 90.5 186 GLU B CA 1
ATOM 5767 C C . GLU B 1 186 ? -15.961 1.53 0.169 1 90.5 186 GLU B C 1
ATOM 5769 O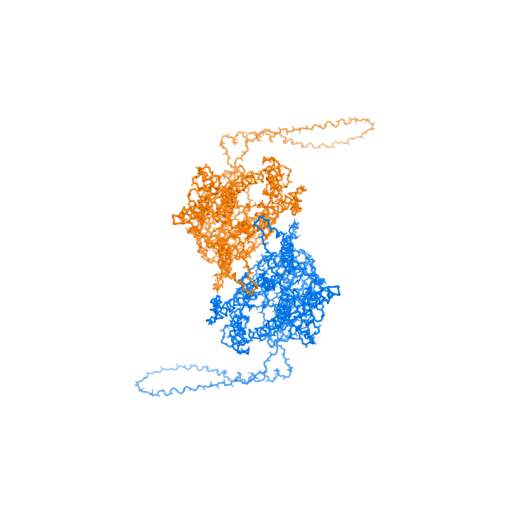 O . GLU B 1 186 ? -15.117 0.854 -0.42 1 90.5 186 GLU B O 1
ATOM 5774 N N . PRO B 1 187 ? -15.719 2.699 0.704 1 88.56 187 PRO B N 1
ATOM 5775 C CA . PRO B 1 187 ? -14.391 3.301 0.57 1 88.56 187 PRO B CA 1
ATOM 5776 C C . PRO B 1 187 ? -13.289 2.455 1.21 1 88.56 187 PRO B C 1
ATOM 5778 O O . PRO B 1 187 ? -12.125 2.543 0.809 1 88.56 187 PRO B O 1
ATOM 5781 N N . GLY B 1 188 ? -13.648 1.732 2.199 1 87.81 188 GLY B N 1
ATOM 5782 C CA . GLY B 1 188 ? -12.656 0.874 2.838 1 87.81 188 GLY B CA 1
ATOM 5783 C C . GLY B 1 188 ? -11.969 -0.068 1.869 1 87.81 188 GLY B C 1
ATOM 5784 O O . GLY B 1 188 ? -10.812 -0.436 2.07 1 87.81 188 GLY B O 1
ATOM 5785 N N . VAL B 1 189 ? -12.633 -0.502 0.81 1 91.38 189 VAL B N 1
ATOM 5786 C CA . VAL B 1 189 ? -12.055 -1.413 -0.176 1 91.38 189 VAL B CA 1
ATOM 5787 C C . VAL B 1 189 ? -11 -0.683 -1.002 1 91.38 189 VAL B C 1
ATOM 5789 O O . VAL B 1 189 ? -9.953 -1.251 -1.326 1 91.38 189 VAL B O 1
ATOM 5792 N N . ALA B 1 190 ? -11.273 0.561 -1.282 1 89.25 190 ALA B N 1
ATOM 5793 C CA . ALA B 1 190 ? -10.328 1.369 -2.043 1 89.25 190 ALA B CA 1
ATOM 5794 C C . ALA B 1 190 ? -9.031 1.574 -1.262 1 89.25 190 ALA B C 1
ATOM 5796 O O . ALA B 1 190 ? -7.965 1.764 -1.853 1 89.25 190 ALA B O 1
ATOM 5797 N N . LEU B 1 191 ? -9.102 1.507 0.032 1 88.94 191 LEU B N 1
ATOM 5798 C CA . LEU B 1 191 ? -7.957 1.804 0.883 1 88.94 191 LEU B CA 1
ATOM 5799 C C . LEU B 1 191 ? -7.168 0.535 1.196 1 88.94 191 LEU B C 1
ATOM 5801 O O . LEU B 1 191 ? -6.234 0.562 2.002 1 88.94 191 LEU B O 1
ATOM 5805 N N . ALA B 1 192 ? -7.465 -0.527 0.563 1 89 192 ALA B N 1
ATOM 5806 C CA . ALA B 1 192 ? -6.809 -1.809 0.813 1 89 192 ALA B CA 1
ATOM 5807 C C . ALA B 1 192 ? -5.391 -1.815 0.254 1 89 192 ALA B C 1
ATOM 5809 O O . ALA B 1 192 ? -4.594 -2.699 0.578 1 89 192 ALA B O 1
ATOM 5810 N N . ASP B 1 193 ? -5.023 -0.87 -0.519 1 88.56 193 ASP B N 1
ATOM 5811 C CA . ASP B 1 193 ? -3.729 -0.877 -1.19 1 88.56 193 ASP B CA 1
ATOM 5812 C C . ASP B 1 193 ? -2.617 -0.424 -0.245 1 88.56 193 ASP B C 1
ATOM 5814 O O . ASP B 1 193 ? -1.436 -0.492 -0.591 1 88.56 193 ASP B O 1
ATOM 5818 N N . TRP B 1 194 ? -2.932 0.052 0.854 1 89.81 194 TRP B N 1
ATOM 5819 C CA . TRP B 1 194 ? -1.945 0.421 1.865 1 89.81 194 TRP B CA 1
ATOM 5820 C C . TRP B 1 194 ? -1.976 -0.555 3.037 1 89.81 194 TRP B C 1
ATOM 5822 O O . TRP B 1 194 ? -2.846 -0.464 3.906 1 89.81 194 TRP B O 1
ATOM 5832 N N . PRO B 1 195 ? -0.984 -1.406 3.207 1 89.38 195 PRO B N 1
ATOM 5833 C CA . PRO B 1 195 ? -1.031 -2.557 4.113 1 89.38 195 PRO B CA 1
ATOM 5834 C C . PRO B 1 195 ? -1.271 -2.152 5.566 1 89.38 195 PRO B C 1
ATOM 5836 O O . PRO B 1 195 ? -2.082 -2.773 6.258 1 89.38 195 PRO B O 1
ATOM 5839 N N . PRO B 1 196 ? -0.637 -1.093 6.137 1 87.94 196 PRO B N 1
ATOM 5840 C CA . PRO B 1 196 ? -0.921 -0.741 7.531 1 87.94 196 PRO B CA 1
ATOM 5841 C C . PRO B 1 196 ? -2.396 -0.423 7.77 1 87.94 196 PRO B C 1
ATOM 5843 O O . PRO B 1 196 ? -2.959 -0.823 8.789 1 87.94 196 PRO B O 1
ATOM 5846 N N . LEU B 1 197 ? -2.973 0.249 6.84 1 89.44 197 LEU B N 1
ATOM 5847 C CA . LEU B 1 197 ? -4.391 0.574 6.969 1 89.44 197 LEU B CA 1
ATOM 5848 C C . LEU B 1 197 ? -5.254 -0.66 6.738 1 89.44 197 LEU B C 1
ATOM 5850 O O . LEU B 1 197 ? -6.27 -0.848 7.41 1 89.44 197 LEU B O 1
ATOM 5854 N N . ALA B 1 198 ? -4.875 -1.473 5.77 1 91.94 198 ALA B N 1
ATOM 5855 C CA . ALA B 1 198 ? -5.621 -2.691 5.469 1 91.94 198 ALA B CA 1
ATOM 5856 C C . ALA B 1 198 ? -5.68 -3.613 6.684 1 91.94 198 ALA B C 1
ATOM 5858 O O . ALA B 1 198 ? -6.691 -4.281 6.914 1 91.94 198 ALA B O 1
ATOM 5859 N N . GLN B 1 199 ? -4.656 -3.586 7.496 1 92.5 199 GLN B N 1
ATOM 5860 C CA . GLN B 1 199 ? -4.582 -4.484 8.648 1 92.5 199 GLN B CA 1
ATOM 5861 C C . GLN B 1 199 ? -5.602 -4.098 9.711 1 92.5 199 GLN B C 1
ATOM 5863 O O . GLN B 1 199 ? -5.93 -4.902 10.586 1 92.5 199 GLN B O 1
ATOM 5868 N N . LEU B 1 200 ? -6.043 -2.883 9.688 1 91.12 200 LEU B N 1
ATOM 5869 C CA . LEU B 1 200 ? -7.035 -2.463 10.672 1 91.12 200 LEU B CA 1
ATOM 5870 C C . LEU B 1 200 ? -8.344 -3.227 10.484 1 91.12 200 LEU B C 1
ATOM 5872 O O . LEU B 1 200 ? -9.172 -3.271 11.391 1 91.12 200 LEU B O 1
ATOM 5876 N N . ALA B 1 201 ? -8.547 -3.807 9.328 1 93.69 201 ALA B N 1
ATOM 5877 C CA . ALA B 1 201 ? -9.719 -4.645 9.102 1 93.69 201 ALA B CA 1
ATOM 5878 C C . ALA B 1 201 ? -9.727 -5.836 10.055 1 93.69 201 ALA B C 1
ATOM 5880 O O . ALA B 1 201 ? -10.789 -6.375 10.375 1 93.69 201 ALA B O 1
ATOM 5881 N N . SER B 1 202 ? -8.57 -6.297 10.508 1 94.25 202 SER B N 1
ATOM 5882 C CA . SER B 1 202 ? -8.477 -7.41 11.445 1 94.25 202 SER B CA 1
ATOM 5883 C C . SER B 1 202 ? -8.984 -7.008 12.828 1 94.25 202 SER B C 1
ATOM 5885 O O . SER B 1 202 ? -9.188 -7.863 13.695 1 94.25 202 SER B O 1
ATOM 5887 N N . ILE B 1 203 ? -9.18 -5.715 13.047 1 92.06 203 ILE B N 1
ATOM 5888 C CA . ILE B 1 203 ? -9.625 -5.23 14.352 1 92.06 203 ILE B CA 1
ATOM 5889 C C . ILE B 1 203 ? -11.055 -4.703 14.25 1 92.06 203 ILE B C 1
ATOM 5891 O O . ILE B 1 203 ? -11.938 -5.133 14.992 1 92.06 203 ILE B O 1
ATOM 5895 N N . ILE B 1 204 ? -11.32 -3.816 13.242 1 91 204 ILE B N 1
ATOM 5896 C CA . ILE B 1 204 ? -12.594 -3.1 13.234 1 91 204 ILE B CA 1
ATOM 5897 C C . ILE B 1 204 ? -13.344 -3.398 11.938 1 91 204 ILE B C 1
ATOM 5899 O O . ILE B 1 204 ? -14.398 -2.816 11.688 1 91 204 ILE B O 1
ATOM 5903 N N . GLY B 1 205 ? -12.859 -4.234 11.078 1 91.44 205 GLY B N 1
ATOM 5904 C CA . GLY B 1 205 ? -13.523 -4.527 9.812 1 91.44 205 GLY B CA 1
ATOM 5905 C C . GLY B 1 205 ? -13.531 -3.355 8.852 1 91.44 205 GLY B C 1
ATOM 5906 O O . GLY B 1 205 ? -12.555 -2.609 8.773 1 91.44 205 GLY B O 1
ATOM 5907 N N . LEU B 1 206 ? -14.516 -3.215 8.078 1 87.94 206 LEU B N 1
ATOM 5908 C CA . LEU B 1 206 ? -14.609 -2.16 7.074 1 87.94 206 LEU B CA 1
ATOM 5909 C C . LEU B 1 206 ? -15.18 -0.884 7.68 1 87.94 206 LEU B C 1
ATOM 5911 O O . LEU B 1 206 ? -15.227 0.157 7.02 1 87.94 206 LEU B O 1
ATOM 5915 N N . TRP B 1 207 ? -15.492 -0.948 8.914 1 82.06 207 TRP B N 1
ATOM 5916 C CA . TRP B 1 207 ? -16.188 0.163 9.562 1 82.06 207 TRP B CA 1
ATOM 5917 C C . TRP B 1 207 ? -15.289 1.397 9.625 1 82.06 207 TRP B C 1
ATOM 5919 O O . TRP B 1 207 ? -14.133 1.315 10.047 1 82.06 207 TRP B O 1
ATOM 5929 N N . GLY B 1 208 ? -15.836 2.471 9.242 1 73.44 208 GLY B N 1
ATOM 5930 C CA . GLY B 1 208 ? -15.234 3.762 9.531 1 73.44 208 GLY B CA 1
ATOM 5931 C C . GLY B 1 208 ? -14.078 4.098 8.617 1 73.44 208 GLY B C 1
ATOM 5932 O O . GLY B 1 208 ? -13.484 5.172 8.719 1 73.44 208 GLY B O 1
ATOM 5933 N N . ARG B 1 209 ? -13.797 2.988 7.777 1 76.25 209 ARG B N 1
ATOM 5934 C CA . ARG B 1 209 ? -12.641 3.236 6.914 1 76.25 209 ARG B CA 1
ATOM 5935 C C . ARG B 1 209 ? -12.984 4.234 5.816 1 76.25 209 ARG B C 1
ATOM 5937 O O . ARG B 1 209 ? -14.039 4.137 5.184 1 76.25 209 ARG B O 1
ATOM 5944 N N . GLY B 1 210 ? -12.523 5.406 5.719 1 67.19 210 GLY B N 1
ATOM 5945 C CA . GLY B 1 210 ? -12.742 6.477 4.762 1 67.19 210 GLY B CA 1
ATOM 5946 C C . GLY B 1 210 ? -13.406 7.695 5.367 1 67.19 210 GLY B C 1
ATOM 5947 O O . GLY B 1 210 ? -13.344 8.789 4.805 1 67.19 210 GLY B O 1
ATOM 5948 N N . SER B 1 211 ? -14.172 7.359 6.457 1 71.56 211 SER B N 1
ATOM 5949 C CA . SER B 1 211 ? -14.906 8.484 7.023 1 71.56 211 SER B CA 1
ATOM 5950 C C . SER B 1 211 ? -13.977 9.438 7.77 1 71.56 211 SER B C 1
ATOM 5952 O O . SER B 1 211 ? -14.375 10.555 8.117 1 71.56 211 SER B O 1
ATOM 5954 N N . GLY B 1 212 ? -12.75 8.922 7.996 1 68.19 212 GLY B N 1
ATOM 5955 C CA . GLY B 1 212 ? -11.789 9.789 8.656 1 68.19 212 GLY B CA 1
ATOM 5956 C C . GLY B 1 212 ? -11.57 11.102 7.926 1 68.19 212 GLY B C 1
ATOM 5957 O O . GLY B 1 212 ? -11.367 12.141 8.555 1 68.19 212 GLY B O 1
ATOM 5958 N N . GLY B 1 213 ? -11.766 10.969 6.66 1 63.78 213 GLY B N 1
ATOM 5959 C CA . GLY B 1 213 ? -11.633 12.195 5.895 1 63.78 213 GLY B CA 1
ATOM 5960 C C . GLY B 1 213 ? -12.711 13.211 6.211 1 63.78 213 GLY B C 1
ATOM 5961 O O . GLY B 1 213 ? -12.445 14.414 6.262 1 63.78 213 GLY B O 1
ATOM 5962 N N . GLY B 1 214 ? -13.891 12.648 6.5 1 64.38 214 GLY B N 1
ATOM 5963 C CA . GLY B 1 214 ? -14.977 13.547 6.852 1 64.38 214 GLY B CA 1
ATOM 5964 C C . GLY B 1 214 ? -14.758 14.258 8.172 1 64.38 214 GLY B C 1
ATOM 5965 O O . GLY B 1 214 ? -14.984 15.461 8.289 1 64.38 214 GLY B O 1
ATOM 5966 N N . ALA B 1 215 ? -14.25 13.516 9.094 1 69.81 215 ALA B N 1
ATOM 5967 C CA . ALA B 1 215 ? -13.961 14.117 10.391 1 69.81 215 ALA B CA 1
ATOM 5968 C C . ALA B 1 215 ? -12.859 15.172 10.281 1 69.81 215 ALA B C 1
ATOM 5970 O O . ALA B 1 215 ? -12.945 16.234 10.898 1 69.81 215 ALA B O 1
ATOM 5971 N N . ALA B 1 216 ? -11.961 14.828 9.469 1 66.94 216 ALA B N 1
ATOM 5972 C CA . ALA B 1 216 ? -10.859 15.773 9.289 1 66.94 216 ALA B CA 1
ATOM 5973 C C . ALA B 1 216 ? -11.344 17.047 8.602 1 66.94 216 ALA B C 1
ATOM 5975 O O . ALA B 1 216 ? -10.93 18.156 8.969 1 66.94 216 ALA B O 1
ATOM 5976 N N . ALA B 1 217 ? -12.211 16.781 7.727 1 62.03 217 ALA B N 1
ATOM 5977 C CA . ALA B 1 217 ? -12.758 17.922 6.996 1 62.03 217 ALA B CA 1
ATOM 5978 C C . ALA B 1 217 ? -13.516 18.859 7.93 1 62.03 217 ALA B C 1
ATOM 5980 O O . ALA B 1 217 ? -13.32 20.078 7.902 1 62.03 217 ALA B O 1
ATOM 5981 N N . GLU B 1 218 ? -14.305 18.281 8.711 1 65.44 218 GLU B N 1
ATOM 5982 C CA . GLU B 1 218 ? -15.109 19.094 9.633 1 65.44 218 GLU B CA 1
ATOM 5983 C C . GLU B 1 218 ? -14.227 19.781 10.672 1 65.44 218 GLU B C 1
ATOM 5985 O O . GLU B 1 218 ? -14.461 20.938 11.031 1 65.44 218 GLU B O 1
ATOM 5990 N N . ALA B 1 219 ? -13.273 19.016 11.031 1 66.25 219 ALA B N 1
ATOM 5991 C CA . ALA B 1 219 ? -12.344 19.578 12 1 66.25 219 ALA B CA 1
ATOM 5992 C C . ALA B 1 219 ? -11.617 20.781 11.422 1 66.25 219 ALA B C 1
ATOM 5994 O O . ALA B 1 219 ? -11.453 21.812 12.094 1 66.25 219 ALA B O 1
ATOM 5995 N N . THR B 1 220 ? -11.242 20.641 10.227 1 60.03 220 THR B N 1
ATOM 5996 C CA . THR B 1 220 ? -10.477 21.703 9.594 1 60.03 220 THR B CA 1
ATOM 5997 C C . THR B 1 220 ? -11.359 22.906 9.32 1 60.03 220 THR B C 1
ATOM 5999 O O . THR B 1 220 ? -10.914 24.047 9.469 1 60.03 220 THR B O 1
ATOM 6002 N N . SER B 1 221 ? -12.539 22.656 8.914 1 56.88 221 SER B N 1
ATOM 6003 C CA . SER B 1 221 ? -13.438 23.75 8.57 1 56.88 221 SER B CA 1
ATOM 6004 C C . SER B 1 221 ? -13.805 24.578 9.805 1 56.88 221 SER B C 1
ATOM 6006 O O . SER B 1 221 ? -14.109 25.766 9.695 1 56.88 221 SER B O 1
ATOM 6008 N N . ARG B 1 222 ? -13.68 23.891 10.875 1 59.72 222 ARG B N 1
ATOM 6009 C CA . ARG B 1 222 ? -14.109 24.562 12.094 1 59.72 222 ARG B CA 1
ATOM 6010 C C . ARG B 1 222 ? -12.914 24.953 12.953 1 59.72 222 ARG B C 1
ATOM 6012 O O . ARG B 1 222 ? -13.078 25.422 14.086 1 59.72 222 ARG B O 1
ATOM 6019 N N . TRP B 1 223 ? -11.805 24.672 12.352 1 56.66 223 TRP B N 1
ATOM 6020 C CA . TRP B 1 223 ? -10.586 24.828 13.141 1 56.66 223 TRP B CA 1
ATOM 6021 C C . TRP B 1 223 ? -10.492 26.234 13.711 1 56.66 223 TRP B C 1
ATOM 6023 O O . TRP B 1 223 ? -10.109 26.422 14.867 1 56.66 223 TRP B O 1
ATOM 6033 N N . SER B 1 224 ? -10.734 27.156 12.82 1 50.97 224 SER B N 1
ATOM 6034 C CA . SER B 1 224 ? -10.562 28.547 13.25 1 50.97 224 SER B CA 1
ATOM 6035 C C . SER B 1 224 ? -11.539 28.891 14.367 1 50.97 224 SER B C 1
ATOM 6037 O O . SER B 1 224 ? -11.297 29.828 15.141 1 50.97 224 SER B O 1
ATOM 6039 N N . ARG B 1 225 ? -12.625 28.078 14.367 1 51.28 225 ARG B N 1
ATOM 6040 C CA . ARG B 1 225 ? -13.656 28.375 15.359 1 51.28 225 ARG B CA 1
ATOM 6041 C C . ARG B 1 225 ? -13.516 27.469 16.578 1 51.28 225 ARG B C 1
ATOM 6043 O O . ARG B 1 225 ? -14.344 27.516 17.5 1 51.28 225 ARG B O 1
ATOM 6050 N N . LEU B 1 226 ? -12.5 26.641 16.422 1 56.12 226 LEU B N 1
ATOM 6051 C CA . LEU B 1 226 ? -12.5 25.547 17.375 1 56.12 226 LEU B CA 1
ATOM 6052 C C . LEU B 1 226 ? -12.016 26 18.734 1 56.12 226 LEU B C 1
ATOM 6054 O O . LEU B 1 226 ? -11.031 26.734 18.844 1 56.12 226 LEU B O 1
ATOM 6058 N N . TYR B 1 227 ? -13.047 25.781 19.688 1 60 227 TYR B N 1
ATOM 6059 C CA . TYR B 1 227 ? -12.75 25.891 21.109 1 60 227 TYR B CA 1
ATOM 6060 C C . TYR B 1 227 ? -11.625 24.953 21.516 1 60 227 TYR B C 1
ATOM 6062 O O . TYR B 1 227 ? -11.359 23.953 20.828 1 60 227 TYR B O 1
ATOM 6070 N N . ARG B 1 228 ? -10.828 25.344 22.469 1 62.59 228 ARG B N 1
ATOM 6071 C CA . ARG B 1 228 ? -9.727 24.562 23 1 62.59 228 ARG B CA 1
ATOM 6072 C C . ARG B 1 228 ? -10.141 23.094 23.172 1 62.59 228 ARG B C 1
ATOM 6074 O O . ARG B 1 228 ? -9.414 22.188 22.766 1 62.59 228 ARG B O 1
ATOM 6081 N N . PRO B 1 229 ? -11.375 22.953 23.75 1 67.62 229 PRO B N 1
ATOM 6082 C CA . PRO B 1 229 ? -11.727 21.531 23.938 1 67.62 229 PRO B CA 1
ATOM 6083 C C . PRO B 1 229 ? -11.891 20.797 22.609 1 67.62 229 PRO B C 1
ATOM 6085 O O . PRO B 1 229 ? -11.531 19.609 22.516 1 67.62 229 PRO B O 1
ATOM 6088 N N . LEU B 1 230 ? -12.336 21.453 21.641 1 73.56 230 LEU B N 1
ATOM 6089 C CA . LEU B 1 230 ? -12.516 20.812 20.344 1 73.56 230 LEU B CA 1
ATOM 6090 C C . LEU B 1 230 ? -11.172 20.531 19.688 1 73.56 230 LEU B C 1
ATOM 6092 O O . LEU B 1 230 ? -10.984 19.469 19.062 1 73.56 230 LEU B O 1
ATOM 6096 N N . ARG B 1 231 ? -10.281 21.422 19.906 1 72.38 231 ARG B N 1
ATOM 6097 C CA . ARG B 1 231 ? -8.945 21.219 19.359 1 72.38 231 ARG B CA 1
ATOM 6098 C C . ARG B 1 231 ? -8.266 20 19.984 1 72.38 231 ARG B C 1
ATOM 6100 O O . ARG B 1 231 ? -7.625 19.203 19.297 1 72.38 231 ARG B O 1
ATOM 6107 N N . ARG B 1 232 ? -8.43 19.891 21.297 1 74.88 232 ARG B N 1
ATOM 6108 C CA . ARG B 1 232 ? -7.855 18.734 21.984 1 74.88 232 ARG B CA 1
ATOM 6109 C C . ARG B 1 232 ? -8.492 17.438 21.516 1 74.88 232 ARG B C 1
ATOM 6111 O O . ARG B 1 232 ? -7.812 16.422 21.391 1 74.88 232 ARG B O 1
ATOM 6118 N N . HIS B 1 233 ? -9.75 17.547 21.281 1 79.31 233 HIS B N 1
ATOM 6119 C CA . HIS B 1 233 ? -10.445 16.359 20.797 1 79.31 233 HIS B CA 1
ATOM 6120 C C . HIS B 1 233 ? -9.938 15.953 19.422 1 79.31 233 HIS B C 1
ATOM 6122 O O . HIS B 1 233 ? -9.641 14.781 19.188 1 79.31 233 HIS B O 1
ATOM 6128 N N . ILE B 1 234 ? -9.781 16.906 18.609 1 77.56 234 ILE B N 1
ATOM 6129 C CA . ILE B 1 234 ? -9.344 16.625 17.25 1 77.56 234 ILE B CA 1
ATOM 6130 C C . ILE B 1 234 ? -7.914 16.094 17.266 1 77.56 234 ILE B C 1
ATOM 6132 O O . ILE B 1 234 ? -7.602 15.125 16.562 1 77.56 234 ILE B O 1
ATOM 6136 N N . LEU B 1 235 ? -7.102 16.672 18.062 1 75.75 235 LEU B N 1
ATOM 6137 C CA . LEU B 1 235 ? -5.723 16.203 18.188 1 75.75 235 LEU B CA 1
ATOM 6138 C C . LEU B 1 235 ? -5.668 14.797 18.766 1 75.75 235 LEU B C 1
ATOM 6140 O O . LEU B 1 235 ? -4.863 13.969 18.328 1 75.75 235 LEU B O 1
ATOM 6144 N N . GLY B 1 236 ? -6.523 14.578 19.734 1 79.81 236 GLY B N 1
ATOM 6145 C CA . GLY B 1 236 ? -6.602 13.234 20.297 1 79.81 236 GLY B CA 1
ATOM 6146 C C . GLY B 1 236 ? -7.016 12.188 19.281 1 79.81 236 GLY B C 1
ATOM 6147 O O . GLY B 1 236 ? -6.41 11.117 19.219 1 79.81 236 GLY B O 1
ATOM 6148 N N . VAL B 1 237 ? -7.934 12.516 18.453 1 80.38 237 VAL B N 1
ATOM 6149 C CA . VAL B 1 237 ? -8.422 11.594 17.438 1 80.38 237 VAL B CA 1
ATOM 6150 C C . VAL B 1 237 ? -7.332 11.359 16.391 1 80.38 237 VAL B C 1
ATOM 6152 O O . VAL B 1 237 ? -7.133 10.227 15.938 1 80.38 237 VAL B O 1
ATOM 6155 N N . ALA B 1 238 ? -6.664 12.375 16.016 1 78.31 238 ALA B N 1
ATOM 6156 C CA . ALA B 1 238 ? -5.574 12.25 15.047 1 78.31 238 ALA B CA 1
ATOM 6157 C C . ALA B 1 238 ? -4.473 11.336 15.578 1 78.31 238 ALA B C 1
ATOM 6159 O O . ALA B 1 238 ? -3.957 10.492 14.852 1 78.31 238 ALA B O 1
ATOM 6160 N N . CYS B 1 239 ? -4.137 11.523 16.859 1 81.31 239 CYS B N 1
ATOM 6161 C CA . CYS B 1 239 ? -3.1 10.711 17.484 1 81.31 239 CYS B CA 1
ATOM 6162 C C . CYS B 1 239 ? -3.516 9.25 17.547 1 81.31 239 CYS B C 1
ATOM 6164 O O . CYS B 1 239 ? -2.73 8.359 17.203 1 81.31 239 CYS B O 1
ATOM 6166 N N . VAL B 1 240 ? -4.734 9.039 17.906 1 82.62 240 VAL B N 1
ATOM 6167 C CA . VAL B 1 240 ? -5.223 7.672 18.016 1 82.62 240 VAL B CA 1
ATOM 6168 C C . VAL B 1 240 ? -5.258 7.031 16.625 1 82.62 240 VAL B C 1
ATOM 6170 O O . VAL B 1 240 ? -4.891 5.863 16.469 1 82.62 240 VAL B O 1
ATOM 6173 N N . SER B 1 241 ? -5.695 7.789 15.625 1 82.31 241 SER B N 1
ATOM 6174 C CA . SER B 1 241 ? -5.727 7.27 14.266 1 82.31 241 SER B CA 1
ATOM 6175 C C . SER B 1 241 ? -4.328 6.906 13.773 1 82.31 241 SER B C 1
ATOM 6177 O O . SER B 1 241 ? -4.137 5.855 13.156 1 82.31 241 SER B O 1
ATOM 6179 N N . TRP B 1 242 ? -3.412 7.77 14.07 1 81.69 242 TRP B N 1
ATOM 6180 C CA . TRP B 1 242 ? -2.033 7.504 13.672 1 81.69 242 TRP B CA 1
ATOM 6181 C C . TRP B 1 242 ? -1.488 6.27 14.383 1 81.69 242 TRP B C 1
ATOM 6183 O O . TRP B 1 242 ? -0.82 5.438 13.766 1 81.69 242 TRP B O 1
ATOM 6193 N N . LEU B 1 243 ? -1.77 6.188 15.664 1 84.62 243 LEU B N 1
ATOM 6194 C CA . LEU B 1 243 ? -1.334 5.031 16.438 1 84.62 243 LEU B CA 1
ATOM 6195 C C . LEU B 1 243 ? -1.938 3.744 15.883 1 84.62 243 LEU B C 1
ATOM 6197 O O . LEU B 1 243 ? -1.262 2.717 15.812 1 84.62 243 LEU B O 1
ATOM 6201 N N . LEU B 1 244 ? -3.152 3.85 15.492 1 84.62 244 LEU B N 1
ATOM 6202 C CA . LEU B 1 244 ? -3.801 2.676 14.914 1 84.62 244 LEU B CA 1
ATOM 6203 C C . LEU B 1 244 ? -3.125 2.264 13.617 1 84.62 244 LEU B C 1
ATOM 6205 O O . LEU B 1 244 ? -2.957 1.071 13.344 1 84.62 244 LEU B O 1
ATOM 6209 N N . VAL B 1 245 ? -2.73 3.188 12.836 1 83.44 245 VAL B N 1
ATOM 6210 C CA . VAL B 1 245 ? -2.045 2.869 11.586 1 83.44 245 VAL B CA 1
ATOM 6211 C C . VAL B 1 245 ? -0.674 2.27 11.891 1 83.44 245 VAL B C 1
ATOM 6213 O O . VAL B 1 245 ? -0.222 1.356 11.195 1 83.44 245 VAL B O 1
ATOM 6216 N N . VAL B 1 246 ? -0.025 2.766 12.961 1 83.06 246 VAL B N 1
ATOM 6217 C CA . VAL B 1 246 ? 1.247 2.193 13.391 1 83.06 246 VAL B CA 1
ATOM 6218 C C . VAL B 1 246 ? 1.043 0.742 13.82 1 83.06 246 VAL B C 1
ATOM 6220 O O . VAL B 1 246 ? 1.816 -0.139 13.438 1 83.06 246 VAL B O 1
ATOM 6223 N N . VAL B 1 247 ? 0.012 0.53 14.547 1 82.81 247 VAL B N 1
ATOM 6224 C CA . VAL B 1 247 ? -0.316 -0.827 14.969 1 82.81 247 VAL B CA 1
ATOM 6225 C C . VAL B 1 247 ? -0.57 -1.705 13.75 1 82.81 247 VAL B C 1
ATOM 6227 O O . VAL B 1 247 ? -0.072 -2.83 13.672 1 82.81 247 VAL B O 1
ATOM 6230 N N . GLY B 1 248 ? -1.335 -1.113 12.859 1 84.25 248 GLY B N 1
ATOM 6231 C CA . GLY B 1 248 ? -1.553 -1.841 11.617 1 84.25 248 GLY B CA 1
ATOM 6232 C C . GLY B 1 248 ? -0.265 -2.189 10.898 1 84.25 248 GLY B C 1
ATOM 6233 O O . GLY B 1 248 ? -0.121 -3.295 10.375 1 84.25 248 GLY B O 1
ATOM 6234 N N . GLY B 1 249 ? 0.626 -1.267 10.852 1 84.06 249 GLY B N 1
ATOM 6235 C CA . GLY B 1 249 ? 1.923 -1.524 10.242 1 84.06 249 GLY B CA 1
ATOM 6236 C C . GLY B 1 249 ? 2.682 -2.654 10.914 1 84.06 249 GLY B C 1
ATOM 6237 O O . GLY B 1 249 ? 3.34 -3.451 10.242 1 84.06 249 GLY B O 1
ATOM 6238 N N . GLY B 1 250 ? 2.639 -2.713 12.219 1 80.94 250 GLY B N 1
ATOM 6239 C CA . GLY B 1 250 ? 3.246 -3.816 12.945 1 80.94 250 GLY B CA 1
ATOM 6240 C C . GLY B 1 250 ? 2.586 -5.152 12.664 1 80.94 250 GLY B C 1
ATOM 6241 O O . GLY B 1 250 ? 3.264 -6.176 12.547 1 80.94 250 GLY B O 1
ATOM 6242 N N . LEU B 1 251 ? 1.302 -5.164 12.5 1 80.19 251 LEU B N 1
ATOM 6243 C CA . LEU B 1 251 ? 0.539 -6.391 12.289 1 80.19 251 LEU B CA 1
ATOM 6244 C C . LEU B 1 251 ? 0.861 -7 10.93 1 80.19 251 LEU B C 1
ATOM 6246 O O . LEU B 1 251 ? 0.653 -8.195 10.711 1 80.19 251 LEU B O 1
ATOM 6250 N N . VAL B 1 252 ? 1.309 -6.188 9.961 1 75.94 252 VAL B N 1
ATOM 6251 C CA . VAL B 1 252 ? 1.704 -6.695 8.656 1 75.94 252 VAL B CA 1
ATOM 6252 C C . VAL B 1 252 ? 2.76 -7.785 8.82 1 75.94 252 VAL B C 1
ATOM 6254 O O . VAL B 1 252 ? 2.779 -8.758 8.07 1 75.94 252 VAL B O 1
ATOM 6257 N N . TYR B 1 253 ? 3.627 -7.68 9.789 1 73.31 253 TYR B N 1
ATOM 6258 C CA . TYR B 1 253 ? 4.766 -8.578 9.961 1 73.31 253 TYR B CA 1
ATOM 6259 C C . TYR B 1 253 ? 4.531 -9.547 11.109 1 73.31 253 TYR B C 1
ATOM 6261 O O . TYR B 1 253 ? 5.465 -10.211 11.57 1 73.31 253 TYR B O 1
ATOM 6269 N N . SER B 1 254 ? 3.453 -9.586 11.711 1 63.34 254 SER B N 1
ATOM 6270 C CA . SER B 1 254 ? 3.203 -10.383 12.906 1 63.34 254 SER B CA 1
ATOM 6271 C C . SER B 1 254 ? 3.523 -11.852 12.672 1 63.34 254 SER B C 1
ATOM 6273 O O . SER B 1 254 ? 3.906 -12.562 13.602 1 63.34 254 SER B O 1
ATOM 6275 N N . ASP B 1 255 ? 3.307 -12.383 11.453 1 58.03 255 ASP B N 1
ATOM 6276 C CA . ASP B 1 255 ? 3.637 -13.797 11.25 1 58.03 255 ASP B CA 1
ATOM 6277 C C . ASP B 1 255 ? 5.102 -13.961 10.859 1 58.03 255 ASP B C 1
ATOM 6279 O O . ASP B 1 255 ? 5.617 -15.078 10.836 1 58.03 255 ASP B O 1
ATOM 6283 N N . SER B 1 256 ? 5.625 -13.078 10.094 1 55.09 256 SER B N 1
ATOM 6284 C CA . SER B 1 256 ? 6.961 -13.242 9.531 1 55.09 256 SER B CA 1
ATOM 6285 C C . SER B 1 256 ? 8.039 -13.008 10.586 1 55.09 256 SER B C 1
ATOM 6287 O O . SER B 1 256 ? 9.219 -13.242 10.328 1 55.09 256 SER B O 1
ATOM 6289 N N . PHE B 1 257 ? 7.641 -12.219 11.648 1 40.25 257 PHE B N 1
ATOM 6290 C CA . PHE B 1 257 ? 8.82 -12.203 12.5 1 40.25 257 PHE B CA 1
ATOM 6291 C C . PHE B 1 257 ? 9.375 -13.617 12.68 1 40.25 257 PHE B C 1
ATOM 6293 O O . PHE B 1 257 ? 10.586 -13.805 12.766 1 40.25 257 PHE B O 1
ATOM 6300 N N . TYR B 1 258 ? 8.352 -14.617 12.789 1 32.97 258 TYR B N 1
ATOM 6301 C CA . TYR B 1 258 ? 8.836 -15.969 13.039 1 32.97 258 TYR B CA 1
ATOM 6302 C C . TYR B 1 258 ? 8.617 -16.859 11.828 1 32.97 258 TYR B C 1
ATOM 6304 O O . TYR B 1 258 ? 7.5 -17.312 11.578 1 32.97 258 TYR B O 1
ATOM 6312 N N . GLN B 1 259 ? 9.211 -16.578 10.727 1 37.97 259 GLN B N 1
ATOM 6313 C CA . GLN B 1 259 ? 9.156 -17.328 9.484 1 37.97 259 GLN B CA 1
ATOM 6314 C C . GLN B 1 259 ? 9.047 -18.828 9.75 1 37.97 259 GLN B C 1
ATOM 6316 O O . GLN B 1 259 ? 10 -19.453 10.234 1 37.97 259 GLN B O 1
ATOM 6321 N N . ARG B 1 260 ? 8.055 -19.312 10.281 1 38.47 260 ARG B N 1
ATOM 6322 C CA . ARG B 1 260 ? 7.98 -20.766 10.297 1 38.47 260 ARG B CA 1
ATOM 6323 C C . ARG B 1 260 ? 8.07 -21.328 8.883 1 38.47 260 ARG B C 1
ATOM 6325 O O . ARG B 1 260 ? 7.559 -20.734 7.934 1 38.47 260 ARG B O 1
ATOM 6332 N N . PRO B 1 261 ? 9.016 -22.141 8.672 1 40.59 261 PRO B N 1
ATOM 6333 C CA . PRO B 1 261 ? 9.133 -22.844 7.395 1 40.59 261 PRO B CA 1
ATOM 6334 C C . PRO B 1 261 ? 7.797 -23.375 6.879 1 40.59 261 PRO B C 1
ATOM 6336 O O . PRO B 1 261 ? 7.02 -23.953 7.645 1 40.59 261 PRO B O 1
ATOM 6339 N N . VAL B 1 262 ? 7.168 -22.672 5.984 1 41.41 262 VAL B N 1
ATOM 6340 C CA . VAL B 1 262 ? 5.922 -23.156 5.402 1 41.41 262 VAL B CA 1
ATOM 6341 C C . VAL B 1 262 ? 6.203 -24.359 4.504 1 41.41 262 VAL B C 1
ATOM 6343 O O . VAL B 1 262 ? 7.133 -24.328 3.695 1 41.41 262 VAL B O 1
ATOM 6346 N N . GLY B 1 263 ? 5.949 -25.469 4.93 1 43.66 263 GLY B N 1
ATOM 6347 C CA . GLY B 1 263 ? 6.031 -26.625 4.047 1 43.66 263 GLY B CA 1
ATOM 6348 C C . GLY B 1 263 ? 5.387 -26.391 2.693 1 43.66 263 GLY B C 1
ATOM 6349 O O . GLY B 1 263 ? 4.496 -25.547 2.562 1 43.66 263 GLY B O 1
ATOM 6350 N N . ASP B 1 264 ? 6.18 -26.594 1.562 1 45.22 264 ASP B N 1
ATOM 6351 C CA . ASP B 1 264 ? 5.852 -26.469 0.144 1 45.22 264 ASP B CA 1
ATOM 6352 C C . ASP B 1 264 ? 4.668 -27.359 -0.226 1 45.22 264 ASP B C 1
ATOM 6354 O O . ASP B 1 264 ? 4.836 -28.562 -0.445 1 45.22 264 ASP B O 1
ATOM 6358 N N . ARG B 1 265 ? 3.562 -27.359 0.48 1 45.28 265 ARG B N 1
ATOM 6359 C CA . ARG B 1 265 ? 2.508 -28.234 -0.015 1 45.28 265 ARG B CA 1
ATOM 6360 C C . ARG B 1 265 ? 1.836 -27.641 -1.249 1 45.28 265 ARG B C 1
ATOM 6362 O O . ARG B 1 265 ? 1.58 -26.438 -1.306 1 45.28 265 ARG B O 1
ATOM 6369 N N . ILE B 1 266 ? 2.02 -28.391 -2.449 1 45.12 266 ILE B N 1
ATOM 6370 C CA . ILE B 1 266 ? 1.405 -28.016 -3.721 1 45.12 266 ILE B CA 1
ATOM 6371 C C . ILE B 1 266 ? -0.062 -28.438 -3.727 1 45.12 266 ILE B C 1
ATOM 6373 O O . ILE B 1 266 ? -0.386 -29.578 -3.387 1 45.12 266 ILE B O 1
ATOM 6377 N N . VAL B 1 267 ? -0.979 -27.516 -3.633 1 45.81 267 VAL B N 1
ATOM 6378 C CA . VAL B 1 267 ? -2.389 -27.812 -3.854 1 45.81 267 VAL B CA 1
ATOM 6379 C C . VAL B 1 267 ? -2.752 -27.562 -5.312 1 45.81 267 VAL B C 1
ATOM 6381 O O . VAL B 1 267 ? -2.457 -26.484 -5.848 1 45.81 267 VAL B O 1
ATOM 6384 N N . LEU B 1 268 ? -2.953 -28.688 -6.082 1 44.59 268 LEU B N 1
ATOM 6385 C CA . LEU B 1 268 ? -3.443 -28.531 -7.445 1 44.59 268 LEU B CA 1
ATOM 6386 C C . LEU B 1 268 ? -4.949 -28.297 -7.457 1 44.59 268 LEU B C 1
ATOM 6388 O O . LEU B 1 268 ? -5.695 -28.984 -6.754 1 44.59 268 LEU B O 1
ATOM 6392 N N . TRP B 1 269 ? -5.367 -27.062 -7.75 1 46.03 269 TRP B N 1
ATOM 6393 C CA . TRP B 1 269 ? -6.785 -26.781 -7.93 1 46.03 269 TRP B CA 1
ATOM 6394 C C . TRP B 1 269 ? -7.078 -26.375 -9.367 1 46.03 269 TRP B C 1
ATOM 6396 O O . TRP B 1 269 ? -6.277 -25.672 -10.008 1 46.03 269 TRP B O 1
ATOM 6406 N N . ALA B 1 270 ? -7.832 -27.266 -10.109 1 46.38 270 ALA B N 1
ATOM 6407 C CA . ALA B 1 270 ? -8.305 -26.844 -11.422 1 46.38 270 ALA B CA 1
ATOM 6408 C C . ALA B 1 270 ? -9.805 -26.531 -11.391 1 46.38 270 ALA B C 1
ATOM 6410 O O . ALA B 1 270 ? -10.562 -27.203 -10.688 1 46.38 270 ALA B O 1
ATOM 6411 N N . GLU B 1 271 ? -10.203 -25.234 -11.703 1 49.78 271 GLU B N 1
ATOM 6412 C CA . GLU B 1 271 ? -11.625 -24.906 -11.773 1 49.78 271 GLU B CA 1
ATOM 6413 C C . GLU B 1 271 ? -12.055 -24.641 -13.211 1 49.78 271 GLU B C 1
ATOM 6415 O O . GLU B 1 271 ? -11.289 -24.109 -14.016 1 49.78 271 GLU B O 1
ATOM 6420 N N . GLU B 1 272 ? -12.961 -25.516 -13.695 1 51.38 272 GLU B N 1
ATOM 6421 C CA . GLU B 1 272 ? -13.625 -25.141 -14.938 1 51.38 272 GLU B CA 1
ATOM 6422 C C . GLU B 1 272 ? -15.07 -24.734 -14.695 1 51.38 272 GLU B C 1
ATOM 6424 O O . GLU B 1 272 ? -15.805 -25.422 -13.984 1 51.38 272 GLU B O 1
ATOM 6429 N N . ALA B 1 273 ? -15.359 -23.422 -14.914 1 56.06 273 ALA B N 1
ATOM 6430 C CA . ALA B 1 273 ? -16.766 -23.031 -14.922 1 56.06 273 ALA B CA 1
ATOM 6431 C C . ALA B 1 273 ? -17.516 -23.734 -16.047 1 56.06 273 ALA B C 1
ATOM 6433 O O . ALA B 1 273 ? -17.203 -23.547 -17.234 1 56.06 273 ALA B O 1
ATOM 6434 N N . VAL B 1 274 ? -18.359 -24.781 -15.648 1 67.94 274 VAL B N 1
ATOM 6435 C CA . VAL B 1 274 ? -19.109 -25.516 -16.656 1 67.94 274 VAL B CA 1
ATOM 6436 C C . VAL B 1 274 ? -20.609 -25.312 -16.422 1 67.94 274 VAL B C 1
ATOM 6438 O O . VAL B 1 274 ? -21.047 -25.031 -15.305 1 67.94 274 VAL B O 1
ATOM 6441 N N . ARG B 1 275 ? -21.344 -25.219 -17.422 1 75.44 275 ARG B N 1
ATOM 6442 C CA . ARG B 1 275 ? -22.797 -25.266 -17.344 1 75.44 275 ARG B CA 1
ATOM 6443 C C . ARG B 1 275 ? -23.312 -26.672 -17.562 1 75.44 275 ARG B C 1
ATOM 6445 O O . ARG B 1 275 ? -22.953 -27.328 -18.547 1 75.44 275 ARG B O 1
ATOM 6452 N N . VAL B 1 276 ? -24 -27.172 -16.469 1 83.31 276 VAL B N 1
ATOM 6453 C CA . VAL B 1 276 ? -24.609 -28.484 -16.625 1 83.31 276 VAL B CA 1
ATOM 6454 C C . VAL B 1 276 ? -26.094 -28.312 -16.969 1 83.31 276 VAL B C 1
ATOM 6456 O O . VAL B 1 276 ? -26.766 -27.438 -16.438 1 83.31 276 VAL B O 1
ATOM 6459 N N . ARG B 1 277 ? -26.766 -29.141 -17.922 1 76.69 277 ARG B N 1
ATOM 6460 C CA . ARG B 1 277 ? -28.109 -28.969 -18.453 1 76.69 277 ARG B CA 1
ATOM 6461 C C . ARG B 1 277 ? -29.141 -29.641 -17.562 1 76.69 277 ARG B C 1
ATOM 6463 O O . ARG B 1 277 ? -30.312 -29.219 -17.562 1 76.69 277 ARG B O 1
ATOM 6470 N N . ASN B 1 278 ? -28.562 -30.656 -16.875 1 83.5 278 ASN B N 1
ATOM 6471 C CA . ASN B 1 278 ? -29.484 -31.422 -16.047 1 83.5 278 ASN B CA 1
ATOM 6472 C C . ASN B 1 278 ? -28.75 -32.25 -14.992 1 83.5 278 ASN B C 1
ATOM 6474 O O . ASN B 1 278 ? -27.531 -32.125 -14.852 1 83.5 278 ASN B O 1
ATOM 6478 N N . SER B 1 279 ? -29.578 -33.031 -14.234 1 89.06 279 SER B N 1
ATOM 6479 C CA . SER B 1 279 ? -29.031 -33.812 -13.125 1 89.06 279 SER B CA 1
ATOM 6480 C C . SER B 1 279 ? -28.141 -34.938 -13.617 1 89.06 279 SER B C 1
ATOM 6482 O O . SER B 1 279 ? -27.188 -35.312 -12.938 1 89.06 279 SER B O 1
ATOM 6484 N N . ALA B 1 280 ? -28.438 -35.406 -14.781 1 88.81 280 ALA B N 1
ATOM 6485 C CA . ALA B 1 280 ? -27.609 -36.469 -15.336 1 88.81 280 ALA B CA 1
ATOM 6486 C C . ALA B 1 280 ? -26.203 -35.969 -15.672 1 88.81 280 ALA B C 1
ATOM 6488 O O . ALA B 1 280 ? -25.219 -36.625 -15.398 1 88.81 280 ALA B O 1
ATOM 6489 N N . GLU B 1 281 ? -26.188 -34.844 -16.266 1 88.75 281 GLU B N 1
ATOM 6490 C CA . GLU B 1 281 ? -24.891 -34.25 -16.594 1 88.75 281 GLU B CA 1
ATOM 6491 C C . GLU B 1 281 ? -24.125 -33.875 -15.328 1 88.75 281 GLU B C 1
ATOM 6493 O O . GLU B 1 281 ? -22.891 -34 -15.297 1 88.75 281 GLU B O 1
ATOM 6498 N N . GLU B 1 282 ? -24.859 -33.406 -14.375 1 89.88 282 GLU B N 1
ATOM 6499 C CA . GLU B 1 282 ? -24.219 -33.156 -13.094 1 89.88 282 GLU B CA 1
ATOM 6500 C C . GLU B 1 282 ? -23.594 -34.406 -12.508 1 89.88 282 GLU B C 1
ATOM 6502 O O . GLU B 1 282 ? -22.438 -34.406 -12.086 1 89.88 282 GLU B O 1
ATOM 6507 N N . ALA B 1 283 ? -24.359 -35.469 -12.508 1 91.88 283 ALA B N 1
ATOM 6508 C CA . ALA B 1 283 ? -23.875 -36.75 -12 1 91.88 283 ALA B CA 1
ATOM 6509 C C . ALA B 1 283 ? -22.641 -37.219 -12.781 1 91.88 283 ALA B C 1
ATOM 6511 O O . ALA B 1 283 ? -21.703 -37.75 -12.195 1 91.88 283 ALA B O 1
ATOM 6512 N N . ALA B 1 284 ? -22.672 -37 -14.047 1 90.44 284 ALA B N 1
ATOM 6513 C CA . ALA B 1 284 ? -21.547 -37.406 -14.891 1 90.44 284 ALA B CA 1
ATOM 6514 C C . ALA B 1 284 ? -20.297 -36.594 -14.562 1 90.44 284 ALA B C 1
ATOM 6516 O O . ALA B 1 284 ? -19.188 -37.125 -14.531 1 90.44 284 ALA B O 1
ATOM 6517 N N . LEU B 1 285 ? -20.531 -35.344 -14.391 1 88.31 285 LEU B N 1
ATOM 6518 C CA . LEU B 1 285 ? -19.422 -34.469 -14.039 1 88.31 285 LEU B CA 1
ATOM 6519 C C . LEU B 1 285 ? -18.781 -34.906 -12.719 1 88.31 285 LEU B C 1
ATOM 6521 O O . LEU B 1 285 ? -17.562 -34.969 -12.617 1 88.31 285 LEU B O 1
ATOM 6525 N N . LEU B 1 286 ? -19.578 -35.188 -11.75 1 90.62 286 LEU B N 1
ATOM 6526 C CA . LEU B 1 286 ? -19.094 -35.594 -10.438 1 90.62 286 LEU B CA 1
ATOM 6527 C C . LEU B 1 286 ? -18.391 -36.938 -10.516 1 90.62 286 LEU B C 1
ATOM 6529 O O . LEU B 1 286 ? -17.359 -37.156 -9.883 1 90.62 286 LEU B O 1
ATOM 6533 N N . ALA B 1 287 ? -18.938 -37.781 -11.32 1 91.38 287 ALA B N 1
ATOM 6534 C CA . ALA B 1 287 ? -18.328 -39.094 -11.516 1 91.38 287 ALA B CA 1
ATOM 6535 C C . ALA B 1 287 ? -16.953 -38.938 -12.18 1 91.38 287 ALA B C 1
ATOM 6537 O O . ALA B 1 287 ? -16 -39.656 -11.805 1 91.38 287 ALA B O 1
ATOM 6538 N N . ALA B 1 288 ? -16.938 -38.125 -13.164 1 86.62 288 ALA B N 1
ATOM 6539 C CA . ALA B 1 288 ? -15.656 -37.875 -13.828 1 86.62 288 ALA B CA 1
ATOM 6540 C C . ALA B 1 288 ? -14.625 -37.344 -12.852 1 86.62 288 ALA B C 1
ATOM 6542 O O . ALA B 1 288 ? -13.445 -37.719 -12.906 1 86.62 288 ALA B O 1
ATOM 6543 N N . GLY B 1 289 ? -15.055 -36.406 -12 1 85.56 289 GLY B N 1
ATOM 6544 C CA . GLY B 1 289 ? -14.172 -35.875 -10.977 1 85.56 289 GLY B CA 1
ATOM 6545 C C . GLY B 1 289 ? -13.664 -36.938 -10.023 1 85.56 289 GLY B C 1
ATOM 6546 O O . GLY B 1 289 ? -12.477 -36.969 -9.68 1 85.56 289 GLY B O 1
ATOM 6547 N N . ARG B 1 290 ? -14.484 -37.812 -9.68 1 89.31 290 ARG B N 1
ATOM 6548 C CA . ARG B 1 290 ? -14.102 -38.906 -8.797 1 89.31 290 ARG B CA 1
ATOM 6549 C C . ARG B 1 290 ? -13.094 -39.812 -9.469 1 89.31 290 ARG B C 1
ATOM 6551 O O . ARG B 1 290 ? -12.117 -40.25 -8.844 1 89.31 290 ARG B O 1
ATOM 6558 N N . ASP B 1 291 ? -13.336 -40.062 -10.703 1 87.69 291 ASP B N 1
ATOM 6559 C CA . ASP B 1 291 ? -12.422 -40.906 -11.461 1 87.69 291 ASP B CA 1
ATOM 6560 C C . ASP B 1 291 ? -11.031 -40.281 -11.562 1 87.69 291 ASP B C 1
ATOM 6562 O O . ASP B 1 291 ? -10.023 -40.969 -11.422 1 87.69 291 ASP B O 1
ATOM 6566 N N . LEU B 1 292 ? -11.047 -39.031 -11.812 1 84.62 292 LEU B N 1
ATOM 6567 C CA . LEU B 1 292 ? -9.781 -38.312 -11.914 1 84.62 292 LEU B CA 1
ATOM 6568 C C . LEU B 1 292 ? -9 -38.406 -10.602 1 84.62 292 LEU B C 1
ATOM 6570 O O . LEU B 1 292 ? -7.785 -38.594 -10.609 1 84.62 292 LEU B O 1
ATOM 6574 N N . LEU B 1 293 ? -9.656 -38.25 -9.477 1 83.88 293 LEU B N 1
ATOM 6575 C CA . LEU B 1 293 ? -9.016 -38.281 -8.164 1 83.88 293 LEU B CA 1
ATOM 6576 C C . LEU B 1 293 ? -8.492 -39.688 -7.848 1 83.88 293 LEU B C 1
ATOM 6578 O O . LEU B 1 293 ? -7.402 -39.812 -7.293 1 83.88 293 LEU B O 1
ATOM 6582 N N . VAL B 1 294 ? -9.25 -40.656 -8.25 1 83.5 294 VAL B N 1
ATOM 6583 C CA . VAL B 1 294 ? -8.867 -42.031 -7.957 1 83.5 294 VAL B CA 1
ATOM 6584 C C . VAL B 1 294 ? -7.664 -42.438 -8.812 1 83.5 294 VAL B C 1
ATOM 6586 O O . VAL B 1 294 ? -6.766 -43.125 -8.352 1 83.5 294 VAL B O 1
ATOM 6589 N N . THR B 1 295 ? -7.648 -41.906 -10.023 1 83.62 295 THR B N 1
ATOM 6590 C CA . THR B 1 295 ? -6.605 -42.312 -10.961 1 83.62 295 THR B CA 1
ATOM 6591 C C . THR B 1 295 ? -5.332 -41.5 -10.734 1 83.62 295 THR B C 1
ATOM 6593 O O . THR B 1 295 ? -4.227 -42.031 -10.828 1 83.62 295 THR B O 1
ATOM 6596 N N . HIS B 1 296 ? -5.52 -40.25 -10.492 1 78.44 296 HIS B N 1
ATOM 6597 C CA . HIS B 1 296 ? -4.348 -39.406 -10.531 1 78.44 296 HIS B CA 1
ATOM 6598 C C . HIS B 1 296 ? -4.09 -38.75 -9.164 1 78.44 296 HIS B C 1
ATOM 6600 O O . HIS B 1 296 ? -3.033 -38.156 -8.945 1 78.44 296 HIS B O 1
ATOM 6606 N N . GLY B 1 297 ? -5.059 -38.875 -8.289 1 77.44 297 GLY B N 1
ATOM 6607 C CA . GLY B 1 297 ? -4.914 -38.188 -7.008 1 77.44 297 GLY B CA 1
ATOM 6608 C C . GLY B 1 297 ? -4.152 -39.031 -5.984 1 77.44 297 GLY B C 1
ATOM 6609 O O . GLY B 1 297 ? -3.809 -40.188 -6.238 1 77.44 297 GLY B O 1
ATOM 6610 N N . SER B 1 298 ? -3.715 -38.25 -4.957 1 77.94 298 SER B N 1
ATOM 6611 C CA . SER B 1 298 ? -3.076 -38.875 -3.807 1 77.94 298 SER B CA 1
ATOM 6612 C C . SER B 1 298 ? -3.932 -38.75 -2.551 1 77.94 298 SER B C 1
ATOM 6614 O O . SER B 1 298 ? -4.688 -37.781 -2.416 1 77.94 298 SER B O 1
ATOM 6616 N N . SER B 1 299 ? -3.953 -39.75 -1.728 1 75.38 299 SER B N 1
ATOM 6617 C CA . SER B 1 299 ? -4.703 -39.688 -0.477 1 75.38 299 SER B CA 1
ATOM 6618 C C . SER B 1 299 ? -3.768 -39.656 0.728 1 75.38 299 SER B C 1
ATOM 6620 O O . SER B 1 299 ? -4.191 -39.906 1.855 1 75.38 299 SER B O 1
ATOM 6622 N N . GLY B 1 300 ? -2.564 -39.406 0.424 1 74.06 300 GLY B N 1
ATOM 6623 C CA . GLY B 1 300 ? -1.599 -39.375 1.511 1 74.06 300 GLY B CA 1
ATOM 6624 C C . GLY B 1 300 ? -1.754 -38.156 2.396 1 74.06 300 GLY B C 1
ATOM 6625 O O . GLY B 1 300 ? -2.344 -37.156 1.985 1 74.06 300 GLY B O 1
ATOM 6626 N N . PRO B 1 301 ? -1.322 -38.312 3.66 1 72.19 301 PRO B N 1
ATOM 6627 C CA . PRO B 1 301 ? -1.466 -37.219 4.613 1 72.19 301 PRO B CA 1
ATOM 6628 C C . PRO B 1 301 ? -0.71 -35.969 4.188 1 72.19 301 PRO B C 1
ATOM 6630 O O . PRO B 1 301 ? -1.094 -34.844 4.559 1 72.19 301 PRO B O 1
ATOM 6633 N N . GLU B 1 302 ? 0.315 -36.125 3.354 1 71.75 302 GLU B N 1
ATOM 6634 C CA . GLU B 1 302 ? 1.139 -34.969 3.012 1 71.75 302 GLU B CA 1
ATOM 6635 C C . GLU B 1 302 ? 0.87 -34.5 1.584 1 71.75 302 GLU B C 1
ATOM 6637 O O . GLU B 1 302 ? 1.253 -33.375 1.204 1 71.75 302 GLU B O 1
ATOM 6642 N N . ASP B 1 303 ? 0.122 -35.219 0.784 1 74.81 303 ASP B N 1
ATOM 6643 C CA . ASP B 1 303 ? -0.055 -34.875 -0.623 1 74.81 303 ASP B CA 1
ATOM 6644 C C . ASP B 1 303 ? -1.484 -35.156 -1.082 1 74.81 303 ASP B C 1
ATOM 6646 O O . ASP B 1 303 ? -1.708 -35.562 -2.23 1 74.81 303 ASP B O 1
ATOM 6650 N N . ALA B 1 304 ? -2.385 -35.094 -0.103 1 80.38 304 ALA B N 1
ATOM 6651 C CA . ALA B 1 304 ? -3.781 -35.375 -0.444 1 80.38 304 ALA B CA 1
ATOM 6652 C C . ALA B 1 304 ? -4.27 -34.406 -1.525 1 80.38 304 ALA B C 1
ATOM 6654 O O . ALA B 1 304 ? -3.984 -33.219 -1.475 1 80.38 304 ALA B O 1
ATOM 6655 N N . THR B 1 305 ? -4.949 -35 -2.494 1 82.12 305 THR B N 1
ATOM 6656 C CA . THR B 1 305 ? -5.457 -34.219 -3.617 1 82.12 305 THR B CA 1
ATOM 6657 C C . THR B 1 305 ? -6.957 -33.969 -3.471 1 82.12 305 THR B C 1
ATOM 6659 O O . THR B 1 305 ? -7.719 -34.906 -3.176 1 82.12 305 THR B O 1
ATOM 6662 N N . TYR B 1 306 ? -7.32 -32.75 -3.553 1 84.31 306 TYR B N 1
ATOM 6663 C CA . TYR B 1 306 ? -8.719 -32.344 -3.541 1 84.31 306 TYR B CA 1
ATOM 6664 C C . TYR B 1 306 ? -9.125 -31.75 -4.883 1 84.31 306 TYR B C 1
ATOM 6666 O O . TYR B 1 306 ? -8.281 -31.203 -5.605 1 84.31 306 TYR B O 1
ATOM 6674 N N . LEU B 1 307 ? -10.406 -31.906 -5.266 1 83.88 307 LEU B N 1
ATOM 6675 C CA . LEU B 1 307 ? -10.922 -31.344 -6.508 1 83.88 307 LEU B CA 1
ATOM 6676 C C . LEU B 1 307 ? -12.18 -30.531 -6.25 1 83.88 307 LEU B C 1
ATOM 6678 O O . LEU B 1 307 ? -13.148 -31.031 -5.684 1 83.88 307 LEU B O 1
ATOM 6682 N N . GLY B 1 308 ? -12.055 -29.25 -6.551 1 86.62 308 GLY B N 1
ATOM 6683 C CA . GLY B 1 308 ? -13.227 -28.391 -6.523 1 86.62 308 GLY B CA 1
ATOM 6684 C C . GLY B 1 308 ? -13.891 -28.25 -7.879 1 86.62 308 GLY B C 1
ATOM 6685 O O . GLY B 1 308 ? -13.227 -27.938 -8.875 1 86.62 308 GLY B O 1
ATOM 6686 N N . LEU B 1 309 ? -15.234 -28.5 -7.914 1 85.38 309 LEU B N 1
ATOM 6687 C CA . LEU B 1 309 ? -16.031 -28.344 -9.125 1 85.38 309 LEU B CA 1
ATOM 6688 C C . LEU B 1 309 ? -17.078 -27.25 -8.945 1 85.38 309 LEU B C 1
ATOM 6690 O O . LEU B 1 309 ? -17.859 -27.297 -7.988 1 85.38 309 LEU B O 1
ATOM 6694 N N . CYS B 1 310 ? -17.016 -26.312 -9.789 1 88.75 310 CYS B N 1
ATOM 6695 C CA . CYS B 1 310 ? -18 -25.234 -9.781 1 88.75 310 CYS B CA 1
ATOM 6696 C C . CYS B 1 310 ? -18.812 -25.203 -11.078 1 88.75 310 CYS B C 1
ATOM 6698 O O . CYS B 1 310 ? -18.234 -25.25 -12.172 1 88.75 310 CYS B O 1
ATOM 6700 N N . TYR B 1 311 ? -20.156 -25.172 -10.969 1 87.44 311 TYR B N 1
ATOM 6701 C CA . TYR B 1 311 ? -21 -25.234 -12.172 1 87.44 311 TYR B CA 1
ATOM 6702 C C . TYR B 1 311 ? -22.359 -24.594 -11.914 1 87.44 311 TYR B C 1
ATOM 6704 O O . TYR B 1 311 ? -22.781 -24.469 -10.773 1 87.44 311 TYR B O 1
ATOM 6712 N N . GLU B 1 312 ? -22.938 -24.156 -13 1 88.44 312 GLU B N 1
ATOM 6713 C CA . GLU B 1 312 ? -24.312 -23.672 -12.992 1 88.44 312 GLU B CA 1
ATOM 6714 C C . GLU B 1 312 ? -25.281 -24.734 -13.492 1 88.44 312 GLU B C 1
ATOM 6716 O O . GLU B 1 312 ? -25 -25.438 -14.461 1 88.44 312 GLU B O 1
ATOM 6721 N N . LYS B 1 313 ? -26.453 -24.859 -12.75 1 87.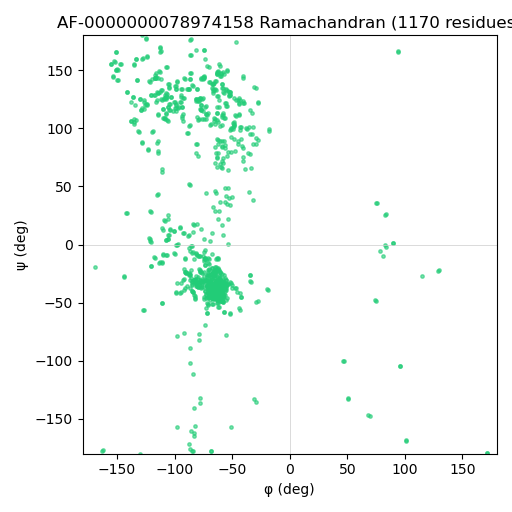94 313 LYS B N 1
ATOM 6722 C CA . LYS B 1 313 ? -27.453 -25.875 -13.102 1 87.94 313 LYS B CA 1
ATOM 6723 C C . LYS B 1 313 ? -28.844 -25.25 -13.188 1 87.94 313 LYS B C 1
ATOM 6725 O O . LYS B 1 313 ? -29.281 -24.547 -12.273 1 87.94 313 LYS B O 1
ATOM 6730 N N . PRO B 1 314 ? -29.562 -25.391 -14.281 1 87.38 314 PRO B N 1
ATOM 6731 C CA . PRO B 1 314 ? -30.953 -24.922 -14.359 1 87.38 314 PRO B CA 1
ATOM 6732 C C . PRO B 1 314 ? -31.891 -25.688 -13.445 1 87.38 314 PRO B C 1
ATOM 6734 O O . PRO B 1 314 ? -31.703 -26.906 -13.25 1 87.38 314 PRO B O 1
ATOM 6737 N N . LEU B 1 315 ? -32.688 -24.953 -12.734 1 79.56 315 LEU B N 1
ATOM 6738 C CA . LEU B 1 315 ? -33.719 -25.594 -11.922 1 79.56 315 LEU B CA 1
ATOM 6739 C C . LEU B 1 315 ? -34.938 -25.969 -12.766 1 79.56 315 LEU B C 1
ATOM 6741 O O . LEU B 1 315 ? -35.438 -25.141 -13.523 1 79.56 315 LEU B O 1
ATOM 6745 N N . LEU B 1 316 ? -34.938 -27.047 -13.352 1 58.91 316 LEU B N 1
ATOM 6746 C CA . LEU B 1 316 ? -36.094 -27.469 -14.141 1 58.91 316 LEU B CA 1
ATOM 6747 C C . LEU B 1 316 ? -37.375 -27.312 -13.344 1 58.91 316 LEU B C 1
ATOM 6749 O O . LEU B 1 316 ? -37.438 -27.703 -12.18 1 58.91 316 LEU B O 1
ATOM 6753 N N . LEU B 1 317 ? -38.219 -26.219 -13.5 1 51.53 317 LEU B N 1
ATOM 6754 C CA . LEU B 1 317 ? -39.562 -26.297 -12.914 1 51.53 317 LEU B CA 1
ATOM 6755 C C . LEU B 1 317 ? -40.062 -27.734 -12.867 1 51.53 317 LEU B C 1
ATOM 6757 O O . LEU B 1 317 ? -39.406 -28.641 -13.367 1 51.53 317 LEU B O 1
ATOM 6761 N N . ASN B 1 318 ? -41.438 -27.938 -13.297 1 40.78 318 ASN B N 1
ATOM 6762 C CA . ASN B 1 318 ? -42.156 -29.219 -13.32 1 40.78 318 ASN B CA 1
ATOM 6763 C C . ASN B 1 318 ? -41.438 -30.25 -14.164 1 40.78 318 ASN B C 1
ATOM 6765 O O . ASN B 1 318 ? -40.969 -29.953 -15.266 1 40.78 318 ASN B O 1
ATOM 6769 N N . GLU B 1 319 ? -40.844 -31.25 -13.664 1 40.81 319 GLU B N 1
ATOM 6770 C CA . GLU B 1 319 ? -40.562 -32.469 -14.414 1 40.81 319 GLU B CA 1
ATOM 6771 C C . GLU B 1 319 ? -41.469 -32.562 -15.648 1 40.81 319 GLU B C 1
ATOM 6773 O O . GLU B 1 319 ? -41.062 -33.156 -16.656 1 40.81 319 GLU B O 1
ATOM 6778 N N . ASP B 1 320 ? -42.75 -32.156 -15.547 1 38.41 320 ASP B N 1
ATOM 6779 C CA . ASP B 1 320 ? -43.75 -32.188 -16.594 1 38.41 320 ASP B CA 1
ATOM 6780 C C . ASP B 1 320 ? -43.469 -31.156 -17.672 1 38.41 320 ASP B C 1
ATOM 6782 O O . ASP B 1 320 ? -44 -31.25 -18.781 1 38.41 320 ASP B O 1
ATOM 6786 N N . ASP B 1 321 ? -42.781 -30.125 -17.422 1 39.53 321 ASP B N 1
ATOM 6787 C CA . ASP B 1 321 ? -42.594 -29.125 -18.469 1 39.53 321 ASP B CA 1
ATOM 6788 C C . ASP B 1 321 ? -41.375 -29.469 -19.344 1 39.53 321 ASP B C 1
ATOM 6790 O O . ASP B 1 321 ? -41.188 -28.875 -20.406 1 39.53 321 ASP B O 1
ATOM 6794 N N . LEU B 1 322 ? -40.406 -30.172 -18.984 1 38.81 322 LEU B N 1
ATOM 6795 C CA . LEU B 1 322 ? -39.406 -30.719 -19.906 1 38.81 322 LEU B CA 1
ATOM 6796 C C . LEU B 1 322 ? -40.031 -31.766 -20.812 1 38.81 322 LEU B C 1
ATOM 6798 O O . LEU B 1 322 ? -39.5 -32.062 -21.891 1 38.81 322 LEU B O 1
ATOM 6802 N N . ALA B 1 323 ? -40.938 -32.562 -20.391 1 36.06 323 ALA B N 1
ATOM 6803 C CA . ALA B 1 323 ? -41.625 -33.5 -21.297 1 36.06 323 ALA B CA 1
ATOM 6804 C C . ALA B 1 323 ? -42.312 -32.719 -22.422 1 36.06 323 ALA B C 1
ATOM 6806 O O . ALA B 1 323 ? -42.344 -33.188 -23.562 1 36.06 323 ALA B O 1
ATOM 6807 N N . ALA B 1 324 ? -42.875 -31.5 -22.094 1 36.44 324 ALA B N 1
ATOM 6808 C CA . ALA B 1 324 ? -43.594 -30.797 -23.172 1 36.44 324 ALA B CA 1
ATOM 6809 C C . ALA B 1 324 ? -42.594 -30.047 -24.062 1 36.44 324 ALA B C 1
ATOM 6811 O O . ALA B 1 324 ? -42.812 -29.953 -25.281 1 36.44 324 ALA B O 1
ATOM 6812 N N . GLY B 1 325 ? -41.438 -29.547 -23.547 1 37.56 325 GLY B N 1
ATOM 6813 C CA . GLY B 1 325 ? -40.5 -28.844 -24.438 1 37.56 325 GLY B CA 1
ATOM 6814 C C . GLY B 1 325 ? -39.594 -29.766 -25.188 1 37.56 325 GLY B C 1
ATOM 6815 O O . GLY B 1 325 ? -38.969 -29.359 -26.172 1 37.56 325 GLY B O 1
ATOM 6816 N N . ALA B 1 326 ? -39.188 -30.938 -24.703 1 34.53 326 ALA B N 1
ATOM 6817 C CA . ALA B 1 326 ? -38.5 -31.969 -25.5 1 34.53 326 ALA B CA 1
ATOM 6818 C C . ALA B 1 326 ? -39.406 -32.469 -26.625 1 34.53 326 ALA B C 1
ATOM 6820 O O . ALA B 1 326 ? -38.906 -32.719 -27.734 1 34.53 326 ALA B O 1
ATOM 6821 N N . GLU B 1 327 ? -40.719 -32.656 -26.344 1 34.62 327 GLU B N 1
ATOM 6822 C CA . GLU B 1 327 ? -41.625 -33.031 -27.406 1 34.62 327 GLU B CA 1
ATOM 6823 C C . GLU B 1 327 ? -41.719 -31.969 -28.5 1 34.62 327 GLU B C 1
ATOM 6825 O O . GLU B 1 327 ? -41.844 -32.281 -29.688 1 34.62 327 GLU B O 1
ATOM 6830 N N . GLN B 1 328 ? -41.594 -30.672 -28.062 1 33.09 328 GLN B N 1
ATOM 6831 C CA . GLN B 1 328 ? -41.688 -29.688 -29.125 1 33.09 328 GLN B CA 1
ATOM 6832 C C . GLN B 1 328 ? -40.375 -29.547 -29.906 1 33.09 328 GLN B C 1
ATOM 6834 O O . GLN B 1 328 ? -40.406 -29.266 -31.094 1 33.09 328 GLN B O 1
ATOM 6839 N N . ALA B 1 329 ? -39.25 -29.812 -29.281 1 32.06 329 ALA B N 1
ATOM 6840 C CA . ALA B 1 329 ? -38.031 -29.766 -30.078 1 32.06 329 ALA B CA 1
ATOM 6841 C C . ALA B 1 329 ? -37.844 -31.031 -30.906 1 32.06 329 ALA B C 1
ATOM 6843 O O . ALA B 1 329 ? -37.344 -30.984 -32.031 1 32.06 329 ALA B O 1
ATOM 6844 N N . GLU B 1 330 ? -38.219 -32.219 -30.375 1 33 330 GLU B N 1
ATOM 6845 C CA . GLU B 1 330 ? -38.156 -33.406 -31.25 1 33 330 GLU B CA 1
ATOM 6846 C C . GLU B 1 330 ? -39.062 -33.25 -32.469 1 33 330 GLU B C 1
ATOM 6848 O O . GLU B 1 330 ? -38.844 -33.844 -33.5 1 33 330 GLU B O 1
ATOM 6853 N N . GLY B 1 331 ? -40.219 -32.438 -32.219 1 29.34 331 GLY B N 1
ATOM 6854 C CA . GLY B 1 331 ? -41.062 -32.25 -33.406 1 29.34 331 GLY B CA 1
ATOM 6855 C C . GLY B 1 331 ? -40.375 -31.453 -34.5 1 29.34 331 GLY B C 1
ATOM 6856 O O . GLY B 1 331 ? -40.75 -31.531 -35.656 1 29.34 331 GLY B O 1
ATOM 6857 N N . ALA B 1 332 ? -39.562 -30.453 -33.969 1 28.8 332 ALA B N 1
ATOM 6858 C CA . ALA B 1 332 ? -39.125 -29.594 -35.062 1 28.8 332 ALA B CA 1
ATOM 6859 C C . ALA B 1 332 ? -37.969 -30.203 -35.844 1 28.8 332 ALA B C 1
ATOM 6861 O O . ALA B 1 332 ? -37.594 -29.766 -36.938 1 28.8 332 ALA B O 1
ATOM 6862 N N . VAL B 1 333 ? -37.125 -30.984 -35.031 1 28.5 333 VAL B N 1
ATOM 6863 C CA . VAL B 1 333 ? -36 -31.453 -35.812 1 28.5 333 VAL B CA 1
ATOM 6864 C C . VAL B 1 333 ? -36.406 -32.562 -36.75 1 28.5 333 VAL B C 1
ATOM 6866 O O . VAL B 1 333 ? -35.594 -33.094 -37.5 1 28.5 333 VAL B O 1
ATOM 6869 N N . SER B 1 334 ? -37.688 -33.125 -36.469 1 24.39 334 SER B N 1
ATOM 6870 C CA . SER B 1 334 ? -37.812 -34.344 -37.281 1 24.39 334 SER B CA 1
ATOM 6871 C C . SER B 1 334 ? -37.719 -34.031 -38.781 1 24.39 334 SER B C 1
ATOM 6873 O O . SER B 1 334 ? -37.625 -34.938 -39.594 1 24.39 334 SER B O 1
ATOM 6875 N N . SER B 1 335 ? -38.344 -32.906 -39.156 1 23.58 335 SER B N 1
ATOM 6876 C CA . SER B 1 335 ? -38.719 -33.094 -40.562 1 23.58 335 SER B CA 1
ATOM 6877 C C . SER B 1 335 ? -37.5 -33.094 -41.469 1 23.58 335 SER B C 1
ATOM 6879 O O . SER B 1 335 ? -37.562 -33.594 -42.594 1 23.58 335 SER B O 1
ATOM 6881 N N . THR B 1 336 ? -36.625 -32.094 -41.281 1 23.72 336 THR B N 1
ATOM 6882 C CA . THR B 1 336 ? -36.094 -31.734 -42.594 1 23.72 336 THR B CA 1
ATOM 6883 C C . THR B 1 336 ? -34.938 -32.656 -43 1 23.72 336 THR B C 1
ATOM 6885 O O . THR B 1 336 ? -33.781 -32.344 -42.75 1 23.72 336 THR B O 1
ATOM 6888 N N . THR B 1 337 ? -34.812 -33.812 -42.312 1 23.28 337 THR B N 1
ATOM 6889 C CA . THR B 1 337 ? -33.688 -34.594 -42.844 1 23.28 337 THR B CA 1
ATOM 6890 C C . THR B 1 337 ? -33.938 -34.938 -44.312 1 23.28 337 THR B C 1
ATOM 6892 O O . THR B 1 337 ? -34.656 -35.875 -44.625 1 23.28 337 THR B O 1
ATOM 6895 N N . THR B 1 338 ? -34.562 -34 -45.125 1 21.69 338 THR B N 1
ATOM 6896 C CA . THR B 1 338 ? -34.719 -34.562 -46.469 1 21.69 338 THR B CA 1
ATOM 6897 C C . THR B 1 338 ? -33.344 -35 -47.031 1 21.69 338 THR B C 1
ATOM 6899 O O . THR B 1 338 ? -32.375 -34.25 -46.938 1 21.69 338 THR B O 1
ATOM 6902 N N . ASP B 1 339 ? -33.188 -36.312 -47.094 1 20.45 339 ASP B N 1
ATOM 6903 C CA . ASP B 1 339 ? -32.219 -37.188 -47.719 1 20.45 339 ASP B CA 1
ATOM 6904 C C . ASP B 1 339 ? -32 -36.844 -49.188 1 20.45 339 ASP B C 1
ATOM 6906 O O . ASP B 1 339 ? -32.656 -37.375 -50.094 1 20.45 339 ASP B O 1
ATOM 6910 N N . ASN B 1 340 ? -31.922 -35.5 -49.594 1 20.53 340 ASN B N 1
ATOM 6911 C CA . ASN B 1 340 ? -31.875 -35.375 -51.062 1 20.53 340 ASN B CA 1
ATOM 6912 C C . ASN B 1 340 ? -30.625 -36.031 -51.625 1 20.53 340 ASN B C 1
ATOM 6914 O O . ASN B 1 340 ? -29.516 -35.531 -51.406 1 20.53 340 ASN B O 1
ATOM 6918 N N . SER B 1 341 ? -30.578 -37.312 -51.688 1 20.05 341 SER B N 1
ATOM 6919 C CA . SER B 1 341 ? -29.641 -38.125 -52.438 1 20.05 341 SER B CA 1
ATOM 6920 C C . SER B 1 341 ? -29.609 -37.719 -53.906 1 20.05 341 SER B C 1
ATOM 6922 O O . SER B 1 341 ? -29.016 -38.406 -54.719 1 20.05 341 SER B O 1
ATOM 6924 N N . ARG B 1 342 ? -30.359 -36.719 -54.406 1 19.19 342 ARG B N 1
ATOM 6925 C CA . ARG B 1 342 ? -30.484 -36.875 -55.844 1 19.19 342 ARG B CA 1
ATOM 6926 C C . ARG B 1 342 ? -29.125 -36.875 -56.531 1 19.19 342 ARG B C 1
ATOM 6928 O O . ARG B 1 342 ? -28.297 -36 -56.25 1 19.19 342 ARG B O 1
ATOM 6935 N N . THR B 1 343 ? -28.734 -38 -57.062 1 19.52 343 THR B N 1
ATOM 6936 C CA . THR B 1 343 ? -27.703 -38.469 -58 1 19.52 343 THR B CA 1
ATOM 6937 C C . THR B 1 343 ? -27.766 -37.688 -59.281 1 19.52 343 THR B C 1
ATOM 6939 O O . THR B 1 343 ? -27.062 -38 -60.25 1 19.52 343 THR B O 1
ATOM 6942 N N . SER B 1 344 ? -28.344 -36.438 -59.375 1 18.58 344 SER B N 1
ATOM 6943 C CA . SER B 1 344 ? -28.734 -36.125 -60.75 1 18.58 344 SER B CA 1
ATOM 6944 C C . SER B 1 344 ? -27.5 -36 -61.656 1 18.58 344 SER B C 1
ATOM 6946 O O . SER B 1 344 ? -26.562 -35.25 -61.312 1 18.58 344 SER B O 1
ATOM 6948 N N . SER B 1 345 ? -27.312 -36.969 -62.531 1 19.06 345 SER B N 1
ATOM 6949 C CA . SER B 1 345 ? -26.422 -37.25 -63.656 1 19.06 345 SER B CA 1
ATOM 6950 C C . SER B 1 345 ? -26.484 -36.125 -64.688 1 19.06 345 SER B C 1
ATOM 6952 O O . SER B 1 345 ? -25.578 -36 -65.5 1 19.06 345 SER B O 1
ATOM 6954 N N . SER B 1 346 ? -27.641 -35.531 -64.938 1 17.83 346 SER B N 1
ATOM 6955 C CA . SER B 1 346 ? -27.969 -35.438 -66.375 1 17.83 346 SER B CA 1
ATOM 6956 C C . SER B 1 346 ? -27.094 -34.375 -67.062 1 17.83 346 SER B C 1
ATOM 6958 O O . SER B 1 346 ? -26.562 -33.469 -66.375 1 17.83 346 SER B O 1
ATOM 6960 N N . SER B 1 347 ? -27.016 -34.531 -68.5 1 19.42 347 SER B N 1
ATOM 6961 C CA . SER B 1 347 ? -26.203 -34.25 -69.688 1 19.42 347 SER B CA 1
ATOM 6962 C C . SER B 1 347 ? -26.266 -32.781 -70.062 1 19.42 347 SER B C 1
ATOM 6964 O O . SER B 1 347 ? -25.234 -32.156 -70.375 1 19.42 347 SER B O 1
ATOM 6966 N N . SER B 1 348 ? -27.484 -32.312 -70.562 1 18.36 348 SER B N 1
ATOM 6967 C CA . SER B 1 348 ? -27.578 -31.812 -71.938 1 18.36 348 SER B CA 1
ATOM 6968 C C . SER B 1 348 ? -27.125 -30.359 -72 1 18.36 348 SER B C 1
ATOM 6970 O O . SER B 1 348 ? -27 -29.688 -71 1 18.36 348 SER B O 1
ATOM 6972 N N . ASN B 1 349 ? -27.578 -29.641 -73.25 1 17.72 349 ASN B N 1
ATOM 6973 C CA . ASN B 1 349 ? -27.094 -28.75 -74.312 1 17.72 349 ASN B CA 1
ATOM 6974 C C . ASN B 1 349 ? -27.203 -27.281 -73.875 1 17.72 349 ASN B C 1
ATOM 6976 O O . ASN B 1 349 ? -26.219 -26.531 -74 1 17.72 349 ASN B O 1
ATOM 6980 N N . ARG B 1 350 ? -28.547 -26.734 -74.25 1 18.03 350 ARG B N 1
ATOM 6981 C CA . ARG B 1 350 ? -28.719 -25.641 -75.25 1 18.03 350 ARG B CA 1
ATOM 6982 C C . ARG B 1 350 ? -28.375 -24.297 -74.562 1 18.03 350 ARG B C 1
ATOM 6984 O O . ARG B 1 350 ? -28.219 -24.203 -73.375 1 18.03 350 ARG B O 1
ATOM 6991 N N . SER B 1 351 ? -29.375 -23.312 -74.938 1 19.41 351 SER B N 1
ATOM 6992 C CA . SER B 1 351 ? -29.5 -22 -75.562 1 19.41 351 SER B CA 1
ATOM 6993 C C . SER B 1 351 ? -29.359 -20.875 -74.5 1 19.41 351 SER B C 1
ATOM 6995 O O . SER B 1 351 ? -29.453 -21.109 -73.312 1 19.41 351 SER B O 1
ATOM 6997 N N . ASN B 1 352 ? -29.672 -19.625 -75.062 1 19.45 352 ASN B N 1
ATOM 6998 C CA . ASN B 1 352 ? -29.266 -18.219 -75 1 19.45 352 ASN B CA 1
ATOM 6999 C C . ASN B 1 352 ? -29.828 -17.516 -73.812 1 19.45 352 ASN B C 1
ATOM 7001 O O . ASN B 1 352 ? -29.078 -16.875 -73.062 1 19.45 352 ASN B O 1
ATOM 7005 N N . GLY B 1 353 ? -31.203 -17.188 -74 1 19.09 353 GLY B N 1
ATOM 7006 C CA . GLY B 1 353 ? -31.609 -15.797 -73.938 1 19.09 353 GLY B CA 1
ATOM 7007 C C . GLY B 1 353 ? -31.719 -15.289 -72.5 1 19.09 353 GLY B C 1
ATOM 7008 O O . GLY B 1 353 ? -31.141 -14.25 -72.188 1 19.09 353 GLY B O 1
ATOM 7009 N N . ASP B 1 354 ? -32.938 -15.617 -71.875 1 19.27 354 ASP B N 1
ATOM 7010 C CA . ASP B 1 354 ? -33.938 -14.711 -71.375 1 19.27 354 ASP B CA 1
ATOM 7011 C C . ASP B 1 354 ? -33.531 -14.203 -70 1 19.27 354 ASP B C 1
ATOM 7013 O O . ASP B 1 354 ? -32.719 -14.82 -69.312 1 19.27 354 ASP B O 1
ATOM 7017 N N . SER B 1 355 ? -34.312 -13.109 -69.562 1 23.2 355 SER B N 1
ATOM 7018 C CA . SER B 1 355 ? -34.406 -11.875 -68.75 1 23.2 355 SER B CA 1
ATOM 7019 C C . SER B 1 355 ? -34.656 -12.164 -67.312 1 23.2 355 SER B C 1
ATOM 7021 O O . SER B 1 355 ? -34.938 -11.25 -66.5 1 23.2 355 SER B O 1
ATOM 7023 N N . SER B 1 356 ? -34.438 -13.383 -66.75 1 20.17 356 SER B N 1
ATOM 7024 C CA . SER B 1 356 ? -35.25 -13.781 -65.625 1 20.17 356 SER B CA 1
ATOM 7025 C C . SER B 1 356 ? -34.906 -12.914 -64.438 1 20.17 356 SER B C 1
ATOM 7027 O O . SER B 1 356 ? -33.75 -12.773 -64 1 20.17 356 SER B O 1
ATOM 7029 N N . SER B 1 357 ? -35.875 -11.93 -64.188 1 22.56 357 SER B N 1
ATOM 7030 C CA . SER B 1 357 ? -36.094 -10.93 -63.156 1 22.56 357 SER B CA 1
ATOM 7031 C C . SER B 1 357 ? -36.094 -11.57 -61.75 1 22.56 357 SER B C 1
ATOM 7033 O O . SER B 1 357 ? -37.031 -12.328 -61.438 1 22.56 357 SER B O 1
ATOM 7035 N N . SER B 1 358 ? -35.031 -12.102 -61.344 1 22.08 358 SER B N 1
ATOM 7036 C CA . SER B 1 358 ? -34.969 -12.93 -60.156 1 22.08 358 SER B CA 1
ATOM 7037 C C . SER B 1 358 ? -35.344 -12.141 -58.906 1 22.08 358 SER B C 1
ATOM 7039 O O . SER B 1 358 ? -34.688 -11.148 -58.562 1 22.08 358 SER B O 1
ATOM 7041 N N . GLY B 1 359 ? -36.781 -11.977 -58.75 1 21.5 359 GLY B N 1
ATOM 7042 C CA . GLY B 1 359 ? -37.375 -11.383 -57.594 1 21.5 359 GLY B CA 1
ATOM 7043 C C . GLY B 1 359 ? -36.906 -11.977 -56.281 1 21.5 359 GLY B C 1
ATOM 7044 O O . GLY B 1 359 ? -37.062 -13.18 -56.031 1 21.5 359 GLY B O 1
ATOM 7045 N N . SER B 1 360 ? -35.75 -11.578 -55.844 1 22.16 360 SER B N 1
ATOM 7046 C CA . SER B 1 360 ? -35.125 -12.102 -54.625 1 22.16 360 SER B CA 1
ATOM 7047 C C . SER B 1 360 ? -36.031 -11.883 -53.406 1 22.16 360 SER B C 1
ATOM 7049 O O . SER B 1 360 ? -36.438 -10.75 -53.125 1 22.16 360 SER B O 1
ATOM 7051 N N . GLY B 1 361 ? -37.219 -12.656 -53.344 1 21.78 361 GLY B N 1
ATOM 7052 C CA . GLY B 1 361 ? -38.094 -12.594 -52.156 1 21.78 361 GLY B CA 1
ATOM 7053 C C . GLY B 1 361 ? -37.344 -12.891 -50.875 1 21.78 361 GLY B C 1
ATOM 7054 O O . GLY B 1 361 ? -36.844 -14 -50.688 1 21.78 361 GLY B O 1
ATOM 7055 N N . SER B 1 362 ? -36.562 -11.922 -50.375 1 22.7 362 SER B N 1
ATOM 7056 C CA . SER B 1 362 ? -35.906 -12.055 -49.094 1 22.7 362 SER B CA 1
ATOM 7057 C C . SER B 1 362 ? -36.938 -12.305 -47.969 1 22.7 362 SER B C 1
ATOM 7059 O O . SER B 1 362 ? -37.844 -11.5 -47.781 1 22.7 362 SER B O 1
ATOM 7061 N N . SER B 1 363 ? -37.531 -13.555 -47.875 1 23.75 363 SER B N 1
ATOM 7062 C CA . SER B 1 363 ? -38.375 -13.867 -46.719 1 23.75 363 SER B CA 1
ATOM 7063 C C . SER B 1 363 ? -37.625 -13.664 -45.438 1 23.75 363 SER B C 1
ATOM 7065 O O . SER B 1 363 ? -36.594 -14.305 -45.188 1 23.75 363 SER B O 1
ATOM 7067 N N . SER B 1 364 ? -37.625 -12.445 -44.938 1 24.75 364 SER B N 1
ATOM 7068 C CA . SER B 1 364 ? -37.219 -12.109 -43.594 1 24.75 364 SER B CA 1
ATOM 7069 C C . SER B 1 364 ? -38.062 -12.859 -42.562 1 24.75 364 SER B C 1
ATOM 7071 O O . SER B 1 364 ? -39.25 -12.602 -42.406 1 24.75 364 SER B O 1
ATOM 7073 N N . SER B 1 365 ? -37.969 -14.211 -42.469 1 25.91 365 SER B N 1
ATOM 7074 C CA . SER B 1 365 ? -38.625 -14.836 -41.312 1 25.91 365 SER B CA 1
ATOM 7075 C C . SER B 1 365 ? -38.125 -14.25 -40 1 25.91 365 SER B C 1
ATOM 7077 O O . SER B 1 365 ? -36.938 -14.391 -39.656 1 25.91 365 SER B O 1
ATOM 7079 N N . SER B 1 366 ? -38.719 -13.133 -39.656 1 27.86 366 SER B N 1
ATOM 7080 C CA . SER B 1 366 ? -38.594 -12.602 -38.281 1 27.86 366 SER B CA 1
ATOM 7081 C C . SER B 1 366 ? -39.125 -13.594 -37.25 1 27.86 366 SER B C 1
ATOM 7083 O O . SER B 1 366 ? -40.312 -13.836 -37.188 1 27.86 366 SER B O 1
ATOM 7085 N N . SER B 1 367 ? -38.469 -14.766 -37.062 1 27.94 367 SER B N 1
ATOM 7086 C CA . SER B 1 367 ? -38.812 -15.594 -35.906 1 27.94 367 SER B CA 1
ATOM 7087 C C . SER B 1 367 ? -38.875 -14.781 -34.625 1 27.94 367 SER B C 1
ATOM 7089 O O . SER B 1 367 ? -37.844 -14.25 -34.188 1 27.94 367 SER B O 1
ATOM 7091 N N . SER B 1 368 ? -40.031 -14.102 -34.469 1 30.86 368 SER B N 1
ATOM 7092 C CA . SER B 1 368 ? -40.375 -13.531 -33.188 1 30.86 368 SER B CA 1
ATOM 7093 C C . SER B 1 368 ? -40.375 -14.594 -32.062 1 30.86 368 SER B C 1
ATOM 7095 O O . SER B 1 368 ? -41.375 -15.273 -31.844 1 30.86 368 SER B O 1
ATOM 7097 N N . ASP B 1 369 ? -39.438 -15.445 -32.062 1 30.55 369 ASP B N 1
ATOM 7098 C CA . ASP B 1 369 ? -39.344 -16.266 -30.844 1 30.55 369 ASP B CA 1
ATOM 7099 C C . ASP B 1 369 ? -39.312 -15.391 -29.594 1 30.55 369 ASP B C 1
ATOM 7101 O O . ASP B 1 369 ? -38.25 -15.32 -28.922 1 30.55 369 ASP B O 1
ATOM 7105 N N . ASN B 1 370 ? -40.031 -14.258 -29.625 1 30.86 370 ASN B N 1
ATOM 7106 C CA . ASN B 1 370 ? -40.125 -13.484 -28.391 1 30.86 370 ASN B CA 1
ATOM 7107 C C . ASN B 1 370 ? -40.969 -14.203 -27.344 1 30.86 370 ASN B C 1
ATOM 7109 O O . ASN B 1 370 ? -41.906 -13.625 -26.781 1 30.86 370 ASN B O 1
ATOM 7113 N N . LYS B 1 371 ? -41.531 -15.453 -27.484 1 34.28 371 LYS B N 1
ATOM 7114 C CA . LYS B 1 371 ? -42.281 -15.93 -26.312 1 34.28 371 LYS B CA 1
ATOM 7115 C C . LYS B 1 371 ? -41.469 -15.727 -25.031 1 34.28 371 LYS B C 1
ATOM 7117 O O . LYS B 1 371 ? -40.281 -16.047 -24.984 1 34.28 371 LYS B O 1
ATOM 7122 N N . SER B 1 372 ? -41.844 -14.875 -24.188 1 36.84 372 SER B N 1
ATOM 7123 C CA . SER B 1 372 ? -41.406 -14.602 -22.844 1 36.84 372 SER B CA 1
ATOM 7124 C C . SER B 1 372 ? -40.938 -15.875 -22.125 1 36.84 372 SER B C 1
ATOM 7126 O O . SER B 1 372 ? -41.781 -16.578 -21.547 1 36.84 372 SER B O 1
ATOM 7128 N N . GLY B 1 373 ? -40.281 -16.812 -22.719 1 41.03 373 GLY B N 1
ATOM 7129 C CA . GLY B 1 373 ? -39.812 -18 -22.016 1 41.03 373 GLY B CA 1
ATOM 7130 C C . GLY B 1 373 ? -39.469 -17.734 -20.562 1 41.03 373 GLY B C 1
ATOM 7131 O O . GLY B 1 373 ? -38.906 -16.703 -20.219 1 41.03 373 GLY B O 1
ATOM 7132 N N . ALA B 1 374 ? -40.375 -18.094 -19.641 1 47.38 374 ALA B N 1
ATOM 7133 C CA . ALA B 1 374 ? -40.156 -18.047 -18.203 1 47.38 374 ALA B CA 1
ATOM 7134 C C . ALA B 1 374 ? -38.656 -18.203 -17.891 1 47.38 374 ALA B C 1
ATOM 7136 O O . ALA B 1 374 ? -38 -19.141 -18.375 1 47.38 374 ALA B O 1
ATOM 7137 N N . ALA B 1 375 ? -37.969 -17.25 -17.828 1 58.38 375 ALA B N 1
ATOM 7138 C CA . ALA B 1 375 ? -36.531 -17.172 -17.562 1 58.38 375 ALA B CA 1
ATOM 7139 C C . ALA B 1 375 ? -36.094 -18.281 -16.609 1 58.38 375 ALA B C 1
ATOM 7141 O O . ALA B 1 375 ? -36.625 -18.406 -15.5 1 58.38 375 ALA B O 1
ATOM 7142 N N . VAL B 1 376 ? -35.594 -19.438 -17.062 1 76.69 376 VAL B N 1
ATOM 7143 C CA . VAL B 1 376 ? -35.094 -20.609 -16.359 1 76.69 376 VAL B CA 1
ATOM 7144 C C . VAL B 1 376 ? -34.188 -20.188 -15.195 1 76.69 376 VAL B C 1
ATOM 7146 O O . VAL B 1 376 ? -33.281 -19.391 -15.375 1 76.69 376 VAL B O 1
ATOM 7149 N N . ARG B 1 377 ? -34.781 -20.469 -13.969 1 89.25 377 ARG B N 1
ATOM 7150 C CA . ARG B 1 377 ? -34 -20.219 -12.781 1 89.25 377 ARG B CA 1
ATOM 7151 C C . ARG B 1 377 ? -32.844 -21.219 -12.672 1 89.25 377 ARG B C 1
ATOM 7153 O O . ARG B 1 377 ? -32.969 -22.359 -13.133 1 89.25 377 ARG B O 1
ATOM 7160 N N . THR B 1 378 ? -31.703 -20.781 -12.266 1 91.56 378 THR B N 1
ATOM 7161 C CA . THR B 1 378 ? -30.516 -21.609 -12.172 1 91.56 378 THR B CA 1
ATOM 7162 C C . THR B 1 378 ? -29.953 -21.578 -10.75 1 91.56 378 THR B C 1
ATOM 7164 O O . THR B 1 378 ? -30.406 -20.797 -9.914 1 91.56 378 THR B O 1
ATOM 7167 N N . THR B 1 379 ? -29.125 -22.562 -10.453 1 92.88 379 THR B N 1
ATOM 7168 C CA . THR B 1 379 ? -28.312 -22.562 -9.234 1 92.88 379 THR B CA 1
ATOM 7169 C C . THR B 1 379 ? -26.828 -22.547 -9.578 1 92.88 379 THR B C 1
ATOM 7171 O O . THR B 1 379 ? -26.422 -23.094 -10.602 1 92.88 379 THR B O 1
ATOM 7174 N N . ASN B 1 380 ? -26.016 -21.875 -8.844 1 93.19 380 ASN B N 1
ATOM 7175 C CA . ASN B 1 380 ? -24.562 -21.906 -8.898 1 93.19 380 ASN B CA 1
ATOM 7176 C C . ASN B 1 380 ? -23.984 -22.797 -7.797 1 93.19 380 ASN B C 1
ATOM 7178 O O . ASN B 1 380 ? -24.172 -22.516 -6.609 1 93.19 380 ASN B O 1
ATOM 7182 N N . ASN B 1 381 ? -23.328 -23.812 -8.242 1 92.06 381 ASN B N 1
ATOM 7183 C CA . ASN B 1 381 ? -22.922 -24.859 -7.309 1 92.06 381 ASN B CA 1
ATOM 7184 C C . ASN B 1 381 ? -21.391 -24.969 -7.219 1 92.06 381 ASN B C 1
ATOM 7186 O O . ASN B 1 381 ? -20.688 -24.75 -8.211 1 92.06 381 ASN B O 1
ATOM 7190 N N . PHE B 1 382 ? -20.859 -25.312 -6.012 1 92.62 382 PHE B N 1
ATOM 7191 C CA . PHE B 1 382 ? -19.469 -25.594 -5.73 1 92.62 382 PHE B CA 1
ATOM 7192 C C . PHE B 1 382 ? -19.328 -26.859 -4.891 1 92.62 382 PHE B C 1
ATOM 7194 O O . PHE B 1 382 ? -19.609 -26.844 -3.689 1 92.62 382 PHE B O 1
ATOM 7201 N N . VAL B 1 383 ? -18.859 -27.922 -5.551 1 91.5 383 VAL B N 1
ATOM 7202 C CA . VAL B 1 383 ? -18.688 -29.203 -4.891 1 91.5 383 VAL B CA 1
ATOM 7203 C C . VAL B 1 383 ? -17.203 -29.5 -4.668 1 91.5 383 VAL B C 1
ATOM 7205 O O . VAL B 1 383 ? -16.391 -29.328 -5.582 1 91.5 383 VAL B O 1
ATOM 7208 N N . LEU B 1 384 ? -16.859 -29.812 -3.455 1 91.56 384 LEU B N 1
ATOM 7209 C CA . LEU B 1 384 ? -15.484 -30.234 -3.152 1 91.56 384 LEU B CA 1
ATOM 7210 C C . LEU B 1 384 ? -15.414 -31.734 -2.938 1 91.56 384 LEU B C 1
ATOM 7212 O O . LEU B 1 384 ? -16.109 -32.281 -2.086 1 91.56 384 LEU B O 1
ATOM 7216 N N . LEU B 1 385 ? -14.594 -32.375 -3.773 1 88.62 385 LEU B N 1
ATOM 7217 C CA . LEU B 1 385 ? -14.328 -33.812 -3.643 1 88.62 385 LEU B CA 1
ATOM 7218 C C . LEU B 1 385 ? -13.016 -34.031 -2.912 1 88.62 385 LEU B C 1
ATOM 7220 O O . LEU B 1 385 ? -12.016 -33.375 -3.188 1 88.62 385 LEU B O 1
ATOM 7224 N N . GLY B 1 386 ? -13.07 -34.938 -1.969 1 87.25 386 GLY B N 1
ATOM 7225 C CA . GLY B 1 386 ? -11.867 -35.312 -1.237 1 87.25 386 GLY B CA 1
ATOM 7226 C C . GLY B 1 386 ? -11.062 -36.406 -1.933 1 87.25 386 GLY B C 1
ATOM 7227 O O . GLY B 1 386 ? -11.414 -36.844 -3.029 1 87.25 386 GLY B O 1
ATOM 7228 N N . PRO B 1 387 ? -9.867 -36.781 -1.388 1 82.31 387 PRO B N 1
ATOM 7229 C CA . PRO B 1 387 ? -8.922 -37.688 -2.018 1 82.31 387 PRO B CA 1
ATOM 7230 C C . PRO B 1 387 ? -9.578 -39.031 -2.434 1 82.31 387 PRO B C 1
ATOM 7232 O O . PRO B 1 387 ? -9.18 -39.625 -3.432 1 82.31 387 PRO B O 1
ATOM 7235 N N . ASN B 1 388 ? -10.547 -39.625 -1.779 1 82.06 388 ASN B N 1
ATOM 7236 C CA . ASN B 1 388 ? -11.18 -40.906 -2.131 1 82.06 388 ASN B CA 1
ATOM 7237 C C . ASN B 1 388 ? -12.453 -40.688 -2.941 1 82.06 388 ASN B C 1
ATOM 7239 O O . ASN B 1 388 ? -13.25 -41.594 -3.115 1 82.06 388 ASN B O 1
ATOM 7243 N N . GLY B 1 389 ? -12.523 -39.406 -3.418 1 83.81 389 GLY B N 1
ATOM 7244 C CA . GLY B 1 389 ? -13.703 -39.094 -4.211 1 83.81 389 GLY B CA 1
ATOM 7245 C C . GLY B 1 389 ? -14.914 -38.75 -3.371 1 83.81 389 GLY B C 1
ATOM 7246 O O . GLY B 1 389 ? -15.992 -38.469 -3.906 1 83.81 389 GLY B O 1
ATOM 7247 N N . THR B 1 390 ? -14.766 -38.781 -2.125 1 90.31 390 THR B N 1
ATOM 7248 C CA . THR B 1 390 ? -15.867 -38.438 -1.237 1 90.31 390 THR B CA 1
ATOM 7249 C C . THR B 1 390 ? -16.234 -36.969 -1.368 1 90.31 390 THR B C 1
ATOM 7251 O O . THR B 1 390 ? -15.352 -36.125 -1.488 1 90.31 390 THR B O 1
ATOM 7254 N N . THR B 1 391 ? -17.578 -36.75 -1.375 1 93.75 391 THR B N 1
ATOM 7255 C CA . THR B 1 391 ? -18.047 -35.344 -1.389 1 93.75 391 THR B CA 1
ATOM 7256 C C . THR B 1 391 ? -17.922 -34.719 0 1 93.75 391 THR B C 1
ATOM 7258 O O . THR B 1 391 ? -18.562 -35.188 0.951 1 93.75 391 THR B O 1
ATOM 7261 N N . LEU B 1 392 ? -17.141 -33.75 0.153 1 94.38 392 LEU B N 1
ATOM 7262 C CA . LEU B 1 392 ? -16.938 -33.094 1.438 1 94.38 392 LEU B CA 1
ATOM 7263 C C . LEU B 1 392 ? -18 -32.031 1.663 1 94.38 392 LEU B C 1
ATOM 7265 O O . LEU B 1 392 ? -18.453 -31.828 2.791 1 94.38 392 LEU B O 1
ATOM 7269 N N . TRP B 1 393 ? -18.375 -31.234 0.573 1 95.88 393 TRP B N 1
ATOM 7270 C CA . TRP B 1 393 ? -19.516 -30.344 0.621 1 95.88 393 TRP B CA 1
ATOM 7271 C C . TRP B 1 393 ? -20.141 -30.172 -0.765 1 95.88 393 TRP B C 1
ATOM 7273 O O . TRP B 1 393 ? -19.484 -30.453 -1.775 1 95.88 393 TRP B O 1
ATOM 7283 N N . SER B 1 394 ? -21.375 -29.922 -0.814 1 95.25 394 SER B N 1
ATOM 7284 C CA . SER B 1 394 ? -22.141 -29.438 -1.96 1 95.25 394 SER B CA 1
ATOM 7285 C C . SER B 1 394 ? -22.797 -28.094 -1.656 1 95.25 394 SER B C 1
ATOM 7287 O O . SER B 1 394 ? -23.891 -28.047 -1.092 1 95.25 394 SER B O 1
ATOM 7289 N N . TYR B 1 395 ? -22.141 -27.109 -2.072 1 96.19 395 TYR B N 1
ATOM 7290 C CA . TYR B 1 395 ? -22.516 -25.75 -1.697 1 96.19 395 TYR B CA 1
ATOM 7291 C C . TYR B 1 395 ? -23.203 -25.031 -2.855 1 96.19 395 TYR B C 1
ATOM 7293 O O . TYR B 1 395 ? -22.797 -25.172 -4.008 1 96.19 395 TYR B O 1
ATOM 7301 N N . ARG B 1 396 ? -24.281 -24.375 -2.525 1 96.25 396 ARG B N 1
ATOM 7302 C CA . ARG B 1 396 ? -24.922 -23.453 -3.457 1 96.25 396 ARG B CA 1
ATOM 7303 C C . ARG B 1 396 ? -24.641 -22 -3.08 1 96.25 396 ARG B C 1
ATOM 7305 O O . ARG B 1 396 ? -24.719 -21.641 -1.905 1 96.25 396 ARG B O 1
ATOM 7312 N N . LYS B 1 397 ? -24.391 -21.281 -4.09 1 95.81 397 LYS B N 1
ATOM 7313 C CA . LYS B 1 397 ? -24.078 -19.875 -3.871 1 95.81 397 LYS B CA 1
ATOM 7314 C C . LYS B 1 397 ? -25.141 -19.203 -3.021 1 95.81 397 LYS B C 1
ATOM 7316 O O . LYS B 1 397 ? -26.328 -19.297 -3.322 1 95.81 397 LYS B O 1
ATOM 7321 N N . ALA B 1 398 ? -24.688 -18.531 -1.966 1 97.56 398 ALA B N 1
ATOM 7322 C CA . ALA B 1 398 ? -25.609 -17.922 -1.014 1 97.56 398 ALA B CA 1
ATOM 7323 C C . ALA B 1 398 ? -26.047 -16.531 -1.487 1 97.56 398 ALA B C 1
ATOM 7325 O O . ALA B 1 398 ? -27.172 -16.109 -1.237 1 97.56 398 ALA B O 1
ATOM 7326 N N . PHE B 1 399 ? -25.125 -15.812 -2.158 1 96.81 399 PHE B N 1
ATOM 7327 C CA . PHE B 1 399 ? -25.422 -14.43 -2.525 1 96.81 399 PHE B CA 1
ATOM 7328 C C . PHE B 1 399 ? -25.172 -14.203 -4.012 1 96.81 399 PHE B C 1
ATOM 7330 O O . PHE B 1 399 ? -24.094 -13.727 -4.395 1 96.81 399 PHE B O 1
ATOM 7337 N N . PRO B 1 400 ? -26.156 -14.453 -4.824 1 94.38 400 PRO B N 1
ATOM 7338 C CA . PRO B 1 400 ? -26.016 -14.109 -6.238 1 94.38 400 PRO B CA 1
ATOM 7339 C C . PRO B 1 400 ? -25.828 -12.609 -6.465 1 94.38 400 PRO B C 1
ATOM 7341 O O . PRO B 1 400 ? -26.281 -11.797 -5.66 1 94.38 400 PRO B O 1
ATOM 7344 N N . VAL B 1 401 ? -25.094 -12.258 -7.504 1 90.88 401 VAL B N 1
ATOM 7345 C CA . VAL B 1 401 ? -24.859 -10.859 -7.828 1 90.88 401 VAL B CA 1
ATOM 7346 C C . VAL B 1 401 ? -26.172 -10.164 -8.148 1 90.88 401 VAL B C 1
ATOM 7348 O O . VAL B 1 401 ? -26.922 -10.609 -9.031 1 90.88 401 VAL B O 1
ATOM 7351 N N . PRO B 1 402 ? -26.453 -9.062 -7.508 1 86.94 402 PRO B N 1
ATOM 7352 C CA . PRO B 1 402 ? -27.703 -8.359 -7.816 1 86.94 402 PRO B CA 1
ATOM 7353 C C . PRO B 1 402 ? -27.797 -7.941 -9.281 1 86.94 402 PRO B C 1
ATOM 7355 O O . PRO B 1 402 ? -26.797 -7.492 -9.867 1 86.94 402 PRO B O 1
ATOM 7358 N N . ILE B 1 403 ? -28.922 -8.094 -9.891 1 82.31 403 ILE B N 1
ATOM 7359 C CA . ILE B 1 403 ? -29.281 -7.699 -11.25 1 82.31 403 ILE B CA 1
ATOM 7360 C C . ILE B 1 403 ? -28.625 -8.656 -12.242 1 82.31 403 ILE B C 1
ATOM 7362 O O . ILE B 1 403 ? -29.312 -9.25 -13.078 1 82.31 403 ILE B O 1
ATOM 7366 N N . LEU B 1 404 ? -27.297 -8.961 -12.109 1 85.56 404 LEU B N 1
ATOM 7367 C CA . LEU B 1 404 ? -26.594 -9.773 -13.094 1 85.56 404 LEU B CA 1
ATOM 7368 C C . LEU B 1 404 ? -26.953 -11.25 -12.938 1 85.56 404 LEU B C 1
ATOM 7370 O O . LEU B 1 404 ? -26.953 -11.992 -13.922 1 85.56 404 LEU B O 1
ATOM 7374 N N . GLU B 1 405 ? -27.203 -11.648 -11.695 1 89.19 405 GLU B N 1
ATOM 7375 C CA . GLU B 1 405 ? -27.578 -13.031 -11.414 1 89.19 405 GLU B CA 1
ATOM 7376 C C . GLU B 1 405 ? -29 -13.125 -10.875 1 89.19 405 GLU B C 1
ATOM 7378 O O . GLU B 1 405 ? -29.266 -13.891 -9.945 1 89.19 405 GLU B O 1
ATOM 7383 N N . ALA B 1 406 ? -29.828 -12.383 -11.484 1 86.31 406 ALA B N 1
ATOM 7384 C CA . ALA B 1 406 ? -31.203 -12.32 -11.039 1 86.31 406 ALA B CA 1
ATOM 7385 C C . ALA B 1 406 ? -31.906 -13.672 -11.188 1 86.31 406 ALA B C 1
ATOM 7387 O O . ALA B 1 406 ? -32.844 -13.984 -10.453 1 86.31 406 ALA B O 1
ATOM 7388 N N . ARG B 1 407 ? -31.438 -14.5 -12.023 1 88.5 407 ARG B N 1
ATOM 7389 C CA . ARG B 1 407 ? -32.062 -15.781 -12.289 1 88.5 407 ARG B CA 1
ATOM 7390 C C . ARG B 1 407 ? -31.5 -16.875 -11.383 1 88.5 407 ARG B C 1
ATOM 7392 O O . ARG B 1 407 ? -32.031 -17.984 -11.32 1 88.5 407 ARG B O 1
ATOM 7399 N N . VAL B 1 408 ? -30.422 -16.609 -10.695 1 92.44 408 VAL B N 1
ATOM 7400 C CA . VAL B 1 408 ? -29.797 -17.594 -9.82 1 92.44 408 VAL B CA 1
ATOM 7401 C C . VAL B 1 408 ? -30.531 -17.641 -8.477 1 92.44 408 VAL B C 1
ATOM 7403 O O . VAL B 1 408 ? -30.719 -16.609 -7.84 1 92.44 408 VAL B O 1
ATOM 7406 N N . VAL B 1 409 ? -30.969 -18.797 -8.094 1 94.31 409 VAL B N 1
ATOM 7407 C CA . VAL B 1 409 ? -31.625 -18.969 -6.809 1 94.31 409 VAL B CA 1
ATOM 7408 C C . VAL B 1 409 ? -30.578 -19.078 -5.699 1 94.31 409 VAL B C 1
ATOM 7410 O O . VAL B 1 409 ? -29.672 -19.906 -5.762 1 94.31 409 VAL B O 1
ATOM 7413 N N . PRO B 1 410 ? -30.688 -18.234 -4.727 1 96.06 410 PRO B N 1
ATOM 7414 C CA . PRO B 1 410 ? -29.703 -18.266 -3.633 1 96.06 410 PRO B CA 1
ATOM 7415 C C . PRO B 1 410 ? -29.75 -19.562 -2.834 1 96.06 410 PRO B C 1
ATOM 7417 O O . PRO B 1 410 ? -30.828 -20.125 -2.631 1 96.06 410 PRO B O 1
ATOM 7420 N N . GLY B 1 411 ? -28.625 -20.094 -2.426 1 96.62 411 GLY B N 1
ATOM 7421 C CA . GLY B 1 411 ? -28.531 -21.219 -1.514 1 96.62 411 GLY B CA 1
ATOM 7422 C C . GLY B 1 411 ? -28.594 -20.812 -0.053 1 96.62 411 GLY B C 1
ATOM 7423 O O . GLY B 1 411 ? -28.812 -19.656 0.263 1 96.62 411 GLY B O 1
ATOM 7424 N N . PRO B 1 412 ? -28.469 -21.812 0.793 1 96.44 412 PRO B N 1
ATOM 7425 C CA . PRO B 1 412 ? -28.422 -21.516 2.227 1 96.44 412 PRO B CA 1
ATOM 7426 C C . PRO B 1 412 ? -27.25 -20.609 2.605 1 96.44 412 PRO B C 1
ATOM 7428 O O . PRO B 1 412 ? -26.172 -20.734 2.033 1 96.44 412 PRO B O 1
ATOM 7431 N N . ARG B 1 413 ? -27.484 -19.766 3.562 1 96.81 413 ARG B N 1
ATOM 7432 C CA . ARG B 1 413 ? -26.469 -18.812 3.992 1 96.81 413 ARG B CA 1
ATOM 7433 C C . ARG B 1 413 ? -25.562 -19.438 5.055 1 96.81 413 ARG B C 1
ATOM 7435 O O . ARG B 1 413 ? -25.375 -18.859 6.133 1 96.81 413 ARG B O 1
ATOM 7442 N N . HIS B 1 414 ? -25.062 -20.547 4.762 1 97.69 414 HIS B N 1
ATOM 7443 C CA . HIS B 1 414 ? -24.078 -21.25 5.594 1 97.69 414 HIS B CA 1
ATOM 7444 C C . HIS B 1 414 ? -22.828 -21.578 4.801 1 97.69 414 HIS B C 1
ATOM 7446 O O . HIS B 1 414 ? -22.891 -22.266 3.775 1 97.69 414 HIS B O 1
ATOM 7452 N N . LEU B 1 415 ? -21.734 -21.094 5.242 1 98.31 415 LEU B N 1
ATOM 7453 C CA . LEU B 1 415 ? -20.469 -21.328 4.566 1 98.31 415 LEU B CA 1
ATOM 7454 C C . LEU B 1 415 ? -19.953 -22.75 4.836 1 98.31 415 LEU B C 1
ATOM 7456 O O . LEU B 1 415 ? -19.844 -23.156 5.996 1 98.31 415 LEU B O 1
ATOM 7460 N N . PRO B 1 416 ? -19.672 -23.531 3.859 1 98.25 416 PRO B N 1
ATOM 7461 C CA . PRO B 1 416 ? -19.219 -24.906 4.055 1 98.25 416 PRO B CA 1
ATOM 7462 C C . PRO B 1 416 ? -17.781 -25 4.543 1 98.25 416 PRO B C 1
ATOM 7464 O O . PRO B 1 416 ? -16.938 -24.188 4.137 1 98.25 416 PRO B O 1
ATOM 7467 N N . THR B 1 417 ? -17.484 -25.953 5.402 1 97.19 417 THR B N 1
ATOM 7468 C CA . THR B 1 417 ? -16.125 -26.219 5.887 1 97.19 417 THR B CA 1
ATOM 7469 C C . THR B 1 417 ? -15.82 -27.719 5.879 1 97.19 417 THR B C 1
ATOM 7471 O O . THR B 1 417 ? -16.734 -28.531 5.852 1 97.19 417 THR B O 1
ATOM 7474 N N . ALA B 1 418 ? -14.555 -28.062 5.789 1 94.81 418 ALA B N 1
ATOM 7475 C CA . ALA B 1 418 ? -14.086 -29.453 5.875 1 94.81 418 ALA B CA 1
ATOM 7476 C C . ALA B 1 418 ? -12.688 -29.516 6.473 1 94.81 418 ALA B C 1
ATOM 7478 O O . ALA B 1 418 ? -11.836 -28.672 6.184 1 94.81 418 ALA B O 1
ATOM 7479 N N . ALA B 1 419 ? -12.508 -30.516 7.258 1 91.38 419 ALA B N 1
ATOM 7480 C CA . ALA B 1 419 ? -11.164 -30.766 7.766 1 91.38 419 ALA B CA 1
ATOM 7481 C C . ALA B 1 419 ? -10.266 -31.375 6.688 1 91.38 419 ALA B C 1
ATOM 7483 O O . ALA B 1 419 ? -10.742 -32.125 5.82 1 91.38 419 ALA B O 1
ATOM 7484 N N . SER B 1 420 ? -8.969 -31.016 6.652 1 84.88 420 SER B N 1
ATOM 7485 C CA . SER B 1 420 ? -7.973 -31.547 5.727 1 84.88 420 SER B CA 1
ATOM 7486 C C . SER B 1 420 ? -6.578 -31.531 6.348 1 84.88 420 SER B C 1
ATOM 7488 O O . SER B 1 420 ? -6.363 -30.906 7.391 1 84.88 420 SER B O 1
ATOM 7490 N N . PRO B 1 421 ? -5.711 -32.25 5.695 1 80.38 421 PRO B N 1
ATOM 7491 C CA . PRO B 1 421 ? -4.328 -32.188 6.176 1 80.38 421 PRO B CA 1
ATOM 7492 C C . PRO B 1 421 ? -3.723 -30.797 6.047 1 80.38 421 PRO B C 1
ATOM 7494 O O . PRO B 1 421 ? -2.682 -30.516 6.645 1 80.38 421 PRO B O 1
ATOM 7497 N N . TYR B 1 422 ? -4.363 -29.984 5.359 1 79.94 422 TYR B N 1
ATOM 7498 C CA . TYR B 1 422 ? -3.875 -28.625 5.156 1 79.94 422 TYR B CA 1
ATOM 7499 C C . TYR B 1 422 ? -4.598 -27.641 6.074 1 79.94 422 TYR B C 1
ATOM 7501 O O . TYR B 1 422 ? -4.48 -26.422 5.902 1 79.94 422 TYR B O 1
ATOM 7509 N N . GLY B 1 423 ? -5.297 -28.203 6.996 1 85.75 423 GLY B N 1
ATOM 7510 C CA . GLY B 1 423 ? -6.133 -27.391 7.871 1 85.75 423 GLY B CA 1
ATOM 7511 C C . GLY B 1 423 ? -7.598 -27.406 7.484 1 85.75 423 GLY B C 1
ATOM 7512 O O . GLY B 1 423 ? -8.023 -28.266 6.699 1 85.75 423 GLY B O 1
ATOM 7513 N N . THR B 1 424 ? -8.281 -26.547 8.094 1 92.06 424 THR B N 1
ATOM 7514 C CA . THR B 1 424 ? -9.711 -26.469 7.797 1 92.06 424 THR B CA 1
ATOM 7515 C C . THR B 1 424 ? -9.945 -25.703 6.492 1 92.06 424 THR B C 1
ATOM 7517 O O . THR B 1 424 ? -9.469 -24.578 6.324 1 92.06 424 THR B O 1
ATOM 7520 N N . LEU B 1 425 ? -10.633 -26.359 5.555 1 91.44 425 LEU B N 1
ATOM 7521 C CA . LEU B 1 425 ? -10.984 -25.75 4.277 1 91.44 425 LEU B CA 1
ATOM 7522 C C . LEU B 1 425 ? -12.352 -25.078 4.359 1 91.44 425 LEU B C 1
ATOM 7524 O O . LEU B 1 425 ? -13.234 -25.547 5.09 1 91.44 425 LEU B O 1
ATOM 7528 N N . GLY B 1 426 ? -12.508 -23.953 3.717 1 95.19 426 GLY B N 1
ATOM 7529 C CA . GLY B 1 426 ? -13.797 -23.312 3.516 1 95.19 426 GLY B CA 1
ATOM 7530 C C . GLY B 1 426 ? -14.07 -22.969 2.062 1 95.19 426 GLY B C 1
ATOM 7531 O O . GLY B 1 426 ? -13.156 -22.969 1.236 1 95.19 426 GLY B O 1
ATOM 7532 N N . GLY B 1 427 ? -15.367 -22.766 1.783 1 95.06 427 GLY B N 1
ATOM 7533 C CA . GLY B 1 427 ? -15.75 -22.453 0.413 1 95.06 427 GLY B CA 1
ATOM 7534 C C . GLY B 1 427 ? -16.688 -21.281 0.307 1 95.06 427 GLY B C 1
ATOM 7535 O O . GLY B 1 427 ? -17.562 -21.094 1.162 1 95.06 427 GLY B O 1
ATOM 7536 N N . ALA B 1 428 ? -16.531 -20.453 -0.693 1 96.69 428 ALA B N 1
ATOM 7537 C CA . ALA B 1 428 ? -17.406 -19.359 -1.084 1 96.69 428 ALA B CA 1
ATOM 7538 C C . ALA B 1 428 ? -17.281 -19.062 -2.574 1 96.69 428 ALA B C 1
ATOM 7540 O O . ALA B 1 428 ? -16.203 -19.188 -3.154 1 96.69 428 ALA B O 1
ATOM 7541 N N . ILE B 1 429 ? -18.375 -18.688 -3.189 1 94.75 429 ILE B N 1
ATOM 7542 C CA . ILE B 1 429 ? -18.344 -18.453 -4.625 1 94.75 429 ILE B CA 1
ATOM 7543 C C . ILE B 1 429 ? -18.359 -16.938 -4.895 1 94.75 429 ILE B C 1
ATOM 7545 O O . ILE B 1 429 ? -19.359 -16.266 -4.605 1 94.75 429 ILE B O 1
ATOM 7549 N N . CYS B 1 430 ? -17.344 -16.422 -5.453 1 93.56 430 CYS B N 1
ATOM 7550 C CA . CYS B 1 430 ? -17.266 -15.094 -6.066 1 93.56 430 CYS B CA 1
ATOM 7551 C C . CYS B 1 430 ? -17.875 -14.039 -5.16 1 93.56 430 CYS B C 1
ATOM 7553 O O . CYS B 1 430 ? -17.297 -13.703 -4.117 1 93.56 430 CYS B O 1
ATOM 7555 N N . PHE B 1 431 ? -19.078 -13.617 -5.406 1 95.5 431 PHE B N 1
ATOM 7556 C CA . PHE B 1 431 ? -19.734 -12.477 -4.766 1 95.5 431 PHE B CA 1
ATOM 7557 C C . PHE B 1 431 ? -20.062 -12.797 -3.312 1 95.5 431 PHE B C 1
ATOM 7559 O O . PHE B 1 431 ? -20.359 -11.891 -2.525 1 95.5 431 PHE B O 1
ATOM 7566 N N . ASP B 1 432 ? -20.078 -14.062 -2.848 1 97.5 432 ASP B N 1
ATOM 7567 C CA . ASP B 1 432 ? -20.203 -14.414 -1.437 1 97.5 432 ASP B CA 1
ATOM 7568 C C . ASP B 1 432 ? -19.188 -13.648 -0.588 1 97.5 432 ASP B C 1
ATOM 7570 O O . ASP B 1 432 ? -19.484 -13.258 0.542 1 97.5 432 ASP B O 1
ATOM 7574 N N . MET B 1 433 ? -18.047 -13.422 -1.218 1 97.38 433 MET B N 1
ATOM 7575 C CA . MET B 1 433 ? -16.938 -12.789 -0.495 1 97.38 433 MET B CA 1
ATOM 7576 C C . MET B 1 433 ? -17.219 -11.305 -0.274 1 97.38 433 MET B C 1
ATOM 7578 O O . MET B 1 433 ? -16.516 -10.656 0.512 1 97.38 433 MET B O 1
ATOM 7582 N N . ASP B 1 434 ? -18.203 -10.742 -0.927 1 96.31 434 ASP B N 1
ATOM 7583 C CA . ASP B 1 434 ? -18.531 -9.328 -0.75 1 96.31 434 ASP B CA 1
ATOM 7584 C C . ASP B 1 434 ? -19.516 -9.141 0.408 1 96.31 434 ASP B C 1
ATOM 7586 O O . ASP B 1 434 ? -20.062 -8.047 0.586 1 96.31 434 ASP B O 1
ATOM 7590 N N . ARG B 1 435 ? -19.781 -10.203 1.139 1 96.56 435 ARG B N 1
ATOM 7591 C CA . ARG B 1 435 ? -20.625 -10.188 2.326 1 96.56 435 ARG B CA 1
ATOM 7592 C C . ARG B 1 435 ? -19.812 -10.508 3.58 1 96.56 435 ARG B C 1
ATOM 7594 O O . ARG B 1 435 ? -19.812 -11.648 4.047 1 96.56 435 ARG B O 1
ATOM 7601 N N . PRO B 1 436 ? -19.234 -9.445 4.211 1 95.75 436 PRO B N 1
ATOM 7602 C CA . PRO B 1 436 ? -18.312 -9.68 5.328 1 95.75 436 PRO B CA 1
ATOM 7603 C C . PRO B 1 436 ? -18.953 -10.5 6.449 1 95.75 436 PRO B C 1
ATOM 7605 O O . PRO B 1 436 ? -18.297 -11.367 7.039 1 95.75 436 PRO B O 1
ATOM 7608 N N . GLN B 1 437 ? -20.203 -10.25 6.766 1 94.31 437 GLN B N 1
ATOM 7609 C CA . GLN B 1 437 ? -20.859 -10.977 7.848 1 94.31 437 GLN B CA 1
ATOM 7610 C C . GLN B 1 437 ? -20.969 -12.469 7.52 1 94.31 437 GLN B C 1
ATOM 7612 O O . GLN B 1 437 ? -20.828 -13.312 8.398 1 94.31 437 GLN B O 1
ATOM 7617 N N . PHE B 1 438 ? -21.234 -12.82 6.293 1 97.19 438 PHE B N 1
ATOM 7618 C CA . PHE B 1 438 ? -21.281 -14.211 5.848 1 97.19 438 PHE B CA 1
ATOM 7619 C C . PHE B 1 438 ? -19.891 -14.844 5.934 1 97.19 438 PHE B C 1
ATOM 7621 O O . PHE B 1 438 ? -19.75 -15.961 6.441 1 97.19 438 PHE B O 1
ATOM 7628 N N . VAL B 1 439 ? -18.875 -14.117 5.492 1 98.19 439 VAL B N 1
ATOM 7629 C CA . VAL B 1 439 ? -17.516 -14.648 5.426 1 98.19 439 VAL B CA 1
ATOM 7630 C C . VAL B 1 439 ? -16.953 -14.812 6.84 1 98.19 439 VAL B C 1
ATOM 7632 O O . VAL B 1 439 ? -16.078 -15.648 7.074 1 98.19 439 VAL B O 1
ATOM 7635 N N . ARG B 1 440 ? -17.438 -14.047 7.77 1 97.5 440 ARG B N 1
ATOM 7636 C CA . ARG B 1 440 ? -16.984 -14.156 9.156 1 97.5 440 ARG B CA 1
ATOM 7637 C C . ARG B 1 440 ? -17.219 -15.562 9.695 1 97.5 440 ARG B C 1
ATOM 7639 O O . ARG B 1 440 ? -16.484 -16.016 10.586 1 97.5 440 ARG B O 1
ATOM 7646 N N . GLN B 1 441 ? -18.172 -16.266 9.141 1 98.31 441 GLN B N 1
ATOM 7647 C CA . GLN B 1 441 ? -18.391 -17.656 9.531 1 98.31 441 GLN B CA 1
ATOM 7648 C C . GLN B 1 441 ? -17.109 -18.484 9.367 1 98.31 441 GLN B C 1
ATOM 7650 O O . GLN B 1 441 ? -16.859 -19.391 10.156 1 98.31 441 GLN B O 1
ATOM 7655 N N . ALA B 1 442 ? -16.359 -18.172 8.359 1 98.06 442 ALA B N 1
ATOM 7656 C CA . ALA B 1 442 ? -15.094 -18.875 8.141 1 98.06 442 ALA B CA 1
ATOM 7657 C C . ALA B 1 442 ? -14.117 -18.594 9.289 1 98.06 442 ALA B C 1
ATOM 7659 O O . ALA B 1 442 ? -13.422 -19.5 9.742 1 98.06 442 ALA B O 1
ATOM 7660 N N . GLY B 1 443 ? -14.062 -17.344 9.672 1 97.25 443 GLY B N 1
ATOM 7661 C CA . GLY B 1 443 ? -13.227 -17.016 10.812 1 97.25 443 GLY B CA 1
ATOM 7662 C C . GLY B 1 443 ? -13.633 -17.719 12.086 1 97.25 443 GLY B C 1
ATOM 7663 O O . GLY B 1 443 ? -12.781 -18.25 12.805 1 97.25 443 GLY B O 1
ATOM 7664 N N . VAL B 1 444 ? -14.906 -17.75 12.344 1 97.44 444 VAL B N 1
ATOM 7665 C CA . VAL B 1 444 ? -15.445 -18.391 13.539 1 97.44 444 VAL B CA 1
ATOM 7666 C C . VAL B 1 444 ? -15.156 -19.891 13.492 1 97.44 444 VAL B C 1
ATOM 7668 O O . VAL B 1 444 ? -14.805 -20.484 14.508 1 97.44 444 VAL B O 1
ATOM 7671 N N . ALA B 1 445 ? -15.219 -20.453 12.297 1 97.5 445 ALA B N 1
ATOM 7672 C CA . ALA B 1 445 ? -15.039 -21.891 12.125 1 97.5 445 ALA B CA 1
ATOM 7673 C C . ALA B 1 445 ? -13.555 -22.266 12.102 1 97.5 445 ALA B C 1
ATOM 7675 O O . ALA B 1 445 ? -13.211 -23.438 12.047 1 97.5 445 ALA B O 1
ATOM 7676 N N . GLY B 1 446 ? -12.711 -21.25 12.07 1 95.81 446 GLY B N 1
ATOM 7677 C CA . GLY B 1 446 ? -11.281 -21.5 12.07 1 95.81 446 GLY B CA 1
ATOM 7678 C C . GLY B 1 446 ? -10.758 -21.969 10.727 1 95.81 446 GLY B C 1
ATOM 7679 O O . GLY B 1 446 ? -9.883 -22.844 10.664 1 95.81 446 GLY B O 1
ATOM 7680 N N . VAL B 1 447 ? -11.25 -21.516 9.664 1 94.94 447 VAL B N 1
ATOM 7681 C CA . VAL B 1 447 ? -10.805 -21.859 8.32 1 94.94 447 VAL B CA 1
ATOM 7682 C C . VAL B 1 447 ? -9.375 -21.375 8.109 1 94.94 447 VAL B C 1
ATOM 7684 O O . VAL B 1 447 ? -9.031 -20.25 8.453 1 94.94 447 VAL B O 1
ATOM 7687 N N . ASP B 1 448 ? -8.547 -22.281 7.562 1 91.06 448 ASP B N 1
ATOM 7688 C CA . ASP B 1 448 ? -7.164 -21.953 7.23 1 91.06 448 ASP B CA 1
ATOM 7689 C C . ASP B 1 448 ? -7.035 -21.531 5.766 1 91.06 448 ASP B C 1
ATOM 7691 O O . ASP B 1 448 ? -6.297 -20.594 5.449 1 91.06 448 ASP B O 1
ATOM 7695 N N . LEU B 1 449 ? -7.73 -22.234 4.938 1 90.38 449 LEU B N 1
ATOM 7696 C CA . LEU B 1 449 ? -7.695 -22 3.498 1 90.38 449 LEU B CA 1
ATOM 7697 C C . LEU B 1 449 ? -9.109 -21.875 2.932 1 90.38 449 LEU B C 1
ATOM 7699 O O . LEU B 1 449 ? -9.898 -22.812 3.021 1 90.38 449 LEU B O 1
ATOM 7703 N N . LEU B 1 450 ? -9.414 -20.719 2.426 1 93.94 450 LEU B N 1
ATOM 7704 C CA . LEU B 1 450 ? -10.711 -20.5 1.797 1 93.94 450 LEU B CA 1
ATOM 7705 C C . LEU B 1 450 ? -10.609 -20.609 0.28 1 93.94 450 LEU B C 1
ATOM 7707 O O . LEU B 1 450 ? -9.812 -19.922 -0.35 1 93.94 450 LEU B O 1
ATOM 7711 N N . LEU B 1 451 ? -11.336 -21.516 -0.291 1 91.81 451 LEU B N 1
ATOM 7712 C CA . LEU B 1 451 ? -11.375 -21.75 -1.73 1 91.81 451 LEU B CA 1
ATOM 7713 C C . LEU B 1 451 ? -12.484 -20.938 -2.385 1 91.81 451 LEU B C 1
ATOM 7715 O O . LEU B 1 451 ? -13.648 -21.047 -1.989 1 91.81 451 LEU B O 1
ATOM 7719 N N . GLN B 1 452 ? -12.133 -20.156 -3.406 1 93.44 452 GLN B N 1
ATOM 7720 C CA . GLN B 1 452 ? -13.117 -19.266 -4.02 1 93.44 452 GLN B CA 1
ATOM 7721 C C . GLN B 1 452 ? -13.109 -19.406 -5.539 1 93.44 452 GLN B C 1
ATOM 7723 O O . GLN B 1 452 ? -12.344 -18.719 -6.223 1 93.44 452 GLN B O 1
ATOM 7728 N N . PRO B 1 453 ? -14.023 -20.219 -6.082 1 90.25 453 PRO B N 1
ATOM 7729 C CA . PRO B 1 453 ? -14.273 -20.062 -7.516 1 90.25 453 PRO B CA 1
ATOM 7730 C C . PRO B 1 453 ? -14.922 -18.734 -7.859 1 90.25 453 PRO B C 1
ATOM 7732 O O . PRO B 1 453 ? -15.758 -18.234 -7.098 1 90.25 453 PRO B O 1
ATOM 7735 N N . SER B 1 454 ? -14.484 -18.109 -8.914 1 89 454 SER B N 1
ATOM 7736 C CA . SER B 1 454 ? -15.008 -16.797 -9.273 1 89 454 SER B CA 1
ATOM 7737 C C . SER B 1 454 ? -15.039 -16.609 -10.789 1 89 454 SER B C 1
ATOM 7739 O O . SER B 1 454 ? -14.391 -17.359 -11.523 1 89 454 SER B O 1
ATOM 7741 N N . TRP B 1 455 ? -15.906 -15.75 -11.211 1 85.12 455 TRP B N 1
ATOM 7742 C CA . TRP B 1 455 ? -15.969 -15.258 -12.578 1 85.12 455 TRP B CA 1
ATOM 7743 C C . TRP B 1 455 ? -16.172 -13.742 -12.602 1 85.12 455 TRP B C 1
ATOM 7745 O O . TRP B 1 455 ? -17.266 -13.258 -12.312 1 85.12 455 TRP B O 1
ATOM 7755 N N . THR B 1 456 ? -15.133 -13.062 -12.883 1 85.81 456 THR B N 1
ATOM 7756 C CA . THR B 1 456 ? -15.18 -11.609 -12.953 1 85.81 456 THR B CA 1
ATOM 7757 C C . THR B 1 456 ? -14.672 -11.117 -14.312 1 85.81 456 THR B C 1
ATOM 7759 O O . THR B 1 456 ? -14.438 -11.914 -15.219 1 85.81 456 THR B O 1
ATOM 7762 N N . TRP B 1 457 ? -14.734 -9.844 -14.5 1 79.88 457 TRP B N 1
ATOM 7763 C CA . TRP B 1 457 ? -14.344 -9.281 -15.797 1 79.88 457 TRP B CA 1
ATOM 7764 C C . TRP B 1 457 ? -13.758 -7.883 -15.625 1 79.88 457 TRP B C 1
ATOM 7766 O O . TRP B 1 457 ? -14.109 -7.164 -14.688 1 79.88 457 TRP B O 1
ATOM 7776 N N . GLY B 1 458 ? -12.906 -7.613 -16.516 1 80.19 458 GLY B N 1
ATOM 7777 C CA . GLY B 1 458 ? -12.352 -6.266 -16.531 1 80.19 458 GLY B CA 1
ATOM 7778 C C . GLY B 1 458 ? -11.836 -5.816 -15.18 1 80.19 458 GLY B C 1
ATOM 7779 O O . GLY B 1 458 ? -11.156 -6.57 -14.492 1 80.19 458 GLY B O 1
ATOM 7780 N N . ALA B 1 459 ? -12.258 -4.539 -14.812 1 84.31 459 ALA B N 1
ATOM 7781 C CA . ALA B 1 459 ? -11.758 -3.924 -13.586 1 84.31 459 ALA B CA 1
ATOM 7782 C C . ALA B 1 459 ? -12.469 -4.484 -12.359 1 84.31 459 ALA B C 1
ATOM 7784 O O . ALA B 1 459 ? -12.031 -4.27 -11.227 1 84.31 459 ALA B O 1
ATOM 7785 N N . VAL B 1 460 ? -13.508 -5.238 -12.578 1 88.25 460 VAL B N 1
ATOM 7786 C CA . VAL B 1 460 ? -14.219 -5.875 -11.477 1 88.25 460 VAL B CA 1
ATOM 7787 C C . VAL B 1 460 ? -13.32 -6.918 -10.812 1 88.25 460 VAL B C 1
ATOM 7789 O O . VAL B 1 460 ? -13.359 -7.098 -9.594 1 88.25 460 VAL B O 1
ATOM 7792 N N . GLY B 1 461 ? -12.5 -7.566 -11.625 1 87.88 461 GLY B N 1
ATOM 7793 C CA . GLY B 1 461 ? -11.586 -8.57 -11.117 1 87.88 461 GLY B CA 1
ATOM 7794 C C . GLY B 1 461 ? -10.656 -8.039 -10.039 1 87.88 461 GLY B C 1
ATOM 7795 O O . GLY B 1 461 ? -10.711 -8.492 -8.891 1 87.88 461 GLY B O 1
ATOM 7796 N N . PRO B 1 462 ? -9.914 -7.023 -10.383 1 87.56 462 PRO B N 1
ATOM 7797 C CA . PRO B 1 462 ? -9.008 -6.438 -9.391 1 87.56 462 PRO B CA 1
ATOM 7798 C C . PRO B 1 462 ? -9.742 -5.891 -8.172 1 87.56 462 PRO B C 1
ATOM 7800 O O . PRO B 1 462 ? -9.258 -6.02 -7.043 1 87.56 462 PRO B O 1
ATOM 7803 N N . ARG B 1 463 ? -10.844 -5.297 -8.352 1 91.25 463 ARG B N 1
ATOM 7804 C CA . ARG B 1 463 ? -11.602 -4.754 -7.23 1 91.25 463 ARG B CA 1
ATOM 7805 C C . ARG B 1 463 ? -12.055 -5.863 -6.285 1 91.25 463 ARG B C 1
ATOM 7807 O O . ARG B 1 463 ? -11.961 -5.727 -5.066 1 91.25 463 ARG B O 1
ATOM 7814 N N . HIS B 1 464 ? -12.547 -6.945 -6.816 1 93.19 464 HIS B N 1
ATOM 7815 C CA . HIS B 1 464 ? -12.984 -8.062 -5.984 1 93.19 464 HIS B CA 1
ATOM 7816 C C . HIS B 1 464 ? -11.805 -8.758 -5.32 1 93.19 464 HIS B C 1
ATOM 7818 O O . HIS B 1 464 ? -11.922 -9.266 -4.203 1 93.19 464 HIS B O 1
ATOM 7824 N N . PHE B 1 465 ? -10.719 -8.789 -6.027 1 92.62 465 PHE B N 1
ATOM 7825 C CA . PHE B 1 465 ? -9.516 -9.32 -5.41 1 92.62 465 PHE B CA 1
ATOM 7826 C C . PHE B 1 465 ? -9.125 -8.508 -4.184 1 92.62 465 PHE B C 1
ATOM 7828 O O . PHE B 1 465 ? -8.734 -9.07 -3.158 1 92.62 465 PHE B O 1
ATOM 7835 N N . ALA B 1 466 ? -9.227 -7.211 -4.293 1 93 466 ALA B N 1
ATOM 7836 C CA . ALA B 1 466 ? -8.961 -6.336 -3.152 1 93 466 ALA B CA 1
ATOM 7837 C C . ALA B 1 466 ? -9.938 -6.613 -2.012 1 93 466 ALA B C 1
ATOM 7839 O O . ALA B 1 466 ? -9.555 -6.605 -0.841 1 93 466 ALA B O 1
ATOM 7840 N N . SER B 1 467 ? -11.18 -6.824 -2.334 1 94.94 467 SER B N 1
ATOM 7841 C CA . SER B 1 467 ? -12.172 -7.191 -1.331 1 94.94 467 SER B CA 1
ATOM 7842 C C . SER B 1 467 ? -11.812 -8.5 -0.642 1 94.94 467 SER B C 1
ATOM 7844 O O . SER B 1 467 ? -11.922 -8.617 0.58 1 94.94 467 SER B O 1
ATOM 7846 N N . ASP B 1 468 ? -11.352 -9.469 -1.451 1 96.31 468 ASP B N 1
ATOM 7847 C CA . ASP B 1 468 ? -10.93 -10.758 -0.907 1 96.31 468 ASP B CA 1
ATOM 7848 C C . ASP B 1 468 ? -9.781 -10.586 0.083 1 96.31 468 ASP B C 1
ATOM 7850 O O . ASP B 1 468 ? -9.742 -11.258 1.113 1 96.31 468 ASP B O 1
ATOM 7854 N N . ALA B 1 469 ? -8.922 -9.703 -0.291 1 95.19 469 ALA B N 1
ATOM 7855 C CA . ALA B 1 469 ? -7.793 -9.438 0.592 1 95.19 469 ALA B CA 1
ATOM 7856 C C . ALA B 1 469 ? -8.258 -8.922 1.949 1 95.19 469 ALA B C 1
ATOM 7858 O O . ALA B 1 469 ? -7.738 -9.336 2.99 1 95.19 469 ALA B O 1
ATOM 7859 N N . LEU B 1 470 ? -9.188 -8.07 1.971 1 95.88 470 LEU B N 1
ATOM 7860 C CA . LEU B 1 470 ? -9.711 -7.543 3.227 1 95.88 470 LEU B CA 1
ATOM 7861 C C . LEU B 1 470 ? -10.422 -8.633 4.023 1 95.88 470 LEU B C 1
ATOM 7863 O O . LEU B 1 470 ? -10.297 -8.695 5.246 1 95.88 470 LEU B O 1
ATOM 7867 N N . ARG B 1 471 ? -11.141 -9.508 3.312 1 97.5 471 ARG B N 1
ATOM 7868 C CA . ARG B 1 471 ? -11.781 -10.625 3.992 1 97.5 471 ARG B CA 1
ATOM 7869 C C . ARG B 1 471 ? -10.742 -11.531 4.656 1 97.5 471 ARG B C 1
ATOM 7871 O O . ARG B 1 471 ? -10.953 -12.016 5.766 1 97.5 471 ARG B O 1
ATOM 7878 N N . ALA B 1 472 ? -9.688 -11.75 3.943 1 95.81 472 ALA B N 1
ATOM 7879 C CA . ALA B 1 472 ? -8.602 -12.547 4.504 1 95.81 472 ALA B CA 1
ATOM 7880 C C . ALA B 1 472 ? -8.047 -11.898 5.773 1 95.81 472 ALA B C 1
ATOM 7882 O O . ALA B 1 472 ? -7.816 -12.586 6.773 1 95.81 472 ALA B O 1
ATOM 7883 N N . VAL B 1 473 ? -7.848 -10.625 5.762 1 95 473 VAL B N 1
ATOM 7884 C CA . VAL B 1 473 ? -7.305 -9.891 6.898 1 95 473 VAL B CA 1
ATOM 7885 C C . VAL B 1 473 ? -8.297 -9.914 8.055 1 95 473 VAL B C 1
ATOM 7887 O O . VAL B 1 473 ? -7.914 -10.102 9.211 1 95 473 VAL B O 1
ATOM 7890 N N . GLU B 1 474 ? -9.57 -9.695 7.777 1 96.62 474 GLU B N 1
ATOM 7891 C CA . GLU B 1 474 ? -10.625 -9.695 8.789 1 96.62 474 GLU B CA 1
ATOM 7892 C C . GLU B 1 474 ? -10.664 -11.016 9.555 1 96.62 474 GLU B C 1
ATOM 7894 O O . GLU B 1 474 ? -10.852 -11.031 10.773 1 96.62 474 GLU B O 1
ATOM 7899 N N . ASN B 1 475 ? -10.422 -12.086 8.797 1 97.19 475 ASN B N 1
ATOM 7900 C CA . ASN B 1 475 ? -10.75 -13.391 9.367 1 97.19 475 ASN B CA 1
ATOM 7901 C C . ASN B 1 475 ? -9.492 -14.219 9.617 1 97.19 475 ASN B C 1
ATOM 7903 O O . ASN B 1 475 ? -9.539 -15.234 10.32 1 97.19 475 ASN B O 1
ATOM 7907 N N . GLY B 1 476 ? -8.367 -13.852 9.031 1 93.44 476 GLY B N 1
ATOM 7908 C CA . GLY B 1 476 ? -7.086 -14.469 9.328 1 93.44 476 GLY B CA 1
ATOM 7909 C C . GLY B 1 476 ? -6.852 -15.758 8.555 1 93.44 476 GLY B C 1
ATOM 7910 O O . GLY B 1 476 ? -6.18 -16.672 9.039 1 93.44 476 GLY B O 1
ATOM 7911 N N . PHE B 1 477 ? -7.461 -15.961 7.367 1 92.88 477 PHE B N 1
ATOM 7912 C CA . PHE B 1 477 ? -7.254 -17.156 6.559 1 92.88 477 PHE B CA 1
ATOM 7913 C C . PHE B 1 477 ? -6.516 -16.812 5.27 1 92.88 477 PHE B C 1
ATOM 7915 O O . PHE B 1 477 ? -6.371 -15.641 4.922 1 92.88 477 PHE B O 1
ATOM 7922 N N . THR B 1 478 ? -6.004 -17.844 4.578 1 89.94 478 THR B N 1
ATOM 7923 C CA . THR B 1 478 ? -5.488 -17.734 3.219 1 89.94 478 THR B CA 1
ATOM 7924 C C . THR B 1 478 ? -6.598 -17.953 2.195 1 89.94 478 THR B C 1
ATOM 7926 O O . THR B 1 478 ? -7.438 -18.844 2.369 1 89.94 478 THR B O 1
ATOM 7929 N N . THR B 1 479 ? -6.668 -17.125 1.209 1 92.31 479 THR B N 1
ATOM 7930 C CA . THR B 1 479 ? -7.672 -17.297 0.163 1 92.31 479 THR B CA 1
ATOM 7931 C C . THR B 1 479 ? -7.027 -17.781 -1.134 1 92.31 479 THR B C 1
ATOM 7933 O O . THR B 1 479 ? -5.984 -17.266 -1.544 1 92.31 479 THR B O 1
ATOM 7936 N N . PHE B 1 480 ? -7.562 -18.797 -1.702 1 89.56 480 PHE B N 1
ATOM 7937 C CA . PHE B 1 480 ? -7.25 -19.234 -3.059 1 89.56 480 PHE B CA 1
ATOM 7938 C C . PHE B 1 480 ? -8.398 -18.891 -4.008 1 89.56 480 PHE B C 1
ATOM 7940 O O . PHE B 1 480 ? -9.461 -19.516 -3.951 1 89.56 480 PHE B O 1
ATOM 7947 N N . ARG B 1 481 ? -8.188 -17.906 -4.816 1 89.12 481 ARG B N 1
ATOM 7948 C CA . ARG B 1 481 ? -9.172 -17.453 -5.785 1 89.12 481 ARG B CA 1
ATOM 7949 C C . ARG B 1 481 ? -8.883 -18.016 -7.176 1 89.12 481 ARG B C 1
ATOM 7951 O O . ARG B 1 481 ? -7.812 -17.781 -7.734 1 89.12 481 ARG B O 1
ATOM 7958 N N . CYS B 1 482 ? -9.742 -18.812 -7.648 1 83.88 482 CYS B N 1
ATOM 7959 C CA . CYS B 1 482 ? -9.688 -19.312 -9.016 1 83.88 482 CYS B CA 1
ATOM 7960 C C . CYS B 1 482 ? -10.805 -18.703 -9.859 1 83.88 482 CYS B C 1
ATOM 7962 O O . CYS B 1 482 ? -11.977 -19.031 -9.68 1 83.88 482 CYS B O 1
ATOM 7964 N N . SER B 1 483 ? -10.398 -17.828 -10.742 1 82 483 SER B N 1
ATOM 7965 C CA . SER B 1 483 ? -11.398 -17.125 -11.539 1 82 483 SER B CA 1
ATOM 7966 C C . SER B 1 483 ? -11.344 -17.562 -13 1 82 483 SER B C 1
ATOM 7968 O O . SER B 1 483 ? -10.258 -17.703 -13.562 1 82 483 SER B O 1
ATOM 7970 N N . SER B 1 484 ? -12.484 -17.844 -13.539 1 77.31 484 SER B N 1
ATOM 7971 C CA . SER B 1 484 ? -12.57 -18.203 -14.945 1 77.31 484 SER B CA 1
ATOM 7972 C C . SER B 1 484 ? -12.18 -17.031 -15.844 1 77.31 484 SER B C 1
ATOM 7974 O O . SER B 1 484 ? -11.75 -17.234 -16.984 1 77.31 484 SER B O 1
ATOM 7976 N N . ASP B 1 485 ? -12.367 -15.844 -15.297 1 77.94 485 ASP B N 1
ATOM 7977 C CA . ASP B 1 485 ? -11.938 -14.602 -15.938 1 77.94 485 ASP B CA 1
ATOM 7978 C C . ASP B 1 485 ? -11.633 -13.523 -14.898 1 77.94 485 ASP B C 1
ATOM 7980 O O . ASP B 1 485 ? -12.055 -13.633 -13.75 1 77.94 485 ASP B O 1
ATOM 7984 N N . GLY B 1 486 ? -10.836 -12.594 -15.32 1 80.94 486 GLY B N 1
ATOM 7985 C CA . GLY B 1 486 ? -10.484 -11.516 -14.414 1 80.94 486 GLY B CA 1
ATOM 7986 C C . GLY B 1 486 ? -9.172 -11.75 -13.695 1 80.94 486 GLY B C 1
ATOM 7987 O O . GLY B 1 486 ? -8.102 -11.664 -14.305 1 80.94 486 GLY B O 1
ATOM 7988 N N . VAL B 1 487 ? -9.281 -12.125 -12.359 1 82.81 487 VAL B N 1
ATOM 7989 C CA . VAL B 1 487 ? -8.047 -12.266 -11.602 1 82.81 487 VAL B CA 1
ATOM 7990 C C . VAL B 1 487 ? -8.094 -13.531 -10.75 1 82.81 487 VAL B C 1
ATOM 7992 O O . VAL B 1 487 ? -9.086 -13.781 -10.055 1 82.81 487 VAL B O 1
ATOM 7995 N N . SER B 1 488 ? -7.105 -14.383 -10.859 1 82.94 488 SER B N 1
ATOM 7996 C CA . SER B 1 488 ? -6.855 -15.5 -9.961 1 82.94 488 SER B CA 1
ATOM 7997 C C . SER B 1 488 ? -5.656 -15.234 -9.062 1 82.94 488 SER B C 1
ATOM 7999 O O . SER B 1 488 ? -4.797 -14.414 -9.391 1 82.94 488 SER B O 1
ATOM 8001 N N . GLY B 1 489 ? -5.703 -15.836 -7.953 1 83.62 489 GLY B N 1
ATOM 8002 C CA . GLY B 1 489 ? -4.535 -15.609 -7.113 1 83.62 489 GLY B CA 1
ATOM 8003 C C . GLY B 1 489 ? -4.695 -16.156 -5.711 1 83.62 489 GLY B C 1
ATOM 8004 O O . GLY B 1 489 ? -5.656 -16.875 -5.422 1 83.62 489 GLY B O 1
ATOM 8005 N N . VAL B 1 490 ? -3.631 -15.945 -4.93 1 86.81 490 VAL B N 1
ATOM 8006 C CA . VAL B 1 490 ? -3.559 -16.375 -3.533 1 86.81 490 VAL B CA 1
ATOM 8007 C C . VAL B 1 490 ? -3.332 -15.156 -2.639 1 86.81 490 VAL B C 1
ATOM 8009 O O . VAL B 1 490 ? -2.457 -14.328 -2.912 1 86.81 490 VAL B O 1
ATOM 8012 N N . VAL B 1 491 ? -4.156 -15.031 -1.637 1 90.31 491 VAL B N 1
ATOM 8013 C CA . VAL B 1 491 ? -4.023 -13.93 -0.686 1 90.31 491 VAL B CA 1
ATOM 8014 C C . VAL B 1 491 ? -3.658 -14.477 0.691 1 90.31 491 VAL B C 1
ATOM 8016 O O . VAL B 1 491 ? -4.289 -15.422 1.179 1 90.31 491 VAL B O 1
ATOM 8019 N N . SER B 1 492 ? -2.65 -13.945 1.327 1 87.38 492 SER B N 1
ATOM 8020 C CA . SER B 1 492 ? -2.227 -14.359 2.662 1 87.38 492 SER B CA 1
ATOM 8021 C C . SER B 1 492 ? -3.191 -13.852 3.729 1 87.38 492 SER B C 1
ATOM 8023 O O . SER B 1 492 ? -4.008 -12.961 3.463 1 87.38 492 SER B O 1
ATOM 8025 N N . PRO B 1 493 ? -3.047 -14.398 5.004 1 89.56 493 PRO B N 1
ATOM 8026 C CA . PRO B 1 493 ? -3.91 -13.922 6.09 1 89.56 493 PRO B CA 1
ATOM 8027 C C . PRO B 1 493 ? -3.711 -12.445 6.398 1 89.56 493 PRO B C 1
ATOM 8029 O O . PRO B 1 493 ? -4.543 -11.836 7.078 1 89.56 493 PRO B O 1
ATOM 8032 N N . HIS B 1 494 ? -2.656 -11.844 5.844 1 89.44 494 HIS B N 1
ATOM 8033 C CA . HIS B 1 494 ? -2.391 -10.43 6.094 1 89.44 494 HIS B CA 1
ATOM 8034 C C . HIS B 1 494 ? -2.75 -9.578 4.879 1 89.44 494 HIS B C 1
ATOM 8036 O O . HIS B 1 494 ? -2.416 -8.398 4.828 1 89.44 494 HIS B O 1
ATOM 8042 N N . GLY B 1 495 ? -3.373 -10.203 3.902 1 90.75 495 GLY B N 1
ATOM 8043 C CA . GLY B 1 495 ? -3.926 -9.461 2.785 1 90.75 495 GLY B CA 1
ATOM 8044 C C . GLY B 1 495 ? -2.943 -9.289 1.641 1 90.75 495 GLY B C 1
ATOM 8045 O O . GLY B 1 495 ? -3.254 -8.633 0.644 1 90.75 495 GLY B O 1
ATOM 8046 N N . ALA B 1 496 ? -1.817 -9.797 1.746 1 86.94 496 ALA B N 1
ATOM 8047 C CA . ALA B 1 496 ? -0.814 -9.664 0.692 1 86.94 496 ALA B CA 1
ATOM 8048 C C . ALA B 1 496 ? -1.071 -10.664 -0.435 1 86.94 496 ALA B C 1
ATOM 8050 O O . ALA B 1 496 ? -1.345 -11.836 -0.182 1 86.94 496 ALA B O 1
ATOM 8051 N N . ALA B 1 497 ? -1.002 -10.141 -1.666 1 85.38 497 ALA B N 1
ATOM 8052 C CA . ALA B 1 497 ? -1.073 -11.031 -2.824 1 85.38 497 ALA B CA 1
ATOM 8053 C C . ALA B 1 497 ? 0.214 -11.836 -2.98 1 85.38 497 ALA B C 1
ATOM 8055 O O . ALA B 1 497 ? 1.278 -11.273 -3.246 1 85.38 497 ALA B O 1
ATOM 8056 N N . ARG B 1 498 ? 0.119 -13.07 -2.775 1 79.69 498 ARG B N 1
ATOM 8057 C CA . ARG B 1 498 ? 1.279 -13.93 -2.977 1 79.69 498 ARG B CA 1
ATOM 8058 C C . ARG B 1 498 ? 1.401 -14.359 -4.438 1 79.69 498 ARG B C 1
ATOM 8060 O O . ARG B 1 498 ? 2.508 -14.578 -4.93 1 79.69 498 ARG B O 1
ATOM 8067 N N . GLN B 1 499 ? 0.223 -14.445 -4.973 1 80.25 499 GLN B N 1
ATOM 8068 C CA . GLN B 1 499 ? 0.105 -14.656 -6.41 1 80.25 499 GLN B CA 1
ATOM 8069 C C . GLN B 1 499 ? -1.059 -13.852 -6.988 1 80.25 499 GLN B C 1
ATOM 8071 O O . GLN B 1 499 ? -2.133 -13.789 -6.387 1 80.25 499 GLN B O 1
ATOM 8076 N N . TYR B 1 500 ? -0.839 -13.195 -7.969 1 79.94 500 TYR B N 1
ATOM 8077 C CA . TYR B 1 500 ? -1.82 -12.367 -8.664 1 79.94 500 TYR B CA 1
ATOM 8078 C C . TYR B 1 500 ? -1.69 -12.523 -10.172 1 79.94 500 TYR B C 1
ATOM 8080 O O . TYR B 1 500 ? -0.707 -12.078 -10.766 1 79.94 500 TYR B O 1
ATOM 8088 N N . LEU B 1 501 ? -2.625 -13.219 -10.781 1 75 501 LEU B N 1
ATOM 8089 C CA . LEU B 1 501 ? -2.568 -13.492 -12.219 1 75 501 LEU B CA 1
ATOM 8090 C C . LEU B 1 501 ? -3.832 -13 -12.914 1 75 501 LEU B C 1
ATOM 8092 O O . LEU B 1 501 ? -4.945 -13.281 -12.461 1 75 501 LEU B O 1
ATOM 8096 N N . LEU B 1 502 ? -3.623 -12.094 -13.875 1 70.44 502 LEU B N 1
ATOM 8097 C CA . LEU B 1 502 ? -4.766 -11.758 -14.719 1 70.44 502 LEU B CA 1
ATOM 8098 C C . LEU B 1 502 ? -5.227 -12.977 -15.516 1 70.44 502 LEU B C 1
ATOM 8100 O O . LEU B 1 502 ? -4.41 -13.688 -16.094 1 70.44 502 LEU B O 1
ATOM 8104 N N . THR B 1 503 ? -6.477 -13.383 -15.117 1 61.75 503 THR B N 1
ATOM 8105 C CA . THR B 1 503 ? -7.012 -14.578 -15.75 1 61.75 503 THR B CA 1
ATOM 8106 C C . THR B 1 503 ? -7.727 -14.234 -17.047 1 61.75 503 THR B C 1
ATOM 8108 O O . THR B 1 503 ? -8.453 -13.242 -17.125 1 61.75 503 THR B O 1
ATOM 8111 N N . GLY B 1 504 ? -7.172 -14.453 -18.125 1 57.94 504 GLY B N 1
ATOM 8112 C CA . GLY B 1 504 ? -7.871 -14.477 -19.406 1 57.94 504 GLY B CA 1
ATOM 8113 C C . GLY B 1 504 ? -8.477 -15.828 -19.734 1 57.94 504 GLY B C 1
ATOM 8114 O O . GLY B 1 504 ? -8.789 -16.609 -18.828 1 57.94 504 GLY B O 1
ATOM 8115 N N . THR B 1 505 ? -8.742 -16.016 -21 1 52.12 505 THR B N 1
ATOM 8116 C CA . THR B 1 505 ? -9.336 -17.234 -21.531 1 52.12 505 THR B CA 1
ATOM 8117 C C . THR B 1 505 ? -8.391 -18.422 -21.344 1 52.12 505 THR B C 1
ATOM 8119 O O . THR B 1 505 ? -8.453 -19.391 -22.094 1 52.12 505 THR B O 1
ATOM 8122 N N . ARG B 1 506 ? -7.625 -18.188 -20.234 1 55.34 506 ARG B N 1
ATOM 8123 C CA . ARG B 1 506 ? -6.602 -19.219 -20.172 1 55.34 506 ARG B CA 1
ATOM 8124 C C . ARG B 1 506 ? -7.184 -20.531 -19.656 1 55.34 506 ARG B C 1
ATOM 8126 O O . ARG B 1 506 ? -8.102 -20.531 -18.828 1 55.34 506 ARG B O 1
ATOM 8133 N N . ASP B 1 507 ? -6.664 -21.672 -20.25 1 57.38 507 ASP B N 1
ATOM 8134 C CA . ASP B 1 507 ? -7.07 -23.047 -20.031 1 57.38 507 ASP B CA 1
ATOM 8135 C C . ASP B 1 507 ? -6.562 -23.562 -18.688 1 57.38 507 ASP B C 1
ATOM 8137 O O . ASP B 1 507 ? -7.324 -24.156 -17.922 1 57.38 507 ASP B O 1
ATOM 8141 N N . LEU B 1 508 ? -5.219 -23.359 -18.297 1 64.31 508 LEU B N 1
ATOM 8142 C CA . LEU B 1 508 ? -4.672 -23.938 -17.078 1 64.31 508 LEU B CA 1
ATOM 8143 C C . LEU B 1 508 ? -3.779 -22.938 -16.344 1 64.31 508 LEU B C 1
ATOM 8145 O O . LEU B 1 508 ? -2.941 -22.281 -16.969 1 64.31 508 LEU B O 1
ATOM 8149 N N . LEU B 1 509 ? -4.137 -22.672 -15.109 1 67.88 509 LEU B N 1
ATOM 8150 C CA . LEU B 1 509 ? -3.271 -21.875 -14.25 1 67.88 509 LEU B CA 1
ATOM 8151 C C . LEU B 1 509 ? -2.752 -22.703 -13.078 1 67.88 509 LEU B C 1
ATOM 8153 O O . LEU B 1 509 ? -3.498 -23.484 -12.484 1 67.88 509 LEU B O 1
ATOM 8157 N N . THR B 1 510 ? -1.433 -22.656 -12.836 1 69.06 510 THR B N 1
ATOM 8158 C CA . THR B 1 510 ? -0.831 -23.312 -11.68 1 69.06 510 THR B CA 1
ATOM 8159 C C . THR B 1 510 ? -0.315 -22.297 -10.68 1 69.06 510 THR B C 1
ATOM 8161 O O . THR B 1 510 ? 0.382 -21.344 -11.055 1 69.06 510 THR B O 1
ATOM 8164 N N . LEU B 1 511 ? -0.772 -22.406 -9.461 1 73.06 511 LEU B N 1
ATOM 8165 C CA . LEU B 1 511 ? -0.335 -21.516 -8.398 1 73.06 511 LEU B CA 1
ATOM 8166 C C . LEU B 1 511 ? 0.281 -22.312 -7.246 1 73.06 511 LEU B C 1
ATOM 8168 O O . LEU B 1 511 ? -0.145 -23.422 -6.957 1 73.06 511 LEU B O 1
ATOM 8172 N N . THR B 1 512 ? 1.387 -21.781 -6.652 1 67.56 512 THR B N 1
ATOM 8173 C CA . THR B 1 512 ? 2.023 -22.344 -5.465 1 67.56 512 THR B CA 1
ATOM 8174 C C . THR B 1 512 ? 1.763 -21.453 -4.246 1 67.56 512 THR B C 1
ATOM 8176 O O . THR B 1 512 ? 1.951 -20.234 -4.301 1 67.56 512 THR B O 1
ATOM 8179 N N . LEU B 1 513 ? 1.225 -22.141 -3.238 1 68.19 513 LEU B N 1
ATOM 8180 C CA . LEU B 1 513 ? 0.872 -21.344 -2.062 1 68.19 513 LEU B CA 1
ATOM 8181 C C . LEU B 1 513 ? 1.508 -21.938 -0.806 1 68.19 513 LEU B C 1
ATOM 8183 O O . LEU B 1 513 ? 1.429 -23.141 -0.569 1 68.19 513 LEU B O 1
ATOM 8187 N N . PRO B 1 514 ? 2.273 -21.156 -0.132 1 62.47 514 PRO B N 1
ATOM 8188 C CA . PRO B 1 514 ? 2.607 -21.594 1.227 1 62.47 514 PRO B CA 1
ATOM 8189 C C . PRO B 1 514 ? 1.433 -21.453 2.193 1 62.47 514 PRO B C 1
ATOM 8191 O O . PRO B 1 514 ? 0.728 -20.438 2.176 1 62.47 514 PRO B O 1
ATOM 8194 N N . LEU B 1 515 ? 0.981 -22.531 2.756 1 65.75 515 LEU B N 1
ATOM 8195 C CA . LEU B 1 515 ? -0.082 -22.406 3.746 1 65.75 515 LEU B CA 1
ATOM 8196 C C . LEU B 1 515 ? 0.46 -21.812 5.047 1 65.75 515 LEU B C 1
ATOM 8198 O O . LEU B 1 515 ? 1.35 -22.391 5.672 1 65.75 515 LEU B O 1
ATOM 8202 N N . GLN B 1 516 ? 0.1 -20.641 5.254 1 71.81 516 GLN B N 1
ATOM 8203 C CA . GLN B 1 516 ? 0.439 -19.969 6.496 1 71.81 516 GLN B CA 1
ATOM 8204 C C . GLN B 1 516 ? -0.582 -20.266 7.59 1 71.81 516 GLN B C 1
ATOM 8206 O O . GLN B 1 516 ? -1.747 -20.547 7.297 1 71.81 516 GLN B O 1
ATOM 8211 N N . PRO B 1 517 ? -0.065 -20.297 8.766 1 74.06 517 PRO B N 1
ATOM 8212 C CA . PRO B 1 517 ? -1.023 -20.516 9.852 1 74.06 517 PRO B CA 1
ATOM 8213 C C . PRO B 1 517 ? -2.092 -19.422 9.914 1 74.06 517 PRO B C 1
ATOM 8215 O O . PRO B 1 517 ? -1.807 -18.25 9.633 1 74.06 517 PRO B O 1
ATOM 8218 N N . ARG B 1 518 ? -3.191 -19.875 10.312 1 82.69 518 ARG B N 1
ATOM 8219 C CA . ARG B 1 518 ? -4.289 -18.922 10.492 1 82.69 518 ARG B CA 1
ATOM 8220 C C . ARG B 1 518 ? -3.963 -17.906 11.578 1 82.69 518 ARG B C 1
ATOM 8222 O O . ARG B 1 518 ? -3.324 -18.234 12.578 1 82.69 518 ARG B O 1
ATOM 8229 N N . VAL B 1 519 ? -4.473 -16.703 11.359 1 86.94 519 VAL B N 1
ATOM 8230 C CA . VAL B 1 519 ? -4.297 -15.641 12.336 1 86.94 519 VAL B CA 1
ATOM 8231 C C . VAL B 1 519 ? -5.617 -15.375 13.055 1 86.94 519 VAL B C 1
ATOM 8233 O O . VAL B 1 519 ? -6.664 -15.227 12.414 1 86.94 519 VAL B O 1
ATOM 8236 N N . ARG B 1 520 ? -5.594 -15.398 14.352 1 90.88 520 ARG B N 1
ATOM 8237 C CA . ARG B 1 520 ? -6.781 -15.016 15.109 1 90.88 520 ARG B CA 1
ATOM 8238 C C . ARG B 1 520 ? -6.926 -13.492 15.156 1 90.88 520 ARG B C 1
ATOM 8240 O O . ARG B 1 520 ? -5.984 -12.789 15.531 1 90.88 520 ARG B O 1
ATOM 8247 N N . THR B 1 521 ? -8.094 -13.055 14.742 1 94.25 521 THR B N 1
ATOM 8248 C CA . THR B 1 521 ? -8.273 -11.609 14.656 1 94.25 521 THR B CA 1
ATOM 8249 C C . THR B 1 521 ? -9.359 -11.148 15.625 1 94.25 521 THR B C 1
ATOM 8251 O O . THR B 1 521 ? -10.352 -11.844 15.844 1 94.25 521 THR B O 1
ATOM 8254 N N . PRO B 1 522 ? -9.25 -9.953 16.281 1 93.62 522 PRO B N 1
ATOM 8255 C CA . PRO B 1 522 ? -10.297 -9.375 17.125 1 93.62 522 PRO B CA 1
ATOM 8256 C C . PRO B 1 522 ? -11.586 -9.109 16.359 1 93.62 522 PRO B C 1
ATOM 8258 O O . PRO B 1 522 ? -12.664 -9.047 16.953 1 93.62 522 PRO B O 1
ATOM 8261 N N . TYR B 1 523 ? -11.5 -8.953 15.102 1 95.56 523 TYR B N 1
ATOM 8262 C CA . TYR B 1 523 ? -12.695 -8.719 14.297 1 95.56 523 TYR B CA 1
ATOM 8263 C C . TYR B 1 523 ? -13.68 -9.875 14.445 1 95.56 523 TYR B C 1
ATOM 8265 O O . TYR B 1 523 ? -14.883 -9.648 14.625 1 95.56 523 TYR B O 1
ATOM 8273 N N . VAL B 1 524 ? -13.211 -11.07 14.32 1 96.75 524 VAL B N 1
ATOM 8274 C CA . VAL B 1 524 ? -14.07 -12.258 14.375 1 96.75 524 VAL B CA 1
ATOM 8275 C C . VAL B 1 524 ? -14.758 -12.336 15.734 1 96.75 524 VAL B C 1
ATOM 8277 O O . VAL B 1 524 ? -15.938 -12.68 15.82 1 96.75 524 VAL B O 1
ATOM 8280 N N . ALA B 1 525 ? -14.109 -11.938 16.766 1 95.62 525 ALA B N 1
ATOM 8281 C CA . ALA B 1 525 ? -14.641 -12.055 18.125 1 95.62 525 ALA B CA 1
ATOM 8282 C C . ALA B 1 525 ? -15.586 -10.898 18.438 1 95.62 525 ALA B C 1
ATOM 8284 O O . ALA B 1 525 ? -16.703 -11.117 18.938 1 95.62 525 ALA B O 1
ATOM 8285 N N . VAL B 1 526 ? -15.18 -9.617 18.109 1 94.38 526 VAL B N 1
ATOM 8286 C CA . VAL B 1 526 ? -15.977 -8.508 18.609 1 94.38 526 VAL B CA 1
ATOM 8287 C C . VAL B 1 526 ? -16.016 -7.387 17.578 1 94.38 526 VAL B C 1
ATOM 8289 O O . VAL B 1 526 ? -16.938 -6.559 17.594 1 94.38 526 VAL B O 1
ATOM 8292 N N . GLY B 1 527 ? -15.016 -7.281 16.75 1 93.56 527 GLY B N 1
ATOM 8293 C CA . GLY B 1 527 ? -14.891 -6.156 15.844 1 93.56 527 GLY B CA 1
ATOM 8294 C C . GLY B 1 527 ? -16.094 -6.004 14.922 1 93.56 527 GLY B C 1
ATOM 8295 O O . GLY B 1 527 ? -16.438 -4.887 14.539 1 93.56 527 GLY B O 1
ATOM 8296 N N . TRP B 1 528 ? -16.703 -7.094 14.539 1 93.12 528 TRP B N 1
ATOM 8297 C CA . TRP B 1 528 ? -17.844 -7.07 13.625 1 93.12 528 TRP B CA 1
ATOM 8298 C C . TRP B 1 528 ? -19.016 -6.309 14.234 1 93.12 528 TRP B C 1
ATOM 8300 O O . TRP B 1 528 ? -19.859 -5.781 13.508 1 93.12 528 TRP B O 1
ATOM 8310 N N . LEU B 1 529 ? -19.094 -6.125 15.555 1 94.62 529 LEU B N 1
ATOM 8311 C CA . LEU B 1 529 ? -20.203 -5.469 16.25 1 94.62 529 LEU B CA 1
ATOM 8312 C C . LEU B 1 529 ? -20.125 -3.955 16.078 1 94.62 529 LEU B C 1
ATOM 8314 O O . LEU B 1 529 ? -21.125 -3.258 16.25 1 94.62 529 LEU B O 1
ATOM 8318 N N . LEU B 1 530 ? -18.938 -3.459 15.82 1 91.69 530 LEU B N 1
ATOM 8319 C CA . LEU B 1 530 ? -18.734 -2.016 15.781 1 91.69 530 LEU B CA 1
ATOM 8320 C C . LEU B 1 530 ? -19.547 -1.385 14.656 1 91.69 530 LEU B C 1
ATOM 8322 O O . LEU B 1 530 ? -20.047 -0.262 14.789 1 91.69 530 LEU B O 1
ATOM 8326 N N . GLU B 1 531 ? -19.672 -2.072 13.547 1 91.44 531 GLU B N 1
ATOM 8327 C CA . GLU B 1 531 ? -20.484 -1.555 12.445 1 91.44 531 GLU B CA 1
ATOM 8328 C C . GLU B 1 531 ? -21.938 -1.429 12.859 1 91.44 531 GLU B C 1
ATOM 8330 O O . GLU B 1 531 ? -22.625 -0.466 12.484 1 91.44 531 GLU B O 1
ATOM 8335 N N . TRP B 1 532 ? -22.406 -2.303 13.633 1 93.94 532 TRP B N 1
ATOM 8336 C CA . TRP B 1 532 ? -23.797 -2.277 14.055 1 93.94 532 TRP B CA 1
ATOM 8337 C C . TRP B 1 532 ? -24 -1.276 15.188 1 93.94 532 TRP B C 1
ATOM 8339 O O . TRP B 1 532 ? -25.062 -0.64 15.273 1 93.94 532 TRP B O 1
ATOM 8349 N N . VAL B 1 533 ? -23.031 -1.205 15.984 1 94.88 533 VAL B N 1
ATOM 8350 C CA . VAL B 1 533 ? -23.078 -0.158 17 1 94.88 533 VAL B CA 1
ATOM 8351 C C . VAL B 1 533 ? -23.156 1.211 16.328 1 94.88 533 VAL B C 1
ATOM 8353 O O . VAL B 1 533 ? -23.922 2.076 16.75 1 94.88 533 VAL B O 1
ATOM 8356 N N . ASN B 1 534 ? -22.375 1.336 15.281 1 93.5 534 ASN B N 1
ATOM 8357 C CA . ASN B 1 534 ? -22.422 2.594 14.539 1 93.5 534 ASN B CA 1
ATOM 8358 C C . ASN B 1 534 ? -23.797 2.83 13.922 1 93.5 534 ASN B C 1
ATOM 8360 O O . ASN B 1 534 ? -24.281 3.959 13.914 1 93.5 534 ASN B O 1
ATOM 8364 N N . VAL B 1 535 ? -24.391 1.814 13.344 1 94.75 535 VAL B N 1
ATOM 8365 C CA . VAL B 1 535 ? -25.734 1.94 12.781 1 94.75 535 VAL B CA 1
ATOM 8366 C C . VAL B 1 535 ? -26.719 2.361 13.875 1 94.75 535 VAL B C 1
ATOM 8368 O O . VAL B 1 535 ? -27.578 3.219 13.648 1 94.75 535 VAL B O 1
ATOM 8371 N N . GLY B 1 536 ? -26.594 1.765 15.062 1 96.38 536 GLY B N 1
ATOM 8372 C CA . GLY B 1 536 ? -27.406 2.174 16.203 1 96.38 536 GLY B CA 1
ATOM 8373 C C . GLY B 1 536 ? -27.219 3.631 16.578 1 96.38 536 GLY B C 1
ATOM 8374 O O . GLY B 1 536 ? -28.188 4.34 16.859 1 96.38 536 GLY B O 1
ATOM 8375 N N . LEU B 1 537 ? -25.953 4.062 16.531 1 93.94 537 LEU B N 1
ATOM 8376 C CA . LEU B 1 537 ? -25.641 5.453 16.844 1 93.94 537 LEU B CA 1
ATOM 8377 C C . LEU B 1 537 ? -26.25 6.395 15.812 1 93.94 537 LEU B C 1
ATOM 8379 O O . LEU B 1 537 ? -26.75 7.465 16.156 1 93.94 537 LEU B O 1
ATOM 8383 N N . ALA B 1 538 ? -26.141 6.027 14.57 1 94.56 538 ALA B N 1
ATOM 8384 C CA . ALA B 1 538 ? -26.75 6.824 13.508 1 94.56 538 ALA B CA 1
ATOM 8385 C C . ALA B 1 538 ? -28.25 6.941 13.688 1 94.56 538 ALA B C 1
ATOM 8387 O O . ALA B 1 538 ? -28.828 8.023 13.531 1 94.56 538 ALA B O 1
ATOM 8388 N N . ALA B 1 539 ? -28.875 5.859 14.039 1 95.25 539 ALA B N 1
ATOM 8389 C CA . ALA B 1 539 ? -30.312 5.871 14.297 1 95.25 539 ALA B CA 1
ATOM 8390 C C . ALA B 1 539 ? -30.656 6.793 15.469 1 95.25 539 ALA B C 1
ATOM 8392 O O . ALA B 1 539 ? -31.641 7.523 15.414 1 95.25 539 ALA B O 1
ATOM 8393 N N . ALA B 1 540 ? -29.844 6.762 16.469 1 93.19 540 ALA B N 1
ATOM 8394 C CA . ALA B 1 540 ? -30.062 7.621 17.625 1 93.19 540 ALA B CA 1
ATOM 8395 C C . ALA B 1 540 ? -29.938 9.094 17.25 1 93.19 540 ALA B C 1
ATOM 8397 O O . ALA B 1 540 ? -30.719 9.93 17.719 1 93.19 540 ALA B O 1
ATOM 8398 N N . LEU B 1 541 ? -28.953 9.398 16.406 1 91.25 541 LEU B N 1
ATOM 8399 C CA . LEU B 1 541 ? -28.766 10.773 15.953 1 91.25 541 LEU B CA 1
ATOM 8400 C C . LEU B 1 541 ? -29.984 11.242 15.148 1 91.25 541 LEU B C 1
ATOM 8402 O O . LEU B 1 541 ? -30.453 12.367 15.32 1 91.25 541 LEU B O 1
ATOM 8406 N N . LEU B 1 542 ? -30.469 10.383 14.289 1 91.06 542 LEU B N 1
ATOM 8407 C CA . LEU B 1 542 ? -31.641 10.727 13.484 1 91.06 542 LEU B CA 1
ATOM 8408 C C . LEU B 1 542 ? -32.875 10.891 14.367 1 91.06 542 LEU B C 1
ATOM 8410 O O . LEU B 1 542 ? -33.688 11.797 14.156 1 91.06 542 LEU B O 1
ATOM 8414 N N . ALA B 1 543 ? -32.969 10.078 15.375 1 88.69 543 ALA B N 1
ATOM 8415 C CA . ALA B 1 543 ? -34.062 10.188 16.328 1 88.69 543 ALA B CA 1
ATOM 8416 C C . ALA B 1 543 ? -34 11.5 17.094 1 88.69 543 ALA B C 1
ATOM 8418 O O . ALA B 1 543 ? -35.031 12.125 17.344 1 88.69 543 ALA B O 1
ATOM 8419 N N . LEU B 1 544 ? -32.812 11.82 17.469 1 82.38 544 LEU B N 1
ATOM 8420 C CA . LEU B 1 544 ? -32.625 13.086 18.172 1 82.38 544 LEU B CA 1
ATOM 8421 C C . LEU B 1 544 ? -33.094 14.258 17.312 1 82.38 544 LEU B C 1
ATOM 8423 O O . LEU B 1 544 ? -33.688 15.211 17.828 1 82.38 544 LEU B O 1
ATOM 8427 N N . LEU B 1 545 ? -32.875 14.219 16.062 1 82.5 545 LEU B N 1
ATOM 8428 C CA . LEU B 1 545 ? -33.25 15.297 15.148 1 82.5 545 LEU B CA 1
ATOM 8429 C C . LEU B 1 545 ? -34.75 15.383 15 1 82.5 545 LEU B C 1
ATOM 8431 O O . LEU B 1 545 ? -35.312 16.484 14.906 1 82.5 545 LEU B O 1
ATOM 8435 N N . VAL B 1 546 ? -35.375 14.25 15.07 1 79.88 546 VAL B N 1
ATOM 8436 C CA . VAL B 1 546 ? -36.812 14.227 14.812 1 79.88 546 VAL B CA 1
ATOM 8437 C C . VAL B 1 546 ? -37.594 14.43 16.109 1 79.88 546 VAL B C 1
ATOM 8439 O O . VAL B 1 546 ? -38.594 15.156 16.141 1 79.88 546 VAL B O 1
ATOM 8442 N N . ALA B 1 547 ? -37.094 13.867 17.188 1 76.88 547 ALA B N 1
ATOM 8443 C CA . ALA B 1 547 ? -37.938 13.734 18.375 1 76.88 547 ALA B CA 1
ATOM 8444 C C . ALA B 1 547 ? -37.656 14.867 19.359 1 76.88 547 ALA B C 1
ATOM 8446 O O . ALA B 1 547 ? -38.531 15.203 20.188 1 76.88 547 ALA B O 1
ATOM 8447 N N . VAL B 1 548 ? -36.438 15.406 19.484 1 69.44 548 VAL B N 1
ATOM 8448 C CA . VAL B 1 548 ? -36.156 16.281 20.609 1 69.44 548 VAL B CA 1
ATOM 8449 C C . VAL B 1 548 ? -36.406 17.734 20.219 1 69.44 548 VAL B C 1
ATOM 8451 O O . VAL B 1 548 ? -35.781 18.25 19.281 1 69.44 548 VAL B O 1
ATOM 8454 N N . PRO B 1 549 ? -37.469 18.328 20.844 1 70.88 549 PRO B N 1
ATOM 8455 C CA . PRO B 1 549 ? -37.719 19.75 20.578 1 70.88 549 PRO B CA 1
ATOM 8456 C C . PRO B 1 549 ? -36.531 20.641 20.938 1 70.88 549 PRO B C 1
ATOM 8458 O O . PRO B 1 549 ? -35.844 20.375 21.938 1 70.88 549 PRO B O 1
ATOM 8461 N N . ARG B 1 550 ? -36.094 21.547 20.078 1 66.19 550 ARG B N 1
ATOM 8462 C CA . ARG B 1 550 ? -34.969 22.469 20.188 1 66.19 550 ARG B CA 1
ATOM 8463 C C . ARG B 1 550 ? -34.938 23.156 21.562 1 66.19 550 ARG B C 1
ATOM 8465 O O . ARG B 1 550 ? -33.875 23.359 22.125 1 66.19 550 ARG B O 1
ATOM 8472 N N . ARG B 1 551 ? -36.094 23.531 22.031 1 64.12 551 ARG B N 1
ATOM 8473 C CA . ARG B 1 551 ? -36.219 24.25 23.297 1 64.12 551 ARG B CA 1
ATOM 8474 C C . ARG B 1 551 ? -35.688 23.406 24.453 1 64.12 551 ARG B C 1
ATOM 8476 O O . ARG B 1 551 ? -35.031 23.922 25.359 1 64.12 551 ARG B O 1
ATOM 8483 N N . ARG B 1 552 ? -35.844 22.172 24.406 1 62.12 552 ARG B N 1
ATOM 8484 C CA . ARG B 1 552 ? -35.406 21.281 25.469 1 62.12 552 ARG B CA 1
ATOM 8485 C C . ARG B 1 552 ? -33.906 21.109 25.453 1 62.12 552 ARG B C 1
ATOM 8487 O O . ARG B 1 552 ? -33.25 21.031 26.5 1 62.12 552 ARG B O 1
ATOM 8494 N N . LEU B 1 553 ? -33.375 21.078 24.328 1 63.06 553 LEU B N 1
ATOM 8495 C CA . LEU B 1 553 ? -31.922 20.891 24.203 1 63.06 553 LEU B CA 1
ATOM 8496 C C . LEU B 1 553 ? -31.188 22.125 24.719 1 63.06 553 LEU B C 1
ATOM 8498 O O . LEU B 1 553 ? -30.125 22 25.359 1 63.06 553 LEU B O 1
ATOM 8502 N N . ALA B 1 554 ? -31.703 23.281 24.469 1 61.31 554 ALA B N 1
ATOM 8503 C CA . ALA B 1 554 ? -31.094 24.516 24.953 1 61.31 554 ALA B CA 1
ATOM 8504 C C . ALA B 1 554 ? -31.078 24.562 26.469 1 61.31 554 ALA B C 1
ATOM 8506 O O . ALA B 1 554 ? -30.094 25.031 27.062 1 61.31 554 ALA B O 1
ATOM 8507 N N . ASP B 1 555 ? -32.094 24.094 27.062 1 60.72 555 ASP B N 1
ATOM 8508 C CA . ASP B 1 555 ? -32.188 24.094 28.516 1 60.72 555 ASP B CA 1
ATOM 8509 C C . ASP B 1 555 ? -31.125 23.188 29.125 1 60.72 555 ASP B C 1
ATOM 8511 O O . ASP B 1 555 ? -30.625 23.438 30.219 1 60.72 555 ASP B O 1
ATOM 8515 N N . TRP B 1 556 ? -30.766 22.203 28.391 1 56.56 556 TRP B N 1
ATOM 8516 C CA . TRP B 1 556 ? -29.844 21.188 28.906 1 56.56 556 TRP B CA 1
ATOM 8517 C C . TRP B 1 556 ? -28.406 21.672 28.844 1 56.56 556 TRP B C 1
ATOM 8519 O O . TRP B 1 556 ? -27.562 21.266 29.641 1 56.56 556 TRP B O 1
ATOM 8529 N N . VAL B 1 557 ? -28.078 22.375 27.844 1 58.59 557 VAL B N 1
ATOM 8530 C CA . VAL B 1 557 ? -26.703 22.766 27.594 1 58.59 557 VAL B CA 1
ATOM 8531 C C . VAL B 1 557 ? -26.25 23.797 28.609 1 58.59 557 VAL B C 1
ATOM 8533 O O . VAL B 1 557 ? -25.109 23.781 29.078 1 58.59 557 VAL B O 1
ATOM 8536 N N . VAL B 1 558 ? -27.047 24.969 28.844 1 50.97 558 VAL B N 1
ATOM 8537 C CA . VAL B 1 558 ? -26.641 26.078 29.703 1 50.97 558 VAL B CA 1
ATOM 8538 C C . VAL B 1 558 ? -26.875 25.719 31.156 1 50.97 558 VAL B C 1
ATOM 8540 O O . VAL B 1 558 ? -28.016 25.453 31.562 1 50.97 558 VAL B O 1
ATOM 8543 N N . GLN B 1 559 ? -26.109 24.984 31.656 1 48.31 559 GLN B N 1
ATOM 8544 C CA . GLN B 1 559 ? -26.281 24.953 33.094 1 48.31 559 GLN B CA 1
ATOM 8545 C C . GLN B 1 559 ? -26.359 26.359 33.688 1 48.31 559 GLN B C 1
ATOM 8547 O O . GLN B 1 559 ? -25.5 27.188 33.406 1 48.31 559 GLN B O 1
ATOM 8552 N N . PRO B 1 560 ? -27.562 26.859 34.031 1 41.62 560 PRO B N 1
ATOM 8553 C CA . PRO B 1 560 ? -27.5 28.109 34.781 1 41.62 560 PRO B CA 1
ATOM 8554 C C . PRO B 1 560 ? -26.344 28.141 35.781 1 41.62 560 PRO B C 1
ATOM 8556 O O . PRO B 1 560 ? -26.062 27.125 36.438 1 41.62 560 PRO B O 1
ATOM 8559 N N . ARG B 1 561 ? -25.234 28.797 35.438 1 39.78 561 ARG B N 1
ATOM 8560 C CA . ARG B 1 561 ? -24.391 29.062 36.594 1 39.78 561 ARG B CA 1
ATOM 8561 C C . ARG B 1 561 ? -25.25 29.359 37.812 1 39.78 561 ARG B C 1
ATOM 8563 O O . ARG B 1 561 ? -26.031 30.312 37.844 1 39.78 561 ARG B O 1
ATOM 8570 N N . ARG B 1 562 ? -25.781 28.531 38.438 1 38.09 562 ARG B N 1
ATOM 8571 C CA . ARG B 1 562 ? -26.391 28.891 39.688 1 38.09 562 ARG B CA 1
ATOM 8572 C C . ARG B 1 562 ? -25.656 30.078 40.312 1 38.09 562 ARG B C 1
ATOM 8574 O O . ARG B 1 562 ? -26.266 30.922 41 1 38.09 562 ARG B O 1
ATOM 8581 N N . GLY B 1 563 ? -24.281 30 40.406 1 34.47 563 GLY B N 1
ATOM 8582 C CA . GLY B 1 563 ? -23.719 30.984 41.312 1 34.47 563 GLY B CA 1
ATOM 8583 C C . GLY B 1 563 ? -23.656 32.375 40.719 1 34.47 563 GLY B C 1
ATOM 8584 O O . GLY B 1 563 ? -23.438 33.344 41.438 1 34.47 563 GLY B O 1
ATOM 8585 N N . ALA B 1 564 ? -23.344 32.562 39.375 1 34.97 564 ALA B N 1
ATOM 8586 C CA . ALA B 1 564 ? -23.031 33.969 39.062 1 34.97 564 ALA B CA 1
ATOM 8587 C C . ALA B 1 564 ? -24.297 34.75 38.75 1 34.97 564 ALA B C 1
ATOM 8589 O O . ALA B 1 564 ? -24.219 35.875 38.219 1 34.97 564 ALA B O 1
ATOM 8590 N N . GLY B 1 565 ? -25.5 34.219 38.656 1 34.25 565 GLY B N 1
ATOM 8591 C CA . GLY B 1 565 ? -26.656 35.094 38.531 1 34.25 565 GLY B CA 1
ATOM 8592 C C . GLY B 1 565 ? -26.672 36.188 39.594 1 34.25 565 GLY B C 1
ATOM 8593 O O . GLY B 1 565 ? -27.484 37.125 39.5 1 34.25 565 GLY B O 1
ATOM 8594 N N . ALA B 1 566 ? -26.203 35.875 40.781 1 34.91 566 ALA B N 1
ATOM 8595 C CA . ALA B 1 566 ? -26.453 36.906 41.781 1 34.91 566 ALA B CA 1
ATOM 8596 C C . ALA B 1 566 ? -25.625 38.156 41.5 1 34.91 566 ALA B C 1
ATOM 8598 O O . ALA B 1 566 ? -26.016 39.281 41.875 1 34.91 566 ALA B O 1
ATOM 8599 N N . ALA B 1 567 ? -24.359 38 40.906 1 34.38 567 ALA B N 1
ATOM 8600 C CA . ALA B 1 567 ? -23.594 39.219 41 1 34.38 567 ALA B CA 1
ATOM 8601 C C . ALA B 1 567 ? -23.922 40.156 39.812 1 34.38 567 ALA B C 1
ATOM 8603 O O . ALA B 1 567 ? -23.812 41.375 39.938 1 34.38 567 ALA B O 1
ATOM 8604 N N . LEU B 1 568 ? -24.297 39.594 38.656 1 32.19 568 LEU B N 1
ATOM 8605 C CA . LEU B 1 568 ? -24.391 40.562 37.562 1 32.19 568 LEU B CA 1
ATOM 8606 C C . LEU B 1 568 ? -25.703 41.344 37.625 1 32.19 568 LEU B C 1
ATOM 8608 O O . LEU B 1 568 ? -25.844 42.406 37.031 1 32.19 568 LEU B O 1
ATOM 8612 N N . THR B 1 569 ? -26.734 40.719 38.156 1 32.38 569 THR B N 1
ATOM 8613 C CA . THR B 1 569 ? -27.953 41.531 38.188 1 32.38 569 THR B CA 1
ATOM 8614 C C . THR B 1 569 ? -27.844 42.594 39.281 1 32.38 569 THR B C 1
ATOM 8616 O O . THR B 1 569 ? -28.578 43.594 39.281 1 32.38 569 THR B O 1
ATOM 8619 N N . GLY B 1 570 ? -27.031 42.25 40.312 1 32.75 570 GLY B N 1
ATOM 8620 C CA . GLY B 1 570 ? -27.047 43.219 41.406 1 32.75 570 GLY B CA 1
ATOM 8621 C C . GLY B 1 570 ? -26.312 44.5 41.062 1 32.75 570 GL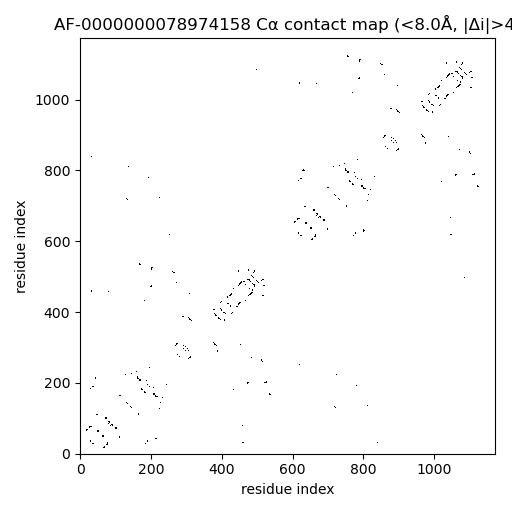Y B C 1
ATOM 8622 O O . GLY B 1 570 ? -26.562 45.562 41.656 1 32.75 570 GLY B O 1
ATOM 8623 N N . GLY B 1 571 ? -25.219 44.344 40.219 1 32.12 571 GLY B N 1
ATOM 8624 C CA . GLY B 1 571 ? -24.438 45.562 40.094 1 32.12 571 GLY B CA 1
ATOM 8625 C C . GLY B 1 571 ? -25.016 46.531 39.062 1 32.12 571 GLY B C 1
ATOM 8626 O O . GLY B 1 571 ? -24.734 47.719 39.125 1 32.12 571 GLY B O 1
ATOM 8627 N N . TYR B 1 572 ? -25.672 45.938 38.031 1 33.12 572 TYR B N 1
ATOM 8628 C CA . TYR B 1 572 ? -26.172 46.938 37.094 1 33.12 572 TYR B CA 1
ATOM 8629 C C . TYR B 1 572 ? -27.406 47.656 37.625 1 33.12 572 TYR B C 1
ATOM 8631 O O . TYR B 1 572 ? -27.734 48.75 37.156 1 33.12 572 TYR B O 1
ATOM 8639 N N . GLN B 1 573 ? -28.172 46.875 38.469 1 33.22 573 GLN B N 1
ATOM 8640 C CA . GLN B 1 573 ? -29.312 47.625 39 1 33.22 573 GLN B CA 1
ATOM 8641 C C . GLN B 1 573 ? -28.859 48.75 39.938 1 33.22 573 GLN B C 1
ATOM 8643 O O . GLN B 1 573 ? -29.5 49.781 40 1 33.22 573 GLN B O 1
ATOM 8648 N N . GLN B 1 574 ? -27.75 48.406 40.625 1 34.69 574 GLN B N 1
ATOM 8649 C CA . GLN B 1 574 ? -27.406 49.469 41.562 1 34.69 574 GLN B CA 1
ATOM 8650 C C . GLN B 1 574 ? -26.828 50.688 40.812 1 34.69 574 GLN B C 1
ATOM 8652 O O . GLN B 1 574 ? -27.016 51.844 41.25 1 34.69 574 GLN B O 1
ATOM 8657 N N . GLN B 1 575 ? -26.172 50.344 39.688 1 34.47 575 GLN B N 1
ATOM 8658 C CA . GLN B 1 575 ? -25.609 51.562 39.062 1 34.47 575 GLN B CA 1
ATOM 8659 C C . GLN B 1 575 ? -26.672 52.344 38.344 1 34.47 575 GLN B C 1
ATOM 8661 O O . GLN B 1 575 ? -26.562 53.562 38.219 1 34.47 575 GLN B O 1
ATOM 8666 N N . GLN B 1 576 ? -27.688 51.562 37.812 1 34.31 576 GLN B N 1
ATOM 8667 C CA . GLN B 1 576 ? -28.719 52.375 37.156 1 34.31 576 GLN B CA 1
ATOM 8668 C C . GLN B 1 576 ? -29.516 53.156 38.188 1 34.31 576 GLN B C 1
ATOM 8670 O O . GLN B 1 576 ? -30.125 54.188 37.875 1 34.31 576 GLN B O 1
ATOM 8675 N N . GLN B 1 577 ? -29.703 52.438 39.375 1 34.72 577 GLN B N 1
ATOM 8676 C CA . GLN B 1 577 ? -30.5 53.188 40.344 1 34.72 577 GLN B CA 1
ATOM 8677 C C . GLN B 1 577 ? -29.766 54.469 40.812 1 34.72 577 GLN B C 1
ATOM 8679 O O . GLN B 1 577 ? -30.391 55.438 41.25 1 34.72 577 GLN B O 1
ATOM 8684 N N . GLN B 1 578 ? -28.406 54.25 40.875 1 34.62 578 GLN B N 1
ATOM 8685 C CA . GLN B 1 578 ? -27.766 55.438 41.438 1 34.62 578 GLN B CA 1
ATOM 8686 C C . GLN B 1 578 ? -27.828 56.625 40.469 1 34.62 578 GLN B C 1
ATOM 8688 O O . GLN B 1 578 ? -27.703 57.781 40.875 1 34.62 578 GLN B O 1
ATOM 8693 N N . GLN B 1 579 ? -27.781 56.219 39.156 1 33.44 579 GLN B N 1
ATOM 8694 C CA . GLN B 1 579 ? -27.641 57.406 38.281 1 33.44 579 GLN B CA 1
ATOM 8695 C C . GLN B 1 579 ? -28.969 58.125 38.125 1 33.44 579 GLN B C 1
ATOM 8697 O O . GLN B 1 579 ? -29.047 59.188 37.469 1 33.44 579 GLN B O 1
ATOM 8702 N N . GLN B 1 580 ? -30.094 57.344 38.344 1 31.84 580 GLN B N 1
ATOM 8703 C CA . GLN B 1 580 ? -31.328 58.031 38.031 1 31.84 580 GLN B CA 1
ATOM 8704 C C . GLN B 1 580 ? -31.641 59.094 39.125 1 31.84 580 GLN B C 1
ATOM 8706 O O . GLN B 1 580 ? -32.75 59.656 39.156 1 31.84 580 GLN B O 1
ATOM 8711 N N . GLU B 1 581 ? -30.844 59.125 40.125 1 32 581 GLU B N 1
ATOM 8712 C CA . GLU B 1 581 ? -31.281 60.156 41.062 1 32 581 GLU B CA 1
ATOM 8713 C C . GLU B 1 581 ? -31.188 61.562 40.438 1 32 581 GLU B C 1
ATOM 8715 O O . GLU B 1 581 ? -30.094 62.125 40.344 1 32 581 GLU B O 1
ATOM 8720 N N . PRO B 1 582 ? -31.688 61.625 39.094 1 28.91 582 PRO B N 1
ATOM 8721 C CA . PRO B 1 582 ? -31.531 63 38.562 1 28.91 582 PRO B CA 1
ATOM 8722 C C . PRO B 1 582 ? -32 64.062 39.531 1 28.91 582 PRO B C 1
ATOM 8724 O O . PRO B 1 582 ? -32.75 63.75 40.5 1 28.91 582 PRO B O 1
ATOM 8727 N N . LEU B 1 583 ? -31.734 65.375 39.094 1 30.75 583 LEU B N 1
ATOM 8728 C CA . LEU B 1 583 ? -31.719 66.812 39.312 1 30.75 583 LEU B CA 1
ATOM 8729 C C . LEU B 1 583 ? -33.125 67.312 39.531 1 30.75 583 LEU B C 1
ATOM 8731 O O . LEU B 1 583 ? -33.344 68.562 39.406 1 30.75 583 LEU B O 1
ATOM 8735 N N . LEU B 1 584 ? -34.094 66.5 39.938 1 28.23 584 LEU B N 1
ATOM 8736 C CA . LEU B 1 584 ? -35.406 67.188 39.969 1 28.23 584 LEU B CA 1
ATOM 8737 C C . LEU B 1 584 ? -35.406 68.25 41.062 1 28.23 584 LEU B C 1
ATOM 8739 O O . LEU B 1 584 ? -36.469 68.875 41.312 1 28.23 584 LEU B O 1
ATOM 8743 N N . GLY B 1 585 ? -34.375 68.375 41.969 1 24.95 585 GLY B N 1
ATOM 8744 C CA . GLY B 1 585 ? -34.688 69.312 43 1 24.95 585 GLY B CA 1
ATOM 8745 C C . GLY B 1 585 ? -34.906 70.75 42.469 1 24.95 585 GLY B C 1
ATOM 8746 O O . GLY B 1 585 ? -35.5 71.562 43.156 1 24.95 585 GLY B O 1
ATOM 8747 N N . GLN B 1 586 ? -33.969 71.312 41.594 1 22.78 586 GLN B N 1
ATOM 8748 C CA . GLN B 1 586 ? -33.906 72.75 41.656 1 22.78 586 GLN B CA 1
ATOM 8749 C C . GLN B 1 586 ? -35.094 73.375 40.906 1 22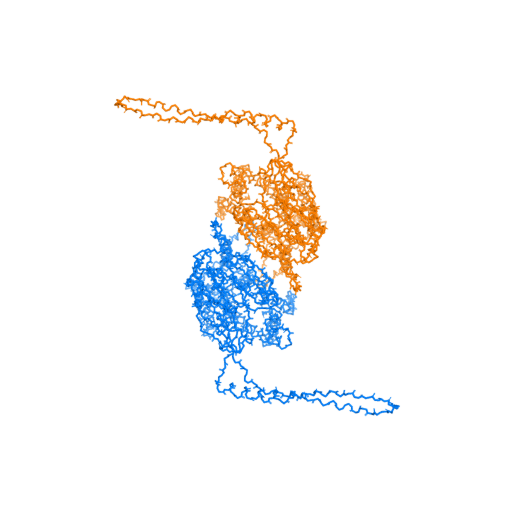.78 586 GLN B C 1
ATOM 8751 O O . GLN B 1 586 ? -35.156 74.625 40.781 1 22.78 586 GLN B O 1
ATOM 8756 N N . VAL B 1 587 ? -36.125 72.688 40.531 1 22.53 587 VAL B N 1
ATOM 8757 C CA . VAL B 1 587 ? -37.25 73.562 40.406 1 22.53 587 VAL B CA 1
ATOM 8758 C C . VAL B 1 587 ? -37.938 73.688 41.781 1 22.53 587 VAL B C 1
ATOM 8760 O O . VAL B 1 587 ? -38.094 72.75 42.5 1 22.53 587 VAL B O 1
#

pLDDT: mean 73.06, std 24.07, range [16.64, 98.31]

Foldseek 3Di:
DPPPDPPPPPDPPDLVVLLQLLLQLLQACQALNHPVVSLLCNLLSLLVSLVSLCVPDPDPVVSLVSSLQSQLNSQLNRYQPVQAVPHRDPVSSVVSSVVRSVLSNQLVVFANVLLVVLLVLLVVQADQFDDDQPQDDPDPDRPDDPPPPPWDPLNLCSLLSSLCRRLLRSLLSLVVVCVPFFNLRQSLLSNLVQLLLLLCCLAQNSGSSRCNSSSVSSCVVCVVRHDPVSVVVSVVVVVVVVVSSVVSVVVLCVQVVPPDPQPQAFADEDEDAEEDEDPVSVVVVLVVVLVCLQVPADCDLRHKYKYKYKYKYFDDDPPVVVVVVVVVVVVVPPPDPPPPPPPDDDDDDDDDDDDDPPPPPPPPPPPCPVPVPPLTAMWIWMWMATSNSDTQDIDTAQDDRPPNNPRYDHDDLAWGWDQGSLGIETEHEASCLSNLVSLLNCLVVQHAEYEYEYEDEDSNQVSSLSSNLSSLSNRQHKYFYDYCAAWTFIAGSSSDTPDIDGHDNDDDDGDTDRRDHGDRGNNSVPSVCVSVVSSVVSVVSVCCSVPPDSVVSSVVTDPPPVPPVPPPVVVVVVVVVVVVVDDPPPD/DPPPDPPPPPDPPPLVVLLQLLLQLLQACQALNHPVVSLLCNLLSLLVSLVSLCVPDPDPVVSLVSSLQSQLNSQLNRYQPVQAVPHRDPVSSVVSSVVRSVLSNCLSVFANVLLVVLLVLLVVQADQFDDDQPQDDPDPDRPDDGPPPPWDPLNLCSLLSSLCRRLLRSLLSLVVVCVPFFNLRQSLLSNLVQLLSLLCCLAQNSGSVSCVSNSVSSCVVCVVRRDPVSVVVSVVVVVVVVVSSVVSVVVLCVQVVPPDPQPQAFADEDEDAEEDEDPVSVVVVLVVVLVCLQVPADCDLRHWYKYKYKYKYFDDDPPVVCVVVVVVVVVVPPPDPPPPPPPPPDDDDDDDDDDPPPPPPPPPPPPCPVPVPPLGAMWIWMWMATNNSDTQDIDTAQDDRPPNNPRYDHDDLAWGWDQGSLGIETEHEASCLSNLVSLLNCLVVQHAEYEYEYEDEDSNQVSSLSSNLSSLSNRQHKYFYDYCAAWTFIAGSSSDTPDIDGHDNDNDDGDTDRRDHGDRGNNSVPSVCVSVVSSVVSVVSVCCSVPPDSVVSSVVTDPPPVPPVVPPVVVVVVVVVVVPVDDVPPD

Solvent-accessible surface area (backbone atoms only — not comparable to full-atom values): 62592 Å² total; per-residue (Å²): 131,76,76,76,77,74,75,76,61,80,77,69,78,46,55,64,56,36,38,50,50,34,18,49,30,35,25,35,5,48,25,43,75,36,24,40,75,35,38,44,47,34,44,33,42,44,54,51,32,50,57,42,28,53,70,69,35,89,45,62,66,57,24,50,51,51,54,22,47,29,35,10,55,7,33,24,59,10,44,61,56,72,64,12,82,94,55,80,43,72,66,28,49,49,51,34,32,50,52,17,36,52,52,23,42,46,43,42,65,60,8,49,49,52,25,52,52,49,30,51,50,28,58,68,53,44,79,77,67,74,77,72,65,69,60,54,92,84,50,98,52,64,70,58,78,59,83,75,76,86,59,49,72,64,34,50,48,42,63,47,37,52,33,45,38,38,29,40,21,40,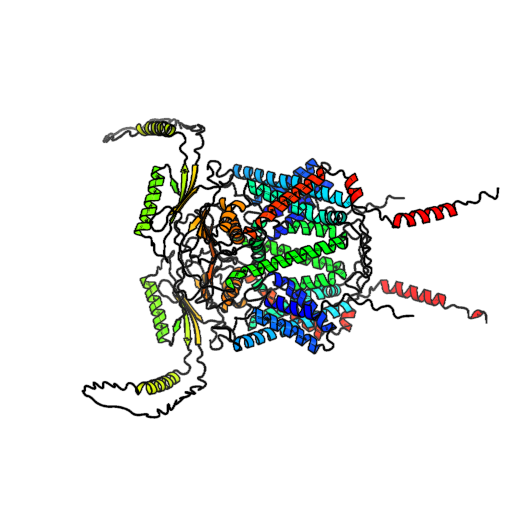44,27,49,48,53,58,48,19,76,72,73,35,44,79,76,37,46,35,45,32,42,44,60,31,54,27,59,31,39,41,16,15,44,41,39,67,52,60,58,39,30,57,19,25,28,50,32,39,43,58,74,36,45,91,64,46,45,70,69,50,47,52,49,50,51,50,51,50,52,51,52,50,50,50,36,49,50,11,24,52,54,66,46,64,64,58,78,61,68,64,82,50,63,81,46,74,60,71,62,66,73,60,83,41,80,34,85,41,71,66,51,44,52,48,52,52,48,51,51,28,50,48,25,64,73,72,39,32,72,45,81,81,54,52,33,51,47,50,46,37,35,37,34,56,52,76,69,60,79,67,55,56,60,55,55,52,54,52,52,58,58,65,65,57,64,76,70,71,77,79,66,81,71,82,76,86,84,87,84,83,81,86,84,84,82,80,81,79,77,79,78,78,79,76,79,76,79,74,77,68,68,80,64,77,76,70,37,26,35,45,36,44,33,34,28,37,31,88,38,45,74,66,45,80,42,42,36,45,43,56,48,79,78,82,31,66,48,40,52,58,32,65,91,64,73,50,63,42,84,52,83,82,38,29,34,27,50,46,47,47,56,32,56,37,33,64,78,62,47,36,51,41,30,72,71,54,27,21,37,34,42,25,52,29,74,42,47,73,55,47,13,60,38,48,50,39,38,45,19,45,49,17,18,22,28,6,16,29,36,41,35,48,26,60,21,21,43,21,33,32,26,36,34,69,35,47,54,38,30,51,38,81,26,48,92,64,87,82,73,88,65,83,52,70,67,59,79,57,41,90,32,54,13,59,77,56,16,64,51,52,50,53,52,37,37,52,49,32,51,50,54,53,44,48,70,71,67,54,60,68,72,59,54,43,59,62,37,54,63,72,58,74,75,59,61,62,61,61,60,52,52,56,51,49,52,55,55,60,64,62,68,63,77,68,70,85,109,131,77,75,75,77,72,75,76,60,79,78,68,78,46,55,63,56,36,39,50,50,33,18,49,29,35,25,34,5,49,24,44,75,36,26,40,74,35,34,42,45,33,43,35,41,45,52,50,31,51,56,41,28,54,70,68,35,89,44,63,66,58,26,50,50,50,53,24,48,30,36,10,54,6,33,24,58,11,44,63,57,72,64,12,84,94,53,80,44,72,67,27,49,50,50,33,33,51,51,18,37,52,52,23,42,46,44,42,66,58,8,50,50,52,25,52,53,51,31,52,51,28,58,70,53,44,77,77,66,74,78,73,64,70,60,53,92,81,51,98,51,64,72,58,77,59,83,75,77,85,59,51,71,63,32,51,50,42,64,48,37,52,34,44,39,37,31,38,21,39,44,29,48,48,53,57,49,20,75,73,73,36,44,79,77,37,46,35,45,33,42,44,63,32,54,27,59,31,40,40,16,16,43,42,38,65,51,60,43,44,31,57,19,25,28,50,31,39,43,58,74,36,44,91,63,44,45,68,70,48,47,53,50,52,51,49,50,52,51,51,52,51,48,47,36,50,51,12,25,53,55,64,43,63,62,56,77,58,66,63,85,51,62,84,46,75,62,71,64,67,77,60,86,43,80,34,83,42,71,65,50,44,51,48,51,53,48,51,52,28,48,49,26,63,72,72,39,31,70,43,78,82,54,52,34,50,45,49,46,36,35,36,35,55,50,75,70,59,80,67,53,54,58,56,52,51,53,51,50,57,57,63,64,58,62,76,67,71,79,78,68,78,71,83,74,84,82,88,85,87,87,84,83,83,80,79,75,74,75,76,75,76,76,74,78,74,78,73,76,68,69,80,63,76,75,71,37,26,34,43,36,43,34,35,28,36,30,86,38,45,74,66,46,80,42,43,37,45,42,56,47,79,79,82,31,66,48,40,53,58,32,65,91,65,73,52,63,42,84,50,84,81,37,28,34,27,50,46,47,46,57,33,57,38,32,63,78,61,47,37,52,42,30,73,70,53,27,22,37,36,42,26,53,32,75,40,48,72,54,47,13,62,37,50,52,40,39,45,18,44,49,16,18,21,29,7,16,27,36,41,35,47,25,61,20,19,44,21,33,32,26,36,34,69,34,47,56,37,29,51,40,81,27,46,93,66,88,81,74,89,67,84,51,67,67,59,79,56,41,90,33,52,12,59,77,54,16,65,50,51,48,54,50,37,36,52,50,31,51,49,53,53,45,47,69,73,68,54,59,68,72,60,53,42,60,65,40,55,64,74,58,73,75,59,61,62,57,61,60,52,52,55,50,50,53,53,57,61,63,60,65,64,76,71,67,84,109

Radius of gyration: 38.5 Å; Cα contacts (8 Å, |Δi|>4): 1901; chains: 2; bounding box: 96×151×119 Å

Sequence (1174 aa):
MRPPAIVTGPRPVSVLGLLLVTTLTTAFGNSLQSISVLVWLQPFVLLLTYEGSIRTFRSSLIAHVIVILAQALGFTVAFAGTLSYPSTTLYSLLDTFGLGTALAASTTLCALLPASRLSRLAAELLPPPPPAPTYTSNSFFPTAPPPTLSLNLLGHVLLVLPVWAFPILQSAVFTLAGTQIGHFHEPGVALADWPPLAQLASIIGLWGRGSGGGAAAEATSRWSRLYRPLRRHILGVACVSWLLVVVGGGLVYSDSFYQRPVGDRIVLWAEEAVRVRNSAEEAALLAAGRDLLVTHGSSGPEDATYLGLCYEKPLLLNEDDLAAGAEQAEGAVSSTTTDNSRTSSSSSNRSNGDSSSSGSGSSSSSSSDNKSGAAVRTTNNFVLLGPNGTTLWSYRKAFPVPILEARVVPGPRHLPTAASPYGTLGGAICFDMDRPQFVRQAGVAGVDLLLQPSWTWGAVGPRHFASDALRAVENGFTTFRCSSDGVSGVVSPHGAARQYLLTGTRDLLTLTLPLQPRVRTPYVAVGWLLEWVNVGLAAALLALLVAVPRRRLADWVVQPRRGAGAALTGGYQQQQQQQQEPLLGQVMRPPAIVTGPRPVSVLGLLLVTTLTTAFGNSLQSISVLVWLQPFVLLLTYEGSIRTFRSSLIAHVIVILAQALGFTVAFAGTLSYPSTTLYSLLDTFGLGTALAASTTLCALLPASRLSRLAAELLPPPPPAPTYTSNSFFPTAPPPTLSLNLLGHVLLVLPVWAFPILQSAVFTLAGTQIGHFHEPGVALADWPPLAQLASIIGLWGRGSGGGAAAEATSRWSRLYRPLRRHILGVACVSWLLVVVGGGLVYSDSFYQRPVGDRIVLWAEEAVRVRNSAEEAALLAAGRDLLVTHGSSGPEDATYLGLCYEKPLLLNEDDLAAGAEQAEGAVSSTTTDNSRTSSSSSNRSNGDSSSSGSGSSSSSSSDNKSGAAVRTTNNFVLLGPNGTTLWSYRKAFPVPILEARVVPGPRHLPTAASPYGTLGGAICFDMDRPQFVRQAGVAGVDLLLQPSWTWGAVGPRHFASDALRAVENGFTTFRCSSDGVSGVVSPHGAARQYLLTGTRDLLTLTLPLQPRVRTPYVAVGWLLEWVNVGLAAALLALLVAVPRRRLADWVVQPRRGAGAALTGGYQQQQQQQQEPLLGQV

Organism: NCBI:txid3068